Protein AF-A0AAW0P1U8-F1 (afdb_monomer_lite)

InterPro domains:
  IPR004328 BRO1 domain [PF03097] (506-783)
  IPR004328 BRO1 domain [PS51180] (509-829)
  IPR004328 BRO1 domain [SM01041] (423-810)
  IPR007754 N-acetylglucosaminyltransferase II [PF05060] (67-409)
  IPR007754 N-acetylglucosaminyltransferase II [PTHR12871] (1-410)
  IPR029044 Nucleotide-diphospho-sugar transferases [G3DSA:3.90.550.10] (90-359)
  IPR029044 Nucleotide-diphospho-sugar transferases [SSF53448] (91-359)
  IPR038499 BRO1 domain superfamily [G3DSA:1.25.40.280] (419-793)

Organism: NCBI:txid88201

Secondary structure (DSSP, 8-state):
-HHHHHHHHHHHHHHHHHHHHHHHHHHHHTTS--SSSHHHHHHHHHHHTS-----PPP-SSHHHHHHHHHHHHHH--EETTTTS-S--SEEEEEEE-S-HHHHHHHHHHHHTSTTGGGEEEEEEESS--HHHHHHHHT--SSEEEEEE-TT-TTTSTTSTTS--TTSPPTT--HHHHHHHT-TTTT---TTSPPP-HHHHHHHHHHHHHHHHHHHT-GGGTT--SPEEEEETTEEE-TTHHHHHHHHHHHHHHH-TT--EEE-B-S--GGGHHHHTTEEEEEE--HHHH-SSEEE-HHHHHHHHHTHHHHHHSSBS-HHHHHHHHHHHTSSSPPEEEEESS-SEEE--S--TT--SPP-HHHHHHHHHHHHHHHGGG-S-SS-EEEEE-----------B----HHHHHHHHHHT-----------PPPPPB-------TT-B-SHHHHHHHHHHHHHHHHHHHHTT-TT--HHHHHHHHHHHHHHHGGGTS-SSS-SSPPTTTTS--EEE--TTSTT--EEES-HHHHHHHHHHHHHHHHHHHHHHHHT-TT--HHHHHHHHHHHHHHHHHHHHIIIIIGGG-SSPPPTTSTTSHHHHHHHHHHHHHHHHHHHHHHHHHTT--HHHHHHHHHHHHHHHHHHHHHHTTS-HHHHHHHHHHHHHHHHHHHHHHHHHHHHHHHTTT-HHHHHHHHHHHHHHHHHHHHHHHHHHH---SS----GGGSHHHHHHHHHHHHHHHHHHHHIIIII-PPPPSSPPP-----SS---PPPP--PPPPPTT--HHHHHTB-GGGS-S----PPP----PPP-----------S----

Radius of gyration: 34.37 Å; chains: 1; bounding box: 80×90×104 Å

Foldseek 3Di:
DVVVVVVVVVVVVVVVVVVVVVVVVVVVVVVPPPPPPVVPVLVLVLVVLPDDDQQDADPPDLVSNLVSQVVQLQSFRKPCSVVQDDAAPAEEEAEDEPDLLLLLQALVQLLLAPPSQRYEYEYEYLDDDPSNVVSQNPRNRYIYTYHYQSQHCSSVVQDPVHPPPLADAFPDALVVNVVSVRDQSVFFWPVRTTAHNVLLVVQLSVLLVLQCQCPPNPSNVVPFFWYWYAYSQKHFHRQLVVVVVQLVVCCVPPNVVAQKEALAFPDDLPCLQVQVQEKEKEFQDLNTRVHGMTGGPVNSVLVLQCQLQLLQQFASDNRLSVLVCLAPPRPHGRMYIYRRNHRMDRLWPDDPPDPDDTDSVVSVVVVVVSCVSCVVRRPDPHHDYPYYYDHDRDHDDGPGNNRGVSSSVSSSVSNDPFQAQDADFAQAFKFKDQDQLDQQCLQQDPLSVVLSNQLNVLVVLLLVLLFDPPRDPVNNVVSQQSNLLSLQLQFDDQPPDPDTAPNQQVDKMWMDFRLRPQDIDIDSGSLVVNLSSLLSSLSSLQLQLNLLSLDRDRDPVSLVSSLQSLLQSLQSLVCSLPPRQVVDPDHDDAPGCSDPLNSLLSNLSSQLSSLVSLLSVCVVVVHQLLLSLLSLQVSLVSLVVSLVSCVPGDCLRCVLVSLSSLLSSLLSQLSNLLSVLVVCVVVVNLLLSLLSLVSSLVSLVVSQVSLVVSQVDDYGGDRDRVCPGPNSVVSNVSSVVSNVVSVSCCVPPRVDHRDPDHDDDPRHNPDRRRHRDNDDRHHRDPSSHPVSSVSRHPVSGDDDDPPDPPPPRRDGDPHDPPPSPPPPPVPPD

pLDDT: mean 84.69, std 16.3, range [21.5, 98.56]

Sequence (829 aa):
MRFRLLRRNLLVLLGVTFVIATLLLSTRVLMVSENDTTEANSVEQRQIFASGEVVKFNFDSLPELTKSVYNANYRQCVLNAERFPGEPQLVLVVQVHNRPEYLKLLIDSLQKAAEVHSFLLIFSHDYFSEEINSIVQGITFCKVLQIYFPFSTQLYPNEFPGQDPNDCPRDISKDKAVKTGCLNAEHPDSYGHYREAFITQTKHHWWWKLHFVWERVHLMQGYSGFVVFLEEDNYLLPDFYKFYKSMVEFRQRSCPDCDMLALGNHNGFNDFNHKSNKVMTTGWMSTKHNIGMGISREMYYKLMGCNDAYCTYDDYNWDWTLQHLSGTCVSKPIKVLVAQGSRVMHTGDCGLHQKDNCRPEWAMQRVEENLNMAKDELFPASLTLSAAEVAEHKAHMKNGGWGDVRDHSCDKRCVRSYRMAHWFHRNPLKATAPVSFNYYGVAGSPAANKICNDLRTTRARLLDMFTDITCTPEIMKNATDAYFSLLQGFIASLDGGTQDNKMRYIQNFKWTDTLQGNTPSAQQDMVFELVSMSFNVALWYTKFASRLAGKENITEPEAKDVHRSLKVAAGIFINLKEVHIPRLITPAEKGRDLEPRVMDAYIIQCQAEAQEVTIARAIELKHKATIIAALAYETANFYQKADHTLNTLEPECSSKWRKYLQLKQHFYMAYAYCYHGQTLLAGDKCGEAIRSLQEAEKCYARAEALCKEYRQTKGPGTTAKPSEQLFFIKLGGLIKNTLEKCQRENGFIYFHKVPAEAPTLELKASYGLAEPVPFELPPLSEQCTPEVYATFDLTRGAKNDKAKPKEEEVKPVKEPDLKPQKDTGCSIS

Structure (mmCIF, N/CA/C/O backbone):
data_AF-A0AAW0P1U8-F1
#
_entry.id   AF-A0AAW0P1U8-F1
#
loop_
_atom_site.group_PDB
_atom_site.id
_atom_site.type_symbol
_atom_site.label_atom_id
_atom_site.label_alt_id
_atom_site.label_comp_id
_atom_site.label_asym_id
_atom_site.label_entity_id
_atom_site.label_seq_id
_atom_site.pdbx_PDB_ins_code
_atom_site.Cartn_x
_atom_site.Cartn_y
_atom_site.Cartn_z
_atom_site.occupancy
_atom_site.B_iso_or_equiv
_atom_site.auth_seq_id
_atom_site.auth_comp_id
_atom_site.auth_asym_id
_atom_site.auth_atom_id
_atom_site.pdbx_PDB_model_num
ATOM 1 N N . MET A 1 1 ? 2.492 62.014 -20.014 1.00 51.59 1 MET A N 1
ATOM 2 C CA . MET A 1 1 ? 2.215 60.578 -20.282 1.00 51.59 1 MET A CA 1
ATOM 3 C C . MET A 1 1 ? 2.430 59.650 -19.077 1.00 51.59 1 MET A C 1
ATOM 5 O O . MET A 1 1 ? 1.580 58.795 -18.867 1.00 51.59 1 MET A O 1
ATOM 9 N N . ARG A 1 2 ? 3.463 59.825 -18.232 1.00 46.56 2 ARG A N 1
ATOM 10 C CA . ARG A 1 2 ? 3.720 58.944 -17.062 1.00 46.56 2 ARG A CA 1
ATOM 11 C C . ARG A 1 2 ? 2.626 58.933 -15.970 1.00 46.56 2 ARG A C 1
ATOM 13 O O . ARG A 1 2 ? 2.373 57.888 -15.386 1.00 46.56 2 ARG A O 1
ATOM 20 N N . PHE A 1 3 ? 1.895 60.033 -15.764 1.00 45.41 3 PHE A N 1
ATOM 21 C CA . PHE A 1 3 ? 0.810 60.101 -14.763 1.00 45.41 3 PHE A CA 1
ATOM 22 C C . PHE A 1 3 ? -0.470 59.325 -15.138 1.00 45.41 3 PHE A C 1
ATOM 24 O O . PHE A 1 3 ? -1.225 58.919 -14.257 1.00 45.41 3 PHE A O 1
ATOM 31 N N . ARG A 1 4 ? -0.725 59.076 -16.434 1.00 51.44 4 ARG A N 1
ATOM 32 C CA . ARG A 1 4 ? -1.906 58.308 -16.880 1.00 51.44 4 ARG A CA 1
ATOM 33 C C . ARG A 1 4 ? -1.715 56.794 -16.719 1.00 51.44 4 ARG A C 1
ATOM 35 O O . ARG A 1 4 ? -2.687 56.101 -16.439 1.00 51.44 4 ARG A O 1
ATOM 42 N N . LEU A 1 5 ? -0.479 56.296 -16.828 1.00 49.59 5 LEU A N 1
ATOM 43 C CA . LEU A 1 5 ? -0.159 54.879 -16.601 1.00 49.59 5 LEU A CA 1
ATOM 44 C C . LEU A 1 5 ? -0.248 54.489 -15.116 1.00 49.59 5 LEU A C 1
ATOM 46 O O . LEU A 1 5 ? -0.800 53.441 -14.797 1.00 49.59 5 LEU A O 1
ATOM 50 N N . LEU A 1 6 ? 0.204 55.361 -14.209 1.00 53.19 6 LEU A N 1
ATOM 51 C CA . LEU A 1 6 ? 0.103 55.139 -12.759 1.00 53.19 6 LEU A CA 1
ATOM 52 C C . LEU A 1 6 ? -1.353 55.065 -12.276 1.00 53.19 6 LEU A C 1
ATOM 54 O O . LEU A 1 6 ? -1.690 54.177 -11.499 1.00 53.19 6 LEU A O 1
ATOM 58 N N . ARG A 1 7 ? -2.247 55.919 -12.798 1.00 57.28 7 ARG A N 1
ATOM 59 C CA . ARG A 1 7 ? -3.689 55.837 -12.494 1.00 57.28 7 ARG A CA 1
ATOM 60 C C . ARG A 1 7 ? -4.330 54.545 -12.997 1.00 57.28 7 ARG A C 1
ATOM 62 O O . ARG A 1 7 ? -5.168 53.984 -12.300 1.00 57.28 7 ARG A O 1
ATOM 69 N N . ARG A 1 8 ? -3.938 54.060 -14.181 1.00 59.28 8 ARG A N 1
ATOM 70 C CA . ARG A 1 8 ? -4.502 52.827 -14.752 1.00 59.28 8 ARG A CA 1
ATOM 71 C C . ARG A 1 8 ? -4.067 51.590 -13.965 1.00 59.28 8 ARG A C 1
ATOM 73 O O . ARG A 1 8 ? -4.895 50.729 -13.702 1.00 59.28 8 ARG A O 1
ATOM 80 N N . ASN A 1 9 ? -2.815 51.548 -13.516 1.00 65.00 9 ASN A N 1
ATOM 81 C CA . ASN A 1 9 ? -2.308 50.442 -12.702 1.00 65.00 9 ASN A CA 1
ATOM 82 C C . ASN A 1 9 ? -2.858 50.474 -11.267 1.00 65.00 9 ASN A C 1
ATOM 84 O O . ASN A 1 9 ? -3.135 49.418 -10.708 1.00 65.00 9 ASN A O 1
ATOM 88 N N . LEU A 1 10 ? -3.096 51.663 -10.698 1.00 71.75 10 LEU A N 1
ATOM 89 C CA . LEU A 1 10 ? -3.737 51.803 -9.385 1.00 71.75 10 LEU A CA 1
ATOM 90 C C . LEU A 1 10 ? -5.205 51.346 -9.409 1.00 71.75 10 LEU A C 1
ATOM 92 O O . LEU A 1 10 ? -5.650 50.675 -8.485 1.00 71.75 10 LEU A O 1
ATOM 96 N N . LEU A 1 11 ? -5.940 51.654 -10.482 1.00 73.00 11 LEU A N 1
ATOM 97 C CA . LEU A 1 11 ? -7.323 51.198 -10.666 1.00 73.00 11 LEU A CA 1
ATOM 98 C C . LEU A 1 11 ? -7.416 49.676 -10.838 1.00 73.00 11 LEU A C 1
ATOM 100 O O . LEU A 1 11 ? -8.322 49.058 -10.288 1.00 73.00 11 LEU A O 1
ATOM 104 N N . VAL A 1 12 ? -6.462 49.064 -11.546 1.00 75.81 12 VAL A N 1
ATOM 105 C CA . VAL A 1 12 ? -6.383 47.599 -11.668 1.00 75.81 12 VAL A CA 1
ATOM 106 C C . VAL A 1 12 ? -6.049 46.960 -10.319 1.00 75.81 12 VAL A C 1
ATOM 108 O O . VAL A 1 12 ? -6.688 45.984 -9.939 1.00 75.81 12 VAL A O 1
ATOM 111 N N . LEU A 1 13 ? -5.113 47.533 -9.556 1.00 75.56 13 LEU A N 1
ATOM 112 C CA . LEU A 1 13 ? -4.753 47.021 -8.231 1.00 75.56 13 LEU A CA 1
ATOM 113 C C . LEU A 1 13 ? -5.926 47.115 -7.242 1.00 75.56 13 LEU A C 1
ATOM 115 O O . LEU A 1 13 ? -6.169 46.163 -6.502 1.00 75.56 13 LEU A O 1
ATOM 119 N N . LEU A 1 14 ? -6.678 48.222 -7.271 1.00 78.00 14 LEU A N 1
ATOM 120 C CA . LEU A 1 14 ? -7.899 48.416 -6.480 1.00 78.00 14 LEU A CA 1
ATOM 121 C C . LEU A 1 14 ? -9.014 47.447 -6.896 1.00 78.00 14 LEU A C 1
ATOM 123 O O . LEU A 1 14 ? -9.692 46.894 -6.036 1.00 78.00 14 LEU A O 1
ATOM 127 N N . GLY A 1 15 ? -9.167 47.180 -8.196 1.00 80.31 15 GLY A N 1
ATOM 128 C CA . GLY A 1 15 ? -10.105 46.171 -8.692 1.00 80.31 15 GLY A CA 1
ATOM 129 C C . GLY A 1 15 ? -9.756 44.760 -8.208 1.00 80.31 15 GLY A C 1
ATOM 130 O O . GLY A 1 15 ? -10.625 44.042 -7.724 1.00 80.31 15 GLY A O 1
ATOM 131 N N . VAL A 1 16 ? -8.476 44.381 -8.260 1.00 79.00 16 VAL A N 1
ATOM 132 C CA . VAL A 1 16 ? -8.007 43.065 -7.791 1.00 79.00 16 VAL A CA 1
ATOM 133 C C . VAL A 1 16 ? -8.158 42.925 -6.273 1.00 79.00 16 VAL A C 1
ATOM 135 O O . VAL A 1 16 ? -8.620 41.889 -5.800 1.00 79.00 16 VAL A O 1
ATOM 138 N N . THR A 1 17 ? -7.839 43.965 -5.498 1.00 75.25 17 THR A N 1
ATOM 139 C CA . THR A 1 17 ? -8.031 43.938 -4.035 1.00 75.25 17 THR A CA 1
ATOM 140 C C . THR A 1 17 ? -9.503 43.906 -3.642 1.00 75.25 17 THR A C 1
ATOM 142 O O . THR A 1 17 ? -9.848 43.191 -2.705 1.00 75.25 17 THR A O 1
ATOM 145 N N . PHE A 1 18 ? -10.380 44.591 -4.379 1.00 81.31 18 PHE A N 1
ATOM 146 C CA . PHE A 1 18 ? -11.822 44.516 -4.154 1.00 81.31 18 PHE A CA 1
ATOM 147 C C . PHE A 1 18 ? -12.362 43.105 -4.416 1.00 81.31 18 PHE A C 1
ATOM 149 O O . PHE A 1 18 ? -13.069 42.572 -3.568 1.00 81.31 18 PHE A O 1
ATOM 156 N N . VAL A 1 19 ? -11.947 42.460 -5.516 1.00 78.38 19 VAL A N 1
ATOM 157 C CA . VAL A 1 19 ? -12.334 41.074 -5.842 1.00 78.38 19 VAL A CA 1
ATOM 158 C C . VAL A 1 19 ? -11.869 40.094 -4.763 1.00 78.38 19 VAL A C 1
ATOM 160 O O . VAL A 1 19 ? -12.659 39.266 -4.308 1.00 78.38 19 VAL A O 1
ATOM 163 N N . ILE A 1 20 ? -10.622 40.219 -4.293 1.00 74.88 20 ILE A N 1
ATOM 164 C CA . ILE A 1 20 ? -10.077 39.377 -3.216 1.00 74.88 20 ILE A CA 1
ATOM 165 C C . ILE A 1 20 ? -10.829 39.615 -1.897 1.00 74.88 20 ILE A C 1
ATOM 167 O O . ILE A 1 20 ? -11.163 38.652 -1.209 1.00 74.88 20 ILE A O 1
ATOM 171 N N . ALA A 1 21 ? -11.155 40.865 -1.559 1.00 74.19 21 ALA A N 1
ATOM 172 C CA . ALA A 1 21 ? -11.917 41.191 -0.354 1.00 74.19 21 ALA A CA 1
ATOM 173 C C . ALA A 1 21 ? -13.353 40.643 -0.412 1.00 74.19 21 ALA A C 1
ATOM 175 O O . ALA A 1 21 ? -13.825 40.079 0.573 1.00 74.19 21 ALA A O 1
ATOM 176 N N . THR A 1 22 ? -14.027 40.723 -1.566 1.00 69.62 22 THR A N 1
ATOM 177 C CA . THR A 1 22 ? -15.347 40.100 -1.760 1.00 69.62 22 THR A CA 1
ATOM 178 C C . THR A 1 22 ? -15.287 38.576 -1.711 1.00 69.62 22 THR A C 1
ATOM 180 O O . THR A 1 22 ? -16.175 37.963 -1.125 1.00 69.62 22 THR A O 1
ATOM 183 N N . LEU A 1 23 ? -14.223 37.955 -2.234 1.00 61.88 23 LEU A N 1
ATOM 184 C CA . LEU A 1 23 ? -13.999 36.512 -2.108 1.00 61.88 23 LEU A CA 1
ATOM 185 C C . LEU A 1 23 ? -13.800 36.106 -0.641 1.00 61.88 23 LEU A C 1
ATOM 187 O O . LEU A 1 23 ? -14.445 35.164 -0.193 1.00 61.88 23 LEU A O 1
ATOM 191 N N . LEU A 1 24 ? -13.007 36.858 0.130 1.00 59.72 24 LEU A N 1
ATOM 192 C CA . LEU A 1 24 ? -12.769 36.607 1.560 1.00 59.72 24 LEU A CA 1
ATOM 193 C C . LEU A 1 24 ? -13.998 36.875 2.449 1.00 59.72 24 LEU A C 1
ATOM 195 O O . LEU A 1 24 ? -14.188 36.206 3.463 1.00 59.72 24 LEU A O 1
ATOM 199 N N . LEU A 1 25 ? -14.850 37.835 2.079 1.00 53.16 25 LEU A N 1
ATOM 200 C CA . LEU A 1 25 ? -16.126 38.082 2.758 1.00 53.16 25 LEU A CA 1
ATOM 201 C C . LEU A 1 25 ? -17.169 37.014 2.402 1.00 53.16 25 LEU A C 1
ATOM 203 O O . LEU A 1 25 ? -17.880 36.553 3.291 1.00 53.16 25 LEU A O 1
ATOM 207 N N . SER A 1 26 ? -17.212 36.548 1.149 1.00 47.56 26 SER A N 1
ATOM 208 C CA . SER A 1 26 ? -18.111 35.461 0.731 1.00 47.56 26 SER A CA 1
ATOM 209 C C . SER A 1 26 ? -17.758 34.118 1.379 1.00 47.56 26 SER A C 1
ATOM 211 O O . SER A 1 26 ? -18.656 33.377 1.774 1.00 47.56 26 SER A O 1
ATOM 213 N N . THR A 1 27 ? -16.468 33.831 1.592 1.00 45.75 27 THR A N 1
ATOM 214 C CA . THR A 1 27 ? -16.031 32.621 2.304 1.00 45.75 27 THR A CA 1
ATOM 215 C C . THR A 1 27 ? -16.270 32.704 3.811 1.00 45.75 27 THR A C 1
ATOM 217 O O . THR A 1 27 ? -16.524 31.673 4.425 1.00 45.75 27 THR A O 1
ATOM 220 N N . ARG A 1 28 ? -16.272 33.903 4.418 1.00 37.69 28 ARG A N 1
ATOM 221 C CA . ARG A 1 28 ? -16.662 34.076 5.831 1.00 37.69 28 ARG A CA 1
ATOM 222 C C . ARG A 1 28 ? -18.169 33.980 6.068 1.00 37.69 28 ARG A C 1
ATOM 224 O O . ARG A 1 28 ? -18.565 33.448 7.099 1.00 37.69 28 ARG A O 1
ATOM 231 N N . VAL A 1 29 ? -19.003 34.458 5.144 1.00 37.25 29 VAL A N 1
ATOM 232 C CA . VAL A 1 29 ? -20.472 34.378 5.282 1.00 37.25 29 VAL A CA 1
ATOM 233 C C . VAL A 1 29 ? -20.990 32.947 5.055 1.00 37.25 29 VAL A C 1
ATOM 235 O O . VAL A 1 29 ? -21.988 32.565 5.655 1.00 37.25 29 VAL A O 1
ATOM 238 N N . LEU A 1 30 ? -20.264 32.110 4.302 1.00 33.22 30 LEU A N 1
ATOM 239 C CA . LEU A 1 30 ? -20.559 30.675 4.153 1.00 33.22 30 LEU A CA 1
ATOM 240 C C . LEU A 1 30 ? -20.133 29.802 5.353 1.00 33.22 30 LEU A C 1
ATOM 242 O O . LEU A 1 30 ? -20.509 28.638 5.393 1.00 33.22 30 LEU A O 1
ATOM 246 N N . MET A 1 31 ? -19.401 30.338 6.340 1.00 33.19 31 MET A N 1
ATOM 247 C CA . MET A 1 31 ? -18.983 29.597 7.547 1.00 33.19 31 MET A CA 1
ATOM 248 C C . MET A 1 31 ? -19.849 29.860 8.793 1.00 33.19 31 MET A C 1
ATOM 250 O O . MET A 1 31 ? -19.472 29.459 9.890 1.00 33.19 31 MET A O 1
ATOM 254 N N . VAL A 1 32 ? -21.004 30.529 8.662 1.00 31.47 32 VAL A N 1
ATOM 255 C CA . VAL A 1 32 ? -21.872 30.884 9.812 1.00 31.47 32 VAL A CA 1
ATOM 256 C C . VAL A 1 32 ? -23.301 30.313 9.693 1.00 31.47 32 VAL A C 1
ATOM 258 O O . VAL A 1 32 ? -24.202 30.746 10.395 1.00 31.47 32 VAL A O 1
ATOM 261 N N . SER A 1 33 ? -23.538 29.287 8.868 1.00 31.98 33 SER A N 1
ATOM 262 C CA . SER A 1 33 ? -24.858 28.617 8.804 1.00 31.98 33 SER A CA 1
ATOM 263 C C . SER A 1 33 ? -24.792 27.083 8.861 1.00 31.98 33 SER A C 1
ATOM 265 O O . SER A 1 33 ? -25.661 26.403 8.322 1.00 31.98 33 SER A O 1
ATOM 267 N N . GLU A 1 34 ? -23.783 26.526 9.531 1.00 33.44 34 GLU A N 1
ATOM 268 C CA . GLU A 1 34 ? -23.595 25.076 9.722 1.00 33.44 34 GLU A CA 1
ATOM 269 C C . GLU A 1 34 ? -24.007 24.619 11.138 1.00 33.44 34 GLU A C 1
ATOM 271 O O . GLU A 1 34 ? -23.304 23.844 11.776 1.00 33.44 34 GLU A O 1
ATOM 276 N N . ASN A 1 35 ? -25.136 25.114 11.663 1.00 29.89 35 ASN A N 1
ATOM 277 C CA . ASN A 1 35 ? -25.642 24.668 12.972 1.00 29.89 35 ASN A CA 1
ATOM 278 C C . ASN A 1 35 ? -26.994 23.935 12.950 1.00 29.89 35 ASN A C 1
ATOM 280 O O . ASN A 1 35 ? -27.382 23.439 13.998 1.00 29.89 35 ASN A O 1
ATOM 284 N N . ASP A 1 36 ? -27.655 23.773 11.795 1.00 30.17 36 ASP A N 1
ATOM 285 C CA . ASP A 1 36 ? -28.991 23.137 11.731 1.00 30.17 36 ASP A CA 1
ATOM 286 C C . ASP A 1 36 ? -29.072 21.845 10.884 1.00 30.17 36 ASP A C 1
ATOM 288 O O . ASP A 1 36 ? -30.131 21.230 10.796 1.00 30.17 36 ASP A O 1
ATOM 292 N N . THR A 1 37 ? -27.978 21.369 10.273 1.00 32.03 37 THR A N 1
ATOM 293 C CA . THR A 1 37 ? -27.975 20.133 9.443 1.00 32.03 37 THR A CA 1
ATOM 294 C C . THR A 1 37 ? -27.245 18.943 10.072 1.00 32.03 37 THR A C 1
ATOM 296 O O . THR A 1 37 ? -27.320 17.822 9.563 1.00 32.03 37 THR A O 1
ATOM 299 N N . THR A 1 38 ? -26.589 19.142 11.215 1.00 31.33 38 THR A N 1
ATOM 300 C CA . THR A 1 38 ? -25.828 18.104 11.929 1.00 31.33 38 THR A CA 1
ATOM 301 C C . THR A 1 38 ? -26.718 17.166 12.748 1.00 31.33 38 THR A C 1
ATOM 303 O O . THR A 1 38 ? -26.324 16.033 13.017 1.00 31.33 38 THR A O 1
ATOM 306 N N . GLU A 1 39 ? -27.934 17.587 13.111 1.00 29.03 39 GLU A N 1
ATOM 307 C CA . GLU A 1 39 ? -28.848 16.745 13.889 1.00 29.03 39 GLU A CA 1
ATOM 308 C C . GLU A 1 39 ? -29.529 15.670 13.026 1.00 29.03 39 GLU A C 1
ATOM 310 O O . GLU A 1 39 ? -29.585 14.518 13.453 1.00 29.03 39 GLU A O 1
ATOM 315 N N . ALA A 1 40 ? -29.933 15.973 11.785 1.00 28.66 40 ALA A N 1
ATOM 316 C CA . ALA A 1 40 ? -30.684 15.036 10.936 1.00 28.66 40 ALA A CA 1
ATOM 317 C C . ALA A 1 40 ? -29.837 13.854 10.413 1.00 28.66 40 ALA A C 1
ATOM 319 O O . ALA A 1 40 ? -30.242 12.699 10.545 1.00 28.66 40 ALA A O 1
ATOM 320 N N . ASN A 1 41 ? -28.611 14.108 9.934 1.00 30.67 41 ASN A N 1
ATOM 321 C CA . ASN A 1 41 ? -27.702 13.050 9.456 1.00 30.67 41 ASN A CA 1
ATOM 322 C C . ASN A 1 41 ? -27.182 12.141 10.590 1.00 30.67 41 ASN A C 1
ATOM 324 O O . ASN A 1 41 ? -26.818 10.988 10.354 1.00 30.67 41 ASN A O 1
ATOM 328 N N . SER A 1 42 ? -27.170 12.632 11.836 1.00 32.97 42 SER A N 1
ATOM 329 C CA . SER A 1 42 ? -26.746 11.851 13.007 1.00 32.97 42 SER A CA 1
ATOM 330 C C . SER A 1 42 ? -27.787 10.819 13.464 1.00 32.97 42 SER A C 1
ATOM 332 O O . SER A 1 42 ? -27.440 9.853 14.148 1.00 32.97 42 SER A O 1
ATOM 334 N N . VAL A 1 43 ? -29.056 11.004 13.081 1.00 32.12 43 VAL A N 1
ATOM 335 C CA . VAL A 1 43 ? -30.172 10.124 13.456 1.00 32.12 43 VAL A CA 1
ATOM 336 C C . VAL A 1 43 ? -30.280 8.934 12.497 1.00 32.12 43 VAL A C 1
ATOM 338 O O . VAL A 1 43 ? -30.419 7.802 12.960 1.00 32.12 43 VAL A O 1
ATOM 341 N N . GLU A 1 44 ? -30.100 9.139 11.189 1.00 31.67 44 GLU A N 1
ATOM 342 C CA . GLU A 1 44 ? -30.174 8.057 10.188 1.00 31.67 44 GLU A CA 1
ATOM 343 C C . GLU A 1 44 ? -28.963 7.114 10.220 1.00 31.67 44 GLU A C 1
ATOM 345 O O . GLU A 1 44 ? -29.108 5.902 10.047 1.00 31.67 44 GLU A O 1
ATOM 350 N N . GLN A 1 45 ? -27.765 7.618 10.544 1.00 34.56 45 GLN A N 1
ATOM 351 C CA . GLN A 1 45 ? -26.583 6.764 10.698 1.00 34.56 45 GLN A CA 1
ATOM 352 C C . GLN A 1 45 ? -26.676 5.869 11.948 1.00 34.56 45 GLN A C 1
ATOM 354 O O . GLN A 1 45 ? -26.164 4.751 11.927 1.00 34.56 45 GLN A O 1
ATOM 359 N N . ARG A 1 46 ? -27.383 6.300 13.008 1.00 34.56 46 ARG A N 1
ATOM 360 C CA . ARG A 1 46 ? -27.598 5.510 14.241 1.00 34.56 46 ARG A CA 1
ATOM 361 C C . ARG A 1 46 ? -28.526 4.309 14.046 1.00 34.56 46 ARG A C 1
ATOM 363 O O . ARG A 1 46 ? -28.348 3.317 14.746 1.00 34.56 46 ARG A O 1
ATOM 370 N N . GLN A 1 47 ? -29.461 4.351 13.094 1.00 31.91 47 GLN A N 1
ATOM 371 C CA . GLN A 1 47 ? -30.415 3.256 12.861 1.00 31.91 47 GLN A CA 1
ATOM 372 C C . GLN A 1 47 ? -29.823 2.043 12.116 1.00 31.91 47 GLN A C 1
ATOM 374 O O . GLN A 1 47 ? -30.360 0.945 12.225 1.00 31.91 47 GLN A O 1
ATOM 379 N N . ILE A 1 48 ? -28.696 2.186 11.404 1.00 36.69 48 ILE A N 1
ATOM 380 C CA . ILE A 1 48 ? -28.078 1.070 10.654 1.00 36.69 48 ILE A CA 1
ATOM 381 C C . ILE A 1 48 ? -27.210 0.167 11.557 1.00 36.69 48 ILE A C 1
ATOM 383 O O . ILE A 1 48 ? -27.069 -1.023 11.282 1.00 36.69 48 ILE A O 1
ATOM 387 N N . PHE A 1 49 ? -26.665 0.682 12.664 1.00 41.78 49 PHE A N 1
ATOM 388 C CA . PHE A 1 49 ? -25.795 -0.079 13.586 1.00 41.78 49 PHE A CA 1
ATOM 389 C C . PHE A 1 49 ? -26.553 -0.922 14.624 1.00 41.78 49 PHE A C 1
ATOM 391 O O . PHE A 1 49 ? -25.945 -1.537 15.496 1.00 41.78 49 PHE A O 1
ATOM 398 N N . ALA A 1 50 ? -27.877 -0.925 14.533 1.00 36.34 50 ALA A N 1
ATOM 399 C CA . ALA A 1 50 ? -28.790 -1.310 15.595 1.00 36.34 50 ALA A CA 1
ATOM 400 C C . ALA A 1 50 ? -29.223 -2.795 15.557 1.00 36.34 50 ALA A C 1
ATOM 402 O O . ALA A 1 50 ? -29.600 -3.351 16.580 1.00 36.34 50 ALA A O 1
ATOM 403 N N . SER A 1 51 ? -29.119 -3.483 14.410 1.00 38.22 51 SER A N 1
ATOM 404 C CA . SER A 1 51 ? -29.733 -4.816 14.220 1.00 38.22 51 SER A CA 1
ATOM 405 C C . SER A 1 51 ? -28.809 -5.900 13.641 1.00 38.22 51 SER A C 1
ATOM 407 O O . SER A 1 51 ? -29.240 -6.774 12.890 1.00 38.22 51 SER A O 1
ATOM 409 N N . GLY A 1 52 ? -27.520 -5.880 13.989 1.00 45.97 52 GLY A N 1
ATOM 410 C CA . GLY A 1 52 ? -26.596 -6.965 13.644 1.00 45.97 52 GLY A CA 1
ATOM 411 C C . GLY A 1 52 ? -26.638 -8.098 14.671 1.00 45.97 52 GLY A C 1
ATOM 412 O O . GLY A 1 52 ? -26.235 -7.903 15.811 1.00 45.97 52 GLY A O 1
ATOM 413 N N . GLU A 1 53 ? -27.083 -9.291 14.274 1.00 56.28 53 GLU A N 1
ATOM 414 C CA . GLU A 1 53 ? -26.957 -10.502 15.097 1.00 56.28 53 GLU A CA 1
ATOM 415 C C . GLU A 1 53 ? -25.477 -10.745 15.463 1.00 56.28 53 GLU A C 1
ATOM 417 O O . GLU A 1 53 ? -24.594 -10.692 14.593 1.00 56.28 53 GLU A O 1
ATOM 422 N N . VAL A 1 54 ? -25.202 -11.004 16.748 1.00 64.94 54 VAL A N 1
ATOM 423 C CA . VAL A 1 54 ? -23.852 -11.296 17.254 1.00 64.94 54 VAL A CA 1
ATOM 424 C C . VAL A 1 54 ? -23.283 -12.496 16.497 1.00 64.94 54 VAL A C 1
ATOM 426 O O . VAL A 1 54 ? -23.937 -13.530 16.364 1.00 64.94 54 VAL A O 1
ATOM 429 N N . VAL A 1 55 ? -22.059 -12.368 15.975 1.00 68.94 55 VAL A N 1
ATOM 430 C CA . VAL A 1 55 ? -21.418 -13.448 15.214 1.00 68.94 55 VAL A CA 1
ATOM 431 C C . VAL A 1 55 ? -21.169 -14.630 16.146 1.00 68.94 55 VAL A C 1
ATOM 433 O O . VAL A 1 55 ? -20.321 -14.559 17.033 1.00 68.94 55 VAL A O 1
ATOM 436 N N . LYS A 1 56 ? -21.900 -15.727 15.931 1.00 79.12 56 LYS A N 1
ATOM 437 C CA . LYS A 1 56 ? -21.658 -16.988 16.630 1.00 79.12 56 LYS A CA 1
ATOM 438 C C . LYS A 1 56 ? -20.373 -17.621 16.095 1.00 79.12 56 LYS A C 1
ATOM 440 O O . LYS A 1 56 ? -20.223 -17.812 14.886 1.00 79.12 56 LYS A O 1
ATOM 445 N N . PHE A 1 57 ? -19.439 -17.912 16.993 1.00 84.38 57 PHE A N 1
ATOM 446 C CA . PHE A 1 57 ? -18.197 -18.591 16.639 1.00 84.38 57 PHE A CA 1
ATOM 447 C C . PHE A 1 57 ? -18.480 -20.074 16.419 1.00 84.38 57 PHE A C 1
ATOM 449 O O . PHE A 1 57 ? -19.170 -20.702 17.220 1.00 84.38 57 PHE A O 1
ATOM 456 N N . ASN A 1 58 ? -17.974 -20.612 15.313 1.00 84.25 58 ASN A N 1
ATOM 457 C CA . ASN A 1 58 ? -17.970 -22.044 15.071 1.00 84.25 58 ASN A CA 1
ATOM 458 C C . ASN A 1 58 ? -16.579 -22.583 15.439 1.00 84.25 58 ASN A C 1
ATOM 460 O O . ASN A 1 58 ? -15.582 -22.176 14.844 1.00 84.25 58 ASN A O 1
ATOM 464 N N . PHE A 1 59 ? -16.530 -23.475 16.429 1.00 88.38 59 PHE A N 1
ATOM 465 C CA . PHE A 1 59 ? -15.302 -24.113 16.911 1.00 88.38 59 PHE A CA 1
ATOM 466 C C . PHE A 1 59 ? -15.125 -25.547 16.380 1.00 88.38 59 PHE A C 1
ATOM 468 O O . PHE A 1 59 ? -14.181 -26.228 16.774 1.00 88.38 59 PHE A O 1
ATOM 475 N N . ASP A 1 60 ? -16.001 -26.011 15.481 1.00 81.75 60 ASP A N 1
ATOM 476 C CA . ASP A 1 60 ? -16.015 -27.388 14.970 1.00 81.75 60 ASP A CA 1
ATOM 477 C C . ASP A 1 60 ? -14.771 -27.694 14.122 1.00 81.75 60 ASP A C 1
ATOM 479 O O . ASP A 1 60 ? -14.311 -28.835 14.060 1.00 81.75 60 ASP A O 1
ATOM 483 N N . SER A 1 61 ? -14.222 -26.681 13.440 1.00 88.31 61 SER A N 1
ATOM 484 C CA . SER A 1 61 ? -13.014 -26.816 12.624 1.00 88.31 61 SER A CA 1
ATOM 485 C C . SER A 1 61 ? -12.234 -25.505 12.500 1.00 88.31 61 SER A C 1
ATOM 487 O O . SER A 1 61 ? -12.802 -24.414 12.572 1.00 88.31 61 SER A O 1
ATOM 489 N N . LEU A 1 62 ? -10.925 -25.614 12.245 1.00 85.12 62 LEU A N 1
ATOM 490 C CA . LEU A 1 62 ? -10.034 -24.465 12.062 1.00 85.12 62 LEU A CA 1
ATOM 491 C C . LEU A 1 62 ? -10.479 -23.517 10.923 1.00 85.12 62 LEU A C 1
ATOM 493 O O . LEU A 1 62 ? -10.497 -22.309 11.151 1.00 85.12 62 LEU A O 1
ATOM 497 N N . PRO A 1 63 ? -10.901 -23.994 9.730 1.00 83.25 63 PRO A N 1
ATOM 498 C CA . PRO A 1 63 ? -11.371 -23.102 8.666 1.00 83.25 63 PRO A CA 1
ATOM 499 C C . PRO A 1 63 ? -12.643 -22.328 9.031 1.00 83.25 63 PRO A C 1
ATOM 501 O O . PRO A 1 63 ? -12.758 -21.147 8.697 1.00 83.25 63 PRO A O 1
ATOM 504 N N . GLU A 1 64 ? -13.590 -22.964 9.727 1.00 85.88 64 GLU A N 1
ATOM 505 C CA . GLU A 1 64 ? -14.813 -22.289 10.176 1.00 85.88 64 GLU A CA 1
ATOM 506 C C . GLU A 1 64 ? -14.513 -21.268 11.281 1.00 85.88 64 GLU A C 1
ATOM 508 O O . GLU A 1 64 ? -15.030 -20.152 11.222 1.00 85.88 64 GLU A O 1
ATOM 513 N N . LEU A 1 65 ? -13.596 -21.577 12.205 1.00 86.12 65 LEU A N 1
ATOM 514 C CA . LEU A 1 65 ? -13.124 -20.623 13.212 1.00 86.12 65 LEU A CA 1
ATOM 515 C C . LEU A 1 65 ? -12.461 -19.399 12.562 1.00 86.12 65 LEU A C 1
ATOM 517 O O . LEU A 1 65 ? -12.813 -18.258 12.869 1.00 86.12 65 LEU A O 1
ATOM 521 N N . THR A 1 66 ? -11.557 -19.623 11.605 1.00 83.50 66 THR A N 1
ATOM 522 C CA . THR A 1 66 ? -10.909 -18.560 10.824 1.00 83.50 66 THR A CA 1
ATOM 523 C C . THR A 1 66 ? -11.946 -17.687 10.118 1.00 83.50 66 THR A C 1
ATOM 525 O O . THR A 1 66 ? -11.896 -16.456 10.182 1.00 83.50 66 THR A O 1
ATOM 528 N N . LYS A 1 67 ? -12.951 -18.301 9.490 1.00 80.31 67 LYS A N 1
ATOM 529 C CA . LYS A 1 67 ? -14.055 -17.591 8.838 1.00 80.31 67 LYS A CA 1
ATOM 530 C C . LYS A 1 67 ? -14.902 -16.789 9.832 1.00 80.31 67 LYS A C 1
ATOM 532 O O . LYS A 1 67 ? -15.277 -15.659 9.513 1.00 80.31 67 LYS A O 1
ATOM 537 N N . SER A 1 68 ? -15.182 -17.319 11.025 1.00 86.69 68 SER A N 1
ATOM 538 C CA . SER A 1 68 ? -15.862 -16.587 12.103 1.00 86.69 68 SER A CA 1
ATOM 539 C C . SER A 1 68 ? -15.075 -15.343 12.520 1.00 86.69 68 SER A C 1
ATOM 541 O O . SER A 1 68 ? -15.660 -14.261 12.582 1.00 86.69 68 SER A O 1
ATOM 543 N N . VAL A 1 69 ? -13.754 -15.460 12.703 1.00 86.12 69 VAL A N 1
ATOM 544 C CA . VAL A 1 69 ? -12.857 -14.337 13.036 1.00 86.12 69 VAL A CA 1
ATOM 545 C C . VAL A 1 69 ? -12.889 -13.250 11.958 1.00 86.12 69 VAL A C 1
ATOM 547 O O . VAL A 1 69 ? -13.113 -12.075 12.264 1.00 86.12 69 VAL A O 1
ATOM 550 N N . TYR A 1 70 ? -12.735 -13.622 10.683 1.00 80.75 70 TYR A N 1
ATOM 551 C CA . TYR A 1 70 ? -12.799 -12.661 9.578 1.00 80.75 70 TYR A CA 1
ATOM 552 C C . TYR A 1 70 ? -14.163 -11.971 9.486 1.00 80.75 70 TYR A C 1
ATOM 554 O O . TYR A 1 70 ? -14.226 -10.749 9.339 1.00 80.75 70 TYR A O 1
ATOM 562 N N . ASN A 1 71 ? -15.256 -12.727 9.613 1.00 78.94 71 ASN A N 1
ATOM 563 C CA . ASN A 1 71 ? -16.608 -12.175 9.576 1.00 78.94 71 ASN A CA 1
ATOM 564 C C . ASN A 1 71 ? -16.875 -11.219 10.742 1.00 78.94 71 ASN A C 1
ATOM 566 O O . ASN A 1 71 ? -17.492 -10.173 10.536 1.00 78.94 71 ASN A O 1
ATOM 570 N N . ALA A 1 72 ? -16.405 -11.545 11.948 1.00 85.69 72 ALA A N 1
ATOM 571 C CA . ALA A 1 72 ? -16.557 -10.688 13.117 1.00 85.69 72 ALA A CA 1
ATOM 572 C C . ALA A 1 72 ? -15.812 -9.354 12.941 1.00 85.69 72 ALA A C 1
ATOM 574 O O . ALA A 1 72 ? -16.413 -8.290 13.097 1.00 85.69 72 ALA A O 1
ATOM 575 N N . ASN A 1 73 ? -14.550 -9.401 12.502 1.00 85.69 73 ASN A N 1
ATOM 576 C CA . ASN A 1 73 ? -13.747 -8.206 12.216 1.00 85.69 73 ASN A CA 1
ATOM 577 C C . ASN A 1 73 ? -14.287 -7.353 11.065 1.00 85.69 73 ASN A C 1
ATOM 579 O O . ASN A 1 73 ? -14.067 -6.141 11.043 1.00 85.69 73 ASN A O 1
ATOM 583 N N . TYR A 1 74 ? -14.950 -7.979 10.091 1.00 79.62 74 TYR A N 1
ATOM 584 C CA . TYR A 1 74 ? -15.587 -7.281 8.980 1.00 79.62 74 TYR A CA 1
ATOM 585 C C . TYR A 1 74 ? -16.875 -6.579 9.421 1.00 79.62 74 TYR A C 1
ATOM 587 O O . TYR A 1 74 ? -17.067 -5.402 9.123 1.00 79.62 74 TYR A O 1
ATOM 595 N N . ARG A 1 75 ? -17.749 -7.290 10.149 1.00 83.06 75 ARG A N 1
ATOM 596 C CA . ARG A 1 75 ? -19.052 -6.766 10.589 1.00 83.06 75 ARG A CA 1
ATOM 597 C C . ARG A 1 75 ? -18.930 -5.700 11.674 1.00 83.06 75 ARG A C 1
ATOM 599 O O . ARG A 1 75 ? -19.734 -4.777 11.673 1.00 83.06 75 ARG A O 1
ATOM 606 N N . GLN A 1 76 ? -17.965 -5.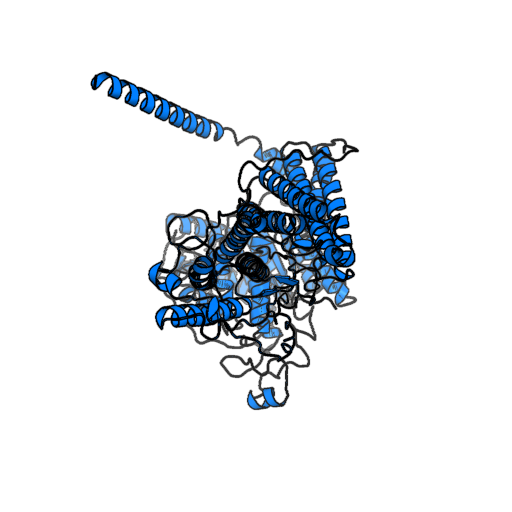841 12.587 1.00 88.44 76 GLN A N 1
ATOM 607 C CA . GLN A 1 76 ? -17.734 -4.921 13.711 1.00 88.44 76 GLN A CA 1
ATOM 608 C C . GLN A 1 76 ? -19.018 -4.581 14.476 1.00 88.44 76 GLN A C 1
ATOM 610 O O . GLN A 1 76 ? -19.368 -3.416 14.659 1.00 88.44 76 GLN A O 1
ATOM 615 N N . CYS A 1 77 ? -19.747 -5.617 14.889 1.00 89.56 77 CYS A N 1
ATOM 616 C CA . CYS A 1 77 ? -20.989 -5.450 15.631 1.00 89.56 77 CYS A CA 1
ATOM 617 C C . CYS A 1 77 ? -20.718 -4.743 16.967 1.00 89.56 77 CYS A C 1
ATOM 619 O O . CYS A 1 77 ? -19.956 -5.250 17.791 1.00 89.56 77 CYS A O 1
ATOM 621 N N . VAL A 1 78 ? -21.356 -3.589 17.180 1.00 93.00 78 VAL A N 1
ATOM 622 C CA . VAL A 1 78 ? -21.237 -2.820 18.423 1.00 93.00 78 VAL A CA 1
ATOM 623 C C . VAL A 1 78 ? -22.404 -3.159 19.336 1.00 93.00 78 VAL A C 1
ATOM 625 O O . VAL A 1 78 ? -23.547 -2.784 19.080 1.00 93.00 78 VAL A O 1
ATOM 628 N N . LEU A 1 79 ? -22.110 -3.856 20.426 1.00 93.00 79 LEU A N 1
ATOM 629 C CA . LEU A 1 79 ? -23.086 -4.187 21.453 1.00 93.00 79 LEU A CA 1
ATOM 630 C C . LEU A 1 79 ? -23.530 -2.920 22.189 1.00 93.00 79 LEU A C 1
ATOM 632 O O . LEU A 1 79 ? -22.745 -1.991 22.405 1.00 93.00 79 LEU A O 1
ATOM 636 N N . ASN A 1 80 ? -24.798 -2.911 22.599 1.00 93.94 80 ASN A N 1
ATOM 637 C CA . ASN A 1 80 ? -25.446 -1.824 23.336 1.00 93.94 80 ASN A CA 1
ATOM 638 C C . ASN A 1 80 ? -25.473 -0.464 22.608 1.00 93.94 80 ASN A C 1
ATOM 640 O O . ASN A 1 80 ? -25.720 0.560 23.248 1.00 93.94 80 ASN A O 1
ATOM 644 N N . ALA A 1 81 ? -25.244 -0.426 21.290 1.00 89.56 81 ALA A N 1
ATOM 645 C CA . ALA A 1 81 ? -25.224 0.818 20.518 1.00 89.56 81 ALA A CA 1
ATOM 646 C C . ALA A 1 81 ? -26.547 1.603 20.612 1.00 89.56 81 ALA A C 1
ATOM 648 O O . ALA A 1 81 ? -26.518 2.821 20.773 1.00 89.56 81 ALA A O 1
ATOM 649 N N . GLU A 1 82 ? -27.690 0.907 20.575 1.00 88.31 82 GLU A N 1
ATOM 650 C CA . GLU A 1 82 ? -29.023 1.511 20.733 1.00 88.31 82 GLU A CA 1
ATOM 651 C C . GLU A 1 82 ? -29.266 2.060 22.142 1.00 88.31 82 GLU A C 1
ATOM 653 O O . GLU A 1 82 ? -29.874 3.115 22.310 1.00 88.31 82 GLU A O 1
ATOM 658 N N . ARG A 1 83 ? -28.772 1.351 23.165 1.00 90.88 83 ARG A N 1
ATOM 659 C CA . ARG A 1 83 ? -28.965 1.718 24.575 1.00 90.88 83 ARG A CA 1
ATOM 660 C C . ARG A 1 83 ? -28.161 2.957 24.965 1.00 90.88 83 ARG A C 1
ATOM 662 O O . ARG A 1 83 ? -28.585 3.705 25.842 1.00 90.88 83 ARG A O 1
ATOM 669 N N . PHE A 1 84 ? -27.016 3.167 24.322 1.00 92.00 84 PHE A N 1
ATOM 670 C CA . PHE A 1 84 ? -26.115 4.286 24.588 1.00 92.00 84 PHE A CA 1
ATOM 671 C C . PHE A 1 84 ? -25.915 5.121 23.317 1.00 92.00 84 PHE A C 1
ATOM 673 O O . PHE A 1 84 ? -24.873 5.021 22.673 1.00 92.00 84 PHE A O 1
ATOM 680 N N . PRO A 1 85 ? -26.899 5.938 22.907 1.00 83.62 85 PRO A N 1
ATOM 681 C CA . PRO A 1 85 ? -26.777 6.759 21.707 1.00 83.62 85 PRO A CA 1
ATOM 682 C C . PRO A 1 85 ? -25.737 7.879 21.894 1.00 83.62 85 PRO A C 1
ATOM 684 O O . PRO A 1 85 ? -25.546 8.383 22.997 1.00 83.62 85 PRO A O 1
ATOM 687 N N . GLY A 1 86 ? -25.090 8.309 20.805 1.00 84.31 86 GLY A N 1
ATOM 688 C CA . GLY A 1 86 ? -24.080 9.384 20.825 1.00 84.31 86 GLY A CA 1
ATOM 689 C C . GLY A 1 86 ? -22.668 8.921 20.475 1.00 84.31 86 GLY A C 1
ATOM 690 O O . GLY A 1 86 ? -22.416 7.725 20.373 1.00 84.31 86 GLY A O 1
ATOM 691 N N . GLU A 1 87 ? -21.751 9.858 20.257 1.00 86.56 87 GLU A N 1
ATOM 692 C CA . GLU A 1 87 ? -20.336 9.545 20.012 1.00 86.56 87 GLU A CA 1
ATOM 693 C C . GLU A 1 87 ? -19.617 9.186 21.324 1.00 86.56 87 GLU A C 1
ATOM 695 O O . GLU A 1 87 ? -19.927 9.775 22.366 1.00 86.56 87 GLU A O 1
ATOM 700 N N . PRO A 1 88 ? -18.666 8.233 21.314 1.00 90.25 88 PRO A N 1
ATOM 701 C CA . PRO A 1 88 ? -17.918 7.885 22.515 1.00 90.25 88 PRO A CA 1
ATOM 702 C C . PRO A 1 88 ? -17.005 9.038 22.945 1.00 90.25 88 PRO A C 1
ATOM 704 O O . PRO A 1 88 ? -16.255 9.593 22.141 1.00 90.25 88 PRO A O 1
ATOM 707 N N . GLN A 1 89 ? -17.020 9.375 24.237 1.00 93.25 89 GLN A N 1
ATOM 708 C CA . GLN A 1 89 ? -16.151 10.421 24.791 1.00 93.25 89 GLN A CA 1
ATOM 709 C C . GLN A 1 89 ? -14.756 9.886 25.148 1.00 93.25 89 GLN A C 1
ATOM 711 O O . GLN A 1 89 ? -13.770 10.626 25.117 1.00 93.25 89 GLN A O 1
ATOM 716 N N . LEU A 1 90 ? -14.655 8.591 25.452 1.00 96.19 90 LEU A N 1
ATOM 717 C CA . LEU A 1 90 ? -13.401 7.881 25.681 1.00 96.19 90 LEU A CA 1
ATOM 718 C C . LEU A 1 90 ? -13.460 6.494 25.046 1.00 96.19 90 LEU A C 1
ATOM 720 O O . LEU A 1 90 ? -14.470 5.799 25.147 1.00 96.19 90 LEU A O 1
ATOM 724 N N . VAL A 1 91 ? -12.361 6.098 24.413 1.00 98.19 91 VAL A N 1
ATOM 725 C CA . VAL A 1 91 ? -12.193 4.765 23.838 1.00 98.19 91 VAL A CA 1
ATOM 726 C C . VAL A 1 91 ? -11.145 4.018 24.652 1.00 98.19 91 VAL A C 1
ATOM 728 O O . VAL A 1 91 ? -10.019 4.498 24.809 1.00 98.19 91 VAL A O 1
ATOM 731 N N . LEU A 1 92 ? -11.521 2.849 25.164 1.00 98.44 92 LEU A N 1
ATOM 732 C CA . LEU A 1 92 ? -10.630 1.940 25.880 1.00 98.44 92 LEU A CA 1
ATOM 733 C C . LEU A 1 92 ? -10.397 0.701 25.018 1.00 98.44 92 LEU A C 1
ATOM 735 O O . LEU A 1 92 ? -11.356 0.113 24.527 1.00 98.44 92 LEU A O 1
ATOM 739 N N . VAL A 1 93 ? -9.140 0.302 24.837 1.00 98.56 93 VAL A N 1
ATOM 740 C CA . VAL A 1 93 ? -8.767 -0.908 24.091 1.00 98.56 93 VAL A CA 1
ATOM 741 C C . VAL A 1 93 ? -8.105 -1.882 25.049 1.00 98.56 93 VAL A C 1
ATOM 743 O O . VAL A 1 93 ? -7.032 -1.587 25.571 1.00 98.56 93 VAL A O 1
ATOM 746 N N . VAL A 1 94 ? -8.725 -3.039 25.257 1.00 98.31 94 VAL A N 1
ATOM 747 C CA . VAL A 1 94 ? -8.236 -4.088 26.156 1.00 98.31 94 VAL A CA 1
ATOM 748 C C . VAL A 1 94 ? -7.623 -5.210 25.325 1.00 98.31 94 VAL A C 1
ATOM 750 O O . VAL A 1 94 ? -8.302 -5.782 24.473 1.00 98.31 94 VAL A O 1
ATOM 753 N N . GLN A 1 95 ? -6.350 -5.531 25.556 1.00 97.25 95 GLN A N 1
ATOM 754 C CA . GLN A 1 95 ? -5.736 -6.744 25.013 1.00 97.25 95 GLN A CA 1
ATOM 755 C C . GLN A 1 95 ? -6.137 -7.950 25.869 1.00 97.25 95 GLN A C 1
ATOM 757 O O . GLN A 1 95 ? -5.832 -7.989 27.060 1.00 97.25 95 GLN A O 1
ATOM 762 N N . VAL A 1 96 ? -6.821 -8.914 25.255 1.00 96.19 96 VAL A N 1
ATOM 763 C CA . VAL A 1 96 ? -7.347 -10.125 25.893 1.00 96.19 96 VAL A CA 1
ATOM 764 C C . VAL A 1 96 ? -6.653 -11.350 25.314 1.00 96.19 96 VAL A C 1
ATOM 766 O O . VAL A 1 96 ? -6.586 -11.504 24.090 1.00 96.19 96 VAL A O 1
ATOM 769 N N . HIS A 1 97 ? -6.166 -12.211 26.205 1.00 92.56 97 HIS A N 1
ATOM 770 C CA . HIS A 1 97 ? -5.590 -13.506 25.874 1.00 92.56 97 HIS A CA 1
ATOM 771 C C . HIS A 1 97 ? -6.505 -14.610 26.405 1.00 92.56 97 HIS A C 1
ATOM 773 O O . HIS A 1 97 ? -7.540 -14.879 25.801 1.00 92.56 97 HIS A O 1
ATOM 779 N N . ASN A 1 98 ? -6.168 -15.239 27.534 1.00 92.19 98 ASN A N 1
ATOM 780 C CA . ASN A 1 98 ? -6.924 -16.376 28.059 1.00 92.19 98 ASN A CA 1
ATOM 781 C C . ASN A 1 98 ? -6.976 -16.418 29.597 1.00 92.19 98 ASN A C 1
ATOM 783 O O . ASN A 1 98 ? -6.738 -17.463 30.203 1.00 92.19 98 ASN A O 1
ATOM 787 N N . ARG A 1 99 ? -7.257 -15.279 30.249 1.00 90.19 99 ARG A N 1
ATOM 788 C CA . ARG A 1 99 ? -7.402 -15.191 31.717 1.00 90.19 99 ARG A CA 1
ATOM 789 C C . ARG A 1 99 ? -8.789 -14.660 32.125 1.00 90.19 99 ARG A C 1
ATOM 791 O O . ARG A 1 99 ? -8.908 -13.503 32.534 1.00 90.19 99 ARG A O 1
ATOM 798 N N . PRO A 1 100 ? -9.853 -15.486 32.047 1.00 91.94 100 PRO A N 1
ATOM 799 C CA . PRO A 1 100 ? -11.234 -15.038 32.260 1.00 91.94 100 PRO A CA 1
ATOM 800 C C . PRO A 1 100 ? -11.496 -14.467 33.662 1.00 91.94 100 PRO A C 1
ATOM 802 O O . PRO A 1 100 ? -12.243 -13.502 33.786 1.00 91.94 100 PRO A O 1
ATOM 805 N N . GLU A 1 101 ? -10.863 -14.998 34.713 1.00 90.44 101 GLU A N 1
ATOM 806 C CA . GLU A 1 101 ? -11.033 -14.491 36.087 1.00 90.44 101 GLU A CA 1
ATOM 807 C C . GLU A 1 101 ? -10.511 -13.058 36.258 1.00 90.44 101 GLU A C 1
ATOM 809 O O . GLU A 1 101 ? -11.167 -12.216 36.868 1.00 90.44 101 GLU A O 1
ATOM 814 N N . TYR A 1 102 ? -9.367 -12.745 35.647 1.00 91.44 102 TYR A N 1
ATOM 815 C CA . TYR A 1 102 ? -8.817 -11.391 35.631 1.00 91.44 102 TYR A CA 1
ATOM 816 C C . TYR A 1 102 ? -9.674 -10.439 34.792 1.00 91.44 102 TYR A C 1
ATOM 818 O O . TYR A 1 102 ? -9.988 -9.333 35.232 1.00 91.44 102 TYR A O 1
ATOM 826 N N . LEU A 1 103 ? -10.150 -10.912 33.637 1.00 94.81 103 LEU A N 1
ATOM 827 C CA . LEU A 1 103 ? -11.055 -10.148 32.783 1.00 94.81 103 LEU A CA 1
ATOM 828 C C . LEU A 1 103 ? -12.361 -9.774 33.508 1.00 94.81 103 LEU A C 1
ATOM 830 O O . LEU A 1 103 ? -12.843 -8.652 33.348 1.00 94.81 103 LEU A O 1
ATOM 834 N N . LYS A 1 104 ? -1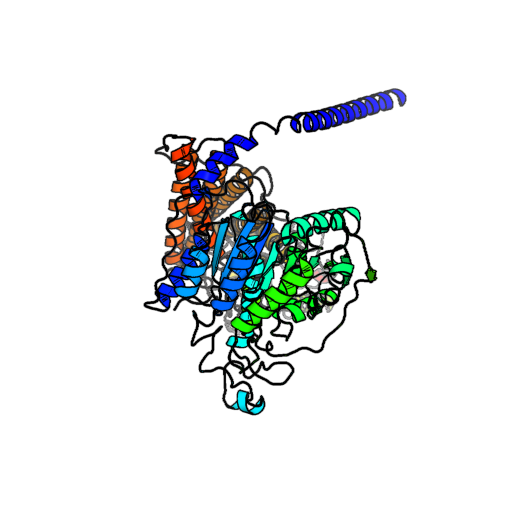2.919 -10.676 34.330 1.00 94.50 104 LYS A N 1
ATOM 835 C CA . LYS A 1 104 ? -14.090 -10.384 35.178 1.00 94.50 104 LYS A CA 1
ATOM 836 C C . LYS A 1 104 ? -13.791 -9.248 36.159 1.00 94.50 104 LYS A C 1
ATOM 838 O O . LYS A 1 104 ? -14.565 -8.297 36.222 1.00 94.50 104 LYS A O 1
ATOM 843 N N . LEU A 1 105 ? -12.645 -9.284 36.847 1.00 93.12 105 LEU A N 1
ATOM 8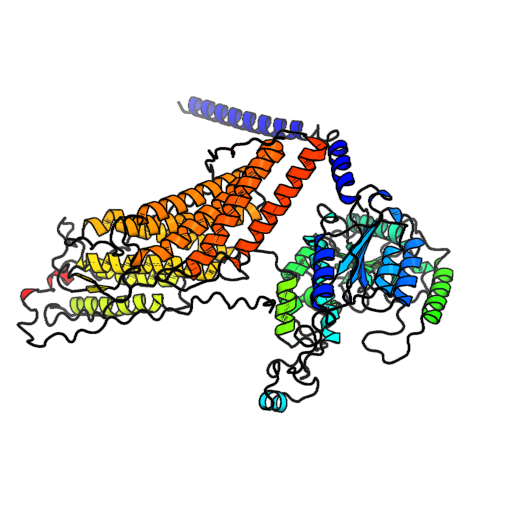44 C CA . LEU A 1 105 ? -12.230 -8.210 37.763 1.00 93.12 105 LEU A CA 1
ATOM 845 C C . LEU A 1 105 ? -12.092 -6.854 37.049 1.00 93.12 105 LEU A C 1
ATOM 847 O O . LEU A 1 105 ? -12.537 -5.829 37.575 1.00 93.12 105 LEU A O 1
ATOM 851 N N . LEU A 1 106 ? -11.523 -6.835 35.839 1.00 95.88 106 LEU A N 1
ATOM 852 C CA . LEU A 1 106 ? -11.445 -5.626 35.017 1.00 95.88 106 LEU A CA 1
ATOM 853 C C . LEU A 1 106 ? -12.845 -5.092 34.675 1.00 95.88 106 LEU A C 1
ATOM 855 O O . LEU A 1 106 ? -13.103 -3.897 34.846 1.00 95.88 106 LEU A O 1
ATOM 859 N N . ILE A 1 107 ? -13.752 -5.954 34.211 1.00 96.94 107 ILE A N 1
ATOM 860 C CA . ILE A 1 107 ? -15.127 -5.579 33.844 1.00 96.94 107 ILE A CA 1
ATOM 861 C C . ILE A 1 107 ? -15.902 -5.056 35.059 1.00 96.94 107 ILE A C 1
ATOM 863 O O . ILE A 1 107 ? -16.569 -4.024 34.950 1.00 96.94 107 ILE A O 1
ATOM 867 N N . ASP A 1 108 ? -15.748 -5.686 36.223 1.00 95.12 108 ASP A N 1
ATOM 868 C CA . ASP A 1 108 ? -16.335 -5.224 37.484 1.00 95.12 108 ASP A CA 1
ATOM 869 C C . ASP A 1 108 ? -15.833 -3.824 37.865 1.00 95.12 108 ASP A C 1
ATOM 871 O O . ASP A 1 108 ? -16.597 -2.989 38.360 1.00 95.12 108 ASP A O 1
ATOM 875 N N . SER A 1 109 ? -14.549 -3.538 37.624 1.00 95.69 109 SER A N 1
ATOM 876 C CA . SER A 1 109 ? -13.974 -2.206 37.845 1.00 95.69 109 SER A CA 1
ATOM 877 C C . SER A 1 109 ? -14.537 -1.167 36.869 1.00 95.69 109 SER A C 1
ATOM 879 O O . SER A 1 109 ? -14.898 -0.062 37.277 1.00 95.69 109 SER A O 1
ATOM 881 N N . LEU A 1 110 ? -14.697 -1.542 35.595 1.00 96.75 110 LEU A N 1
ATOM 882 C CA . LEU A 1 110 ? -15.265 -0.691 34.551 1.00 96.75 110 LEU A CA 1
ATOM 883 C C . LEU A 1 110 ? -16.720 -0.340 34.858 1.00 96.75 110 LEU A C 1
ATOM 885 O O . LEU A 1 110 ? -17.100 0.823 34.741 1.00 96.75 110 LEU A O 1
ATOM 889 N N . GLN A 1 111 ? -17.514 -1.304 35.328 1.00 96.25 111 GLN A N 1
ATOM 890 C CA . GLN A 1 111 ? -18.904 -1.074 35.722 1.00 96.25 111 GLN A CA 1
ATOM 891 C C . GLN A 1 111 ? -19.032 -0.027 36.841 1.00 96.25 111 GLN A C 1
ATOM 893 O O . GLN A 1 111 ? -20.015 0.714 36.887 1.00 96.25 111 GLN A O 1
ATOM 898 N N . LYS A 1 112 ? -18.040 0.045 37.739 1.00 94.81 112 LYS A N 1
ATOM 899 C CA . LYS A 1 112 ? -17.986 0.996 38.862 1.00 94.81 112 LYS A CA 1
ATOM 900 C C . LYS A 1 112 ? -17.412 2.366 38.470 1.00 94.81 112 LYS A C 1
ATOM 902 O O . LYS A 1 112 ? -17.460 3.290 39.284 1.00 94.81 112 LYS A O 1
ATOM 907 N N . ALA A 1 113 ? -16.864 2.521 37.263 1.00 94.88 113 ALA A N 1
ATOM 908 C CA . ALA A 1 113 ? -16.262 3.772 36.817 1.00 94.88 113 ALA A CA 1
ATOM 909 C C . ALA A 1 113 ? -17.318 4.861 36.563 1.00 94.88 113 ALA A C 1
ATOM 911 O O . ALA A 1 113 ? -18.374 4.629 35.965 1.00 94.88 113 ALA A O 1
ATOM 912 N N . ALA A 1 114 ? -17.025 6.089 36.994 1.00 92.00 114 ALA A N 1
ATOM 913 C CA . ALA A 1 114 ? -17.921 7.217 36.781 1.00 92.00 114 ALA A CA 1
ATOM 914 C C . ALA A 1 114 ? -18.118 7.510 35.282 1.00 92.00 114 ALA A C 1
ATOM 916 O O . ALA A 1 114 ? -17.157 7.564 34.518 1.00 92.00 114 ALA A O 1
ATOM 917 N N . GLU A 1 115 ? -19.371 7.761 34.887 1.00 93.06 115 GLU A N 1
ATOM 918 C CA . GLU A 1 115 ? -19.765 8.106 33.508 1.00 93.06 115 GLU A CA 1
ATOM 919 C C . GLU A 1 115 ? -19.428 7.022 32.456 1.00 93.06 115 GLU A C 1
ATOM 921 O O . GLU A 1 115 ? -19.339 7.324 31.266 1.00 93.06 115 GLU A O 1
ATOM 926 N N . VAL A 1 116 ? -19.304 5.750 32.867 1.00 93.25 116 VAL A N 1
ATOM 927 C CA . VAL A 1 116 ? -18.948 4.617 31.983 1.00 93.25 116 VAL A CA 1
ATOM 928 C C . VAL A 1 116 ? -19.842 4.472 30.744 1.00 93.25 116 VAL A C 1
ATOM 930 O O . VAL A 1 116 ? -19.380 4.046 29.689 1.00 93.25 116 VAL A O 1
ATOM 933 N N . HIS A 1 117 ? -21.102 4.905 30.821 1.00 93.81 117 HIS A N 1
ATOM 934 C CA . HIS A 1 117 ? -22.047 4.911 29.700 1.00 93.81 117 HIS A CA 1
ATOM 935 C C . HIS A 1 117 ? -21.557 5.710 28.475 1.00 93.81 117 HIS A C 1
ATOM 937 O O . HIS A 1 117 ? -22.055 5.498 27.372 1.00 93.81 117 HIS A O 1
ATOM 943 N N . SER A 1 118 ? -20.590 6.617 28.657 1.00 91.75 118 SER A N 1
ATOM 944 C CA . SER A 1 118 ? -19.985 7.429 27.593 1.00 91.75 118 SER A CA 1
ATOM 945 C C . SER A 1 118 ? -18.808 6.748 26.873 1.00 91.75 118 SER A C 1
ATOM 947 O O . SER A 1 118 ? -18.245 7.329 25.938 1.00 91.75 118 SER A O 1
ATOM 949 N N . PHE A 1 119 ? -18.407 5.543 27.296 1.00 96.31 119 PHE A N 1
ATOM 950 C CA . PHE A 1 119 ? -17.231 4.858 26.758 1.00 96.31 119 PHE A CA 1
ATOM 951 C C . PHE A 1 119 ? -17.577 3.962 25.567 1.00 96.31 119 PHE A C 1
ATOM 953 O O . PHE A 1 119 ? -18.665 3.385 25.480 1.00 96.31 119 PHE A O 1
ATOM 960 N N . LEU A 1 120 ? -16.591 3.787 24.688 1.00 97.56 120 LEU A N 1
ATOM 961 C CA . LEU A 1 120 ? -16.500 2.639 23.791 1.00 97.56 120 LEU A CA 1
ATOM 962 C C . LEU A 1 120 ? -15.409 1.704 24.315 1.00 97.56 120 LEU A C 1
ATOM 964 O O . LEU A 1 120 ? -14.235 2.076 24.342 1.00 97.56 120 LEU A O 1
ATOM 968 N N . LEU A 1 121 ? -15.798 0.493 24.709 1.00 98.31 121 LEU A N 1
ATOM 969 C CA . LEU A 1 121 ? -14.859 -0.566 25.066 1.00 98.31 121 LEU A CA 1
ATOM 970 C C . LEU A 1 121 ? -14.585 -1.433 23.842 1.00 98.31 121 LEU A C 1
ATOM 972 O O . LEU A 1 121 ? -15.511 -1.989 23.257 1.00 98.31 121 LEU A O 1
ATOM 976 N N . ILE A 1 122 ? -13.320 -1.558 23.461 1.00 98.50 122 ILE A N 1
ATOM 977 C CA . ILE A 1 122 ? -12.868 -2.447 22.396 1.00 98.50 122 ILE A CA 1
ATOM 978 C C . ILE A 1 122 ? -12.058 -3.572 23.037 1.00 98.50 122 ILE A C 1
ATOM 980 O O . ILE A 1 122 ? -10.959 -3.335 23.532 1.00 98.50 122 ILE A O 1
ATOM 984 N N . PHE A 1 123 ? -12.578 -4.794 23.013 1.00 98.38 123 PHE A N 1
ATOM 985 C CA . PHE A 1 123 ? -11.839 -5.980 23.442 1.00 98.38 123 PHE A CA 1
ATOM 986 C C . PHE A 1 123 ? -11.154 -6.603 22.227 1.00 98.38 123 PHE A C 1
ATOM 988 O O . PHE A 1 123 ? -11.798 -6.919 21.228 1.00 98.38 123 PHE A O 1
ATOM 995 N N . SER A 1 124 ? -9.831 -6.711 22.292 1.00 98.31 124 SER A N 1
ATOM 996 C CA . SER A 1 124 ? -8.974 -7.235 21.234 1.00 98.31 124 SER A CA 1
ATOM 997 C C . SER A 1 124 ? -8.458 -8.604 21.646 1.00 98.31 124 SER A C 1
ATOM 999 O O . SER A 1 124 ? -7.683 -8.692 22.594 1.00 98.31 124 SER A O 1
ATOM 1001 N N . HIS A 1 125 ? -8.892 -9.656 20.957 1.00 97.38 125 HIS A N 1
ATOM 1002 C CA . HIS A 1 125 ? -8.667 -11.047 21.354 1.00 97.38 125 HIS A CA 1
ATOM 1003 C C . HIS A 1 125 ? -7.636 -11.730 20.458 1.00 97.38 125 HIS A C 1
ATOM 1005 O O . HIS A 1 125 ? -7.789 -11.700 19.240 1.00 97.38 125 HIS A O 1
ATOM 1011 N N . ASP A 1 126 ? -6.648 -12.420 21.026 1.00 94.62 126 ASP A N 1
ATOM 1012 C CA . ASP A 1 126 ? -5.780 -13.354 20.281 1.00 94.62 126 ASP A CA 1
ATOM 1013 C C . ASP A 1 126 ? -6.014 -14.831 20.635 1.00 94.62 126 ASP A C 1
ATOM 1015 O O . ASP A 1 126 ? -5.408 -15.715 20.029 1.00 94.62 126 ASP A O 1
ATOM 1019 N N . TYR A 1 127 ? -6.932 -15.102 21.558 1.00 94.19 127 TYR A N 1
ATOM 1020 C CA . TYR A 1 127 ? -7.427 -16.433 21.867 1.00 94.19 127 TYR A CA 1
ATOM 1021 C C . TYR A 1 127 ? -8.958 -16.408 21.903 1.00 94.19 127 TYR A C 1
ATOM 1023 O O . TYR A 1 127 ? -9.579 -15.511 22.478 1.00 94.19 127 TYR A O 1
ATOM 1031 N N . PHE A 1 128 ? -9.577 -17.379 21.241 1.00 93.69 128 PHE A N 1
ATOM 1032 C CA . PHE A 1 128 ? -11.016 -17.451 21.028 1.00 93.69 128 PHE A CA 1
ATOM 1033 C C . PHE A 1 128 ? -11.597 -18.573 21.883 1.00 93.69 128 PHE A C 1
ATOM 1035 O O . PHE A 1 128 ? -11.292 -19.750 21.675 1.00 93.69 128 PHE A O 1
ATOM 1042 N N . SER A 1 129 ? -12.453 -18.206 22.836 1.00 92.31 129 SER A N 1
ATOM 1043 C CA . SER A 1 129 ? -13.188 -19.140 23.688 1.00 92.31 129 SER A CA 1
ATOM 1044 C C . SER A 1 129 ? -14.633 -18.682 23.885 1.00 92.31 129 SER A C 1
ATOM 1046 O O . SER A 1 129 ? -14.941 -17.488 23.837 1.00 92.31 129 SER A O 1
ATOM 1048 N N . GLU A 1 130 ? -15.540 -19.636 24.095 1.00 91.38 130 GLU A N 1
ATOM 1049 C CA . GLU A 1 130 ? -16.945 -19.333 24.399 1.00 91.38 130 GLU A CA 1
ATOM 1050 C C . GLU A 1 130 ? -17.095 -18.603 25.737 1.00 91.38 130 GLU A C 1
ATOM 1052 O O . GLU A 1 130 ? -17.911 -17.690 25.843 1.00 91.38 130 GLU A O 1
ATOM 1057 N N . GLU A 1 131 ? -16.276 -18.953 26.732 1.00 94.00 131 GLU A N 1
ATOM 1058 C CA . GLU A 1 131 ? -16.295 -18.330 28.056 1.00 94.00 131 GLU A CA 1
ATOM 1059 C C . GLU A 1 131 ? -15.970 -16.831 27.984 1.00 94.00 131 GLU A C 1
ATOM 1061 O O . GLU A 1 131 ? -16.763 -16.010 28.446 1.00 94.00 131 GLU A O 1
ATOM 1066 N N . ILE A 1 132 ? -14.854 -16.453 27.348 1.00 94.12 132 ILE A N 1
ATOM 1067 C CA . ILE A 1 132 ? -14.434 -15.046 27.231 1.00 94.12 132 ILE A CA 1
ATOM 1068 C C . ILE A 1 132 ? -15.443 -14.245 26.410 1.00 94.12 132 ILE A C 1
ATOM 1070 O O . ILE A 1 132 ? -15.831 -13.148 26.813 1.00 94.12 132 ILE A O 1
ATOM 1074 N N . ASN A 1 133 ? -15.911 -14.807 25.291 1.00 92.69 133 ASN A N 1
ATOM 1075 C CA . ASN A 1 133 ? -16.945 -14.171 24.479 1.00 92.69 133 ASN A CA 1
ATOM 1076 C C . ASN A 1 133 ? -18.224 -13.935 25.297 1.00 92.69 133 ASN A C 1
ATOM 1078 O O . ASN A 1 133 ? -18.806 -12.858 25.210 1.00 92.69 133 ASN A O 1
ATOM 1082 N N . SER A 1 134 ? -18.645 -14.902 26.117 1.00 93.69 134 SER A N 1
ATOM 1083 C CA . SER A 1 134 ? -19.843 -14.775 26.957 1.00 93.69 134 SER A CA 1
ATOM 1084 C C . SER A 1 134 ? -19.678 -13.704 28.036 1.00 93.69 134 SER A C 1
ATOM 1086 O O . SER A 1 134 ? -20.598 -12.920 28.264 1.00 93.69 134 SER A O 1
ATOM 1088 N N . ILE A 1 135 ? -18.499 -13.625 28.662 1.00 95.62 135 ILE A N 1
ATOM 1089 C CA . ILE A 1 135 ? -18.169 -12.596 29.659 1.00 95.62 135 ILE A CA 1
ATOM 1090 C C . ILE A 1 135 ? -18.296 -11.193 29.045 1.00 95.62 135 ILE A C 1
ATOM 1092 O O . ILE A 1 135 ? -18.982 -10.334 29.599 1.00 95.62 135 ILE A O 1
ATOM 1096 N N . VAL A 1 136 ? -17.683 -10.962 27.881 1.00 95.56 136 VAL A N 1
ATOM 1097 C CA . VAL A 1 136 ? -17.692 -9.647 27.220 1.00 95.56 136 VAL A CA 1
ATOM 1098 C C . VAL A 1 136 ? -19.070 -9.308 26.642 1.00 95.56 136 VAL A C 1
ATOM 1100 O O . VAL A 1 136 ? -19.518 -8.165 26.742 1.00 95.56 136 VAL A O 1
ATOM 1103 N N . GLN A 1 137 ? -19.786 -10.288 26.084 1.00 92.81 137 GLN A N 1
ATOM 1104 C CA . GLN A 1 137 ? -21.156 -10.098 25.590 1.00 92.81 137 GLN A CA 1
ATOM 1105 C C . GLN A 1 137 ? -22.162 -9.818 26.717 1.00 92.81 137 GLN A C 1
ATOM 1107 O O . GLN A 1 137 ? -23.189 -9.189 26.468 1.00 92.81 137 GLN A O 1
ATOM 1112 N N . GLY A 1 138 ? -21.861 -10.230 27.953 1.00 94.75 138 GLY A N 1
ATOM 1113 C CA . GLY A 1 138 ? -22.656 -9.929 29.145 1.00 94.75 138 GLY A CA 1
ATOM 1114 C C . GLY A 1 138 ? -22.563 -8.477 29.631 1.00 94.75 138 GLY A C 1
ATOM 1115 O O . GLY A 1 138 ? -23.297 -8.091 30.540 1.00 94.75 138 GLY A O 1
ATOM 1116 N N . ILE A 1 139 ? -21.693 -7.648 29.048 1.00 96.50 139 ILE A N 1
ATOM 1117 C CA . ILE A 1 139 ? -21.552 -6.238 29.426 1.00 96.50 139 ILE A CA 1
ATOM 1118 C C . ILE A 1 139 ? -22.765 -5.445 28.932 1.00 96.50 139 ILE A C 1
ATOM 1120 O O . ILE A 1 139 ? -23.022 -5.373 27.734 1.00 96.50 139 ILE A O 1
ATOM 1124 N N . THR A 1 140 ? -23.472 -4.766 29.843 1.00 95.75 140 THR A N 1
ATOM 1125 C CA . THR A 1 140 ? -24.697 -4.009 29.507 1.00 95.75 140 THR A CA 1
ATOM 1126 C C . THR A 1 140 ? -24.641 -2.509 29.814 1.00 95.75 140 THR A C 1
ATOM 1128 O O . THR A 1 140 ? -25.654 -1.822 29.680 1.00 95.75 140 THR A O 1
ATOM 1131 N N . PHE A 1 141 ? -23.510 -1.994 30.303 1.00 95.69 141 PHE A N 1
ATOM 1132 C CA . PHE A 1 141 ? -23.411 -0.643 30.881 1.00 95.69 141 PHE A CA 1
ATOM 1133 C C . PHE A 1 141 ? -22.754 0.412 29.970 1.00 95.69 141 PHE A C 1
ATOM 1135 O O . PHE A 1 141 ? -22.756 1.589 30.326 1.00 95.69 141 PHE A O 1
ATOM 1142 N N . CYS A 1 142 ? -22.222 0.026 28.806 1.00 96.25 142 CYS A N 1
ATOM 1143 C CA . CYS A 1 142 ? -21.655 0.929 27.795 1.00 96.25 142 CYS A CA 1
ATOM 1144 C C . CYS A 1 142 ? -21.599 0.251 26.414 1.00 96.25 142 CYS A C 1
ATOM 1146 O O . CYS A 1 142 ? -21.979 -0.916 26.278 1.00 96.25 142 CYS A O 1
ATOM 1148 N N . LYS A 1 143 ? -21.103 0.956 25.387 1.00 96.50 143 LYS A N 1
ATOM 1149 C CA . LYS A 1 143 ? -20.857 0.350 24.071 1.00 96.50 143 LYS A CA 1
ATOM 1150 C C . LYS A 1 143 ? -19.671 -0.598 24.120 1.00 96.50 143 LYS A C 1
ATOM 1152 O O . LYS A 1 143 ? -18.638 -0.261 24.704 1.00 96.50 143 LYS A O 1
ATOM 1157 N N . VAL A 1 144 ? -19.803 -1.740 23.454 1.00 97.44 144 VAL A N 1
ATOM 1158 C CA . VAL A 1 144 ? -18.748 -2.757 23.396 1.00 97.44 144 VAL A CA 1
ATOM 1159 C C . VAL A 1 144 ? -18.540 -3.233 21.965 1.00 97.44 144 VAL A C 1
ATOM 1161 O O . VAL A 1 144 ? -19.497 -3.522 21.256 1.00 97.44 144 VAL A O 1
ATOM 1164 N N . LEU A 1 145 ? -17.285 -3.334 21.546 1.00 96.94 145 LEU A N 1
ATOM 1165 C CA . LEU A 1 145 ? -16.867 -3.918 20.280 1.00 96.94 145 LEU A CA 1
ATOM 1166 C C . LEU A 1 145 ? -15.829 -5.007 20.561 1.00 96.94 145 LEU A C 1
ATOM 1168 O O . LEU A 1 145 ? -14.886 -4.782 21.313 1.00 96.94 145 LEU A O 1
ATOM 1172 N N . GLN A 1 146 ? -15.977 -6.167 19.929 1.00 96.56 146 GLN A N 1
ATOM 1173 C CA . GLN A 1 146 ? -14.950 -7.209 19.938 1.00 96.56 146 GLN A CA 1
ATOM 1174 C C . GLN A 1 146 ? -14.231 -7.226 18.589 1.00 96.56 146 GLN A C 1
ATOM 1176 O O . GLN A 1 146 ? -14.876 -7.222 17.537 1.00 96.56 146 GLN A O 1
ATOM 1181 N N . ILE A 1 147 ? -12.902 -7.246 18.626 1.00 96.56 147 ILE A N 1
ATOM 1182 C CA . ILE A 1 147 ? -12.026 -7.431 17.467 1.00 96.56 147 ILE A CA 1
ATOM 1183 C C . ILE A 1 147 ? -11.086 -8.605 17.744 1.00 96.56 147 ILE A C 1
ATOM 1185 O O . ILE A 1 147 ? -10.729 -8.878 18.886 1.00 96.56 147 ILE A O 1
ATOM 1189 N N . TYR A 1 148 ? -10.679 -9.310 16.699 1.00 95.69 148 TYR A N 1
ATOM 1190 C CA . TYR A 1 148 ? -10.019 -10.606 16.817 1.00 95.69 148 TYR A CA 1
ATOM 1191 C C . TYR A 1 148 ? -8.725 -10.611 16.007 1.00 95.69 148 TYR A C 1
ATOM 1193 O O . TYR A 1 148 ? -8.748 -10.388 14.800 1.00 95.69 148 TYR A O 1
ATOM 1201 N N . PHE A 1 149 ? -7.585 -10.853 16.642 1.00 95.12 149 PHE A N 1
ATOM 1202 C CA . PHE A 1 149 ? -6.288 -10.898 15.984 1.00 95.12 149 PHE A CA 1
ATOM 1203 C C . PHE A 1 149 ? -6.241 -12.069 14.982 1.00 95.12 149 PHE A C 1
ATOM 1205 O O . PHE A 1 149 ? -6.274 -13.229 15.390 1.00 95.12 149 PHE A O 1
ATOM 1212 N N . PRO A 1 150 ? -6.165 -11.805 13.663 1.00 91.38 150 PRO A N 1
ATOM 1213 C CA . PRO A 1 150 ? -6.393 -12.827 12.641 1.00 91.38 150 PRO A CA 1
ATOM 1214 C C . PRO A 1 150 ? -5.162 -13.694 12.361 1.00 91.38 150 PRO A C 1
ATOM 1216 O O . PRO A 1 150 ? -5.196 -14.489 11.429 1.00 91.38 150 PRO A O 1
ATOM 1219 N N . PHE A 1 151 ? -4.080 -13.526 13.123 1.00 90.81 151 PHE A N 1
ATOM 1220 C CA . PHE A 1 151 ? -2.812 -14.238 12.956 1.00 90.81 151 PHE A CA 1
ATOM 1221 C C . PHE A 1 151 ? -2.356 -14.886 14.271 1.00 90.81 151 PHE A C 1
ATOM 1223 O O . PHE A 1 151 ? -1.162 -14.964 14.552 1.00 90.81 151 PHE A O 1
ATOM 1230 N N . SER A 1 152 ? -3.305 -15.297 15.116 1.00 92.06 152 SER A N 1
ATOM 1231 C CA . SER A 1 152 ? -2.985 -15.958 16.377 1.00 92.06 152 SER A CA 1
ATOM 1232 C C . SER A 1 152 ? -2.482 -17.385 16.171 1.00 92.06 152 SER A C 1
ATOM 1234 O O . SER A 1 152 ? -2.816 -18.063 15.197 1.00 92.06 152 SER A O 1
ATOM 1236 N N . THR A 1 153 ? -1.728 -17.872 17.150 1.00 93.12 153 THR A N 1
ATOM 1237 C CA . THR A 1 153 ? -1.274 -19.264 17.247 1.00 93.12 153 THR A CA 1
ATOM 1238 C C . THR A 1 153 ? -2.437 -20.264 17.248 1.00 93.12 153 THR A C 1
ATOM 1240 O O . THR A 1 153 ? -2.266 -21.387 16.789 1.00 93.12 153 THR A O 1
ATOM 1243 N N . GLN A 1 154 ? -3.640 -19.862 17.684 1.00 92.94 154 GLN A N 1
ATOM 1244 C CA . GLN A 1 154 ? -4.839 -20.704 17.622 1.00 92.94 154 GLN A CA 1
ATOM 1245 C C . GLN A 1 154 ? -5.350 -20.904 16.184 1.00 92.94 154 GLN A C 1
ATOM 1247 O O . GLN A 1 154 ? -5.878 -21.971 15.881 1.00 92.94 154 GLN A O 1
ATOM 1252 N N . LEU A 1 155 ? -5.196 -19.907 15.300 1.00 90.00 155 LEU A N 1
ATOM 1253 C CA . LEU A 1 155 ? -5.587 -20.016 13.883 1.00 90.00 155 LEU A CA 1
ATOM 1254 C C . LEU A 1 155 ? -4.526 -20.698 13.022 1.00 90.00 155 LEU A C 1
ATOM 1256 O O . LEU A 1 155 ? -4.864 -21.264 11.989 1.00 90.00 155 LEU A O 1
ATOM 1260 N N . TYR A 1 156 ? -3.266 -20.653 13.451 1.00 91.19 156 TYR A N 1
ATOM 1261 C CA . TYR A 1 156 ? -2.128 -21.212 12.721 1.00 91.19 156 TYR A CA 1
ATOM 1262 C C . TYR A 1 156 ? -1.319 -22.151 13.622 1.00 91.19 156 TYR A C 1
ATOM 1264 O O . TYR A 1 156 ? -0.158 -21.879 13.885 1.00 91.19 156 TYR A O 1
ATOM 1272 N N . PRO A 1 157 ? -1.885 -23.249 14.149 1.00 92.81 157 PRO A N 1
ATOM 1273 C CA . PRO A 1 157 ? -1.222 -24.037 15.191 1.00 92.81 157 PRO A CA 1
ATOM 1274 C C . PRO A 1 157 ? 0.071 -24.725 14.732 1.00 92.81 157 PRO A C 1
ATOM 1276 O O . PRO A 1 157 ? 0.979 -24.894 15.540 1.00 92.81 157 PRO A O 1
ATOM 1279 N N . ASN A 1 158 ? 0.154 -25.107 13.452 1.00 91.19 158 ASN A N 1
ATOM 1280 C CA . ASN A 1 158 ? 1.229 -25.943 12.898 1.00 91.19 158 ASN A CA 1
ATOM 1281 C C . ASN A 1 158 ? 1.987 -25.272 11.742 1.00 91.19 158 ASN A C 1
ATOM 1283 O O . ASN A 1 158 ? 2.647 -25.948 10.956 1.00 91.19 158 ASN A O 1
ATOM 1287 N N . GLU A 1 159 ? 1.846 -23.962 11.586 1.00 90.19 159 GLU A N 1
ATOM 1288 C CA . GLU A 1 159 ? 2.518 -23.183 10.549 1.00 90.19 159 GLU A CA 1
ATOM 1289 C C . GLU A 1 159 ? 2.748 -21.763 11.060 1.00 90.19 159 GLU A C 1
ATOM 1291 O O . GLU A 1 159 ? 2.095 -21.320 12.002 1.00 90.19 159 GLU A O 1
ATOM 1296 N N . PHE A 1 160 ? 3.666 -21.024 10.445 1.00 89.56 160 PHE A N 1
ATOM 1297 C CA . PHE A 1 160 ? 3.897 -19.628 10.809 1.00 89.56 160 PHE A CA 1
ATOM 1298 C C . PHE A 1 160 ? 2.608 -18.783 10.646 1.00 89.56 160 PHE A C 1
ATOM 1300 O O . PHE A 1 160 ? 1.987 -18.850 9.584 1.00 89.56 160 PHE A O 1
ATOM 1307 N N . PRO A 1 161 ? 2.224 -17.922 11.614 1.00 91.00 161 PRO A N 1
ATOM 1308 C CA . PRO A 1 161 ? 2.984 -17.477 12.790 1.00 91.00 161 PRO A CA 1
ATOM 1309 C C . PRO A 1 161 ? 2.816 -18.327 14.059 1.00 91.00 161 PRO A C 1
ATOM 1311 O O . PRO A 1 161 ? 3.347 -17.950 15.102 1.00 91.00 161 PRO A O 1
ATOM 1314 N N . GLY A 1 162 ? 2.129 -19.465 14.036 1.00 90.56 162 GLY A N 1
ATOM 1315 C CA . GLY A 1 162 ? 2.286 -20.443 15.112 1.00 90.56 162 GLY A CA 1
ATOM 1316 C C . GLY A 1 162 ? 3.587 -21.226 15.009 1.00 90.56 162 GLY A C 1
ATOM 1317 O O . GLY A 1 162 ? 4.579 -20.742 14.456 1.00 90.56 162 GLY A O 1
ATOM 1318 N N . GLN A 1 163 ? 3.613 -22.402 15.633 1.00 92.31 163 GLN A N 1
ATOM 1319 C CA . GLN A 1 163 ? 4.813 -23.224 15.719 1.00 92.31 163 GLN A CA 1
ATOM 1320 C C . GLN A 1 163 ? 4.861 -24.182 14.524 1.00 92.31 163 GLN A C 1
ATOM 1322 O O . GLN A 1 163 ? 4.143 -25.179 14.498 1.00 92.31 163 GLN A O 1
ATOM 1327 N N . ASP A 1 164 ? 5.718 -23.900 13.540 1.00 93.06 164 ASP A N 1
ATOM 1328 C CA . ASP A 1 164 ? 5.935 -24.831 12.428 1.00 93.06 164 ASP A CA 1
ATOM 1329 C C . ASP A 1 164 ? 6.750 -26.044 12.925 1.00 93.06 164 ASP A C 1
ATOM 1331 O O . ASP A 1 164 ? 7.758 -25.855 13.617 1.00 93.06 164 ASP A O 1
ATOM 1335 N N . PRO A 1 165 ? 6.376 -27.289 12.578 1.00 93.75 165 PRO A N 1
ATOM 1336 C CA . PRO A 1 165 ? 7.153 -28.481 12.919 1.00 93.75 165 PRO A CA 1
ATOM 1337 C C . PRO A 1 165 ? 8.610 -28.459 12.431 1.00 93.75 165 PRO A C 1
ATOM 1339 O O . PRO A 1 165 ? 9.442 -29.184 12.973 1.00 93.75 165 PRO A O 1
ATOM 1342 N N . ASN A 1 166 ? 8.921 -27.655 11.410 1.00 94.44 166 ASN A N 1
ATOM 1343 C CA . ASN A 1 166 ? 10.260 -27.520 10.835 1.00 94.44 166 ASN A CA 1
ATOM 1344 C C . ASN A 1 166 ? 11.041 -26.310 11.380 1.00 94.44 166 ASN A C 1
ATOM 1346 O O . ASN A 1 166 ? 12.148 -26.032 10.902 1.00 94.44 166 ASN A O 1
ATOM 1350 N N . ASP A 1 167 ? 10.492 -25.575 12.350 1.00 94.62 167 ASP A N 1
ATOM 1351 C CA . ASP A 1 167 ? 11.220 -24.514 13.045 1.00 94.62 167 ASP A CA 1
ATOM 1352 C C . ASP A 1 167 ? 12.382 -25.087 13.866 1.00 94.62 167 ASP A C 1
ATOM 1354 O O . ASP A 1 167 ? 12.334 -26.198 14.398 1.00 94.62 167 ASP A O 1
ATOM 1358 N N . CYS A 1 168 ? 13.460 -24.314 13.972 1.00 95.88 168 CYS A N 1
ATOM 1359 C CA . CYS A 1 168 ? 14.602 -24.697 14.783 1.00 95.88 168 CYS A CA 1
ATOM 1360 C C . CYS A 1 168 ? 14.221 -24.707 16.273 1.00 95.88 168 CYS A C 1
ATOM 1362 O O . CYS A 1 168 ? 13.626 -23.736 16.749 1.00 95.88 168 CYS A O 1
ATOM 1364 N N . PRO A 1 169 ? 14.601 -25.749 17.042 1.00 95.69 169 PRO A N 1
ATOM 1365 C CA . PRO A 1 169 ? 14.434 -25.739 18.491 1.00 95.69 169 PRO A CA 1
ATOM 1366 C C . PRO A 1 169 ? 15.127 -24.524 19.106 1.00 95.69 169 PRO A C 1
ATOM 1368 O O . PRO A 1 169 ? 16.269 -24.241 18.756 1.00 95.69 169 PRO A O 1
ATOM 1371 N N . ARG A 1 170 ? 14.473 -23.850 20.055 1.00 94.25 170 ARG A N 1
ATOM 1372 C CA . ARG A 1 170 ? 14.949 -22.608 20.688 1.00 94.25 170 ARG A CA 1
ATOM 1373 C C . ARG A 1 170 ? 16.451 -22.595 21.005 1.00 94.25 170 ARG A C 1
ATOM 1375 O O . ARG A 1 170 ? 17.140 -21.654 20.630 1.00 94.25 170 ARG A O 1
ATOM 1382 N N . ASP A 1 171 ? 16.947 -23.650 21.653 1.00 95.25 171 ASP A N 1
ATOM 1383 C CA . ASP A 1 171 ? 18.306 -23.709 22.214 1.00 95.25 171 ASP A CA 1
ATOM 1384 C C . ASP A 1 171 ? 19.312 -24.486 21.348 1.00 95.25 171 ASP A C 1
ATOM 1386 O O . ASP A 1 171 ? 20.423 -24.799 21.791 1.00 95.25 171 ASP A O 1
ATOM 1390 N N . ILE A 1 172 ? 18.948 -24.858 20.115 1.00 94.06 172 ILE A N 1
ATOM 1391 C CA . ILE A 1 172 ? 19.903 -25.508 19.214 1.00 94.06 172 ILE A CA 1
ATOM 1392 C C . ILE A 1 172 ? 20.999 -24.505 18.818 1.00 94.06 172 ILE A C 1
ATOM 1394 O O . ILE A 1 172 ? 20.726 -23.342 18.550 1.00 94.06 172 ILE A O 1
ATOM 1398 N N . SER A 1 173 ? 22.263 -24.933 18.749 1.00 94.94 173 SER A N 1
ATOM 1399 C CA . SER A 1 173 ? 23.328 -24.037 18.281 1.00 94.94 173 SER A CA 1
ATOM 1400 C C . SER A 1 173 ? 23.196 -23.757 16.782 1.00 94.94 173 SER A C 1
ATOM 1402 O O . SER A 1 173 ? 22.820 -24.653 16.021 1.00 94.94 173 SER A O 1
ATOM 1404 N N . LYS A 1 174 ? 23.595 -22.558 16.332 1.00 93.00 174 LYS A N 1
ATOM 1405 C CA . LYS A 1 174 ? 23.506 -22.164 14.914 1.00 93.00 174 LYS A CA 1
ATOM 1406 C C . LYS A 1 174 ? 24.147 -23.182 13.965 1.00 93.00 174 LYS A C 1
ATOM 1408 O O . LYS A 1 174 ? 23.523 -23.605 12.996 1.00 93.00 174 LYS A O 1
ATOM 1413 N N . ASP A 1 175 ? 25.344 -23.668 14.289 1.00 93.94 175 ASP A N 1
ATOM 1414 C CA . ASP A 1 175 ? 26.032 -24.673 13.468 1.00 93.94 175 ASP A CA 1
ATOM 1415 C C . ASP A 1 175 ? 25.239 -25.980 13.328 1.00 93.94 175 ASP A C 1
ATOM 1417 O O . ASP A 1 175 ? 25.297 -26.641 12.290 1.00 93.94 175 ASP A O 1
ATOM 1421 N N . LYS A 1 176 ? 24.509 -26.385 14.375 1.00 93.81 176 LYS A N 1
ATOM 1422 C CA . LYS A 1 176 ? 23.646 -27.572 14.340 1.00 93.81 176 LYS A CA 1
ATOM 1423 C C . LYS A 1 176 ? 22.339 -27.283 13.606 1.00 93.81 176 LYS A C 1
ATOM 1425 O O . LYS A 1 176 ? 21.894 -28.147 12.856 1.00 93.81 176 LYS A O 1
ATOM 1430 N N . ALA A 1 177 ? 21.760 -26.095 13.770 1.00 94.44 177 ALA A N 1
ATOM 1431 C CA . ALA A 1 177 ? 20.558 -25.664 13.059 1.00 94.44 177 ALA A CA 1
ATOM 1432 C C . ALA A 1 177 ? 20.762 -25.703 11.539 1.00 94.44 177 ALA A C 1
ATOM 1434 O O . ALA A 1 177 ? 20.003 -26.357 10.826 1.00 94.44 177 ALA A O 1
ATOM 1435 N N . VAL A 1 178 ? 21.853 -25.094 11.059 1.00 93.56 178 VAL A N 1
ATOM 1436 C CA . VAL A 1 178 ? 22.208 -25.043 9.631 1.00 93.56 178 VAL A CA 1
ATOM 1437 C C . VAL A 1 178 ? 22.469 -26.445 9.076 1.00 93.56 178 VAL A C 1
ATOM 1439 O O . VAL A 1 178 ? 22.034 -26.761 7.972 1.00 93.56 178 VAL A O 1
ATOM 1442 N N . LYS A 1 179 ? 23.111 -27.328 9.856 1.00 94.50 179 LYS A N 1
ATOM 1443 C CA . LYS A 1 179 ? 23.306 -28.740 9.475 1.00 94.50 179 LYS A CA 1
ATOM 1444 C C . LYS A 1 179 ? 22.005 -29.540 9.425 1.00 94.50 179 LYS A C 1
ATOM 1446 O O . LYS A 1 179 ? 21.890 -30.441 8.603 1.00 94.50 179 LYS A O 1
ATOM 1451 N N . THR A 1 180 ? 21.063 -29.242 10.316 1.00 91.56 180 THR A N 1
ATOM 1452 C CA . THR A 1 180 ? 19.756 -29.917 10.383 1.00 91.56 180 THR A CA 1
ATOM 1453 C C . THR A 1 180 ? 18.812 -29.406 9.291 1.00 91.56 180 THR A C 1
ATOM 1455 O O . THR A 1 180 ? 17.926 -30.136 8.864 1.00 91.56 180 THR A O 1
ATOM 1458 N N . GLY A 1 181 ? 19.026 -28.179 8.802 1.00 92.56 181 GLY A N 1
ATOM 1459 C CA . GLY A 1 181 ? 18.233 -27.579 7.730 1.00 92.56 181 GLY A CA 1
ATOM 1460 C C . GLY A 1 181 ? 16.848 -27.098 8.173 1.00 92.56 181 GLY A C 1
ATOM 1461 O O . GLY A 1 181 ? 15.935 -27.070 7.354 1.00 92.56 181 GLY A O 1
ATOM 1462 N N . CYS A 1 182 ? 16.676 -26.744 9.452 1.00 93.75 182 CYS A N 1
ATOM 1463 C CA . CYS A 1 182 ? 15.426 -26.169 9.963 1.00 93.75 182 CYS A CA 1
ATOM 1464 C C . CYS A 1 182 ? 15.178 -24.749 9.409 1.00 93.75 182 CYS A C 1
ATOM 1466 O O . CYS A 1 182 ? 16.118 -24.045 9.028 1.00 93.75 182 CYS A O 1
ATOM 1468 N N . LEU A 1 183 ? 13.909 -24.329 9.335 1.00 91.75 183 LEU A N 1
ATOM 1469 C CA . LEU A 1 183 ? 13.454 -23.201 8.501 1.00 91.75 183 LEU A CA 1
ATOM 1470 C C . LEU A 1 183 ? 14.148 -21.868 8.797 1.00 91.75 183 LEU A C 1
ATOM 1472 O O . LEU A 1 183 ? 14.507 -21.131 7.879 1.00 91.75 183 LEU A O 1
ATOM 1476 N N . ASN A 1 184 ? 14.323 -21.548 10.075 1.00 93.31 184 ASN A N 1
ATOM 1477 C CA . ASN A 1 184 ? 14.859 -20.276 10.546 1.00 93.31 184 ASN A CA 1
ATOM 1478 C C . ASN A 1 184 ? 16.322 -20.369 11.003 1.00 93.31 184 ASN A C 1
ATOM 1480 O O . ASN A 1 184 ? 16.791 -19.472 11.694 1.00 93.31 184 ASN A O 1
ATOM 1484 N N . ALA A 1 185 ? 17.065 -21.400 10.575 1.00 94.31 185 ALA A N 1
ATOM 1485 C CA . ALA A 1 185 ? 18.433 -21.686 11.027 1.00 94.31 185 ALA A CA 1
ATOM 1486 C C . ALA A 1 185 ? 19.409 -20.504 10.900 1.00 94.31 185 ALA A C 1
ATOM 1488 O O . ALA A 1 185 ? 20.283 -20.326 11.752 1.00 94.31 185 ALA A O 1
ATOM 1489 N N . GLU A 1 186 ? 19.257 -19.674 9.867 1.00 94.62 186 GLU A N 1
ATOM 1490 C CA . GLU A 1 186 ? 20.121 -18.510 9.637 1.00 94.62 186 GLU A CA 1
ATOM 1491 C C . GLU A 1 186 ? 19.783 -17.286 10.498 1.00 94.62 186 GLU A C 1
ATOM 1493 O O . GLU A 1 186 ? 20.585 -16.349 10.557 1.00 94.62 186 GLU A O 1
ATOM 1498 N N . HIS A 1 187 ? 18.642 -17.304 11.193 1.00 94.69 187 HIS A N 1
ATOM 1499 C CA . HIS A 1 187 ? 18.037 -16.139 11.841 1.00 94.69 187 HIS A CA 1
ATOM 1500 C C . HIS A 1 187 ? 17.746 -16.348 13.343 1.00 94.69 187 HIS A C 1
ATOM 1502 O O . HIS A 1 187 ? 16.595 -16.197 13.759 1.00 94.69 187 HIS A O 1
ATOM 1508 N N . PRO A 1 188 ? 18.749 -16.697 14.175 1.00 95.38 188 PRO A N 1
ATOM 1509 C CA . PRO A 1 188 ? 18.586 -16.630 15.624 1.00 95.38 188 PRO A CA 1
ATOM 1510 C C . PRO A 1 188 ? 18.509 -15.169 16.103 1.00 95.38 188 PRO A C 1
ATOM 1512 O O . PRO A 1 188 ? 18.896 -14.240 15.388 1.00 95.38 188 PRO A O 1
ATOM 1515 N N . ASP A 1 189 ? 18.042 -14.972 17.331 1.00 94.75 189 ASP A N 1
ATOM 1516 C CA . ASP A 1 189 ? 18.094 -13.683 18.020 1.00 94.75 189 ASP A CA 1
ATOM 1517 C C . ASP A 1 189 ? 19.532 -13.273 18.404 1.00 94.75 189 ASP A C 1
ATOM 1519 O O . ASP A 1 189 ? 20.508 -14.002 18.196 1.00 94.75 189 ASP A O 1
ATOM 1523 N N . SER A 1 190 ? 19.673 -12.083 18.993 1.00 93.94 190 SER A N 1
ATOM 1524 C CA . SER A 1 190 ? 20.958 -11.521 19.437 1.00 93.94 190 SER A CA 1
ATOM 1525 C C . SER A 1 190 ? 21.674 -12.379 20.491 1.00 93.94 190 SER A C 1
ATOM 1527 O O . SER A 1 190 ? 22.862 -12.163 20.732 1.00 93.94 190 SER A O 1
ATOM 1529 N N . TYR A 1 191 ? 20.982 -13.336 21.113 1.00 94.19 191 TYR A N 1
ATOM 1530 C CA . TYR A 1 191 ? 21.507 -14.261 22.118 1.00 94.19 191 TYR A CA 1
ATOM 1531 C C . TYR A 1 191 ? 21.731 -15.677 21.574 1.00 94.19 191 TYR A C 1
ATOM 1533 O O . TYR A 1 191 ? 22.199 -16.544 22.311 1.00 94.19 191 TYR A O 1
ATOM 1541 N N . GLY A 1 192 ? 21.462 -15.912 20.287 1.00 93.69 192 GLY A N 1
ATOM 1542 C CA . GLY A 1 192 ? 21.639 -17.209 19.644 1.00 93.69 192 GLY A CA 1
ATOM 1543 C C . GLY A 1 192 ? 20.465 -18.173 19.827 1.00 93.69 192 GLY A C 1
ATOM 1544 O O . GLY A 1 192 ? 20.634 -19.350 19.516 1.00 93.69 192 GLY A O 1
ATOM 1545 N N . HIS A 1 193 ? 19.310 -17.705 20.308 1.00 96.06 193 HIS A N 1
ATOM 1546 C CA . HIS A 1 193 ? 18.103 -18.520 20.450 1.00 96.06 193 HIS A CA 1
ATOM 1547 C C . HIS A 1 193 ? 17.171 -18.374 19.243 1.00 96.06 193 HIS A C 1
ATOM 1549 O O . HIS A 1 193 ? 17.120 -17.331 18.590 1.00 96.06 193 HIS A O 1
ATOM 1555 N N . TYR A 1 194 ? 16.397 -19.420 18.962 1.00 95.75 194 TYR A N 1
ATOM 1556 C CA . TYR A 1 194 ? 15.373 -19.419 17.918 1.00 95.75 194 TYR A CA 1
ATOM 1557 C C . TYR A 1 194 ? 13.986 -19.075 18.462 1.00 95.75 194 TYR A C 1
ATOM 1559 O O . TYR A 1 194 ? 13.710 -19.174 19.656 1.00 95.75 194 TYR A O 1
ATOM 1567 N N . ARG A 1 195 ? 13.120 -18.652 17.540 1.00 94.75 195 ARG A N 1
ATOM 1568 C CA . ARG A 1 195 ? 11.750 -18.196 17.777 1.00 94.75 195 ARG A CA 1
ATOM 1569 C C . ARG A 1 195 ? 10.896 -19.201 18.557 1.00 94.75 195 ARG A C 1
ATOM 1571 O O . ARG A 1 195 ? 10.845 -20.376 18.205 1.00 94.75 195 ARG A O 1
ATOM 1578 N N . GLU A 1 196 ? 10.108 -18.683 19.497 1.00 94.12 196 GLU A N 1
ATOM 1579 C CA . GLU A 1 196 ? 8.990 -19.390 20.131 1.00 94.12 196 GLU A CA 1
ATOM 1580 C C . GLU A 1 196 ? 7.672 -18.659 19.827 1.00 94.12 196 GLU A C 1
ATOM 1582 O O . GLU A 1 196 ? 7.513 -17.469 20.122 1.00 94.12 196 GLU A O 1
ATOM 1587 N N . ALA A 1 197 ? 6.710 -19.359 19.221 1.00 91.81 197 ALA A N 1
ATOM 1588 C CA . ALA A 1 197 ? 5.488 -18.739 18.699 1.00 91.81 197 ALA A CA 1
ATOM 1589 C C . ALA A 1 197 ? 4.623 -18.054 19.778 1.00 91.81 197 ALA A C 1
ATOM 1591 O O . ALA A 1 197 ? 4.077 -16.974 19.557 1.00 91.81 197 ALA A O 1
ATOM 1592 N N . PHE A 1 198 ? 4.524 -18.648 20.971 1.00 88.88 198 PHE A N 1
ATOM 1593 C CA . PHE A 1 198 ? 3.712 -18.097 22.063 1.00 88.88 198 PHE A CA 1
ATOM 1594 C C . PHE A 1 198 ? 4.304 -16.809 22.665 1.00 88.88 198 PHE A C 1
ATOM 1596 O O . PHE A 1 198 ? 3.560 -15.987 23.190 1.00 88.88 198 PHE A O 1
ATOM 1603 N N . ILE A 1 199 ? 5.624 -16.607 22.561 1.00 89.31 199 ILE A N 1
ATOM 1604 C CA . ILE A 1 199 ? 6.308 -15.396 23.044 1.00 89.31 199 ILE A CA 1
ATOM 1605 C C . ILE A 1 199 ? 6.105 -14.240 22.058 1.00 89.31 199 ILE A C 1
ATOM 1607 O O . ILE A 1 199 ? 5.874 -13.098 22.454 1.00 89.31 199 ILE A O 1
ATOM 1611 N N . THR A 1 200 ? 6.162 -14.536 20.758 1.00 93.00 200 THR A N 1
ATOM 1612 C CA . THR A 1 200 ? 6.081 -13.522 19.695 1.00 93.00 200 THR A CA 1
ATOM 1613 C C . THR A 1 200 ? 4.657 -13.007 19.451 1.00 93.00 200 THR A C 1
ATOM 1615 O O . THR A 1 200 ? 4.471 -11.860 19.033 1.00 93.00 200 THR A O 1
ATOM 1618 N N . GLN A 1 201 ? 3.627 -13.797 19.778 1.00 93.88 201 GLN A N 1
ATOM 1619 C CA . GLN A 1 201 ? 2.225 -13.413 19.573 1.00 93.88 201 GLN A CA 1
ATOM 1620 C C . GLN A 1 201 ? 1.857 -12.075 20.233 1.00 93.88 201 GLN A C 1
ATOM 1622 O O . GLN A 1 201 ? 1.156 -11.270 19.621 1.00 93.88 201 GLN A O 1
ATOM 1627 N N . THR A 1 202 ? 2.337 -11.803 21.450 1.00 93.62 202 THR A N 1
ATOM 1628 C CA . THR A 1 202 ? 1.946 -10.603 22.207 1.00 93.62 202 THR A CA 1
ATOM 1629 C C . THR A 1 202 ? 2.331 -9.314 21.485 1.00 93.62 202 THR A C 1
ATOM 1631 O O . THR A 1 202 ? 1.517 -8.392 21.404 1.00 93.62 202 THR A O 1
ATOM 1634 N N . LYS A 1 203 ? 3.542 -9.244 20.918 1.00 94.94 203 LYS A N 1
ATOM 1635 C CA . LYS A 1 203 ? 4.003 -8.075 20.153 1.00 94.94 203 LYS A CA 1
ATOM 1636 C C . LYS A 1 203 ? 3.279 -7.946 18.818 1.00 94.94 203 LYS A C 1
ATOM 1638 O O . LYS A 1 203 ? 2.835 -6.842 18.496 1.00 94.94 203 LYS A O 1
ATOM 1643 N N . HIS A 1 204 ? 3.043 -9.063 18.126 1.00 93.75 204 HIS A N 1
ATOM 1644 C CA . HIS A 1 204 ? 2.222 -9.078 16.915 1.00 93.75 204 HIS A CA 1
ATOM 1645 C C . HIS A 1 204 ? 0.817 -8.519 17.153 1.00 93.75 204 HIS A C 1
ATOM 1647 O O . HIS A 1 204 ? 0.363 -7.597 16.469 1.00 93.75 204 HIS A O 1
ATOM 1653 N N . HIS A 1 205 ? 0.132 -9.055 18.162 1.00 95.56 205 HIS A N 1
ATOM 1654 C CA . HIS A 1 205 ? -1.203 -8.623 18.545 1.00 95.56 205 HIS A CA 1
ATOM 1655 C C . HIS A 1 205 ? -1.199 -7.143 18.935 1.00 95.56 205 HIS A C 1
ATOM 1657 O O . HIS A 1 205 ? -2.077 -6.386 18.509 1.00 95.56 205 HIS A O 1
ATOM 1663 N N . TRP A 1 206 ? -0.188 -6.699 19.689 1.00 96.12 206 TRP A N 1
ATOM 1664 C CA . TRP A 1 206 ? -0.132 -5.327 20.166 1.00 96.12 206 TRP A CA 1
ATOM 1665 C C . TRP A 1 206 ? -0.029 -4.306 19.032 1.00 96.12 206 TRP A C 1
ATOM 1667 O O . TRP A 1 206 ? -0.762 -3.312 19.028 1.00 96.12 206 TRP A O 1
ATOM 1677 N N . TRP A 1 207 ? 0.837 -4.573 18.058 1.00 95.19 207 TRP A N 1
ATOM 1678 C CA . TRP A 1 207 ? 1.039 -3.699 16.908 1.00 95.19 207 TRP A CA 1
ATOM 1679 C C . TRP A 1 207 ? -0.136 -3.747 15.926 1.00 95.19 207 TRP A C 1
ATOM 1681 O O . TRP A 1 207 ? -0.612 -2.704 15.467 1.00 95.19 207 TRP A O 1
ATOM 1691 N N . TRP A 1 208 ? -0.680 -4.944 15.674 1.00 95.19 208 TRP A N 1
ATOM 1692 C CA . TRP A 1 208 ? -1.878 -5.118 14.854 1.00 95.19 208 TRP A CA 1
ATOM 1693 C C . TRP A 1 208 ? -3.074 -4.353 15.423 1.00 95.19 208 TRP A C 1
ATOM 1695 O O . TRP A 1 208 ? -3.710 -3.596 14.686 1.00 95.19 208 TRP A O 1
ATOM 1705 N N . LYS A 1 209 ? -3.373 -4.498 16.723 1.00 96.00 209 LYS A N 1
ATOM 1706 C CA . LYS A 1 209 ? -4.565 -3.869 17.314 1.00 96.00 209 LYS A CA 1
ATOM 1707 C C . LYS A 1 209 ? -4.446 -2.349 17.333 1.00 96.00 209 LYS A C 1
ATOM 1709 O O . LYS A 1 209 ? -5.442 -1.663 17.116 1.00 96.00 209 LYS A O 1
ATOM 1714 N N . LEU A 1 210 ? -3.231 -1.818 17.525 1.00 95.69 210 LEU A N 1
ATOM 1715 C CA . LEU A 1 210 ? -2.966 -0.383 17.438 1.00 95.69 210 LEU A CA 1
ATOM 1716 C C . LEU A 1 210 ? -3.380 0.158 16.060 1.00 95.69 210 LEU A C 1
ATOM 1718 O O . LEU A 1 210 ? -4.130 1.128 15.985 1.00 95.69 210 LEU A O 1
ATOM 1722 N N . HIS A 1 211 ? -2.954 -0.494 14.975 1.00 93.31 211 HIS A N 1
ATOM 1723 C CA . HIS A 1 211 ? -3.356 -0.112 13.618 1.00 93.31 211 HIS A CA 1
ATOM 1724 C C . HIS A 1 211 ? -4.845 -0.357 13.346 1.00 93.31 211 HIS A C 1
ATOM 1726 O O . HIS A 1 211 ? -5.526 0.503 12.784 1.00 93.31 211 HIS A O 1
ATOM 1732 N N . PHE A 1 212 ? -5.370 -1.516 13.751 1.00 92.38 212 PHE A N 1
ATOM 1733 C CA . PHE A 1 212 ? -6.752 -1.900 13.483 1.00 92.38 212 PHE A CA 1
ATOM 1734 C C . PHE A 1 212 ? -7.743 -0.922 14.120 1.00 92.38 212 PHE A C 1
ATOM 1736 O O . PHE A 1 212 ? -8.674 -0.469 13.457 1.00 92.38 212 PHE A O 1
ATOM 1743 N N . VAL A 1 213 ? -7.516 -0.523 15.372 1.00 95.62 213 VAL A N 1
ATOM 1744 C CA . VAL A 1 213 ? -8.380 0.444 16.058 1.00 95.62 213 VAL A CA 1
ATOM 1745 C C . VAL A 1 213 ? -8.373 1.799 15.351 1.00 95.62 213 VAL A C 1
ATOM 1747 O O . VAL A 1 213 ? -9.438 2.345 15.085 1.00 95.62 213 VAL A O 1
ATOM 1750 N N . TRP A 1 214 ? -7.204 2.334 14.992 1.00 91.44 214 TRP A N 1
ATOM 1751 C CA . TRP A 1 214 ? -7.126 3.674 14.401 1.00 91.44 214 TRP A CA 1
ATOM 1752 C C . TRP A 1 214 ? -7.594 3.757 12.943 1.00 91.44 214 TRP A C 1
ATOM 1754 O O . TRP A 1 214 ? -8.131 4.792 12.546 1.00 91.44 214 TRP A O 1
ATOM 1764 N N . GLU A 1 215 ? -7.400 2.702 12.148 1.00 84.88 215 GLU A N 1
ATOM 1765 C CA . GLU A 1 215 ? -7.628 2.746 10.692 1.00 84.88 215 GLU A CA 1
ATOM 1766 C C . GLU A 1 215 ? -8.756 1.834 10.199 1.00 84.88 215 GLU A C 1
ATOM 1768 O O . GLU A 1 215 ? -9.245 2.021 9.083 1.00 84.88 215 GLU A O 1
ATOM 1773 N N . ARG A 1 216 ? -9.165 0.824 10.977 1.00 83.56 216 ARG A N 1
ATOM 1774 C CA . ARG A 1 216 ? -10.132 -0.199 10.531 1.00 83.56 216 ARG A CA 1
ATOM 1775 C C . ARG A 1 216 ? -11.442 -0.187 11.288 1.00 83.56 216 ARG A C 1
ATOM 1777 O O . ARG A 1 216 ? -12.441 -0.609 10.711 1.00 83.56 216 ARG A O 1
ATOM 1784 N N . VAL A 1 217 ? -11.470 0.282 12.532 1.00 88.31 217 VAL A N 1
ATOM 1785 C CA . VAL A 1 217 ? -12.720 0.374 13.291 1.00 88.31 217 VAL A CA 1
ATOM 1786 C C . VAL A 1 217 ? -13.568 1.527 12.756 1.00 88.31 217 VAL A C 1
ATOM 1788 O O . VAL A 1 217 ? -13.162 2.687 12.804 1.00 88.31 217 VAL A O 1
ATOM 1791 N N . HIS A 1 218 ? -14.769 1.226 12.260 1.00 85.25 218 HIS A N 1
ATOM 1792 C CA . HIS A 1 218 ? -15.633 2.220 11.613 1.00 85.25 218 HIS A CA 1
ATOM 1793 C C . HIS A 1 218 ? -16.043 3.353 12.565 1.00 85.25 218 HIS A C 1
ATOM 1795 O O . HIS A 1 218 ? -16.020 4.514 12.166 1.00 85.25 218 HIS A O 1
ATOM 1801 N N . LEU A 1 219 ? -16.331 3.042 13.835 1.00 87.50 219 LEU A N 1
ATOM 1802 C CA . LEU A 1 219 ? -16.693 4.041 14.853 1.00 87.50 219 LEU A CA 1
ATOM 1803 C C . LEU A 1 219 ? -15.540 4.989 15.221 1.00 87.50 219 LEU A C 1
ATOM 1805 O O . LEU A 1 219 ? -15.767 6.009 15.858 1.00 87.50 219 LEU A O 1
ATOM 1809 N N . MET A 1 220 ? -14.305 4.677 14.825 1.00 88.00 220 MET A N 1
ATOM 1810 C CA . MET A 1 220 ? -13.144 5.536 15.074 1.00 88.00 220 MET A CA 1
ATOM 1811 C C . MET A 1 220 ? -12.957 6.604 13.984 1.00 88.00 220 MET A C 1
ATOM 1813 O O . MET A 1 220 ? -12.050 7.444 14.072 1.00 88.00 220 MET A O 1
ATOM 1817 N N . GLN A 1 221 ? -13.801 6.610 12.946 1.00 80.12 221 GLN A N 1
ATOM 1818 C CA . GLN A 1 221 ? -13.796 7.649 11.918 1.00 80.12 221 GLN A CA 1
ATOM 1819 C C . GLN A 1 221 ? -14.225 8.990 12.525 1.00 80.12 221 GLN A C 1
ATOM 1821 O O . GLN A 1 221 ? -15.328 9.134 13.028 1.00 80.12 221 GLN A O 1
ATOM 1826 N N . GLY A 1 222 ? -13.331 9.982 12.493 1.00 78.38 222 GLY A N 1
ATOM 1827 C CA . GLY A 1 222 ? -13.570 11.299 13.095 1.00 78.38 222 GLY A CA 1
ATOM 1828 C C . GLY A 1 222 ? -13.204 11.411 14.581 1.00 78.38 222 GLY A C 1
ATOM 1829 O O . GLY A 1 222 ? -13.106 12.528 15.081 1.00 78.38 222 GLY A O 1
ATOM 1830 N N . TYR A 1 223 ? -12.900 10.304 15.272 1.00 89.19 223 TYR A N 1
ATOM 1831 C CA . TYR A 1 223 ? -12.486 10.348 16.678 1.00 89.19 223 TYR A CA 1
ATOM 1832 C C . TYR A 1 223 ? -11.145 11.081 16.859 1.00 89.19 223 TYR A C 1
ATOM 1834 O O . TYR A 1 223 ? -10.136 10.723 16.235 1.00 89.19 223 TYR A O 1
ATOM 1842 N N . SER A 1 224 ? -11.129 12.099 17.721 1.00 87.69 224 SER A N 1
ATOM 1843 C CA . SER A 1 224 ? -9.975 12.979 17.967 1.00 87.69 224 SER A CA 1
ATOM 1844 C C . SER A 1 224 ? -9.405 12.888 19.388 1.00 87.69 224 SER A C 1
ATOM 1846 O O . SER A 1 224 ? -8.366 13.489 19.663 1.00 87.69 224 SER A O 1
ATOM 1848 N N . GLY A 1 225 ? -10.055 12.136 20.283 1.00 92.94 225 GLY A N 1
ATOM 1849 C CA . GLY A 1 225 ? -9.591 11.923 21.654 1.00 92.94 225 GLY A CA 1
ATOM 1850 C C . GLY A 1 225 ? -8.396 10.969 21.756 1.00 92.94 225 GLY A C 1
ATOM 1851 O O . GLY A 1 225 ? -7.884 10.458 20.756 1.00 92.94 225 GLY A O 1
ATOM 1852 N N . PHE A 1 226 ? -7.947 10.715 22.986 1.00 96.88 226 PHE A N 1
ATOM 1853 C CA . PHE A 1 226 ? -6.967 9.665 23.254 1.00 96.88 226 PHE A CA 1
ATOM 1854 C C . PHE A 1 226 ? -7.657 8.304 23.327 1.00 96.88 226 PHE A C 1
ATOM 1856 O O . PHE A 1 226 ? -8.717 8.165 23.931 1.00 96.88 226 PHE A O 1
ATOM 1863 N N . VAL A 1 227 ? -7.006 7.290 22.767 1.00 98.31 227 VAL A N 1
ATOM 1864 C CA . VAL A 1 227 ? -7.357 5.888 22.995 1.00 98.31 227 VAL A CA 1
ATOM 1865 C C . VAL A 1 227 ? -6.483 5.374 24.129 1.00 98.31 227 VAL A C 1
ATOM 1867 O O . VAL A 1 227 ? -5.257 5.481 24.045 1.00 98.31 227 VAL A O 1
ATOM 1870 N N . VAL A 1 228 ? -7.093 4.841 25.189 1.00 98.25 228 VAL A N 1
ATOM 1871 C CA . VAL A 1 228 ? -6.351 4.281 26.326 1.00 98.25 228 VAL A CA 1
ATOM 1872 C C . VAL A 1 228 ? -6.223 2.773 26.159 1.00 98.25 228 VAL A C 1
ATOM 1874 O O . VAL A 1 228 ? -7.222 2.066 26.049 1.00 98.25 228 VAL A O 1
ATOM 1877 N N . PHE A 1 229 ? -4.984 2.294 26.145 1.00 97.88 229 PHE A N 1
ATOM 1878 C CA . PHE A 1 229 ? -4.648 0.882 26.020 1.00 97.88 229 PHE A CA 1
ATOM 1879 C C . PHE A 1 229 ? -4.485 0.246 27.402 1.00 97.88 229 PHE A C 1
ATOM 1881 O O . PHE A 1 229 ? -3.801 0.794 28.273 1.00 97.88 229 PHE A O 1
ATOM 1888 N N . LEU A 1 230 ? -5.139 -0.899 27.575 1.00 97.06 230 LEU A N 1
ATOM 1889 C CA . LEU A 1 230 ? -5.234 -1.687 28.798 1.00 97.06 230 LEU A CA 1
ATOM 1890 C C . LEU A 1 230 ? -4.997 -3.169 28.483 1.00 97.06 230 LEU A C 1
ATOM 1892 O O . LEU A 1 230 ? -5.092 -3.600 27.330 1.00 97.06 230 LEU A O 1
ATOM 1896 N N . GLU A 1 231 ? -4.750 -3.950 29.526 1.00 95.06 231 GLU A N 1
ATOM 1897 C CA . GLU A 1 231 ? -4.650 -5.412 29.472 1.00 95.06 231 GLU A CA 1
ATOM 1898 C C . GLU A 1 231 ? -5.737 -6.060 30.344 1.00 95.06 231 GLU A C 1
ATOM 1900 O O . GLU A 1 231 ? -6.318 -5.406 31.212 1.00 95.06 231 GLU A O 1
ATOM 1905 N N . GLU A 1 232 ? -6.048 -7.334 30.093 1.00 93.81 232 GLU A N 1
ATOM 1906 C CA . GLU A 1 232 ? -7.126 -8.078 30.774 1.00 93.81 232 GLU A CA 1
ATOM 1907 C C . GLU A 1 232 ? -6.965 -8.199 32.301 1.00 93.81 232 GLU A C 1
ATOM 1909 O O . GLU A 1 232 ? -7.945 -8.441 32.994 1.00 93.81 232 GLU A O 1
ATOM 1914 N N . ASP A 1 233 ? -5.756 -8.012 32.831 1.00 92.19 233 ASP A N 1
ATOM 1915 C CA . ASP A 1 233 ? -5.420 -8.060 34.260 1.00 92.19 233 ASP A CA 1
ATOM 1916 C C . ASP A 1 233 ? -5.241 -6.670 34.886 1.00 92.19 233 ASP A C 1
ATOM 1918 O O . ASP A 1 233 ? -4.637 -6.512 35.953 1.00 92.19 233 ASP A O 1
ATOM 1922 N N . ASN A 1 234 ? -5.753 -5.632 34.232 1.00 94.25 234 ASN A N 1
ATOM 1923 C CA . ASN A 1 234 ? -5.795 -4.291 34.793 1.00 94.25 234 ASN A CA 1
ATOM 1924 C C . ASN A 1 234 ? -7.062 -4.088 35.645 1.00 94.25 234 ASN A C 1
ATOM 1926 O O . ASN A 1 234 ? -8.073 -4.756 35.463 1.00 94.25 234 ASN A O 1
ATOM 1930 N N . TYR A 1 235 ? -7.035 -3.119 36.560 1.00 94.06 235 TYR A N 1
ATOM 1931 C CA . TYR A 1 235 ? -8.203 -2.705 37.344 1.00 94.06 235 TYR A CA 1
ATOM 1932 C C . TYR A 1 235 ? -8.276 -1.180 37.423 1.00 94.06 235 TYR A C 1
ATOM 1934 O O . TYR A 1 235 ? -7.286 -0.528 37.762 1.00 94.06 235 TYR A O 1
ATOM 1942 N N . LEU A 1 236 ? -9.437 -0.594 37.123 1.00 95.38 236 LEU A N 1
ATOM 1943 C CA . LEU A 1 236 ? -9.622 0.859 37.077 1.00 95.38 236 LEU A CA 1
ATOM 1944 C C . LEU A 1 236 ? -10.197 1.404 38.389 1.00 95.38 236 LEU A C 1
ATOM 1946 O O . LEU A 1 236 ? -11.115 0.832 38.976 1.00 95.38 236 LEU A O 1
ATOM 1950 N N . LEU A 1 237 ? -9.691 2.559 38.829 1.00 94.75 237 LEU A N 1
ATOM 1951 C CA . LEU A 1 237 ? -10.292 3.292 39.944 1.00 94.75 237 LEU A CA 1
ATOM 1952 C C . LEU A 1 237 ? -11.592 4.006 39.519 1.00 94.75 237 LEU A C 1
ATOM 1954 O O . LEU A 1 237 ? -11.705 4.445 38.371 1.00 94.75 237 LEU A O 1
ATOM 1958 N N . PRO A 1 238 ? -12.558 4.208 40.439 1.00 94.69 238 PRO A N 1
ATOM 1959 C CA . PRO A 1 238 ? -13.852 4.818 40.113 1.00 94.69 238 PRO A CA 1
ATOM 1960 C C . PRO A 1 238 ? -13.779 6.231 39.509 1.00 94.69 238 PRO A C 1
ATOM 1962 O O . PRO A 1 238 ? -14.668 6.623 38.749 1.00 94.69 238 PRO A O 1
ATOM 1965 N N . ASP A 1 239 ? -12.731 7.005 39.825 1.00 95.50 239 ASP A N 1
ATOM 1966 C CA . ASP A 1 239 ? -12.520 8.372 39.328 1.00 95.50 239 ASP A CA 1
ATOM 1967 C C . ASP A 1 239 ? -11.746 8.455 38.005 1.00 95.50 239 ASP A C 1
ATOM 1969 O O . ASP A 1 239 ? -11.541 9.562 37.499 1.00 95.50 239 ASP A O 1
ATOM 1973 N N . PHE A 1 240 ? -11.362 7.312 37.424 1.00 96.44 240 PHE A N 1
ATOM 1974 C CA . PHE A 1 240 ? -10.486 7.210 36.255 1.00 96.44 240 PHE A CA 1
ATOM 1975 C C . PHE A 1 240 ? -10.847 8.195 35.137 1.00 96.44 240 PHE A C 1
ATOM 1977 O O . PHE A 1 240 ? -9.991 8.939 34.661 1.00 96.44 240 PHE A O 1
ATOM 1984 N N . TYR A 1 241 ? -12.120 8.254 34.740 1.00 95.94 241 TYR A N 1
ATOM 1985 C CA . TYR A 1 241 ? -12.534 9.093 33.617 1.00 95.94 241 TYR A CA 1
ATOM 1986 C C . TYR A 1 241 ? -12.506 10.588 33.925 1.00 95.94 241 TYR A C 1
ATOM 1988 O O . TYR A 1 241 ? -12.074 11.391 33.095 1.00 95.94 241 TYR A O 1
ATOM 1996 N N . LYS A 1 242 ? -12.920 10.978 35.134 1.00 95.12 242 LYS A N 1
ATOM 1997 C CA . LYS A 1 242 ? -12.823 12.377 35.562 1.00 95.12 242 LYS A CA 1
ATOM 1998 C C . LYS A 1 242 ? -11.362 12.807 35.652 1.00 95.12 242 LYS A C 1
ATOM 2000 O O . LYS A 1 242 ? -11.023 13.876 35.152 1.00 95.12 242 LYS A O 1
ATOM 2005 N N . PHE A 1 243 ? -10.494 11.944 36.178 1.00 96.31 243 PHE A N 1
ATOM 2006 C CA . PHE A 1 243 ? -9.057 12.192 36.220 1.00 96.31 243 PHE A CA 1
ATOM 2007 C C . PHE A 1 243 ? -8.448 12.306 34.813 1.00 96.31 243 PHE A C 1
ATOM 2009 O O . PHE A 1 243 ? -7.693 13.240 34.544 1.00 96.31 243 PHE A O 1
ATOM 2016 N N . TYR A 1 244 ? -8.830 11.419 33.886 1.00 96.88 244 TYR A N 1
ATOM 2017 C CA . TYR A 1 244 ? -8.441 11.489 32.474 1.00 96.88 244 TYR A CA 1
ATOM 2018 C C . TYR A 1 244 ? -8.829 12.829 31.834 1.00 96.88 244 TYR A C 1
ATOM 2020 O O . TYR A 1 244 ? -7.974 13.475 31.224 1.00 96.88 244 TYR A O 1
ATOM 2028 N N . LYS A 1 245 ? -10.075 13.291 32.017 1.00 96.06 245 LYS A N 1
ATOM 2029 C CA . LYS A 1 245 ? -10.525 14.604 31.517 1.00 96.06 245 LYS A CA 1
ATOM 2030 C C . LYS A 1 245 ? -9.632 15.727 32.048 1.00 96.06 245 LYS A C 1
ATOM 2032 O O . LYS A 1 245 ? -9.110 16.520 31.264 1.00 96.06 245 LYS A O 1
ATOM 2037 N N . SER A 1 246 ? -9.367 15.738 33.355 1.00 96.62 246 SER A N 1
ATOM 2038 C CA . SER A 1 246 ? -8.474 16.725 33.967 1.00 96.62 246 SER A CA 1
ATOM 2039 C C . SER A 1 246 ? -7.040 16.644 33.432 1.00 96.62 246 SER A C 1
ATOM 2041 O O . SER A 1 246 ? -6.414 17.684 33.241 1.00 96.62 246 SER A O 1
ATOM 2043 N N . MET A 1 247 ? -6.511 15.449 33.139 1.00 97.06 247 MET A N 1
ATOM 2044 C CA . MET A 1 247 ? -5.186 15.295 32.520 1.00 97.06 247 MET A CA 1
ATOM 2045 C C . MET A 1 247 ? -5.146 15.840 31.092 1.00 97.06 247 MET A C 1
ATOM 2047 O O . MET A 1 247 ? -4.167 16.486 30.721 1.00 97.06 247 MET A O 1
ATOM 2051 N N . VAL A 1 248 ? -6.190 15.612 30.291 1.00 96.31 248 VAL A N 1
ATOM 2052 C CA . VAL A 1 248 ? -6.285 16.148 28.924 1.00 96.31 248 VAL A CA 1
ATOM 2053 C C . VAL A 1 248 ? -6.334 17.677 28.947 1.00 96.31 248 VAL A C 1
ATOM 2055 O O . VAL A 1 248 ? -5.586 18.321 28.210 1.00 96.31 248 VAL A O 1
ATOM 2058 N N . GLU A 1 249 ? -7.142 18.269 29.829 1.00 95.81 249 GLU A N 1
ATOM 2059 C CA . GLU A 1 249 ? -7.192 19.725 30.015 1.00 95.81 249 GLU A CA 1
ATOM 2060 C C . GLU A 1 249 ? -5.853 20.288 30.510 1.00 95.81 249 GLU A C 1
ATOM 2062 O O . GLU A 1 249 ? -5.368 21.303 30.003 1.00 95.81 249 GLU A O 1
ATOM 2067 N N . PHE A 1 250 ? -5.219 19.613 31.474 1.00 95.94 250 PHE A N 1
ATOM 2068 C CA . PHE A 1 250 ? -3.907 19.997 31.989 1.00 95.94 250 PHE A CA 1
ATOM 2069 C C . PHE A 1 250 ? -2.840 19.943 30.891 1.00 95.94 250 PHE A C 1
ATOM 2071 O O . PHE A 1 250 ? -2.053 20.877 30.747 1.00 95.94 250 PHE A O 1
ATOM 2078 N N . ARG A 1 251 ? -2.837 18.889 30.065 1.00 95.94 251 ARG A N 1
ATOM 2079 C CA . ARG A 1 251 ? -1.947 18.758 28.905 1.00 95.94 251 ARG A CA 1
ATOM 2080 C C . ARG A 1 251 ? -2.114 19.945 27.959 1.00 95.94 251 ARG A C 1
ATOM 2082 O O . ARG A 1 251 ? -1.122 20.568 27.602 1.00 95.94 251 ARG A O 1
ATOM 2089 N N . GLN A 1 252 ? -3.348 20.288 27.591 1.00 93.75 252 GLN A N 1
ATOM 2090 C CA . GLN A 1 252 ? -3.618 21.402 26.674 1.00 93.75 252 GLN A CA 1
ATOM 2091 C C . GLN A 1 252 ? -3.097 22.746 27.203 1.00 93.75 252 GLN A C 1
ATOM 2093 O O . GLN A 1 252 ? -2.585 23.547 26.425 1.00 93.75 252 GLN A O 1
ATOM 2098 N N . ARG A 1 253 ? -3.204 22.993 28.516 1.00 93.81 253 ARG A N 1
ATOM 2099 C CA . ARG A 1 253 ? -2.790 24.264 29.135 1.00 93.81 253 ARG A CA 1
ATOM 2100 C C . ARG A 1 253 ? -1.303 24.325 29.487 1.00 93.81 253 ARG A C 1
ATOM 2102 O O . ARG A 1 253 ? -0.707 25.393 29.393 1.00 93.81 253 ARG A O 1
ATOM 2109 N N . SER A 1 254 ? -0.717 23.215 29.931 1.00 92.88 254 SER A N 1
ATOM 2110 C CA . SER A 1 254 ? 0.578 23.209 30.630 1.00 92.88 254 SER A CA 1
ATOM 2111 C C . SER A 1 254 ? 1.611 22.232 30.064 1.00 92.88 254 SER A C 1
ATOM 2113 O O . SER A 1 254 ? 2.783 22.353 30.406 1.00 92.88 254 SER A O 1
ATOM 2115 N N . CYS A 1 255 ? 1.226 21.290 29.197 1.00 92.62 255 CYS A N 1
ATOM 2116 C CA . CYS A 1 255 ? 2.167 20.413 28.491 1.00 92.62 255 CYS A CA 1
ATOM 2117 C C . CYS A 1 255 ? 1.710 20.124 27.048 1.00 92.62 255 CYS A C 1
ATOM 2119 O O . CYS A 1 255 ? 1.404 18.974 26.715 1.00 92.62 255 CYS A O 1
ATOM 2121 N N . PRO A 1 256 ? 1.636 21.144 26.169 1.00 91.69 256 PRO A N 1
ATOM 2122 C CA . PRO A 1 256 ? 1.217 20.941 24.781 1.00 91.69 256 PRO A CA 1
ATOM 2123 C C . PRO A 1 256 ? 2.196 20.050 23.999 1.00 91.69 256 PRO A C 1
ATOM 2125 O O . PRO A 1 256 ? 1.815 19.451 22.998 1.00 91.69 256 PRO A O 1
ATOM 2128 N N . ASP A 1 257 ? 3.441 19.940 24.470 1.00 91.44 257 ASP A N 1
ATOM 2129 C CA . ASP A 1 257 ? 4.495 19.089 23.921 1.00 91.44 257 ASP A CA 1
ATOM 2130 C C . ASP A 1 257 ? 4.505 17.658 24.491 1.00 91.44 257 ASP A C 1
ATOM 2132 O O . ASP A 1 257 ? 5.318 16.849 24.056 1.00 91.44 257 ASP A O 1
ATOM 2136 N N . CYS A 1 258 ? 3.628 17.316 25.445 1.00 94.88 258 CYS A N 1
ATOM 2137 C CA . CYS A 1 258 ? 3.456 15.930 25.885 1.00 94.88 258 CYS A CA 1
ATOM 2138 C C . CYS A 1 258 ? 2.773 15.117 24.774 1.00 94.88 258 CYS A C 1
ATOM 214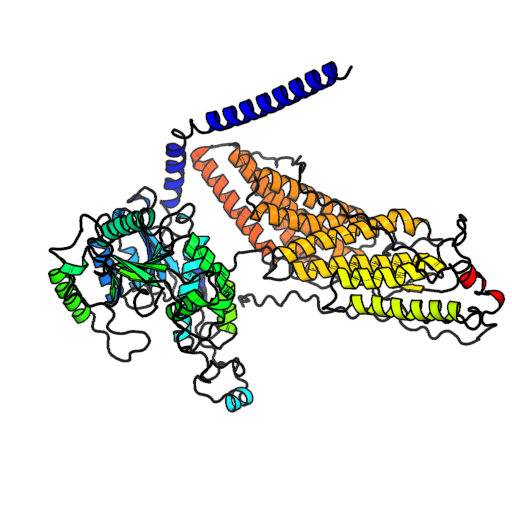0 O O . CYS A 1 258 ? 1.677 15.462 24.326 1.00 94.88 258 CYS A O 1
ATOM 2142 N N . ASP A 1 259 ? 3.375 14.011 24.356 1.00 94.56 259 ASP A N 1
ATOM 2143 C CA . ASP A 1 259 ? 2.856 13.150 23.292 1.00 94.56 259 ASP A CA 1
ATOM 2144 C C . ASP A 1 259 ? 1.797 12.158 23.799 1.00 94.56 259 ASP A C 1
ATOM 2146 O O . ASP A 1 259 ? 0.829 11.861 23.094 1.00 94.56 259 ASP A O 1
ATOM 2150 N N . MET A 1 260 ? 1.981 11.644 25.021 1.00 96.38 260 MET A N 1
ATOM 2151 C CA . MET A 1 260 ? 1.221 10.515 25.574 1.00 96.38 260 MET A CA 1
ATOM 2152 C C . MET A 1 260 ? 0.769 10.765 27.016 1.00 96.38 260 MET A C 1
ATOM 2154 O O . MET A 1 260 ? 1.319 11.616 27.720 1.00 96.38 260 MET A O 1
ATOM 2158 N N . LEU A 1 261 ? -0.230 9.999 27.459 1.00 97.56 261 LEU A N 1
ATOM 2159 C CA . LEU A 1 261 ? -0.712 9.985 28.843 1.00 97.56 261 LEU A CA 1
ATOM 2160 C C . LEU A 1 261 ? -0.403 8.629 29.487 1.00 97.56 261 LEU A C 1
ATOM 2162 O O . LEU A 1 261 ? -0.576 7.601 28.840 1.00 97.56 261 LEU A O 1
ATOM 2166 N N . ALA A 1 262 ? -0.012 8.620 30.758 1.00 96.62 262 ALA A N 1
ATOM 2167 C CA . ALA A 1 262 ? 0.064 7.409 31.574 1.00 96.62 262 ALA A CA 1
ATOM 2168 C C . ALA A 1 262 ? -0.845 7.571 32.796 1.00 96.62 262 ALA A C 1
ATOM 2170 O O . ALA A 1 262 ? -0.539 8.331 33.719 1.00 96.62 262 ALA A O 1
ATOM 2171 N N . LEU A 1 263 ? -1.995 6.894 32.763 1.00 96.12 263 LEU A N 1
ATOM 2172 C CA . LEU A 1 263 ? -2.995 6.907 33.837 1.00 96.12 263 LEU A CA 1
ATOM 2173 C C . LEU A 1 263 ? -2.672 5.875 34.924 1.00 96.12 263 LEU A C 1
ATOM 2175 O O . LEU A 1 263 ? -3.166 5.998 36.045 1.00 96.12 263 LEU A O 1
ATOM 2179 N N . GLY A 1 264 ? -1.850 4.877 34.595 1.00 91.88 264 GLY A N 1
ATOM 2180 C CA . GLY A 1 264 ? -1.345 3.864 35.509 1.00 91.88 264 GLY A CA 1
ATOM 2181 C C . GLY A 1 264 ? 0.162 3.966 35.728 1.00 91.88 264 GLY A C 1
ATOM 2182 O O . GLY A 1 264 ? 0.896 4.528 34.913 1.00 91.88 264 GLY A O 1
ATOM 2183 N N . ASN A 1 265 ? 0.620 3.415 36.847 1.00 90.00 265 ASN A N 1
ATOM 2184 C CA . ASN A 1 265 ? 2.026 3.154 37.128 1.00 90.00 265 ASN A CA 1
ATOM 2185 C C . ASN A 1 265 ? 2.171 1.975 38.110 1.00 90.00 265 ASN A C 1
ATOM 2187 O O . ASN A 1 265 ? 1.194 1.540 38.719 1.00 90.00 265 ASN A O 1
ATOM 2191 N N . HIS A 1 266 ? 3.402 1.486 38.276 1.00 85.81 266 HIS A N 1
ATOM 2192 C CA . HIS A 1 266 ? 3.747 0.375 39.180 1.00 85.81 266 HIS A CA 1
ATOM 2193 C C . HIS A 1 266 ? 4.066 0.814 40.622 1.00 85.81 266 HIS A C 1
ATOM 2195 O O . HIS A 1 266 ? 4.600 0.032 41.407 1.00 85.81 266 HIS A O 1
ATOM 2201 N N . ASN A 1 267 ? 3.797 2.070 40.995 1.00 82.31 267 ASN A N 1
ATOM 2202 C CA . ASN A 1 267 ? 4.069 2.544 42.352 1.00 82.31 267 ASN A CA 1
ATOM 2203 C C . ASN A 1 267 ? 3.010 2.007 43.329 1.00 82.31 267 ASN A C 1
ATOM 2205 O O . ASN A 1 267 ? 1.830 1.909 42.998 1.00 82.31 267 ASN A O 1
ATOM 2209 N N . GLY A 1 268 ? 3.422 1.713 44.564 1.00 74.31 268 GLY A N 1
ATOM 2210 C CA . GLY A 1 268 ? 2.501 1.285 45.621 1.00 74.31 268 GLY A CA 1
ATOM 2211 C C . GLY A 1 268 ? 1.531 2.386 46.081 1.00 74.31 268 GLY A C 1
ATOM 2212 O O . GLY A 1 268 ? 1.806 3.580 45.940 1.00 74.31 268 GLY A O 1
ATOM 2213 N N . PHE A 1 269 ? 0.420 1.970 46.697 1.00 79.50 269 PHE A N 1
ATOM 2214 C CA . PHE A 1 269 ? -0.660 2.847 47.178 1.00 79.50 269 PHE A CA 1
ATOM 2215 C C . PHE A 1 269 ? -0.392 3.516 48.537 1.00 79.50 269 PHE A C 1
ATOM 2217 O O . PHE A 1 269 ? -1.177 4.362 48.957 1.00 79.50 269 PHE A O 1
ATOM 2224 N N . ASN A 1 270 ? 0.730 3.209 49.198 1.00 75.25 270 ASN A N 1
ATOM 2225 C CA . ASN A 1 270 ? 1.056 3.696 50.549 1.00 75.25 270 ASN A CA 1
ATOM 2226 C C . ASN A 1 270 ? 0.987 5.229 50.709 1.00 75.25 270 ASN A C 1
ATOM 2228 O O . ASN A 1 270 ? 0.589 5.699 51.767 1.00 75.25 270 ASN A O 1
ATOM 2232 N N . ASP A 1 271 ? 1.299 5.996 49.655 1.00 80.31 271 ASP A N 1
ATOM 2233 C CA . ASP A 1 271 ? 1.251 7.470 49.654 1.00 80.31 271 ASP A CA 1
ATOM 2234 C C . ASP A 1 271 ? 0.175 8.036 48.708 1.00 80.31 271 ASP A C 1
ATOM 2236 O O . ASP A 1 271 ? 0.324 9.152 48.194 1.00 80.31 271 ASP A O 1
ATOM 2240 N N . PHE A 1 272 ? -0.882 7.273 48.399 1.00 86.12 272 PHE A N 1
ATOM 2241 C CA . PHE A 1 272 ? -1.887 7.696 47.416 1.00 86.12 272 PHE A CA 1
ATOM 2242 C C . PHE A 1 272 ? -2.487 9.063 47.769 1.00 86.12 272 PHE A C 1
ATOM 2244 O O . PHE A 1 272 ? -2.584 9.922 46.896 1.00 86.12 272 PHE A O 1
ATOM 2251 N N . ASN A 1 273 ? -2.759 9.316 49.050 1.00 83.94 273 ASN A N 1
ATOM 2252 C CA . ASN A 1 273 ? -3.375 10.559 49.524 1.00 83.94 273 ASN A CA 1
ATOM 2253 C C . ASN A 1 273 ? -2.555 11.810 49.175 1.00 83.94 273 ASN A C 1
ATOM 2255 O O . ASN A 1 273 ? -3.102 12.832 48.778 1.00 83.94 273 ASN A O 1
ATOM 2259 N N . HIS A 1 274 ? -1.224 11.730 49.234 1.00 86.69 274 HIS A N 1
ATOM 2260 C CA . HIS A 1 274 ? -0.354 12.858 48.879 1.00 86.69 274 HIS A CA 1
ATOM 2261 C C . HIS A 1 274 ? -0.116 12.994 47.367 1.00 86.69 274 HIS A C 1
ATOM 2263 O O . HIS A 1 274 ? 0.339 14.041 46.897 1.00 86.69 274 HIS A O 1
ATOM 2269 N N . LYS A 1 275 ? -0.396 11.936 46.599 1.00 90.94 275 LYS A N 1
ATOM 2270 C CA . LYS A 1 275 ? -0.135 11.839 45.155 1.00 90.94 275 LYS A CA 1
ATOM 2271 C C . LYS A 1 275 ? -1.409 11.903 44.306 1.00 90.94 275 LYS A C 1
ATOM 2273 O O . LYS A 1 275 ? -1.309 12.006 43.082 1.00 90.94 275 LYS A O 1
ATOM 2278 N N . SER A 1 276 ? -2.587 11.875 44.929 1.00 91.56 276 SER A N 1
ATOM 2279 C CA . SER A 1 276 ? -3.899 11.747 44.285 1.00 91.56 276 SER A CA 1
ATOM 2280 C C . SER A 1 276 ? -4.156 12.843 43.249 1.00 91.56 276 SER A C 1
ATOM 2282 O O . SER A 1 276 ? -4.673 12.548 42.175 1.00 91.56 276 SER A O 1
ATOM 2284 N N . ASN A 1 277 ? -3.730 14.082 43.506 1.00 94.44 277 ASN A N 1
ATOM 2285 C CA . ASN A 1 277 ? -3.899 15.234 42.613 1.00 94.44 277 ASN A CA 1
ATOM 2286 C C . ASN A 1 277 ? -2.610 15.661 41.882 1.00 94.44 277 ASN A C 1
ATOM 2288 O O . ASN A 1 277 ? -2.541 16.760 41.318 1.00 94.44 277 ASN A O 1
ATOM 2292 N N . LYS A 1 278 ? -1.565 14.826 41.921 1.00 95.00 278 LYS A N 1
ATOM 2293 C CA . LYS A 1 278 ? -0.240 15.142 41.380 1.00 95.00 278 LYS A CA 1
ATOM 2294 C C . LYS A 1 278 ? -0.028 14.494 40.015 1.00 95.00 278 LYS A C 1
ATOM 2296 O O . LYS A 1 278 ? -0.264 13.300 39.829 1.00 95.00 278 LYS A O 1
ATOM 2301 N N . VAL A 1 279 ? 0.483 15.284 39.076 1.00 95.94 279 VAL A N 1
ATOM 2302 C CA . VAL A 1 279 ? 0.963 14.818 37.769 1.00 95.94 279 VAL A CA 1
ATOM 2303 C C . VAL A 1 279 ? 2.433 15.172 37.593 1.00 95.94 279 VAL A C 1
ATOM 2305 O O . VAL A 1 279 ? 2.895 16.179 38.125 1.00 95.94 279 VAL A O 1
ATOM 2308 N N . MET A 1 280 ? 3.169 14.367 36.834 1.00 95.19 280 MET A N 1
ATOM 2309 C CA . MET A 1 280 ? 4.544 14.678 36.439 1.00 95.19 280 MET A CA 1
ATOM 2310 C C . MET A 1 280 ? 4.707 14.597 34.925 1.00 95.19 280 MET A C 1
ATOM 2312 O O . MET A 1 280 ? 3.953 13.894 34.254 1.00 95.19 280 MET A O 1
ATOM 2316 N N . THR A 1 281 ? 5.713 15.285 34.393 1.00 95.69 281 THR A N 1
ATOM 2317 C CA . THR A 1 281 ? 6.144 15.099 33.000 1.00 95.69 281 THR A CA 1
ATOM 2318 C C . THR A 1 281 ? 7.523 14.456 32.973 1.00 95.69 281 THR A C 1
ATOM 2320 O O . THR A 1 281 ? 8.384 14.836 33.763 1.00 95.69 281 THR A O 1
ATOM 2323 N N . THR A 1 282 ? 7.710 13.449 32.122 1.00 94.88 282 THR A N 1
ATOM 2324 C CA . THR A 1 282 ? 8.977 12.710 31.975 1.00 94.88 282 THR A CA 1
ATOM 2325 C C . THR A 1 282 ? 9.040 12.019 30.606 1.00 94.88 282 THR A C 1
ATOM 2327 O O . THR A 1 282 ? 8.088 12.087 29.824 1.00 94.88 282 THR A O 1
ATOM 2330 N N . GLY A 1 283 ? 10.162 11.373 30.289 1.00 93.62 283 GLY A N 1
ATOM 2331 C CA . GLY A 1 283 ? 10.300 10.527 29.102 1.00 93.62 283 GLY A CA 1
ATOM 2332 C C . GLY A 1 283 ? 9.588 9.177 29.253 1.00 93.62 283 GLY A C 1
ATOM 2333 O O . GLY A 1 283 ? 9.431 8.654 30.360 1.00 93.62 283 GLY A O 1
ATOM 2334 N N . TRP A 1 284 ? 9.167 8.582 28.134 1.00 93.50 284 TRP A N 1
ATOM 2335 C CA . TRP A 1 284 ? 8.603 7.229 28.129 1.00 93.50 284 TRP A CA 1
ATOM 2336 C C . TRP A 1 284 ? 9.574 6.195 28.722 1.00 93.50 284 TRP A C 1
ATOM 2338 O O . TRP A 1 284 ? 10.765 6.187 28.409 1.00 93.50 284 TRP A O 1
ATOM 2348 N N . MET A 1 285 ? 9.042 5.300 29.559 1.00 92.25 285 MET A N 1
ATOM 2349 C CA . MET A 1 285 ? 9.786 4.239 30.235 1.00 92.25 285 MET A CA 1
ATOM 2350 C C . MET A 1 285 ? 8.875 3.019 30.347 1.00 92.25 285 MET A C 1
ATOM 2352 O O . MET A 1 285 ? 7.828 3.105 30.994 1.00 92.25 285 MET A O 1
ATOM 2356 N N . SER A 1 286 ? 9.270 1.908 29.722 1.00 90.31 286 SER A N 1
ATOM 2357 C CA . SER A 1 286 ? 8.475 0.673 29.652 1.00 90.31 286 SER A CA 1
ATOM 2358 C C . SER A 1 286 ? 8.065 0.204 31.047 1.00 90.31 286 SER A C 1
ATOM 2360 O O . SER A 1 286 ? 6.883 0.082 31.337 1.00 90.31 286 SER A O 1
ATOM 2362 N N . THR A 1 287 ? 9.028 0.112 31.965 1.00 87.44 287 THR A N 1
ATOM 2363 C CA . THR A 1 287 ? 8.853 -0.395 33.337 1.00 87.44 287 THR A CA 1
ATOM 2364 C C . THR A 1 287 ? 7.958 0.449 34.243 1.00 87.44 287 THR A C 1
ATOM 2366 O O . THR A 1 287 ? 7.696 0.049 35.375 1.00 87.44 287 THR A O 1
ATOM 2369 N N . LYS A 1 288 ? 7.514 1.632 33.802 1.00 88.50 288 LYS A N 1
ATOM 2370 C CA . LYS A 1 288 ? 6.699 2.543 34.620 1.00 88.50 288 LYS A CA 1
ATOM 2371 C C . LYS A 1 288 ? 5.386 2.935 33.972 1.00 88.50 288 LYS A C 1
ATOM 2373 O O . LYS A 1 288 ? 4.408 3.114 34.689 1.00 88.50 288 LYS A O 1
ATOM 2378 N N . HIS A 1 289 ? 5.383 3.134 32.658 1.00 91.88 289 HIS A N 1
ATOM 2379 C CA . HIS A 1 289 ? 4.304 3.831 31.961 1.00 91.88 289 HIS A CA 1
ATOM 2380 C C . HIS A 1 289 ? 3.485 2.909 31.044 1.00 91.88 289 HIS A C 1
ATOM 2382 O O . HIS A 1 289 ? 2.556 3.383 30.397 1.00 91.88 289 HIS A O 1
ATOM 2388 N N . ASN A 1 290 ? 3.796 1.607 30.995 1.00 89.19 290 ASN A N 1
ATOM 2389 C CA . ASN A 1 290 ? 3.127 0.614 30.144 1.00 89.19 290 ASN A CA 1
ATOM 2390 C C . ASN A 1 290 ? 1.678 0.267 30.547 1.00 89.19 290 ASN A C 1
ATOM 2392 O O . ASN A 1 290 ? 1.010 -0.439 29.799 1.00 89.19 290 ASN A O 1
ATOM 2396 N N . ILE A 1 291 ? 1.160 0.806 31.657 1.00 89.88 291 ILE A N 1
ATOM 2397 C CA . ILE A 1 291 ? -0.208 0.562 32.139 1.00 89.88 291 ILE A CA 1
ATOM 2398 C C . ILE A 1 291 ? -1.086 1.801 31.921 1.00 89.88 291 ILE A C 1
ATOM 2400 O O . ILE A 1 291 ? -0.738 2.907 32.341 1.00 89.88 291 ILE A O 1
ATOM 2404 N N . GLY A 1 292 ? -2.272 1.622 31.329 1.00 93.06 292 GLY A N 1
ATOM 2405 C CA . GLY A 1 292 ? -3.249 2.708 31.180 1.00 93.06 292 GLY A CA 1
ATOM 2406 C C . GLY A 1 292 ? -2.743 3.832 30.278 1.00 93.06 292 GLY A C 1
ATOM 2407 O O . GLY A 1 292 ? -2.823 5.013 30.628 1.00 93.06 292 GLY A O 1
ATOM 2408 N N . MET A 1 293 ? -2.179 3.459 29.132 1.00 95.75 293 MET A N 1
ATOM 2409 C CA . MET A 1 293 ? -1.474 4.374 28.245 1.00 95.75 293 MET A CA 1
ATOM 2410 C C . MET A 1 293 ? -2.426 5.028 27.241 1.00 95.75 293 MET A C 1
ATOM 2412 O O . MET A 1 293 ? -3.001 4.355 26.388 1.00 95.75 293 MET A O 1
ATOM 2416 N N . GLY A 1 294 ? -2.555 6.351 27.307 1.00 97.50 294 GLY A N 1
ATOM 2417 C CA . GLY A 1 294 ? -3.306 7.150 26.345 1.00 97.50 294 GLY A CA 1
ATOM 2418 C C . GLY A 1 294 ? -2.455 7.526 25.134 1.00 97.50 294 GLY A C 1
ATOM 2419 O O . GLY A 1 294 ? -1.491 8.285 25.264 1.00 97.50 294 GLY A O 1
ATOM 2420 N N . ILE A 1 295 ? -2.856 7.064 23.949 1.00 97.50 295 ILE A N 1
ATOM 2421 C CA . ILE A 1 295 ? -2.248 7.413 22.658 1.00 97.50 295 ILE A CA 1
ATOM 2422 C C . ILE A 1 295 ? -3.212 8.304 21.870 1.00 97.50 295 ILE A C 1
ATOM 2424 O O . ILE A 1 295 ? -4.388 7.979 21.721 1.00 97.50 295 ILE A O 1
ATOM 2428 N N . SER A 1 296 ? -2.718 9.428 21.351 1.00 95.56 296 SER A N 1
ATOM 2429 C CA . SER A 1 296 ? -3.463 10.293 20.429 1.00 95.56 296 SER A CA 1
ATOM 2430 C C . SER A 1 296 ? -3.301 9.835 18.976 1.00 95.56 296 SER A C 1
ATOM 2432 O O . SER A 1 296 ? -2.333 9.155 18.632 1.00 95.56 296 SER A O 1
ATOM 2434 N N . ARG A 1 297 ? -4.195 10.281 18.085 1.00 91.75 297 ARG A N 1
ATOM 2435 C CA . ARG A 1 297 ? -4.077 10.024 16.637 1.00 91.75 297 ARG A CA 1
ATOM 2436 C C . ARG A 1 297 ? -2.739 10.518 16.066 1.00 91.75 297 ARG A C 1
ATOM 2438 O O . ARG A 1 297 ? -2.138 9.860 15.222 1.00 91.75 297 ARG A O 1
ATOM 2445 N N . GLU A 1 298 ? -2.259 11.666 16.541 1.00 90.12 298 GLU A N 1
ATOM 2446 C CA . GLU A 1 298 ? -0.967 12.230 16.137 1.00 90.12 298 GLU A CA 1
ATOM 2447 C C . GLU A 1 298 ? 0.194 11.318 16.532 1.00 90.12 298 GLU A C 1
ATOM 2449 O O . GLU A 1 298 ? 1.065 11.025 15.711 1.00 90.12 298 GLU A O 1
ATOM 2454 N N . MET A 1 299 ? 0.192 10.839 17.779 1.00 93.50 299 MET A N 1
ATOM 2455 C CA . MET A 1 299 ? 1.230 9.936 18.256 1.00 93.50 299 MET A CA 1
ATOM 2456 C C . MET A 1 299 ? 1.174 8.589 17.534 1.00 93.50 299 MET A C 1
ATOM 2458 O O . MET A 1 299 ? 2.214 8.062 17.150 1.00 93.50 299 MET A O 1
ATOM 2462 N N . TYR A 1 300 ? -0.026 8.071 17.266 1.00 93.31 300 TYR A N 1
ATOM 2463 C CA . TYR A 1 300 ? -0.214 6.888 16.432 1.00 93.31 300 TYR A CA 1
ATOM 2464 C C . TYR A 1 300 ? 0.496 7.030 15.076 1.00 93.31 300 TYR A C 1
ATOM 2466 O O . TYR A 1 300 ? 1.316 6.180 14.740 1.00 93.31 300 TYR A O 1
ATOM 2474 N N . TYR A 1 301 ? 0.286 8.121 14.331 1.00 85.69 301 TYR A N 1
ATOM 2475 C CA . TYR A 1 301 ? 0.959 8.307 13.039 1.00 85.69 301 TYR A CA 1
ATOM 2476 C C . TYR A 1 301 ? 2.484 8.423 13.158 1.00 85.69 301 TYR A C 1
ATOM 2478 O O . TYR A 1 301 ? 3.195 7.914 12.290 1.00 85.69 301 TYR A O 1
ATOM 2486 N N . LYS A 1 302 ? 3.003 9.024 14.240 1.00 87.81 302 LYS A N 1
ATOM 2487 C CA . LYS A 1 302 ? 4.449 9.017 14.527 1.00 87.81 302 LYS A CA 1
ATOM 2488 C C . LYS A 1 302 ? 4.970 7.588 14.717 1.00 87.81 302 LYS A C 1
ATOM 2490 O O . LYS A 1 302 ? 5.990 7.238 14.131 1.00 87.81 302 LYS A O 1
ATOM 2495 N N . LEU A 1 303 ? 4.256 6.754 15.479 1.00 88.38 303 LEU A N 1
ATOM 2496 C CA . LEU A 1 303 ? 4.612 5.346 15.689 1.00 88.38 303 LEU A CA 1
ATOM 2497 C C . LEU A 1 303 ? 4.535 4.536 14.394 1.00 88.38 303 LEU A C 1
ATOM 2499 O O . LEU A 1 303 ? 5.451 3.773 14.101 1.00 88.38 303 LEU A O 1
ATOM 2503 N N . MET A 1 304 ? 3.496 4.734 13.580 1.00 86.75 304 MET A N 1
ATOM 2504 C CA . MET A 1 304 ? 3.368 4.043 12.293 1.00 86.75 304 MET A CA 1
ATOM 2505 C C . MET A 1 304 ? 4.464 4.454 11.302 1.00 86.75 304 MET A C 1
ATOM 2507 O O . MET A 1 304 ? 4.902 3.633 10.500 1.00 86.75 304 MET A O 1
ATOM 2511 N N . GLY A 1 305 ? 4.970 5.691 11.382 1.00 79.12 305 GLY A N 1
ATOM 2512 C CA . GLY A 1 305 ? 6.168 6.116 10.646 1.00 79.12 305 GLY A CA 1
ATOM 2513 C C . GLY A 1 305 ? 7.426 5.314 11.009 1.00 79.12 305 GLY A C 1
ATOM 2514 O O . GLY A 1 305 ? 8.348 5.220 10.205 1.00 79.12 305 GLY A O 1
ATOM 2515 N N . CYS A 1 306 ? 7.429 4.679 12.182 1.00 87.06 306 CYS A N 1
ATOM 2516 C CA . CYS A 1 306 ? 8.494 3.830 12.708 1.00 87.06 306 CYS A CA 1
ATOM 2517 C C . CYS A 1 306 ? 8.215 2.329 12.570 1.00 87.06 306 CYS A C 1
ATOM 2519 O O . CYS A 1 306 ? 8.861 1.523 13.239 1.00 87.06 306 CYS A O 1
ATOM 2521 N N . ASN A 1 307 ? 7.282 1.942 11.694 1.00 85.62 307 ASN A N 1
ATOM 2522 C CA . ASN A 1 307 ? 6.877 0.552 11.499 1.00 85.62 307 ASN A CA 1
ATOM 2523 C C . ASN A 1 307 ? 8.067 -0.381 11.241 1.00 85.62 307 ASN A C 1
ATOM 2525 O O . ASN A 1 307 ? 8.218 -1.383 11.931 1.00 85.62 307 ASN A O 1
ATOM 2529 N N . ASP A 1 308 ? 8.957 -0.030 10.309 1.00 83.56 308 ASP A N 1
ATOM 2530 C CA . ASP A 1 308 ? 10.117 -0.871 10.007 1.00 83.56 308 ASP A CA 1
ATOM 2531 C C . ASP A 1 308 ? 11.014 -1.081 11.231 1.00 83.56 308 ASP A C 1
ATOM 2533 O O . ASP A 1 308 ? 11.390 -2.217 11.506 1.00 83.56 308 ASP A O 1
ATOM 2537 N N . ALA A 1 309 ? 11.286 -0.016 11.991 1.00 89.75 309 ALA A N 1
ATOM 2538 C CA . ALA A 1 309 ? 12.106 -0.077 13.196 1.00 89.75 309 ALA A CA 1
ATOM 2539 C C . ALA A 1 309 ? 11.444 -0.910 14.306 1.00 89.75 309 ALA A C 1
ATOM 2541 O O . ALA A 1 309 ? 12.127 -1.696 14.956 1.00 89.75 309 ALA A O 1
ATOM 2542 N N . TYR A 1 310 ? 10.124 -0.793 14.492 1.00 93.31 310 TYR A N 1
ATOM 2543 C CA . TYR A 1 310 ? 9.376 -1.601 15.462 1.00 93.31 310 TYR A CA 1
ATOM 2544 C C . TYR A 1 310 ? 9.489 -3.098 15.142 1.00 93.31 310 TYR A C 1
ATOM 2546 O O . TYR A 1 310 ? 9.812 -3.920 16.003 1.00 93.31 310 TYR A O 1
ATOM 2554 N N . CYS A 1 311 ? 9.248 -3.433 13.873 1.00 89.38 311 CYS A N 1
ATOM 2555 C CA . CYS A 1 311 ? 9.131 -4.808 13.404 1.00 89.38 311 CYS A CA 1
ATOM 2556 C C . CYS A 1 311 ? 10.473 -5.543 13.364 1.00 89.38 311 CYS A C 1
ATOM 2558 O O . CYS A 1 311 ? 10.478 -6.765 13.431 1.00 89.38 311 CYS A O 1
ATOM 2560 N N . THR A 1 312 ? 11.600 -4.838 13.212 1.00 92.12 312 THR A N 1
ATOM 2561 C CA . THR A 1 312 ? 12.934 -5.463 13.119 1.00 92.12 312 THR A CA 1
ATOM 2562 C C . THR A 1 312 ? 13.756 -5.350 14.396 1.00 92.12 312 THR A C 1
ATOM 2564 O O . THR A 1 312 ? 14.839 -5.927 14.473 1.00 92.12 312 THR A O 1
ATOM 2567 N N . TYR A 1 313 ? 13.310 -4.564 15.379 1.00 94.88 313 TYR A N 1
ATOM 2568 C CA . TYR A 1 313 ? 14.021 -4.469 16.646 1.00 94.88 313 TYR A CA 1
ATOM 2569 C C . TYR A 1 313 ? 13.882 -5.786 17.408 1.00 94.88 313 TYR A C 1
ATOM 2571 O O . TYR A 1 313 ? 12.767 -6.232 17.688 1.00 94.88 313 TYR A O 1
ATOM 2579 N N . ASP A 1 314 ? 15.030 -6.395 17.704 1.00 95.50 314 ASP A N 1
ATOM 2580 C CA . ASP A 1 314 ? 15.139 -7.716 18.320 1.00 95.50 314 ASP A CA 1
ATOM 2581 C C . ASP A 1 314 ? 14.811 -7.680 19.823 1.00 95.50 314 ASP A C 1
ATOM 2583 O O . ASP A 1 314 ? 15.680 -7.768 20.692 1.00 95.50 314 ASP A O 1
ATOM 2587 N N . ASP A 1 315 ? 13.536 -7.449 20.106 1.00 95.25 315 ASP A N 1
ATOM 2588 C CA . ASP A 1 315 ? 12.920 -7.508 21.420 1.00 95.25 315 ASP A CA 1
ATOM 2589 C C . ASP A 1 315 ? 11.461 -7.929 21.241 1.00 95.25 315 ASP A C 1
ATOM 2591 O O . ASP A 1 315 ? 10.682 -7.223 20.592 1.00 95.25 315 ASP A O 1
ATOM 2595 N N . TYR A 1 316 ? 11.086 -9.089 21.775 1.00 93.25 316 TYR A N 1
ATOM 2596 C CA . TYR A 1 316 ? 9.710 -9.580 21.679 1.00 93.25 316 TYR A CA 1
ATOM 2597 C C . TYR A 1 316 ? 8.721 -8.769 22.526 1.00 93.25 316 TYR A C 1
ATOM 2599 O O . TYR A 1 316 ? 7.517 -8.954 22.386 1.00 93.25 316 TYR A O 1
ATOM 2607 N N . ASN A 1 317 ? 9.186 -7.865 23.394 1.00 94.75 317 ASN A N 1
ATOM 2608 C CA . ASN A 1 317 ? 8.308 -7.036 24.207 1.00 94.75 317 ASN A CA 1
ATOM 2609 C C . ASN A 1 317 ? 7.946 -5.743 23.464 1.00 94.75 317 ASN A C 1
ATOM 2611 O O . ASN A 1 317 ? 8.808 -4.972 23.018 1.00 94.75 317 ASN A O 1
ATOM 2615 N N . TRP A 1 318 ? 6.646 -5.480 23.337 1.00 94.50 318 TRP A N 1
ATOM 2616 C CA . TRP A 1 318 ? 6.129 -4.316 22.617 1.00 94.50 318 TRP A CA 1
ATOM 2617 C C . TRP A 1 318 ? 6.509 -2.983 23.284 1.00 94.50 318 TRP A C 1
ATOM 2619 O O . TRP A 1 318 ? 6.754 -1.993 22.593 1.00 94.50 318 TRP A O 1
ATOM 2629 N N . ASP A 1 319 ? 6.582 -2.951 24.613 1.00 94.31 319 ASP A N 1
ATOM 2630 C CA . ASP A 1 319 ? 6.822 -1.766 25.440 1.00 94.31 319 ASP A CA 1
ATOM 2631 C C . ASP A 1 319 ? 8.305 -1.371 25.485 1.00 94.31 319 ASP A C 1
ATOM 2633 O O . ASP A 1 319 ? 8.645 -0.190 25.361 1.00 94.31 319 ASP A O 1
ATOM 2637 N N . TRP A 1 320 ? 9.200 -2.354 25.580 1.00 95.62 320 TRP A N 1
ATOM 2638 C CA . TRP A 1 320 ? 10.640 -2.173 25.407 1.00 95.62 320 TRP A CA 1
ATOM 2639 C C . TRP A 1 320 ? 10.987 -1.754 23.978 1.00 95.62 320 TRP A C 1
ATOM 2641 O O . TRP A 1 320 ? 11.793 -0.842 23.775 1.00 95.62 320 TRP A O 1
ATOM 2651 N N . THR A 1 321 ? 10.311 -2.329 22.978 1.00 95.56 321 THR A N 1
ATOM 2652 C CA . THR A 1 321 ? 10.420 -1.860 21.589 1.00 95.56 321 THR A CA 1
ATOM 2653 C C . THR A 1 321 ? 9.977 -0.395 21.472 1.00 95.56 321 THR A C 1
ATOM 2655 O O . THR A 1 321 ? 10.672 0.412 20.857 1.00 95.56 321 THR A O 1
ATOM 2658 N N . LEU A 1 322 ? 8.877 0.005 22.120 1.00 94.94 322 LEU A N 1
ATOM 2659 C CA . LEU A 1 322 ? 8.422 1.401 22.145 1.00 94.94 322 LEU A CA 1
ATOM 2660 C C . LEU A 1 322 ? 9.440 2.344 22.817 1.00 94.94 322 LEU A C 1
ATOM 2662 O O . LEU A 1 322 ? 9.674 3.453 22.329 1.00 94.94 322 LEU A O 1
ATOM 2666 N N . GLN A 1 323 ? 10.101 1.903 23.893 1.00 95.06 323 GLN A N 1
ATOM 2667 C CA . GLN A 1 323 ? 11.189 2.655 24.527 1.00 95.06 323 GLN A CA 1
ATOM 2668 C C . GLN A 1 323 ? 12.396 2.836 23.603 1.00 95.06 323 GLN A C 1
ATOM 2670 O O . GLN A 1 323 ? 12.976 3.926 23.568 1.00 95.06 323 GLN A O 1
ATOM 2675 N N . HIS A 1 324 ? 12.734 1.819 22.807 1.00 94.62 324 HIS A N 1
ATOM 2676 C CA . HIS A 1 324 ? 13.743 1.948 21.762 1.00 94.62 324 HIS A CA 1
ATOM 2677 C C . HIS A 1 324 ? 13.335 2.994 20.717 1.00 94.62 324 HIS A C 1
ATOM 2679 O O . HIS A 1 324 ? 14.103 3.921 20.444 1.00 94.62 324 HIS A O 1
ATOM 2685 N N . LEU A 1 325 ? 12.112 2.905 20.183 1.00 93.94 325 LEU A N 1
ATOM 2686 C CA . LEU A 1 325 ? 11.619 3.830 19.157 1.00 93.94 325 LEU A CA 1
ATOM 2687 C C . LEU A 1 325 ? 11.612 5.287 19.609 1.00 93.94 325 LEU A C 1
ATOM 2689 O O . LEU A 1 325 ? 11.925 6.165 18.802 1.00 93.94 325 LEU A O 1
ATOM 2693 N N . SER A 1 326 ? 11.288 5.525 20.884 1.00 93.19 326 SER A N 1
ATOM 2694 C CA . SER A 1 326 ? 11.252 6.854 21.496 1.00 93.19 326 SER A CA 1
ATOM 2695 C C . SER A 1 326 ? 12.527 7.655 21.223 1.00 93.19 326 SER A C 1
ATOM 2697 O O . SER A 1 326 ? 12.449 8.832 20.896 1.00 93.19 326 SER A O 1
ATOM 2699 N N . GLY A 1 327 ? 13.703 7.024 21.300 1.00 85.31 327 GLY A N 1
ATOM 2700 C CA . GLY A 1 327 ? 14.980 7.716 21.107 1.00 85.31 327 GLY A CA 1
ATOM 2701 C C . GLY A 1 327 ? 15.679 7.502 19.776 1.00 85.31 327 GLY A C 1
ATOM 2702 O O . GLY A 1 327 ? 16.688 8.156 19.529 1.00 85.31 327 GLY A O 1
ATOM 2703 N N . THR A 1 328 ? 15.208 6.569 18.948 1.00 88.94 328 THR A N 1
ATOM 2704 C CA . THR A 1 328 ? 15.957 6.126 17.758 1.00 88.94 328 THR A CA 1
ATOM 2705 C C . THR A 1 328 ? 15.231 6.357 16.444 1.00 88.94 328 THR A C 1
ATOM 2707 O O . THR A 1 328 ? 15.888 6.511 15.418 1.00 88.94 328 THR A O 1
ATOM 2710 N N . CYS A 1 329 ? 13.898 6.404 16.459 1.00 90.88 329 CYS A N 1
ATOM 2711 C CA . CYS A 1 329 ? 13.105 6.572 15.246 1.00 90.88 329 CYS A CA 1
ATOM 2712 C C . CYS A 1 329 ? 12.170 7.782 15.315 1.00 90.88 329 CYS A C 1
ATOM 2714 O O . CYS A 1 329 ? 12.072 8.545 14.352 1.00 90.88 329 CYS A O 1
ATOM 2716 N N . VAL A 1 330 ? 11.503 7.998 16.452 1.00 88.38 330 VAL A N 1
ATOM 2717 C CA . VAL A 1 330 ? 10.674 9.193 16.637 1.00 88.38 330 VAL A CA 1
ATOM 2718 C C . VAL A 1 330 ? 11.593 10.416 16.719 1.00 88.38 330 VAL A C 1
ATOM 2720 O O . VAL A 1 330 ? 12.636 10.385 17.363 1.00 88.38 330 VAL A O 1
ATOM 2723 N N . SER A 1 331 ? 11.216 11.511 16.052 1.00 84.12 331 SER A N 1
ATOM 2724 C CA . SER A 1 331 ? 12.077 12.696 15.896 1.00 84.12 331 SER A CA 1
ATOM 2725 C C . SER A 1 331 ? 12.471 13.381 17.209 1.00 84.12 331 SER A C 1
ATOM 2727 O O . SER A 1 331 ? 13.462 14.110 17.246 1.00 84.12 331 SER A O 1
ATOM 2729 N N . LYS A 1 332 ? 11.696 13.171 18.277 1.00 89.81 332 LYS A N 1
ATOM 2730 C CA . LYS A 1 332 ? 11.991 13.602 19.645 1.00 89.81 332 LYS A CA 1
ATOM 2731 C C . LYS A 1 332 ? 11.621 12.476 20.617 1.00 89.81 332 LYS A C 1
ATOM 2733 O O . LYS A 1 332 ? 10.618 11.806 20.357 1.00 89.81 332 LYS A O 1
ATOM 2738 N N . PRO A 1 333 ? 12.359 12.315 21.736 1.00 93.00 333 PRO A N 1
ATOM 2739 C CA . PRO A 1 333 ? 11.965 11.424 22.820 1.00 93.00 333 PRO A CA 1
ATOM 2740 C C . PRO A 1 333 ? 10.520 11.657 23.241 1.00 93.00 333 PRO A C 1
ATOM 2742 O O . PRO A 1 333 ? 10.120 12.793 23.497 1.00 93.00 333 PRO A O 1
ATOM 2745 N N . ILE A 1 334 ? 9.753 10.571 23.313 1.00 95.19 334 ILE A N 1
ATOM 2746 C CA . ILE A 1 334 ? 8.338 10.589 23.677 1.00 95.19 334 ILE A CA 1
ATOM 2747 C C . ILE A 1 334 ? 8.204 11.169 25.080 1.00 95.19 334 ILE A C 1
ATOM 2749 O O . ILE A 1 334 ? 8.699 10.583 26.051 1.00 95.19 334 ILE A O 1
ATOM 2753 N N . LYS A 1 335 ? 7.500 12.296 25.185 1.00 95.50 335 LYS A N 1
ATOM 2754 C CA . LYS A 1 335 ? 7.199 12.944 26.462 1.00 95.50 335 LYS A CA 1
ATOM 2755 C C . LYS A 1 335 ? 5.827 12.507 26.966 1.00 95.50 335 LYS A C 1
ATOM 2757 O O . LYS A 1 335 ? 4.845 12.523 26.224 1.00 95.50 335 LYS A O 1
ATOM 2762 N N . VAL A 1 336 ? 5.747 12.137 28.238 1.00 95.88 336 VAL A N 1
ATOM 2763 C CA . VAL A 1 336 ? 4.553 11.545 28.852 1.00 95.88 336 VAL A CA 1
ATOM 2764 C C . VAL A 1 336 ? 4.079 12.410 30.013 1.00 95.88 336 VAL A C 1
ATOM 2766 O O . VAL A 1 336 ? 4.885 12.822 30.848 1.00 95.88 336 VAL A O 1
ATOM 2769 N N . LEU A 1 337 ? 2.769 12.659 30.082 1.00 97.12 337 LEU A N 1
ATOM 2770 C CA . LEU A 1 337 ? 2.112 13.193 31.275 1.00 97.12 337 LEU A CA 1
ATOM 2771 C C . LEU A 1 337 ? 1.627 12.020 32.135 1.00 97.12 337 LEU A C 1
ATOM 2773 O O . LEU A 1 337 ? 0.777 11.243 31.703 1.00 97.12 337 LEU A O 1
ATOM 2777 N N . VAL A 1 338 ? 2.175 11.891 33.339 1.00 95.81 338 VAL A N 1
ATOM 2778 C CA . VAL A 1 338 ? 2.027 10.706 34.193 1.00 95.81 338 VAL A CA 1
ATOM 2779 C C . VAL A 1 338 ? 1.234 11.049 35.449 1.00 95.81 338 VAL A C 1
ATOM 2781 O O . VAL A 1 338 ? 1.551 12.017 36.147 1.00 95.81 338 VAL A O 1
ATOM 2784 N N . ALA A 1 339 ? 0.232 10.232 35.768 1.00 95.31 339 ALA A N 1
ATOM 2785 C CA . ALA A 1 339 ? -0.465 10.263 37.049 1.00 95.31 339 ALA A CA 1
ATOM 2786 C C . ALA A 1 339 ? 0.464 9.753 38.164 1.00 95.31 339 ALA A C 1
ATOM 2788 O O . ALA A 1 339 ? 0.998 8.652 38.053 1.00 95.31 339 ALA A O 1
ATOM 2789 N N . GLN A 1 340 ? 0.674 10.519 39.241 1.00 93.19 340 GLN A N 1
ATOM 2790 C CA . GLN A 1 340 ? 1.469 10.038 40.382 1.00 93.19 340 GLN A CA 1
ATOM 2791 C C . GLN A 1 340 ? 0.684 9.027 41.224 1.00 93.19 340 GLN A C 1
ATOM 2793 O O . GLN A 1 340 ? 1.198 7.951 41.526 1.00 93.19 340 GLN A O 1
ATOM 2798 N N . GLY A 1 341 ? -0.564 9.356 41.570 1.00 92.50 341 GLY A N 1
ATOM 2799 C CA . GLY A 1 341 ? -1.530 8.394 42.097 1.00 92.50 341 GLY A CA 1
ATOM 2800 C C . GLY A 1 341 ? -2.120 7.580 40.948 1.00 92.50 341 GLY A C 1
ATOM 2801 O O . GLY A 1 341 ? -2.874 8.128 40.141 1.00 92.50 341 GLY A O 1
ATOM 2802 N N . SER A 1 342 ? -1.751 6.303 40.859 1.00 92.81 342 SER A N 1
ATOM 2803 C CA . SER A 1 342 ? -2.168 5.414 39.771 1.00 92.81 342 SER A CA 1
ATOM 2804 C C . SER A 1 342 ? -3.690 5.240 39.739 1.00 92.81 342 SER A C 1
ATOM 2806 O O . SER A 1 342 ? -4.290 4.923 40.762 1.00 92.81 342 SER A O 1
ATOM 2808 N N . ARG A 1 343 ? -4.324 5.442 38.576 1.00 94.75 343 ARG A N 1
ATOM 2809 C CA . ARG A 1 343 ? -5.763 5.182 38.344 1.00 94.75 343 ARG A CA 1
ATOM 2810 C C . ARG A 1 343 ? -6.030 3.832 37.688 1.00 94.75 343 ARG A C 1
ATOM 2812 O O . ARG A 1 343 ? -7.189 3.444 37.554 1.00 94.75 343 ARG A O 1
ATOM 2819 N N . VAL A 1 344 ? -4.968 3.135 37.291 1.00 94.50 344 VAL A N 1
ATOM 2820 C CA . VAL A 1 344 ? -5.022 1.800 36.699 1.00 94.50 344 VAL A CA 1
ATOM 2821 C C . VAL A 1 344 ? -4.020 0.911 37.428 1.00 94.50 344 VAL A C 1
ATOM 2823 O O . VAL A 1 344 ? -2.821 1.180 37.426 1.00 94.50 344 VAL A O 1
ATOM 2826 N N . MET A 1 345 ? -4.516 -0.133 38.080 1.00 90.62 345 MET A N 1
ATOM 2827 C CA . MET A 1 345 ? -3.716 -1.096 38.833 1.00 90.62 345 MET A CA 1
ATOM 2828 C C . MET A 1 345 ? -3.425 -2.325 37.980 1.00 90.62 345 MET A C 1
ATOM 2830 O O . MET A 1 345 ? -4.278 -2.743 37.203 1.00 90.62 345 MET A O 1
ATOM 2834 N N . HIS A 1 346 ? -2.257 -2.932 38.174 1.00 89.56 346 HIS A N 1
ATOM 2835 C CA . HIS A 1 346 ? -1.961 -4.266 37.662 1.00 89.56 346 HIS A CA 1
ATOM 2836 C C . HIS A 1 346 ? -2.332 -5.303 38.723 1.00 89.56 346 HIS A C 1
ATOM 2838 O O . HIS A 1 346 ? -1.794 -5.283 39.832 1.00 89.56 346 HIS A O 1
ATOM 2844 N N . THR A 1 347 ? -3.270 -6.185 38.393 1.00 84.25 347 THR A N 1
ATOM 2845 C CA . THR A 1 347 ? -3.772 -7.224 39.304 1.00 84.25 347 THR A CA 1
ATOM 2846 C C . THR A 1 347 ? -3.153 -8.590 39.047 1.00 84.25 347 THR A C 1
ATOM 2848 O O . THR A 1 347 ? -3.201 -9.436 39.935 1.00 84.25 347 THR A O 1
ATOM 2851 N N . GLY A 1 348 ? -2.523 -8.786 37.883 1.00 69.44 348 GLY A N 1
ATOM 2852 C CA . GLY A 1 348 ? -1.880 -10.041 37.516 1.00 69.44 348 GLY A CA 1
ATOM 2853 C C . GLY A 1 348 ? -0.789 -10.437 38.511 1.00 69.44 348 GLY A C 1
ATOM 2854 O O . GLY A 1 348 ? 0.172 -9.698 38.731 1.00 69.44 348 GLY A O 1
ATOM 2855 N N . ASP A 1 349 ? -0.946 -11.615 39.108 1.00 64.12 349 ASP A N 1
ATOM 2856 C CA . ASP A 1 349 ? 0.050 -12.282 39.954 1.00 64.12 349 ASP A CA 1
ATOM 2857 C C . ASP A 1 349 ? 0.849 -13.363 39.205 1.00 64.12 349 ASP A C 1
ATOM 2859 O O . ASP A 1 349 ? 1.810 -13.901 39.748 1.00 64.12 349 ASP A O 1
ATOM 2863 N N . CYS A 1 350 ? 0.447 -13.648 37.964 1.00 55.34 350 CYS A N 1
ATOM 2864 C CA . CYS A 1 350 ? 1.008 -14.629 37.051 1.00 55.34 350 CYS A CA 1
ATOM 2865 C C . CYS A 1 350 ? 0.996 -14.047 35.623 1.00 55.34 350 CYS A C 1
ATOM 2867 O O . CYS A 1 350 ? 0.033 -13.398 35.197 1.00 55.34 350 CYS A O 1
ATOM 2869 N N . GLY A 1 351 ? 2.069 -14.270 34.868 1.00 53.06 351 GLY A N 1
ATOM 2870 C CA . GLY A 1 351 ? 2.204 -13.820 33.478 1.00 53.06 351 GLY A CA 1
ATOM 2871 C C . GLY A 1 351 ? 2.803 -14.904 32.586 1.00 53.06 351 GLY A C 1
ATOM 2872 O O . GLY A 1 351 ? 3.143 -15.983 33.067 1.00 53.06 351 GLY A O 1
ATOM 2873 N N . LEU A 1 352 ? 3.010 -14.594 31.301 1.00 47.06 352 LEU A N 1
ATOM 2874 C CA . LEU A 1 352 ? 3.607 -15.494 30.291 1.00 47.06 352 LEU A CA 1
ATOM 2875 C C . LEU A 1 352 ? 4.957 -16.120 30.712 1.00 47.06 352 LEU A C 1
ATOM 2877 O O . LEU A 1 352 ? 5.376 -17.125 30.143 1.00 47.06 352 LEU A O 1
ATOM 2881 N N . HIS A 1 353 ? 5.633 -15.544 31.713 1.00 46.56 353 HIS A N 1
ATOM 2882 C CA . HIS A 1 353 ? 6.956 -15.953 32.192 1.00 46.56 353 HIS A CA 1
ATOM 2883 C C . HIS A 1 353 ? 6.968 -16.642 33.570 1.00 46.56 353 HIS A C 1
ATOM 2885 O O . HIS A 1 353 ? 8.044 -17.010 34.041 1.00 46.56 353 HIS A O 1
ATOM 2891 N N . GLN A 1 354 ? 5.822 -16.826 34.238 1.00 46.50 354 GLN A N 1
ATOM 2892 C CA . GLN A 1 354 ? 5.761 -17.453 35.568 1.00 46.50 354 GLN A CA 1
ATOM 2893 C C . GLN A 1 354 ? 5.035 -18.803 35.525 1.00 46.50 354 GLN A C 1
ATOM 2895 O O . GLN A 1 354 ? 3.968 -18.931 34.938 1.00 46.50 354 GLN A O 1
ATOM 2900 N N . LYS A 1 355 ? 5.644 -19.821 36.151 1.00 41.59 355 LYS A N 1
ATOM 2901 C CA . LYS A 1 355 ? 5.163 -21.216 36.200 1.00 41.59 355 LYS A CA 1
ATOM 2902 C C . LYS A 1 355 ? 4.194 -21.507 37.359 1.00 41.59 355 LYS A C 1
ATOM 2904 O O . LYS A 1 355 ? 3.790 -22.656 37.518 1.00 41.59 355 LYS A O 1
ATOM 2909 N N . ASP A 1 356 ? 3.860 -20.511 38.175 1.00 48.44 356 ASP A N 1
ATOM 2910 C CA . ASP A 1 356 ? 3.050 -20.698 39.381 1.00 48.44 356 ASP A CA 1
ATOM 2911 C C . ASP A 1 356 ? 1.543 -20.574 39.099 1.00 48.44 356 ASP A C 1
ATOM 2913 O O . ASP A 1 356 ? 1.112 -19.837 38.212 1.00 48.44 356 ASP A O 1
ATOM 2917 N N . ASN A 1 357 ? 0.731 -21.300 39.875 1.00 56.31 357 ASN A N 1
ATOM 2918 C CA . ASN A 1 357 ? -0.730 -21.248 39.789 1.00 56.31 357 ASN A CA 1
ATOM 2919 C C . ASN A 1 357 ? -1.242 -19.847 40.167 1.00 56.31 357 ASN A C 1
ATOM 2921 O O . ASN A 1 357 ? -1.103 -19.441 41.323 1.00 56.31 357 ASN A O 1
ATOM 2925 N N . CYS A 1 358 ? -1.878 -19.161 39.216 1.00 61.72 358 CYS A N 1
ATOM 2926 C CA . CYS A 1 358 ? -2.565 -17.883 39.417 1.00 61.72 358 CYS A CA 1
ATOM 2927 C C . CYS A 1 358 ? -3.580 -17.964 40.571 1.00 61.72 358 CYS A C 1
ATOM 2929 O O . CYS A 1 358 ? -4.357 -18.924 40.633 1.00 61.72 358 CYS A O 1
ATOM 2931 N N . ARG A 1 359 ? -3.626 -16.958 41.458 1.00 73.94 359 ARG A N 1
ATOM 2932 C CA . ARG A 1 359 ? -4.585 -16.877 42.578 1.00 73.94 359 ARG A CA 1
ATOM 2933 C C . ARG A 1 359 ? -5.421 -15.589 42.500 1.00 73.94 359 ARG A C 1
ATOM 2935 O O . ARG A 1 359 ? -5.156 -14.635 43.235 1.00 73.94 359 ARG A O 1
ATOM 2942 N N . PRO A 1 360 ? -6.495 -15.573 41.686 1.00 73.25 360 PRO A N 1
ATOM 2943 C CA . PRO A 1 360 ? -7.355 -14.396 41.513 1.00 73.25 360 PRO A CA 1
ATOM 2944 C C . PRO A 1 360 ? -7.944 -13.847 42.824 1.00 73.25 360 PRO A C 1
ATOM 2946 O O . PRO A 1 360 ? -8.151 -12.643 42.958 1.00 73.25 360 PRO A O 1
ATOM 2949 N N . GLU A 1 361 ? -8.159 -14.706 43.825 1.00 80.31 361 GLU A N 1
ATOM 2950 C CA . GLU A 1 361 ? -8.652 -14.314 45.154 1.00 80.31 361 GLU A CA 1
ATOM 2951 C C . GLU A 1 361 ? -7.722 -13.310 45.858 1.00 80.31 361 GLU A C 1
ATOM 2953 O O . GLU A 1 361 ? -8.180 -12.340 46.461 1.00 80.31 361 GLU A O 1
ATOM 2958 N N . TRP A 1 362 ? -6.403 -13.497 45.752 1.00 79.88 362 TRP A N 1
ATOM 2959 C CA . TRP A 1 362 ? -5.422 -12.588 46.357 1.00 79.88 362 TRP A CA 1
ATOM 2960 C C . TRP A 1 362 ? -5.333 -11.266 45.604 1.00 79.88 362 TRP A C 1
ATOM 2962 O O . TRP A 1 362 ? -5.138 -10.213 46.216 1.00 79.88 362 TRP A O 1
ATOM 2972 N N . ALA A 1 363 ? -5.503 -11.313 44.282 1.00 80.12 363 ALA A N 1
ATOM 2973 C CA . ALA A 1 363 ? -5.600 -10.117 43.461 1.00 80.12 363 ALA A CA 1
ATOM 2974 C C . ALA A 1 363 ? -6.811 -9.267 43.880 1.00 80.12 363 ALA A C 1
ATOM 2976 O O . ALA A 1 363 ? -6.671 -8.060 44.081 1.00 80.12 363 ALA A O 1
ATOM 2977 N N . MET A 1 364 ? -7.966 -9.900 44.107 1.00 81.88 364 MET A N 1
ATOM 2978 C CA . MET A 1 364 ? -9.173 -9.228 44.594 1.00 81.88 364 MET A CA 1
ATOM 2979 C C . MET A 1 364 ? -8.976 -8.622 45.990 1.00 81.88 364 MET A C 1
ATOM 2981 O O . MET A 1 364 ? -9.286 -7.448 46.187 1.00 81.88 364 MET A O 1
ATOM 2985 N N . GLN A 1 365 ? -8.382 -9.363 46.932 1.00 85.25 365 GLN A N 1
ATOM 2986 C CA . GLN A 1 365 ? -8.097 -8.843 48.274 1.00 85.25 365 GLN A CA 1
ATOM 2987 C C . GLN A 1 365 ? -7.184 -7.605 48.227 1.00 85.25 365 GLN A C 1
ATOM 2989 O O . GLN A 1 365 ? -7.471 -6.587 48.857 1.00 85.25 365 GLN A O 1
ATOM 2994 N N . ARG A 1 366 ? -6.111 -7.648 47.426 1.00 83.06 366 ARG A N 1
ATOM 2995 C CA . ARG A 1 366 ? -5.195 -6.510 47.254 1.00 83.06 366 ARG A CA 1
ATOM 2996 C C . ARG A 1 366 ? -5.894 -5.296 46.637 1.00 83.06 366 ARG A C 1
ATOM 2998 O O . ARG A 1 366 ? -5.600 -4.159 47.004 1.00 83.06 366 ARG A O 1
ATOM 3005 N N . VAL A 1 367 ? -6.809 -5.523 45.696 1.00 86.06 367 VAL A N 1
ATOM 3006 C CA . VAL A 1 367 ? -7.631 -4.460 45.108 1.00 86.06 367 VAL A CA 1
ATOM 3007 C C . VAL A 1 367 ? -8.523 -3.815 46.167 1.00 86.06 367 VAL A C 1
ATOM 3009 O O . VAL A 1 367 ? -8.576 -2.589 46.230 1.00 86.06 367 VAL A O 1
ATOM 3012 N N . GLU A 1 368 ? -9.187 -4.597 47.018 1.00 87.62 368 GLU A N 1
ATOM 3013 C CA . GLU A 1 368 ? -10.031 -4.065 48.097 1.00 87.62 368 GLU A CA 1
ATOM 3014 C C . GLU A 1 368 ? -9.228 -3.249 49.118 1.00 87.62 368 GLU A C 1
ATOM 3016 O O . GLU A 1 368 ? -9.647 -2.153 49.497 1.00 87.62 368 GLU A O 1
ATOM 3021 N N . GLU A 1 369 ? -8.049 -3.732 49.514 1.00 87.50 369 GLU A N 1
ATOM 3022 C CA . GLU A 1 369 ? -7.125 -3.008 50.395 1.00 87.50 369 GLU A CA 1
ATOM 3023 C C . GLU A 1 369 ? -6.712 -1.658 49.783 1.00 87.50 369 GLU A C 1
ATOM 3025 O O . GLU A 1 369 ? -6.872 -0.611 50.417 1.00 87.50 369 GLU A O 1
ATOM 3030 N N . ASN A 1 370 ? -6.279 -1.652 48.518 1.00 86.62 370 ASN A N 1
ATOM 3031 C CA . ASN A 1 370 ? -5.884 -0.428 47.813 1.00 86.62 370 ASN A CA 1
ATOM 3032 C C . ASN A 1 370 ? -7.058 0.545 47.613 1.00 86.62 370 ASN A C 1
ATOM 3034 O O . ASN A 1 370 ? -6.887 1.759 47.738 1.00 86.62 370 ASN A O 1
ATOM 3038 N N . LEU A 1 371 ? -8.260 0.036 47.321 1.00 87.06 371 LEU A N 1
ATOM 3039 C CA . LEU A 1 371 ? -9.462 0.859 47.175 1.00 87.06 371 LEU A CA 1
ATOM 3040 C C . LEU A 1 371 ? -9.857 1.520 48.494 1.00 87.06 371 LEU A C 1
ATOM 3042 O O . LEU A 1 371 ? -10.218 2.696 48.491 1.00 87.06 371 LEU A O 1
ATOM 3046 N N . ASN A 1 372 ? -9.754 0.797 49.611 1.00 87.19 372 ASN A N 1
ATOM 3047 C CA . ASN A 1 372 ? -9.998 1.359 50.936 1.00 87.19 372 ASN A CA 1
ATOM 3048 C C . ASN A 1 372 ? -9.003 2.480 51.262 1.00 87.19 372 ASN A C 1
ATOM 3050 O O . ASN A 1 372 ? -9.412 3.502 51.805 1.00 87.19 372 ASN A O 1
ATOM 3054 N N . MET A 1 373 ? -7.732 2.332 50.876 1.00 85.44 373 MET A N 1
ATOM 3055 C CA . MET A 1 373 ? -6.720 3.382 51.049 1.00 85.44 373 MET A CA 1
ATOM 3056 C C . MET A 1 373 ? -6.977 4.612 50.168 1.00 85.44 373 MET A C 1
ATOM 3058 O O . MET A 1 373 ? -6.693 5.728 50.590 1.00 85.44 373 MET A O 1
ATOM 3062 N N . ALA A 1 374 ? -7.502 4.428 48.953 1.00 86.75 374 ALA A N 1
ATOM 3063 C CA . ALA A 1 374 ? -7.711 5.516 47.996 1.00 86.75 374 ALA A CA 1
ATOM 3064 C C . ALA A 1 374 ? -9.035 6.279 48.186 1.00 86.75 374 ALA A C 1
ATOM 3066 O O . ALA A 1 374 ? -9.164 7.397 47.688 1.00 86.75 374 ALA A O 1
ATOM 3067 N N . LYS A 1 375 ? -10.019 5.679 48.869 1.00 84.94 375 LYS A N 1
ATOM 3068 C CA . LYS A 1 375 ? -11.433 6.095 48.884 1.00 84.94 375 LYS A CA 1
ATOM 3069 C C . LYS A 1 375 ? -11.666 7.577 49.196 1.00 84.94 375 LYS A C 1
ATOM 3071 O O . LYS A 1 375 ? -12.516 8.187 48.548 1.00 84.94 375 LYS A O 1
ATOM 3076 N N . ASP A 1 376 ? -10.927 8.136 50.150 1.00 86.88 376 ASP A N 1
ATOM 3077 C CA . ASP A 1 376 ? -11.144 9.502 50.648 1.00 86.88 376 ASP A CA 1
ATOM 3078 C C . ASP A 1 376 ? -10.549 10.590 49.732 1.00 86.88 376 ASP A C 1
ATOM 3080 O O . ASP A 1 376 ? -10.911 11.757 49.846 1.00 86.88 376 ASP A O 1
ATOM 3084 N N . GLU A 1 377 ? -9.675 10.214 48.792 1.00 89.44 377 GLU A N 1
ATOM 3085 C CA . GLU A 1 377 ? -8.881 11.136 47.958 1.00 89.44 377 GLU A CA 1
ATOM 3086 C C . GLU A 1 377 ? -9.115 10.938 46.445 1.00 89.44 377 GLU A C 1
ATOM 3088 O O . GLU A 1 377 ? -8.387 11.469 45.598 1.00 89.44 377 GLU A O 1
ATOM 3093 N N . LEU A 1 378 ? -10.140 10.161 46.077 1.00 91.19 378 LEU A N 1
ATOM 3094 C CA . LEU A 1 378 ? -10.627 10.070 44.699 1.00 91.19 378 LEU A CA 1
ATOM 3095 C C . LEU A 1 378 ? -11.306 11.381 44.275 1.00 91.19 378 LEU A C 1
ATOM 3097 O O . LEU A 1 378 ? -11.837 12.120 45.098 1.00 91.19 378 LEU A O 1
ATOM 3101 N N . PHE A 1 379 ? -11.365 11.633 42.965 1.00 92.81 379 PHE A N 1
ATOM 3102 C CA . PHE A 1 379 ? -12.013 12.818 42.382 1.00 92.81 379 PHE A CA 1
ATOM 3103 C C . PHE A 1 379 ? -11.372 14.163 42.785 1.00 92.81 379 PHE A C 1
ATOM 3105 O O . PHE A 1 379 ? -12.072 15.069 43.248 1.00 92.81 379 PHE A O 1
ATOM 3112 N N . PRO A 1 380 ? -10.056 14.350 42.569 1.00 93.12 380 PRO A N 1
ATOM 3113 C CA . PRO A 1 380 ? -9.396 15.610 42.889 1.00 93.12 380 PRO A CA 1
ATOM 3114 C C . PRO A 1 380 ? -9.997 16.777 42.091 1.00 93.12 380 PRO A C 1
ATOM 3116 O O . PRO A 1 380 ? -10.230 16.668 40.887 1.00 93.12 380 PRO A O 1
ATOM 3119 N N . ALA A 1 381 ? -10.203 17.922 42.749 1.00 90.38 381 ALA A N 1
ATOM 3120 C CA . ALA A 1 381 ? -10.805 19.104 42.122 1.00 90.38 381 ALA A CA 1
ATOM 3121 C C . ALA A 1 381 ? -9.913 19.748 41.041 1.00 90.38 381 ALA A C 1
ATOM 3123 O O . ALA A 1 381 ? -10.414 20.363 40.100 1.00 90.38 381 ALA A O 1
ATOM 3124 N N . SER A 1 382 ? -8.589 19.635 41.173 1.00 92.06 382 SER A N 1
ATOM 3125 C CA . SER A 1 382 ? -7.616 20.153 40.209 1.00 92.06 382 SER A CA 1
ATOM 3126 C C . SER A 1 382 ? -6.318 19.349 40.249 1.00 92.06 382 SER A C 1
ATOM 3128 O O . SER A 1 382 ? -6.001 18.713 41.254 1.00 92.06 382 SER A O 1
ATOM 3130 N N . LEU A 1 383 ? -5.564 19.373 39.147 1.00 95.69 383 LEU A N 1
ATOM 3131 C CA . LEU A 1 383 ? -4.263 18.711 39.044 1.00 95.69 383 LEU A CA 1
ATOM 3132 C C . LEU A 1 383 ? -3.127 19.708 39.247 1.00 95.69 383 LEU A C 1
ATOM 3134 O O . LEU A 1 383 ? -3.187 20.844 38.775 1.00 95.69 383 LEU A O 1
ATOM 3138 N N . THR A 1 384 ? -2.065 19.262 39.915 1.00 94.12 384 THR A N 1
ATOM 3139 C CA . THR A 1 384 ? -0.857 20.063 40.145 1.00 94.12 384 THR A CA 1
ATOM 3140 C C . THR A 1 384 ? 0.391 19.320 39.684 1.00 94.12 384 THR A C 1
ATOM 3142 O O . THR A 1 384 ? 0.516 18.110 39.874 1.00 94.12 384 THR A O 1
ATOM 3145 N N . LEU A 1 385 ? 1.324 20.051 39.072 1.00 93.69 385 LEU A N 1
ATOM 3146 C CA . LEU A 1 385 ? 2.595 19.499 38.610 1.00 93.69 385 LEU A CA 1
ATOM 3147 C C . LEU A 1 385 ? 3.519 19.253 39.807 1.00 93.69 385 LEU A C 1
ATOM 3149 O O . LEU A 1 385 ? 3.861 20.198 40.515 1.00 93.69 385 LEU A O 1
ATOM 3153 N N . SER A 1 386 ? 3.917 18.004 40.044 1.00 91.19 386 SER A N 1
ATOM 3154 C CA . SER A 1 386 ? 4.902 17.663 41.078 1.00 91.19 386 SER A CA 1
ATOM 3155 C C . SER A 1 386 ? 6.338 17.783 40.575 1.00 91.19 386 SER A C 1
ATOM 3157 O O . SER A 1 386 ? 7.210 18.216 41.322 1.00 91.19 386 SER A O 1
ATOM 3159 N N . ALA A 1 387 ? 6.584 17.404 39.319 1.00 89.06 387 ALA A N 1
ATOM 3160 C CA . ALA A 1 387 ? 7.903 17.427 38.699 1.00 89.06 387 ALA A CA 1
ATOM 3161 C C . ALA A 1 387 ? 7.807 17.563 37.172 1.00 89.06 387 ALA A C 1
ATOM 3163 O O . ALA A 1 387 ? 6.890 17.029 36.537 1.00 89.06 387 ALA A O 1
ATOM 3164 N N . ALA A 1 388 ? 8.784 18.254 36.585 1.00 90.81 388 ALA A N 1
ATOM 3165 C CA . ALA A 1 388 ? 8.997 18.318 35.144 1.00 90.81 388 ALA A CA 1
ATOM 3166 C C . ALA A 1 388 ? 10.412 17.853 34.811 1.00 90.81 388 ALA A C 1
ATOM 3168 O O . ALA A 1 388 ? 11.374 18.606 34.944 1.00 90.81 388 ALA A O 1
ATOM 3169 N N . GLU A 1 389 ? 10.527 16.595 34.406 1.00 91.50 389 GLU A N 1
ATOM 3170 C CA . GLU A 1 389 ? 11.774 16.004 33.941 1.00 91.50 389 GLU A CA 1
ATOM 3171 C C . GLU A 1 389 ? 11.915 16.203 32.430 1.00 91.50 389 GLU A C 1
ATOM 3173 O O . GLU A 1 389 ? 10.932 16.215 31.679 1.00 91.50 389 GLU A O 1
ATOM 3178 N N . VAL A 1 390 ? 13.156 16.348 31.970 1.00 87.25 390 VAL A N 1
ATOM 3179 C CA . VAL A 1 390 ? 13.454 16.390 30.537 1.00 87.25 390 VAL A CA 1
ATOM 3180 C C . VAL A 1 390 ? 13.188 15.006 29.944 1.00 87.25 390 VAL A C 1
ATOM 3182 O O . VAL A 1 390 ? 13.588 13.986 30.506 1.00 87.25 390 VAL A O 1
ATOM 3185 N N . ALA A 1 391 ? 12.493 14.963 28.807 1.00 89.56 391 ALA A N 1
ATOM 3186 C CA . ALA A 1 391 ? 12.279 13.721 28.079 1.00 89.56 391 ALA A CA 1
ATOM 3187 C C . ALA A 1 391 ? 13.594 13.291 27.415 1.00 89.56 391 ALA A C 1
ATOM 3189 O O . ALA A 1 391 ? 14.003 13.849 26.398 1.00 89.56 391 ALA A O 1
ATOM 3190 N N . GLU A 1 392 ? 14.252 12.297 28.004 1.00 89.00 392 GLU A N 1
ATOM 3191 C CA . GLU A 1 392 ? 15.506 11.735 27.509 1.00 89.00 392 GLU A CA 1
ATOM 3192 C C . GLU A 1 392 ? 15.341 10.256 27.170 1.00 89.00 392 GLU A C 1
ATOM 3194 O O . GLU A 1 392 ? 14.625 9.511 27.846 1.00 89.00 392 GLU A O 1
ATOM 3199 N N . HIS A 1 393 ? 16.029 9.818 26.118 1.00 87.50 393 HIS A N 1
ATOM 3200 C CA . HIS A 1 393 ? 16.066 8.409 25.766 1.00 87.50 393 HIS A CA 1
ATOM 3201 C C . HIS A 1 393 ? 16.969 7.635 26.726 1.00 87.50 393 HIS A C 1
ATOM 3203 O O . HIS A 1 393 ? 18.157 7.926 26.853 1.00 87.50 393 HIS A O 1
ATOM 3209 N N . LYS A 1 394 ? 16.412 6.594 27.346 1.00 86.50 394 LYS A N 1
ATOM 3210 C CA . LYS A 1 394 ? 17.168 5.615 28.127 1.00 86.50 394 LYS A CA 1
ATOM 3211 C C . LYS A 1 394 ? 17.260 4.321 27.335 1.00 86.50 394 LYS A C 1
ATOM 3213 O O . LYS A 1 394 ? 16.282 3.578 27.255 1.00 86.50 394 LYS A O 1
ATOM 3218 N N . ALA A 1 395 ? 18.424 4.077 26.740 1.00 84.75 395 ALA A N 1
ATOM 3219 C CA . ALA A 1 395 ? 18.693 2.830 26.038 1.00 84.75 395 ALA A CA 1
ATOM 3220 C C . ALA A 1 395 ? 18.606 1.642 27.007 1.00 84.75 395 ALA A C 1
ATOM 3222 O O . ALA A 1 395 ? 19.018 1.742 28.165 1.00 84.75 395 ALA A O 1
ATOM 3223 N N . HIS A 1 396 ? 18.090 0.517 26.524 1.00 89.62 396 HIS A N 1
ATOM 3224 C CA . HIS A 1 396 ? 18.056 -0.744 27.256 1.00 89.62 396 HIS A CA 1
ATOM 3225 C C . HIS A 1 396 ? 18.790 -1.833 26.474 1.00 89.62 396 HIS A C 1
ATOM 3227 O O . HIS A 1 396 ? 19.019 -1.717 25.266 1.00 89.62 396 HIS A O 1
ATOM 3233 N N . MET A 1 397 ? 19.190 -2.889 27.181 1.00 89.19 397 MET A N 1
ATOM 3234 C CA . MET A 1 397 ? 19.694 -4.094 26.529 1.00 89.19 397 MET A CA 1
ATOM 3235 C C . MET A 1 397 ? 18.515 -4.843 25.921 1.00 89.19 397 MET A C 1
ATOM 3237 O O . MET A 1 397 ? 17.519 -5.058 26.604 1.00 89.19 397 MET A O 1
ATOM 3241 N N . LYS A 1 398 ? 18.64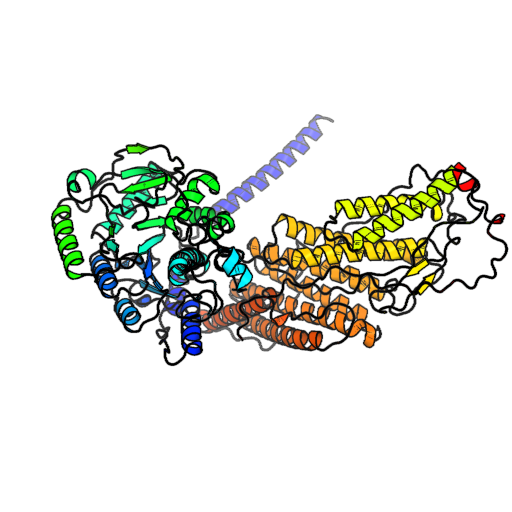3 -5.235 24.654 1.00 91.75 398 LYS A N 1
ATOM 3242 C CA . LYS A 1 398 ? 17.648 -6.046 23.946 1.00 91.75 398 LYS A CA 1
ATOM 3243 C C . LYS A 1 398 ? 17.286 -7.283 24.765 1.00 91.75 398 LYS A C 1
ATOM 3245 O O . LYS A 1 398 ? 18.183 -7.915 25.302 1.00 91.75 398 LYS A O 1
ATOM 3250 N N . ASN A 1 399 ? 16.016 -7.669 24.803 1.00 93.00 399 ASN A N 1
ATOM 3251 C CA . ASN A 1 399 ? 15.626 -8.936 25.435 1.00 93.00 399 ASN A CA 1
ATOM 3252 C C . ASN A 1 399 ? 15.755 -10.154 24.496 1.00 93.00 399 ASN A C 1
ATOM 3254 O O . ASN A 1 399 ? 15.697 -11.287 24.969 1.00 93.00 399 ASN A O 1
ATOM 3258 N N . GLY A 1 400 ? 15.948 -9.943 23.186 1.00 93.50 400 GLY A N 1
ATOM 3259 C CA . GLY A 1 400 ? 15.986 -11.017 22.190 1.00 93.50 400 GLY A CA 1
ATOM 3260 C C . GLY A 1 400 ? 14.593 -11.530 21.822 1.00 93.50 400 GLY A C 1
ATOM 3261 O O . GLY A 1 400 ? 13.603 -10.805 21.938 1.00 93.50 400 GLY A O 1
ATOM 3262 N N . GLY A 1 401 ? 14.517 -12.786 21.376 1.00 92.94 401 GLY A N 1
ATOM 3263 C CA . GLY A 1 401 ? 13.281 -13.482 21.006 1.00 92.94 401 GLY A CA 1
ATOM 3264 C C . GLY A 1 401 ? 12.568 -12.948 19.760 1.00 92.94 401 GLY A C 1
ATOM 3265 O O . GLY A 1 401 ? 11.449 -13.372 19.484 1.00 92.94 401 GLY A O 1
ATOM 3266 N N . TRP A 1 402 ? 13.187 -12.034 19.004 1.00 95.44 402 TRP A N 1
ATOM 3267 C CA . TRP A 1 402 ? 12.601 -11.402 17.820 1.00 95.44 402 TRP A CA 1
ATOM 3268 C C . TRP A 1 402 ? 13.621 -11.312 16.669 1.00 95.44 402 TRP A C 1
ATOM 3270 O O . TRP A 1 402 ? 13.695 -10.324 15.938 1.00 95.44 402 TRP A O 1
ATOM 3280 N N . GLY A 1 403 ? 14.444 -12.353 16.510 1.00 92.69 403 GLY A N 1
ATOM 3281 C CA . GLY A 1 403 ? 15.451 -12.465 15.444 1.00 92.69 403 GLY A CA 1
ATOM 3282 C C . GLY A 1 403 ? 14.924 -13.019 14.116 1.00 92.69 403 GLY A C 1
ATOM 3283 O O . GLY A 1 403 ? 15.554 -12.828 13.075 1.00 92.69 403 GLY A O 1
ATOM 3284 N N . ASP A 1 404 ? 13.762 -13.676 14.129 1.00 93.00 404 ASP A N 1
ATOM 3285 C CA . ASP A 1 404 ? 13.212 -14.367 12.965 1.00 93.00 404 ASP A CA 1
ATOM 3286 C C . ASP A 1 404 ? 12.617 -13.384 11.943 1.00 93.00 404 ASP A C 1
ATOM 3288 O O . ASP A 1 404 ? 11.693 -12.615 12.217 1.00 93.00 404 ASP A O 1
ATOM 3292 N N . VAL A 1 405 ? 13.125 -13.438 10.713 1.00 92.00 405 VAL A N 1
ATOM 3293 C CA . VAL A 1 405 ? 12.718 -12.542 9.619 1.00 92.00 405 VAL A CA 1
ATOM 3294 C C . VAL A 1 405 ? 11.248 -12.694 9.215 1.00 92.00 405 VAL A C 1
ATOM 3296 O O . VAL A 1 405 ? 10.671 -11.785 8.600 1.00 92.00 405 VAL A O 1
ATOM 3299 N N . ARG A 1 406 ? 10.621 -13.832 9.541 1.00 89.12 406 ARG A N 1
ATOM 3300 C CA . ARG A 1 406 ? 9.197 -14.066 9.281 1.00 89.12 406 ARG A CA 1
ATOM 3301 C C . ARG A 1 406 ? 8.333 -13.200 10.197 1.00 89.12 406 ARG A C 1
ATOM 3303 O O . ARG A 1 406 ? 7.396 -12.579 9.690 1.00 89.12 406 ARG A O 1
ATOM 3310 N N . ASP A 1 407 ? 8.700 -13.057 11.475 1.00 88.00 407 ASP A N 1
ATOM 3311 C CA . ASP A 1 407 ? 8.028 -12.152 12.423 1.00 88.00 407 ASP A CA 1
ATOM 3312 C C . ASP A 1 407 ? 8.179 -10.694 11.967 1.00 88.00 407 ASP A C 1
ATOM 3314 O O . ASP A 1 407 ? 7.196 -9.952 11.879 1.00 88.00 407 ASP A O 1
ATOM 3318 N N . HIS A 1 408 ? 9.381 -10.303 11.520 1.00 87.00 408 HIS A N 1
ATOM 3319 C CA . HIS A 1 408 ? 9.622 -8.949 10.995 1.00 87.00 408 HIS A CA 1
ATOM 3320 C C . HIS A 1 408 ? 8.716 -8.627 9.807 1.00 87.00 408 HIS A C 1
ATOM 3322 O O . HIS A 1 408 ? 8.218 -7.511 9.665 1.00 87.00 408 HIS A O 1
ATOM 3328 N N . SER A 1 409 ? 8.515 -9.606 8.926 1.00 71.75 409 SER A N 1
ATOM 3329 C CA . SER A 1 409 ? 7.697 -9.457 7.722 1.00 71.75 409 SER A CA 1
ATOM 3330 C C . SER A 1 409 ? 6.198 -9.495 8.031 1.00 71.75 409 SER A C 1
ATOM 3332 O O . SER A 1 409 ? 5.410 -8.861 7.328 1.00 71.75 409 SER A O 1
ATOM 3334 N N . CYS A 1 410 ? 5.781 -10.250 9.048 1.00 54.00 410 CYS A N 1
ATOM 3335 C CA . CYS A 1 410 ? 4.392 -10.340 9.498 1.00 54.00 410 CYS A CA 1
ATOM 3336 C C . CYS A 1 410 ? 3.896 -8.992 10.042 1.00 54.00 410 CYS A C 1
ATOM 3338 O O . CYS A 1 410 ? 2.923 -8.444 9.519 1.00 54.00 410 CYS A O 1
ATOM 3340 N N . ASP A 1 411 ? 4.632 -8.376 10.972 1.00 53.66 411 ASP A N 1
ATOM 3341 C CA . ASP A 1 411 ? 4.218 -7.094 11.560 1.00 53.66 411 ASP A CA 1
ATOM 3342 C C . ASP A 1 411 ? 4.223 -5.944 10.560 1.00 53.66 411 ASP A C 1
ATOM 3344 O O . ASP A 1 411 ? 3.295 -5.127 10.534 1.00 53.66 411 ASP A O 1
ATOM 3348 N N . LYS A 1 412 ? 5.204 -5.928 9.649 1.00 52.41 412 LYS A N 1
ATOM 3349 C CA . LYS A 1 412 ? 5.239 -4.931 8.575 1.00 52.41 412 LYS A CA 1
ATOM 3350 C C . LYS A 1 412 ? 3.978 -4.973 7.725 1.00 52.41 412 LYS A C 1
ATOM 3352 O O . LYS A 1 412 ? 3.563 -3.923 7.240 1.00 52.41 412 LYS A O 1
ATOM 3357 N N . ARG A 1 413 ? 3.381 -6.157 7.542 1.00 51.91 413 ARG A N 1
ATOM 3358 C CA . ARG A 1 413 ? 2.171 -6.382 6.737 1.00 51.91 413 ARG A CA 1
ATOM 3359 C C . ARG A 1 413 ? 0.886 -6.006 7.479 1.00 51.91 413 ARG A C 1
ATOM 3361 O O . ARG A 1 413 ? -0.017 -5.478 6.830 1.00 51.91 413 ARG A O 1
ATOM 3368 N N . CYS A 1 414 ? 0.829 -6.176 8.803 1.00 44.00 414 CYS A N 1
ATOM 3369 C CA . CYS A 1 414 ? -0.315 -5.796 9.648 1.00 44.00 414 CYS A CA 1
ATOM 3370 C C . CYS A 1 414 ? -0.645 -4.293 9.614 1.00 44.00 414 CYS A C 1
ATOM 3372 O O . CYS A 1 414 ? -1.806 -3.923 9.773 1.00 44.00 414 CYS A O 1
ATOM 3374 N N . VAL A 1 415 ? 0.357 -3.439 9.379 1.00 42.09 415 VAL A N 1
ATOM 3375 C CA . VAL A 1 415 ? 0.271 -1.971 9.520 1.00 42.09 415 VAL A CA 1
ATOM 3376 C C . VAL A 1 415 ? 0.304 -1.210 8.187 1.00 42.09 415 VAL A C 1
ATOM 3378 O O . VAL A 1 415 ? 0.250 0.020 8.151 1.00 42.09 415 VAL A O 1
ATOM 3381 N N . ARG A 1 416 ? 0.365 -1.912 7.048 1.00 47.53 416 ARG A N 1
ATOM 3382 C CA . ARG A 1 416 ? 0.528 -1.264 5.735 1.00 47.53 416 ARG A CA 1
ATOM 3383 C C . ARG A 1 416 ? -0.563 -0.218 5.483 1.00 47.53 416 ARG A C 1
ATOM 3385 O O . ARG A 1 416 ? -1.717 -0.558 5.240 1.00 47.53 416 ARG A O 1
ATOM 3392 N N . SER A 1 417 ? -0.170 1.059 5.453 1.00 36.34 417 SER A N 1
ATOM 3393 C CA . SER A 1 417 ? -0.924 2.102 4.760 1.00 36.34 417 SER A CA 1
ATOM 3394 C C . SER A 1 417 ? -0.857 1.792 3.265 1.00 36.34 417 SER A C 1
ATOM 3396 O O . SER A 1 417 ? 0.207 1.717 2.650 1.00 36.34 417 SER A O 1
ATOM 3398 N N . TYR A 1 418 ? -2.019 1.474 2.716 1.00 41.03 418 TYR A N 1
ATOM 3399 C CA . TYR A 1 418 ? -2.220 0.739 1.475 1.00 41.03 418 TYR A CA 1
ATOM 3400 C C . TYR A 1 418 ? -1.941 1.587 0.221 1.00 41.03 418 TYR A C 1
ATOM 3402 O O . TYR A 1 418 ? -2.877 1.934 -0.505 1.00 41.03 418 TYR A O 1
ATOM 3410 N N . ARG A 1 419 ? -0.676 1.862 -0.116 1.00 43.88 419 ARG A N 1
ATOM 3411 C CA . ARG A 1 419 ? -0.350 2.371 -1.461 1.00 43.88 419 ARG A CA 1
ATOM 3412 C C . ARG A 1 419 ? -0.696 1.320 -2.513 1.00 43.88 419 ARG A C 1
ATOM 3414 O O . ARG A 1 419 ? -0.490 0.124 -2.318 1.00 43.88 419 ARG A O 1
ATOM 3421 N N . MET A 1 420 ? -1.371 1.746 -3.578 1.00 50.72 420 MET A N 1
ATOM 3422 C CA . MET A 1 420 ? -1.852 0.836 -4.617 1.00 50.72 420 MET A CA 1
ATOM 3423 C C . MET A 1 420 ? -0.663 0.400 -5.475 1.00 50.72 420 MET A C 1
ATOM 3425 O O . MET A 1 420 ? -0.152 1.192 -6.256 1.00 50.72 420 MET A O 1
ATOM 3429 N N . ALA A 1 421 ? -0.209 -0.844 -5.312 1.00 60.41 421 ALA A N 1
ATOM 3430 C CA . ALA A 1 421 ? 0.677 -1.466 -6.288 1.00 60.41 421 ALA A CA 1
ATOM 3431 C C . ALA A 1 421 ? -0.076 -1.570 -7.623 1.00 60.41 421 ALA A C 1
ATOM 3433 O O . ALA A 1 421 ? -1.226 -2.016 -7.643 1.00 60.41 421 ALA A O 1
ATOM 3434 N N . HIS A 1 422 ? 0.543 -1.143 -8.721 1.00 78.31 422 HIS A N 1
ATOM 3435 C CA . HIS A 1 422 ? -0.046 -1.236 -10.055 1.00 78.31 422 HIS A CA 1
ATOM 3436 C C . HIS A 1 422 ? 0.569 -2.403 -10.818 1.00 78.31 422 HIS A C 1
ATOM 3438 O O . HIS A 1 422 ? 1.750 -2.720 -10.672 1.00 78.31 422 HIS A O 1
ATOM 3444 N N . TRP A 1 423 ? -0.229 -3.008 -11.692 1.00 87.44 423 TRP A N 1
ATOM 3445 C CA . TRP A 1 423 ? 0.251 -4.012 -12.629 1.00 87.44 423 TRP A CA 1
ATOM 3446 C C . TRP A 1 423 ? 0.107 -3.535 -14.065 1.00 87.44 423 TRP A C 1
ATOM 3448 O O . TRP A 1 423 ? -0.979 -3.132 -14.501 1.00 87.44 423 TRP A O 1
ATOM 3458 N N . PHE A 1 424 ? 1.214 -3.633 -14.797 1.00 90.38 424 PHE A N 1
ATOM 3459 C CA . PHE A 1 424 ? 1.302 -3.275 -16.201 1.00 90.38 424 PHE A CA 1
ATOM 3460 C C . PHE A 1 424 ? 1.866 -4.439 -17.013 1.00 90.38 424 PHE A C 1
ATOM 3462 O O . PHE A 1 424 ? 2.909 -5.006 -16.679 1.00 90.38 424 PHE A O 1
ATOM 3469 N N . HIS A 1 425 ? 1.178 -4.795 -18.094 1.00 91.19 425 HIS A N 1
ATOM 3470 C CA . HIS A 1 425 ? 1.667 -5.782 -19.046 1.00 91.19 425 HIS A CA 1
ATOM 3471 C C . HIS A 1 425 ? 2.856 -5.215 -19.830 1.00 91.19 425 HIS A C 1
ATOM 3473 O O . HIS A 1 425 ? 2.856 -4.052 -20.240 1.00 91.19 425 HIS A O 1
ATOM 3479 N N . ARG A 1 426 ? 3.873 -6.046 -20.069 1.00 92.00 426 ARG A N 1
ATOM 3480 C CA . ARG A 1 426 ? 5.049 -5.674 -20.858 1.00 92.00 426 ARG A CA 1
ATOM 3481 C C . ARG A 1 426 ? 5.330 -6.731 -21.914 1.00 92.00 426 ARG A C 1
ATOM 3483 O O . ARG A 1 426 ? 5.604 -7.882 -21.577 1.00 92.00 426 ARG A O 1
ATOM 3490 N N . ASN A 1 427 ? 5.338 -6.300 -23.171 1.00 92.00 427 ASN A N 1
ATOM 3491 C CA . ASN A 1 427 ? 5.949 -7.051 -24.262 1.00 92.00 427 ASN A CA 1
ATOM 3492 C C . ASN A 1 427 ? 7.483 -7.109 -24.070 1.00 92.00 427 ASN A C 1
ATOM 3494 O O . ASN A 1 427 ? 8.033 -6.300 -23.309 1.00 92.00 427 ASN A O 1
ATOM 3498 N N . PRO A 1 428 ? 8.186 -8.070 -24.692 1.00 90.88 428 PRO A N 1
ATOM 3499 C CA . PRO A 1 428 ? 9.634 -8.207 -24.551 1.00 90.88 428 PRO A CA 1
ATOM 3500 C C . PRO A 1 428 ? 10.407 -7.001 -25.108 1.00 90.88 428 PRO A C 1
ATOM 3502 O O . PRO A 1 428 ? 9.910 -6.274 -25.964 1.00 90.88 428 PRO A O 1
ATOM 3505 N N . LEU A 1 429 ? 11.628 -6.795 -24.613 1.00 92.69 429 LEU A N 1
ATOM 3506 C CA . LEU A 1 429 ? 12.611 -5.893 -25.213 1.00 92.69 429 LEU A CA 1
ATOM 3507 C C . LEU A 1 429 ? 13.023 -6.392 -26.601 1.00 92.69 429 LEU A C 1
ATOM 3509 O O . LEU A 1 429 ? 13.076 -7.597 -26.863 1.00 92.69 429 LEU A O 1
ATOM 3513 N N . LYS A 1 430 ? 13.387 -5.452 -27.474 1.00 93.88 430 LYS A N 1
ATOM 3514 C CA . LYS A 1 430 ? 13.961 -5.761 -28.783 1.00 93.88 430 LYS A CA 1
ATOM 3515 C C . LYS A 1 430 ? 15.403 -6.237 -28.601 1.00 93.88 430 LYS A C 1
ATOM 3517 O O . LYS A 1 430 ? 16.166 -5.664 -27.820 1.00 93.88 430 LYS A O 1
ATOM 3522 N N . ALA A 1 431 ? 15.782 -7.266 -29.347 1.00 93.25 431 ALA A N 1
ATOM 3523 C CA . ALA A 1 431 ? 17.143 -7.771 -29.449 1.00 93.25 431 ALA A CA 1
ATOM 3524 C C . ALA A 1 431 ? 17.763 -7.327 -30.775 1.00 93.25 431 ALA A C 1
ATOM 3526 O O . ALA A 1 431 ? 17.061 -7.198 -31.776 1.00 93.25 431 ALA A O 1
ATOM 3527 N N . THR A 1 432 ? 19.079 -7.135 -30.801 1.00 94.06 432 THR A N 1
ATOM 3528 C CA . THR A 1 432 ? 19.817 -6.750 -32.010 1.00 94.06 432 THR A CA 1
ATOM 3529 C C . THR A 1 432 ? 21.038 -7.626 -32.216 1.00 94.06 432 THR A C 1
ATOM 3531 O O . THR A 1 432 ? 21.653 -8.084 -31.254 1.00 94.06 432 THR A O 1
ATOM 3534 N N . ALA A 1 433 ? 21.447 -7.789 -33.475 1.00 91.00 433 ALA A N 1
ATOM 3535 C CA . ALA A 1 433 ? 22.775 -8.309 -33.782 1.00 91.00 433 ALA A CA 1
ATOM 3536 C C . ALA A 1 433 ? 23.878 -7.363 -33.242 1.00 91.00 433 ALA A C 1
ATOM 3538 O O . ALA A 1 433 ? 23.679 -6.134 -33.227 1.00 91.00 433 ALA A O 1
ATOM 3539 N N . PRO A 1 434 ? 25.035 -7.896 -32.801 1.00 88.50 434 PRO A N 1
ATOM 3540 C CA . PRO A 1 434 ? 26.221 -7.093 -32.520 1.00 88.50 434 PRO A CA 1
ATOM 3541 C C . PRO A 1 434 ? 26.688 -6.342 -33.772 1.00 88.50 434 PRO A C 1
ATOM 3543 O O . PRO A 1 434 ? 26.597 -6.849 -34.888 1.00 88.50 434 PRO A O 1
ATOM 3546 N N . VAL A 1 435 ? 27.213 -5.129 -33.590 1.00 91.06 435 VAL A N 1
ATOM 3547 C CA . VAL A 1 435 ? 27.735 -4.302 -34.688 1.00 91.06 435 VAL A CA 1
ATOM 3548 C C . VAL A 1 435 ? 29.138 -3.841 -34.321 1.00 91.06 435 VAL A C 1
ATOM 3550 O O . VAL A 1 435 ? 29.340 -3.207 -33.287 1.00 91.06 435 VAL A O 1
ATOM 3553 N N . SER A 1 436 ? 30.121 -4.182 -35.156 1.00 87.81 436 SER A N 1
ATOM 3554 C CA . SER A 1 436 ? 31.532 -3.871 -34.903 1.00 87.81 436 SER A CA 1
ATOM 3555 C C . SER A 1 436 ? 31.927 -2.452 -35.313 1.00 87.81 436 SER A C 1
ATOM 3557 O O . SER A 1 436 ? 32.959 -1.974 -34.847 1.00 87.81 436 SER A O 1
ATOM 3559 N N . PHE A 1 437 ? 31.142 -1.802 -36.184 1.00 89.44 437 PHE A N 1
ATOM 3560 C CA . PHE A 1 437 ? 31.470 -0.523 -36.830 1.00 89.44 437 PHE A CA 1
ATOM 3561 C C . PHE A 1 437 ? 32.858 -0.520 -37.501 1.00 89.44 437 PHE A C 1
ATOM 3563 O O . PHE A 1 437 ? 33.489 0.523 -37.644 1.00 89.44 437 PHE A O 1
ATOM 3570 N N . ASN A 1 438 ? 33.361 -1.690 -37.914 1.00 85.25 438 ASN A N 1
ATOM 3571 C CA . ASN A 1 438 ? 34.627 -1.799 -38.629 1.00 85.25 438 ASN A CA 1
ATOM 3572 C C . ASN A 1 438 ? 34.386 -1.747 -40.141 1.00 85.25 438 ASN A C 1
ATOM 3574 O O . ASN A 1 438 ? 33.849 -2.689 -40.720 1.00 85.25 438 ASN A O 1
ATOM 3578 N N . TYR A 1 439 ? 34.819 -0.657 -40.773 1.00 84.69 439 TYR A N 1
ATOM 3579 C CA . TYR A 1 439 ? 34.596 -0.399 -42.197 1.00 84.69 439 TYR A CA 1
ATOM 3580 C C . TYR A 1 439 ? 35.836 -0.636 -43.080 1.00 84.69 439 TYR A C 1
ATOM 3582 O O . TYR A 1 439 ? 35.911 -0.078 -44.169 1.00 84.69 439 TYR A O 1
ATOM 3590 N N . TYR A 1 440 ? 36.823 -1.421 -42.627 1.00 74.00 440 TYR A N 1
ATOM 3591 C CA . TYR A 1 440 ? 37.932 -1.960 -43.443 1.00 74.00 440 TYR A CA 1
ATOM 3592 C C . TYR A 1 440 ? 38.538 -0.975 -44.468 1.00 74.00 440 TYR A C 1
ATOM 3594 O O . TYR A 1 440 ? 38.416 -1.166 -45.674 1.00 74.00 440 TYR A O 1
ATOM 3602 N N . GLY A 1 441 ? 39.192 0.089 -43.990 1.00 76.00 441 GLY A N 1
ATOM 3603 C CA . GLY A 1 441 ? 39.887 1.067 -44.844 1.00 76.00 441 GLY A CA 1
ATOM 3604 C C . GLY A 1 441 ? 39.050 2.272 -45.292 1.00 76.00 441 GLY A C 1
ATOM 3605 O O . GLY A 1 441 ? 39.627 3.246 -45.772 1.00 76.00 441 GLY A O 1
ATOM 3606 N N . VAL A 1 442 ? 37.728 2.263 -45.068 1.00 84.56 442 VAL A N 1
ATOM 3607 C CA . VAL A 1 442 ? 36.855 3.433 -45.303 1.00 84.56 442 VAL A CA 1
ATOM 3608 C C . VAL A 1 442 ? 37.175 4.578 -44.339 1.00 84.56 442 VAL A C 1
ATOM 3610 O O . VAL A 1 442 ? 37.153 5.737 -44.738 1.00 84.56 442 VAL A O 1
ATOM 3613 N N . ALA A 1 443 ? 37.501 4.284 -43.076 1.00 85.56 443 ALA A N 1
ATOM 3614 C CA . ALA A 1 443 ? 37.920 5.292 -42.103 1.00 85.56 443 ALA A CA 1
ATOM 3615 C C . ALA A 1 443 ? 39.390 5.691 -42.342 1.00 85.56 443 ALA A C 1
ATOM 3617 O O . ALA A 1 443 ? 40.313 5.048 -41.839 1.00 85.56 443 ALA A O 1
ATOM 3618 N N . GLY A 1 444 ? 39.607 6.754 -43.123 1.00 80.44 444 GLY A N 1
ATOM 3619 C CA . GLY A 1 444 ? 40.929 7.161 -43.610 1.00 80.44 444 GLY A CA 1
ATOM 3620 C C . GLY A 1 444 ? 41.812 7.922 -42.615 1.00 80.44 444 GLY A C 1
ATOM 3621 O O . GLY A 1 444 ? 42.967 8.199 -42.931 1.00 80.44 444 GLY A O 1
ATOM 3622 N N . SER A 1 445 ? 41.307 8.267 -41.426 1.00 89.12 445 SER A N 1
ATOM 3623 C CA . SER A 1 445 ? 42.047 9.024 -40.404 1.00 89.12 445 SER A CA 1
ATOM 3624 C C . SER A 1 445 ? 41.958 8.386 -39.008 1.00 89.12 445 SER A C 1
ATOM 3626 O O . SER A 1 445 ? 41.000 7.659 -38.719 1.00 89.12 445 SER A O 1
ATOM 3628 N N . PRO A 1 446 ? 42.913 8.662 -38.093 1.00 90.19 446 PRO A N 1
ATOM 3629 C CA . PRO A 1 446 ? 42.814 8.226 -36.698 1.00 90.19 446 PRO A CA 1
ATOM 3630 C C . PRO A 1 446 ? 41.542 8.731 -35.999 1.00 90.19 446 PRO A C 1
ATOM 3632 O O . PRO A 1 446 ? 40.933 7.990 -35.230 1.00 90.19 446 PRO A O 1
ATOM 3635 N N . ALA A 1 447 ? 41.097 9.953 -36.313 1.00 91.00 447 ALA A N 1
ATOM 3636 C CA . ALA A 1 447 ? 39.865 10.534 -35.777 1.00 91.00 447 ALA A CA 1
ATOM 3637 C C . ALA A 1 447 ? 38.608 9.783 -36.259 1.00 91.00 447 ALA A C 1
ATOM 3639 O O . ALA A 1 447 ? 37.752 9.439 -35.448 1.00 91.00 447 ALA A O 1
ATOM 3640 N N . ALA A 1 448 ? 38.528 9.432 -37.549 1.00 89.50 448 ALA A N 1
ATOM 3641 C CA . ALA A 1 448 ? 37.431 8.622 -38.087 1.00 89.50 448 ALA A CA 1
ATOM 3642 C C . ALA A 1 448 ? 37.382 7.216 -37.461 1.00 89.50 448 ALA A C 1
ATOM 3644 O O . ALA A 1 448 ? 36.309 6.719 -37.110 1.00 89.50 448 ALA A O 1
ATOM 3645 N N . ASN A 1 449 ? 38.547 6.590 -37.253 1.00 89.81 449 ASN A N 1
ATOM 3646 C CA . ASN A 1 449 ? 38.643 5.302 -36.559 1.00 89.81 449 ASN A CA 1
ATOM 3647 C C . ASN A 1 449 ? 38.222 5.408 -35.085 1.00 89.81 449 ASN A C 1
ATOM 3649 O O . ASN A 1 449 ? 37.574 4.500 -34.564 1.00 89.81 449 ASN A O 1
ATOM 3653 N N . LYS A 1 450 ? 38.539 6.524 -34.416 1.00 93.06 450 LYS A N 1
ATOM 3654 C CA . LYS A 1 450 ? 38.074 6.795 -33.052 1.00 93.06 450 LYS A CA 1
ATOM 3655 C C . LYS A 1 450 ? 36.548 6.882 -32.984 1.00 93.06 450 LYS A C 1
ATOM 3657 O O . LYS A 1 450 ? 35.971 6.212 -32.138 1.00 93.06 450 LYS A O 1
ATOM 3662 N N . ILE A 1 451 ? 35.894 7.597 -33.905 1.00 94.06 451 ILE A N 1
ATOM 3663 C CA . ILE A 1 451 ? 34.420 7.671 -33.966 1.00 94.06 451 ILE A CA 1
ATOM 3664 C C . ILE A 1 451 ? 33.799 6.279 -34.132 1.00 94.06 451 ILE A C 1
ATOM 3666 O O . ILE A 1 451 ? 32.841 5.950 -33.442 1.00 94.06 451 ILE A O 1
ATOM 3670 N N . CYS A 1 452 ? 34.359 5.434 -35.002 1.00 93.12 452 CYS A N 1
ATOM 3671 C CA . CYS A 1 452 ? 33.871 4.064 -35.195 1.00 93.12 452 CYS A CA 1
ATOM 3672 C C . CYS A 1 452 ? 34.012 3.213 -33.921 1.00 93.12 452 CYS A C 1
ATOM 3674 O O . CYS A 1 452 ? 33.092 2.486 -33.542 1.00 93.12 452 CYS A O 1
ATOM 3676 N N . ASN A 1 453 ? 35.149 3.332 -33.230 1.00 93.50 453 ASN A N 1
ATOM 3677 C CA . ASN A 1 453 ? 35.374 2.654 -31.955 1.00 93.50 453 ASN A CA 1
ATOM 3678 C C . ASN A 1 453 ? 34.420 3.155 -30.862 1.00 93.50 453 ASN A C 1
ATOM 3680 O O . ASN A 1 453 ? 33.862 2.331 -30.139 1.00 93.50 453 ASN A O 1
ATOM 3684 N N . ASP A 1 454 ? 34.209 4.469 -30.771 1.00 95.25 454 ASP A N 1
ATOM 3685 C CA . ASP A 1 454 ? 33.303 5.091 -29.805 1.00 95.25 454 ASP A CA 1
ATOM 3686 C C . ASP A 1 454 ? 31.840 4.716 -30.091 1.00 95.25 454 ASP A C 1
ATOM 3688 O O . ASP A 1 454 ? 31.098 4.411 -29.162 1.00 95.25 454 ASP A O 1
ATOM 3692 N N . LEU A 1 455 ? 31.420 4.638 -31.361 1.00 95.31 455 LEU A N 1
ATOM 3693 C CA . LEU A 1 455 ? 30.100 4.124 -31.753 1.00 95.31 455 LEU A CA 1
ATOM 3694 C C . LEU A 1 455 ? 29.894 2.687 -31.272 1.00 95.31 455 LEU A C 1
ATOM 3696 O O . LEU A 1 455 ? 28.856 2.370 -30.694 1.00 95.31 455 LEU A O 1
ATOM 3700 N N . ARG A 1 456 ? 30.895 1.818 -31.456 1.00 95.00 456 ARG A N 1
ATOM 3701 C CA . ARG A 1 456 ? 30.835 0.433 -30.977 1.00 95.00 456 ARG A CA 1
ATOM 3702 C C . ARG A 1 456 ? 30.713 0.366 -29.453 1.00 95.00 456 ARG A C 1
ATOM 3704 O O . ARG A 1 456 ? 29.872 -0.377 -28.949 1.00 95.00 456 ARG A O 1
ATOM 3711 N N . THR A 1 457 ? 31.546 1.102 -28.718 1.00 96.25 457 THR A N 1
ATOM 3712 C CA . THR A 1 457 ? 31.582 1.036 -27.246 1.00 96.25 457 THR A CA 1
ATOM 3713 C C . THR A 1 457 ? 30.351 1.676 -26.609 1.00 96.25 457 THR A C 1
ATOM 3715 O O . THR A 1 457 ? 29.775 1.092 -25.693 1.00 96.25 457 THR A O 1
ATOM 3718 N N . THR A 1 458 ? 29.901 2.829 -27.108 1.00 96.88 458 THR A N 1
ATOM 3719 C CA . THR A 1 458 ? 28.690 3.503 -26.612 1.00 96.88 458 THR A CA 1
ATOM 3720 C C . THR A 1 458 ? 27.425 2.709 -26.931 1.00 96.88 458 THR A C 1
ATOM 3722 O O . THR A 1 458 ? 26.573 2.578 -26.053 1.00 96.88 458 THR A O 1
ATOM 3725 N N . ARG A 1 459 ? 27.331 2.085 -28.117 1.00 97.06 459 ARG A N 1
ATOM 3726 C CA . ARG A 1 459 ? 26.227 1.169 -28.452 1.00 97.06 459 ARG A CA 1
ATOM 3727 C C . ARG A 1 459 ? 26.180 -0.036 -27.520 1.00 97.06 459 ARG A C 1
ATOM 3729 O O . ARG A 1 459 ? 25.113 -0.368 -27.014 1.00 97.06 459 ARG A O 1
ATOM 3736 N N . ALA A 1 460 ? 27.323 -0.691 -27.300 1.00 94.31 460 ALA A N 1
ATOM 3737 C CA . ALA A 1 460 ? 27.410 -1.839 -26.398 1.00 94.31 460 ALA A CA 1
ATOM 3738 C C . ALA A 1 460 ? 26.996 -1.451 -24.972 1.00 94.31 460 ALA A C 1
ATOM 3740 O O . ALA A 1 460 ? 26.133 -2.097 -24.388 1.00 94.31 460 ALA A O 1
ATOM 3741 N N . ARG A 1 461 ? 27.511 -0.320 -24.470 1.00 94.75 461 ARG A N 1
ATOM 3742 C CA . ARG A 1 461 ? 27.142 0.213 -23.156 1.00 94.75 461 ARG A CA 1
ATOM 3743 C C . ARG A 1 461 ? 25.640 0.471 -23.038 1.00 94.75 461 ARG A C 1
ATOM 3745 O O . ARG A 1 461 ? 25.059 0.114 -22.022 1.00 94.75 461 ARG A O 1
ATOM 3752 N N . LEU A 1 462 ? 25.011 1.086 -24.043 1.00 96.50 462 LEU A N 1
ATOM 3753 C CA . LEU A 1 462 ? 23.566 1.337 -24.032 1.00 96.50 462 LEU A CA 1
ATOM 3754 C C . LEU A 1 462 ? 22.762 0.028 -24.003 1.00 96.50 462 LEU A C 1
ATOM 3756 O O . LEU A 1 462 ? 21.810 -0.085 -23.235 1.00 96.50 462 LEU A O 1
ATOM 3760 N N . LEU A 1 463 ? 23.174 -0.972 -24.788 1.00 94.81 463 LEU A N 1
ATOM 3761 C CA . LEU A 1 463 ? 22.539 -2.291 -24.792 1.00 94.81 463 LEU A CA 1
ATOM 3762 C C . LEU A 1 463 ? 22.636 -2.987 -23.426 1.00 94.81 463 LEU A C 1
ATOM 3764 O O . LEU A 1 463 ? 21.643 -3.557 -22.975 1.00 94.81 463 LEU A O 1
ATOM 3768 N N . ASP A 1 464 ? 23.779 -2.883 -22.742 1.00 92.62 464 ASP A N 1
ATOM 3769 C CA . ASP A 1 464 ? 23.968 -3.453 -21.401 1.00 92.62 464 ASP A CA 1
ATOM 3770 C C . ASP A 1 464 ? 23.018 -2.819 -20.366 1.00 92.62 464 ASP A C 1
ATOM 3772 O O . ASP A 1 464 ? 22.463 -3.518 -19.509 1.00 92.62 464 ASP A O 1
ATOM 3776 N N . MET A 1 465 ? 22.752 -1.508 -20.481 1.00 93.69 465 MET A N 1
ATOM 3777 C CA . MET A 1 465 ? 21.844 -0.785 -19.578 1.00 93.69 465 MET A CA 1
ATOM 3778 C C . MET A 1 465 ? 20.395 -1.278 -19.648 1.00 93.69 465 MET A C 1
ATOM 3780 O O . MET A 1 465 ? 19.655 -1.122 -18.675 1.00 93.69 465 MET A O 1
ATOM 3784 N N . PHE A 1 466 ? 19.968 -1.898 -20.754 1.00 91.69 466 PHE A N 1
ATOM 3785 C CA . PHE A 1 466 ? 18.597 -2.398 -20.865 1.00 91.69 466 PHE A CA 1
ATOM 3786 C C . PHE A 1 466 ? 18.289 -3.548 -19.903 1.00 91.69 466 PHE A C 1
ATOM 3788 O O . PHE A 1 466 ? 17.143 -3.696 -19.474 1.00 91.69 466 PHE A O 1
ATOM 3795 N N . THR A 1 467 ? 19.298 -4.345 -19.553 1.00 86.19 467 THR A N 1
ATOM 3796 C CA . THR A 1 467 ? 19.160 -5.485 -18.633 1.00 86.19 467 THR A CA 1
ATOM 3797 C C . THR A 1 467 ? 19.712 -5.217 -17.236 1.00 86.19 467 THR A C 1
ATOM 3799 O O . THR A 1 467 ? 19.499 -6.027 -16.332 1.00 86.19 467 THR A O 1
ATOM 3802 N N . ASP A 1 468 ? 20.391 -4.088 -17.035 1.00 87.56 468 ASP A N 1
ATOM 3803 C CA . ASP A 1 468 ? 20.948 -3.705 -15.742 1.00 87.56 468 ASP A CA 1
ATOM 3804 C C . ASP A 1 468 ? 19.848 -3.229 -14.774 1.00 87.56 468 ASP A C 1
ATOM 3806 O O . ASP A 1 468 ? 19.181 -2.211 -14.966 1.00 87.56 468 ASP A O 1
ATOM 3810 N N . ILE A 1 469 ? 19.678 -3.976 -13.683 1.00 83.50 469 ILE A N 1
ATOM 3811 C CA . ILE A 1 469 ? 18.678 -3.735 -12.632 1.00 83.50 469 ILE A CA 1
ATOM 3812 C C . ILE A 1 469 ? 18.982 -2.443 -11.848 1.00 83.50 469 ILE A C 1
ATOM 3814 O O . ILE A 1 469 ? 18.062 -1.837 -11.279 1.00 83.50 469 ILE A O 1
ATOM 3818 N N . THR A 1 470 ? 20.248 -2.021 -11.818 1.00 86.19 470 THR A N 1
ATOM 3819 C CA . THR A 1 470 ? 20.724 -0.814 -11.128 1.00 86.19 470 THR A CA 1
ATOM 3820 C C . THR A 1 470 ? 20.606 0.446 -11.985 1.00 86.19 470 THR A C 1
ATOM 3822 O O . THR A 1 470 ? 20.748 1.553 -11.466 1.00 86.19 470 THR A O 1
ATOM 3825 N N . CYS A 1 471 ? 20.280 0.302 -13.275 1.00 90.44 471 CYS A N 1
ATOM 3826 C CA . CYS A 1 471 ? 20.135 1.427 -14.186 1.00 90.44 471 CYS A CA 1
ATOM 3827 C C . CYS A 1 471 ? 18.992 2.359 -13.742 1.00 90.44 471 CYS A C 1
ATOM 3829 O O . CYS A 1 471 ? 17.846 1.936 -13.544 1.00 90.44 471 CYS A O 1
ATOM 3831 N N . THR A 1 472 ? 19.315 3.644 -13.590 1.00 92.50 472 THR A N 1
ATOM 3832 C CA . THR A 1 472 ? 18.373 4.722 -13.269 1.00 92.50 472 THR A CA 1
ATOM 3833 C C . THR A 1 472 ? 18.042 5.539 -14.524 1.00 92.50 472 THR A C 1
ATOM 3835 O O . THR A 1 472 ? 18.791 5.489 -15.503 1.00 92.50 472 THR A O 1
ATOM 3838 N N . PRO A 1 473 ? 16.951 6.333 -14.524 1.00 93.25 473 PRO A N 1
ATOM 3839 C CA . PRO A 1 473 ? 16.600 7.209 -15.646 1.00 93.25 473 PRO A CA 1
ATOM 3840 C C . PRO A 1 473 ? 17.734 8.131 -16.104 1.00 93.25 473 PRO A C 1
ATOM 3842 O O . PRO A 1 473 ? 17.836 8.436 -17.290 1.00 93.25 473 PRO A O 1
ATOM 3845 N N . GLU A 1 474 ? 18.585 8.557 -15.171 1.00 93.88 474 GLU A N 1
ATOM 3846 C CA . GLU A 1 474 ? 19.755 9.390 -15.440 1.00 93.88 474 GLU A CA 1
ATOM 3847 C C . GLU A 1 474 ? 20.869 8.604 -16.143 1.00 93.88 474 GLU A C 1
ATOM 3849 O O . GLU A 1 474 ? 21.396 9.054 -17.159 1.00 93.88 474 GLU A O 1
ATOM 3854 N N . ILE A 1 475 ? 21.184 7.396 -15.660 1.00 95.69 475 ILE A N 1
ATOM 3855 C CA . ILE A 1 475 ? 22.180 6.517 -16.291 1.00 95.69 475 ILE A CA 1
ATOM 3856 C C . ILE A 1 475 ? 21.740 6.155 -17.715 1.00 95.69 475 ILE A C 1
ATOM 3858 O O . ILE A 1 475 ? 22.545 6.248 -18.645 1.00 95.69 475 ILE A O 1
ATOM 3862 N N . MET A 1 476 ? 20.462 5.801 -17.894 1.00 96.19 476 MET A N 1
ATOM 3863 C CA . MET A 1 476 ? 19.897 5.494 -19.207 1.00 96.19 476 MET A CA 1
ATOM 3864 C C . MET A 1 476 ? 19.988 6.696 -20.149 1.00 96.19 476 MET A C 1
ATOM 3866 O O . MET A 1 476 ? 20.442 6.552 -21.285 1.00 96.19 476 MET A O 1
ATOM 3870 N N . LYS A 1 477 ? 19.619 7.895 -19.676 1.00 95.19 477 LYS A N 1
ATOM 3871 C CA . LYS A 1 477 ? 19.727 9.121 -20.472 1.00 95.19 477 LYS A CA 1
ATOM 3872 C C . LYS A 1 477 ? 21.169 9.391 -20.901 1.00 95.19 477 LYS A C 1
ATOM 3874 O O . LYS A 1 477 ? 21.407 9.612 -22.081 1.00 95.19 477 LYS A O 1
ATOM 3879 N N . ASN A 1 478 ? 22.132 9.299 -19.987 1.00 96.00 478 ASN A N 1
ATOM 3880 C CA . ASN A 1 478 ? 23.541 9.547 -20.300 1.00 96.00 478 ASN A CA 1
ATOM 3881 C C . ASN A 1 478 ? 24.098 8.547 -21.329 1.00 96.00 478 ASN A C 1
ATOM 3883 O O . ASN A 1 478 ? 24.838 8.934 -22.232 1.00 96.00 478 ASN A O 1
ATOM 3887 N N . ALA A 1 479 ? 23.736 7.263 -21.222 1.00 96.75 479 ALA A N 1
ATOM 3888 C CA . ALA A 1 479 ? 24.132 6.248 -22.200 1.00 96.75 479 ALA A CA 1
ATOM 3889 C C . ALA A 1 479 ? 23.472 6.476 -23.573 1.00 96.75 479 ALA A C 1
ATOM 3891 O O . ALA A 1 479 ? 24.128 6.337 -24.606 1.00 96.75 479 ALA A O 1
ATOM 3892 N N . THR A 1 480 ? 22.196 6.869 -23.571 1.00 96.75 480 THR A N 1
ATOM 3893 C CA . THR A 1 480 ? 21.427 7.209 -24.776 1.00 96.75 480 THR A CA 1
ATOM 3894 C C . THR A 1 480 ? 22.043 8.411 -25.489 1.00 96.75 480 THR A C 1
ATOM 3896 O O . THR A 1 480 ? 22.337 8.335 -26.682 1.00 96.75 480 THR A O 1
ATOM 3899 N N . ASP A 1 481 ? 22.321 9.488 -24.751 1.00 96.62 481 ASP A N 1
ATOM 3900 C CA . ASP A 1 481 ? 22.881 10.724 -25.295 1.00 96.62 481 ASP A CA 1
ATOM 3901 C C . ASP A 1 481 ? 24.283 10.491 -25.890 1.00 96.62 481 ASP A C 1
ATOM 3903 O O . ASP A 1 481 ? 24.599 10.975 -26.982 1.00 96.62 481 ASP A O 1
ATOM 3907 N N . ALA A 1 482 ? 25.114 9.684 -25.219 1.00 96.56 482 ALA A N 1
ATOM 3908 C CA . ALA A 1 482 ? 26.451 9.333 -25.695 1.00 96.56 482 ALA A CA 1
ATOM 3909 C C . ALA A 1 482 ? 26.429 8.570 -27.030 1.00 96.56 482 ALA A C 1
ATOM 3911 O O . ALA A 1 482 ? 27.256 8.836 -27.899 1.00 96.56 482 ALA A O 1
ATOM 3912 N N . TYR A 1 483 ? 25.485 7.643 -27.214 1.00 97.69 483 TYR A N 1
ATOM 3913 C CA . TYR A 1 483 ? 25.373 6.892 -28.464 1.00 97.69 483 TYR A CA 1
ATOM 3914 C C . TYR A 1 483 ? 24.714 7.718 -29.578 1.00 97.69 483 TYR A C 1
ATOM 3916 O O . TYR A 1 483 ? 25.237 7.796 -30.692 1.00 97.69 483 TYR A O 1
ATOM 3924 N N . PHE A 1 484 ? 23.589 8.378 -29.291 1.00 96.88 484 PHE A N 1
ATOM 3925 C CA . PHE A 1 484 ? 22.833 9.122 -30.302 1.00 96.88 484 PHE A CA 1
ATOM 3926 C C . PHE A 1 484 ? 23.544 10.384 -30.787 1.00 96.88 484 PHE A C 1
ATOM 3928 O O . PHE A 1 484 ? 23.400 10.734 -31.957 1.00 96.88 484 PHE A O 1
ATOM 3935 N N . SER A 1 485 ? 24.352 11.046 -29.955 1.00 96.06 485 SER A N 1
ATOM 3936 C CA . SER A 1 485 ? 25.176 12.184 -30.400 1.00 96.06 485 SER A CA 1
ATOM 3937 C C . SER A 1 485 ? 26.214 11.789 -31.463 1.00 96.06 485 SER A C 1
ATOM 3939 O O . SER A 1 485 ? 26.532 12.598 -32.335 1.00 96.06 485 SER A O 1
ATOM 3941 N N . LEU A 1 486 ? 26.711 10.545 -31.432 1.00 95.12 486 LEU A N 1
ATOM 3942 C CA . LEU A 1 486 ? 27.621 9.991 -32.441 1.00 95.12 486 LEU A CA 1
ATOM 3943 C C . LEU A 1 486 ? 26.865 9.437 -33.656 1.00 95.12 486 LEU A C 1
ATOM 3945 O O . LEU A 1 486 ? 27.245 9.714 -34.792 1.00 95.12 486 LEU A O 1
ATOM 3949 N N . LEU A 1 487 ? 25.781 8.682 -33.432 1.00 95.31 487 LEU A N 1
ATOM 3950 C CA . LEU A 1 487 ? 24.983 8.072 -34.505 1.00 95.31 487 LEU A CA 1
ATOM 3951 C C . LEU A 1 487 ? 24.387 9.131 -35.440 1.00 95.31 487 LEU A C 1
ATOM 3953 O O . LEU A 1 487 ? 24.358 8.944 -36.655 1.00 95.31 487 LEU A O 1
ATOM 3957 N N . GLN A 1 488 ? 23.968 10.273 -34.889 1.00 93.06 488 GLN A N 1
ATOM 3958 C CA . GLN A 1 488 ? 23.460 11.391 -35.680 1.00 93.06 488 GLN A CA 1
ATOM 3959 C C . GLN A 1 488 ? 24.483 11.939 -36.674 1.00 93.06 488 GLN A C 1
ATOM 3961 O O . GLN A 1 488 ? 24.075 12.389 -37.739 1.00 93.06 488 GLN A O 1
ATOM 3966 N N . GLY A 1 489 ? 25.788 11.844 -36.403 1.00 91.81 489 GLY A N 1
ATOM 3967 C CA . GLY A 1 489 ? 26.810 12.257 -37.367 1.00 91.81 489 GLY A CA 1
ATOM 3968 C C . GLY A 1 489 ? 26.798 11.427 -38.656 1.00 91.81 489 GLY A C 1
ATOM 3969 O O . GLY A 1 489 ? 27.179 11.924 -39.709 1.00 91.81 489 GLY A O 1
ATOM 3970 N N . PHE A 1 490 ? 26.280 10.195 -38.608 1.00 91.75 490 PHE A N 1
ATOM 3971 C CA . PHE A 1 490 ? 26.104 9.322 -39.774 1.00 91.75 490 PHE A CA 1
ATOM 3972 C C . PHE A 1 490 ? 24.759 9.541 -40.485 1.00 91.75 490 PHE A C 1
ATOM 3974 O O . PHE A 1 490 ? 24.515 8.924 -41.519 1.00 91.75 490 PHE A O 1
ATOM 3981 N N . ILE A 1 491 ? 23.891 10.406 -39.949 1.00 90.81 491 ILE A N 1
ATOM 3982 C CA . ILE A 1 491 ? 22.547 10.681 -40.470 1.00 90.81 491 ILE A CA 1
ATOM 3983 C C . ILE A 1 491 ? 22.452 12.130 -40.961 1.00 90.81 491 ILE A C 1
ATOM 3985 O O . ILE A 1 491 ? 22.107 12.362 -42.114 1.00 90.81 491 ILE A O 1
ATOM 3989 N N . ALA A 1 492 ? 22.740 13.100 -40.095 1.00 87.12 492 ALA A N 1
ATOM 3990 C CA . ALA A 1 492 ? 22.541 14.522 -40.347 1.00 87.12 492 ALA A CA 1
ATOM 3991 C C . ALA A 1 492 ? 23.633 15.133 -41.244 1.00 87.12 492 ALA A C 1
ATOM 3993 O O . ALA A 1 492 ? 24.790 14.703 -41.225 1.00 87.12 492 ALA A O 1
ATOM 3994 N N . SER A 1 493 ? 23.262 16.178 -41.991 1.00 83.38 493 SER A N 1
ATOM 3995 C CA . SER A 1 493 ? 24.211 17.022 -42.727 1.00 83.38 493 SER A CA 1
ATOM 3996 C C . SER A 1 493 ? 25.087 17.795 -41.742 1.00 83.38 493 SER A C 1
ATOM 3998 O O . SER A 1 493 ? 24.573 18.448 -40.835 1.00 83.38 493 SER A O 1
ATOM 4000 N N . LEU A 1 494 ? 26.407 17.740 -41.921 1.00 81.06 494 LEU A N 1
ATOM 4001 C CA . LEU A 1 494 ? 27.371 18.430 -41.048 1.00 81.06 494 LEU A CA 1
ATOM 4002 C C . LEU A 1 494 ? 27.763 19.822 -41.574 1.00 81.06 494 LEU A C 1
ATOM 4004 O O . LEU A 1 494 ? 28.370 20.610 -40.860 1.00 81.06 494 LEU A O 1
ATOM 4008 N N . ASP A 1 495 ? 27.402 20.127 -42.817 1.00 70.62 495 ASP A N 1
ATOM 4009 C CA . ASP A 1 495 ? 27.700 21.355 -43.565 1.00 70.62 495 ASP A CA 1
ATOM 4010 C C . ASP A 1 495 ? 26.501 22.321 -43.660 1.00 70.62 495 ASP A C 1
ATOM 4012 O O . ASP A 1 495 ? 26.556 23.317 -44.378 1.00 70.62 495 ASP A O 1
ATOM 4016 N N . GLY A 1 496 ? 25.403 22.034 -42.950 1.00 65.44 496 GLY A N 1
ATOM 4017 C CA . GLY A 1 496 ? 24.173 22.835 -42.991 1.00 65.44 496 GLY A CA 1
ATOM 4018 C C . GLY A 1 496 ? 23.308 22.618 -44.240 1.00 65.44 496 GLY A C 1
ATOM 4019 O O . GLY A 1 496 ? 22.338 23.351 -44.438 1.00 65.44 496 GLY A O 1
ATOM 4020 N N . GLY A 1 497 ? 23.637 21.627 -45.076 1.00 68.56 497 GLY A N 1
ATOM 4021 C CA . GLY A 1 497 ? 22.806 21.191 -46.196 1.00 68.56 497 GLY A CA 1
ATOM 4022 C C . GLY A 1 497 ? 21.534 20.443 -45.770 1.00 68.56 497 GLY A C 1
ATOM 4023 O O . GLY A 1 497 ? 21.329 20.105 -44.605 1.00 68.56 497 GLY A O 1
ATOM 4024 N N . THR A 1 498 ? 20.657 20.167 -46.741 1.00 69.25 498 THR A N 1
ATOM 4025 C CA . THR A 1 498 ? 19.423 19.378 -46.544 1.00 69.25 498 THR A CA 1
ATOM 4026 C C . THR A 1 498 ? 19.588 17.893 -46.878 1.00 69.25 498 THR A C 1
ATOM 4028 O O . THR A 1 498 ? 18.636 17.128 -46.730 1.00 69.25 498 THR A O 1
ATOM 4031 N N . GLN A 1 499 ? 20.765 17.479 -47.357 1.00 75.88 499 GLN A N 1
ATOM 4032 C CA . GLN A 1 499 ? 21.037 16.093 -47.730 1.00 75.88 499 GLN A CA 1
ATOM 4033 C C . GLN A 1 499 ? 21.573 15.307 -46.532 1.00 75.88 499 GLN A C 1
ATOM 4035 O O . GLN A 1 499 ? 22.422 15.787 -45.788 1.00 75.88 499 GLN A O 1
ATOM 4040 N N . ASP A 1 500 ? 21.076 14.084 -46.351 1.00 83.81 500 ASP A N 1
ATOM 4041 C CA . ASP A 1 500 ? 21.595 13.189 -45.319 1.00 83.81 500 ASP A CA 1
ATOM 4042 C C . ASP A 1 500 ? 23.063 12.826 -45.591 1.00 83.81 500 ASP A C 1
ATOM 4044 O O . ASP A 1 500 ? 23.539 12.814 -46.730 1.00 83.81 500 ASP A O 1
ATOM 4048 N N . ASN A 1 501 ? 23.783 12.477 -44.529 1.00 86.75 501 ASN A N 1
ATOM 4049 C CA . ASN A 1 501 ? 25.188 12.111 -44.619 1.00 86.75 501 ASN A CA 1
ATOM 4050 C C . ASN A 1 501 ? 25.398 10.888 -45.536 1.00 86.75 501 ASN A C 1
ATOM 4052 O O . ASN A 1 501 ? 24.680 9.889 -45.439 1.00 86.75 501 ASN A O 1
ATOM 4056 N N . LYS A 1 502 ? 26.459 10.913 -46.358 1.00 86.94 502 LYS A N 1
ATOM 4057 C CA . LYS A 1 502 ? 26.868 9.790 -47.231 1.00 86.94 502 LYS A CA 1
ATOM 4058 C C . LYS A 1 502 ? 27.029 8.453 -46.490 1.00 86.94 502 LYS A C 1
ATOM 4060 O O . LYS A 1 502 ? 26.960 7.394 -47.106 1.00 86.94 502 LYS A O 1
ATOM 4065 N N . MET A 1 503 ? 27.242 8.496 -45.175 1.00 89.25 503 MET A N 1
ATOM 4066 C CA . MET A 1 503 ? 27.426 7.327 -44.318 1.00 89.25 503 MET A CA 1
ATOM 4067 C C . MET A 1 503 ? 26.115 6.648 -43.886 1.00 89.25 503 MET A C 1
ATOM 4069 O O . MET A 1 503 ? 26.175 5.563 -43.308 1.00 89.25 503 MET A O 1
ATOM 4073 N N . ARG A 1 504 ? 24.937 7.222 -44.180 1.00 91.81 504 ARG A N 1
ATOM 4074 C CA . ARG A 1 504 ? 23.632 6.716 -43.713 1.00 91.81 504 ARG A CA 1
ATOM 4075 C C . ARG A 1 504 ? 23.375 5.246 -44.062 1.00 91.81 504 ARG A C 1
ATOM 4077 O O . ARG A 1 504 ? 22.779 4.528 -43.266 1.00 91.81 504 ARG A O 1
ATOM 4084 N N . TYR A 1 505 ? 23.848 4.785 -45.218 1.00 91.31 505 TYR A N 1
ATOM 4085 C CA . TYR A 1 505 ? 23.576 3.436 -45.734 1.00 91.31 505 TYR A CA 1
ATOM 4086 C C . TYR A 1 505 ? 24.787 2.498 -45.659 1.00 91.31 505 TYR A C 1
ATOM 4088 O O . TYR A 1 505 ? 24.838 1.497 -46.366 1.00 91.31 505 TYR A O 1
ATOM 4096 N N . ILE A 1 506 ? 25.807 2.799 -44.847 1.00 89.38 506 ILE A N 1
ATOM 4097 C CA . ILE A 1 506 ? 27.026 1.970 -44.811 1.00 89.38 506 ILE A CA 1
ATOM 4098 C C . ILE A 1 506 ? 26.854 0.655 -44.031 1.00 89.38 506 ILE A C 1
ATOM 4100 O O . ILE A 1 506 ? 27.530 -0.327 -44.325 1.00 89.38 506 ILE A O 1
ATOM 4104 N N . GLN A 1 507 ? 25.965 0.622 -43.035 1.00 90.00 507 GLN A N 1
ATOM 4105 C CA . GLN A 1 507 ? 25.856 -0.476 -42.072 1.00 90.00 507 GLN A CA 1
ATOM 4106 C C . GLN A 1 507 ? 24.469 -1.110 -42.120 1.00 90.00 507 GLN A C 1
ATOM 4108 O O . GLN A 1 507 ? 23.458 -0.413 -42.102 1.00 90.00 507 GLN A O 1
ATOM 4113 N N . ASN A 1 508 ? 24.434 -2.443 -42.133 1.00 91.38 508 ASN A N 1
ATOM 4114 C CA . ASN A 1 508 ? 23.206 -3.211 -41.965 1.00 91.38 508 ASN A CA 1
ATOM 4115 C C . ASN A 1 508 ? 22.925 -3.461 -40.481 1.00 91.38 508 ASN A C 1
ATOM 4117 O O . ASN A 1 508 ? 23.814 -3.924 -39.760 1.00 91.38 508 ASN A O 1
ATOM 4121 N N . PHE A 1 509 ? 21.699 -3.188 -40.043 1.00 93.50 509 PHE A N 1
ATOM 4122 C CA . PHE A 1 509 ? 21.244 -3.407 -38.672 1.00 93.50 509 PHE A CA 1
ATOM 4123 C C . PHE A 1 509 ? 20.111 -4.417 -38.658 1.00 93.50 509 PHE A C 1
ATOM 4125 O O . PHE A 1 509 ? 19.270 -4.418 -39.551 1.00 93.50 509 PHE A O 1
ATOM 4132 N N . LYS A 1 510 ? 20.087 -5.277 -37.639 1.00 93.94 510 LYS A N 1
ATOM 4133 C CA . LYS A 1 510 ? 19.124 -6.372 -37.513 1.00 93.94 510 LYS A CA 1
ATOM 4134 C C . LYS A 1 510 ? 18.509 -6.351 -36.117 1.00 93.94 510 LYS A C 1
ATOM 4136 O O . LYS A 1 510 ? 19.252 -6.505 -35.151 1.00 93.94 510 LYS A O 1
ATOM 4141 N N . TRP A 1 511 ? 17.186 -6.218 -36.035 1.00 94.50 511 TRP A N 1
ATOM 4142 C CA . TRP A 1 511 ? 16.416 -6.086 -34.794 1.00 94.50 511 TRP A CA 1
ATOM 4143 C C . TRP A 1 511 ? 15.229 -7.050 -34.750 1.00 94.50 511 TRP A C 1
ATOM 4145 O O . TRP A 1 511 ? 14.577 -7.265 -35.766 1.00 94.50 511 TRP A O 1
ATOM 4155 N N . THR A 1 512 ? 14.917 -7.609 -33.580 1.00 94.19 512 THR A N 1
ATOM 4156 C CA . THR A 1 512 ? 13.624 -8.269 -33.324 1.00 94.19 512 THR A CA 1
ATOM 4157 C C . THR A 1 512 ? 12.549 -7.245 -32.975 1.00 94.19 512 THR A C 1
ATOM 4159 O O . THR A 1 512 ? 12.864 -6.093 -32.670 1.00 94.19 512 THR A O 1
ATOM 4162 N N . ASP A 1 513 ? 11.282 -7.659 -32.993 1.00 92.56 513 ASP A N 1
ATOM 4163 C CA . ASP A 1 513 ? 10.134 -6.812 -32.661 1.00 92.56 513 ASP A CA 1
ATOM 4164 C C . ASP A 1 513 ? 9.316 -7.393 -31.513 1.00 92.56 513 ASP A C 1
ATOM 4166 O O . ASP A 1 513 ? 9.243 -8.612 -31.339 1.00 92.56 513 ASP A O 1
ATOM 4170 N N . THR A 1 514 ? 8.658 -6.522 -30.751 1.00 92.31 514 THR A N 1
ATOM 4171 C CA . THR A 1 514 ? 7.971 -6.888 -29.505 1.00 92.31 514 THR A CA 1
ATOM 4172 C C . THR A 1 514 ? 6.854 -7.922 -29.690 1.00 92.31 514 THR A C 1
ATOM 4174 O O . THR A 1 514 ? 6.600 -8.720 -28.786 1.00 92.31 514 THR A O 1
ATOM 4177 N N . LEU A 1 515 ? 6.215 -7.946 -30.866 1.00 88.94 515 LEU A N 1
ATOM 4178 C CA . LEU A 1 515 ? 5.112 -8.857 -31.199 1.00 88.94 515 LEU A CA 1
ATOM 4179 C C . LEU A 1 515 ? 5.519 -10.052 -32.077 1.00 88.94 515 LEU A C 1
ATOM 4181 O O . LEU A 1 515 ? 4.737 -10.988 -32.215 1.00 88.94 515 LEU A O 1
ATOM 4185 N N . GLN A 1 516 ? 6.728 -10.049 -32.649 1.00 86.50 516 GLN A N 1
ATOM 4186 C CA . GLN A 1 516 ? 7.180 -11.041 -33.644 1.00 86.50 516 GLN A CA 1
ATOM 4187 C C . GLN A 1 516 ? 8.131 -12.102 -33.062 1.00 86.50 516 GLN A C 1
ATOM 4189 O O . GLN A 1 516 ? 8.776 -12.857 -33.794 1.00 86.50 516 GLN A O 1
ATOM 4194 N N . GLY A 1 517 ? 8.245 -12.165 -31.733 1.00 82.81 517 GLY A N 1
ATOM 4195 C CA . GLY A 1 517 ? 9.110 -13.119 -31.044 1.00 82.81 517 GLY A CA 1
ATOM 4196 C C . GLY A 1 517 ? 10.579 -12.962 -31.446 1.00 82.81 517 GLY A C 1
ATOM 4197 O O . GLY A 1 517 ? 11.145 -11.874 -31.363 1.00 82.81 517 GLY A O 1
ATOM 4198 N N . ASN A 1 518 ? 11.199 -14.060 -31.879 1.00 82.81 518 ASN A N 1
ATOM 4199 C CA . ASN A 1 518 ? 12.628 -14.104 -32.199 1.00 82.81 518 ASN A CA 1
ATOM 4200 C C . ASN A 1 518 ? 12.926 -13.886 -33.688 1.00 82.81 518 ASN A C 1
ATOM 4202 O O . ASN A 1 518 ? 14.065 -14.087 -34.092 1.00 82.81 518 ASN A O 1
ATOM 4206 N N . THR A 1 519 ? 11.940 -13.505 -34.507 1.00 86.19 519 THR A N 1
ATOM 4207 C CA . THR A 1 519 ? 12.133 -13.304 -35.950 1.00 86.19 519 THR A CA 1
ATOM 4208 C C . THR A 1 519 ? 12.609 -11.873 -36.217 1.00 86.19 519 THR A C 1
ATOM 4210 O O . THR A 1 519 ? 11.799 -10.942 -36.137 1.00 86.19 519 THR A O 1
ATOM 4213 N N . PRO A 1 520 ? 13.895 -11.647 -36.544 1.00 89.88 520 PRO A N 1
ATOM 4214 C CA . PRO A 1 520 ? 14.398 -10.302 -36.757 1.00 89.88 520 PRO A CA 1
ATOM 4215 C C . PRO A 1 520 ? 14.023 -9.748 -38.137 1.00 89.88 520 PRO A C 1
ATOM 4217 O O . PRO A 1 520 ? 13.814 -10.498 -39.088 1.00 89.88 520 PRO A O 1
ATOM 4220 N N . SER A 1 521 ? 14.014 -8.424 -38.250 1.00 90.56 521 SER A N 1
ATOM 4221 C CA . SER A 1 521 ? 14.038 -7.674 -39.507 1.00 90.56 521 SER A CA 1
ATOM 4222 C C . SER A 1 521 ? 15.367 -6.927 -39.628 1.00 90.56 521 SER A C 1
ATOM 4224 O O . SER A 1 521 ? 15.997 -6.605 -38.616 1.00 90.56 521 SER A O 1
ATOM 4226 N N . ALA A 1 522 ? 15.828 -6.684 -40.855 1.00 91.31 522 ALA A N 1
ATOM 4227 C CA . ALA A 1 522 ? 17.078 -5.979 -41.104 1.00 91.31 522 ALA A CA 1
ATOM 4228 C C . ALA A 1 522 ? 16.917 -4.887 -42.160 1.00 91.31 522 ALA A C 1
ATOM 4230 O O . ALA A 1 522 ? 16.283 -5.107 -43.190 1.00 91.31 522 ALA A O 1
ATOM 4231 N N . GLN A 1 523 ? 17.534 -3.733 -41.913 1.00 91.81 523 GLN A N 1
ATOM 4232 C CA . GLN A 1 523 ? 17.660 -2.661 -42.895 1.00 91.81 523 GLN A CA 1
ATOM 4233 C C . GLN A 1 523 ? 19.062 -2.056 -42.843 1.00 91.81 523 GLN A C 1
ATOM 4235 O O . GLN A 1 523 ? 19.641 -1.841 -41.773 1.00 91.81 523 GLN A O 1
ATOM 4240 N N . GLN A 1 524 ? 19.588 -1.744 -44.024 1.00 92.75 524 GLN A N 1
ATOM 4241 C CA . GLN A 1 524 ? 20.856 -1.047 -44.196 1.00 92.75 524 GLN A CA 1
ATOM 4242 C C . GLN A 1 524 ? 20.644 0.468 -44.157 1.00 92.75 524 GLN A C 1
ATOM 4244 O O . GLN A 1 524 ? 20.799 1.156 -45.159 1.00 92.75 524 GLN A O 1
ATOM 4249 N N . ASP A 1 525 ? 20.230 0.969 -42.993 1.00 93.31 525 ASP A N 1
ATOM 4250 C CA . ASP A 1 525 ? 19.907 2.379 -42.765 1.00 93.31 525 ASP A CA 1
ATOM 4251 C C . ASP A 1 525 ? 20.191 2.777 -41.305 1.00 93.31 525 ASP A C 1
ATOM 4253 O O . ASP A 1 525 ? 19.674 2.174 -40.363 1.00 93.31 525 ASP A O 1
ATOM 4257 N N . MET A 1 526 ? 20.989 3.825 -41.099 1.00 94.12 526 MET A N 1
ATOM 4258 C CA . MET A 1 526 ? 21.270 4.388 -39.771 1.00 94.12 526 MET A CA 1
ATOM 4259 C C . MET A 1 526 ? 20.021 4.980 -39.100 1.00 94.12 526 MET A C 1
ATOM 4261 O O . MET A 1 526 ? 19.926 4.974 -37.873 1.00 94.12 526 MET A O 1
ATOM 4265 N N . VAL A 1 527 ? 19.032 5.451 -39.870 1.00 94.62 527 VAL A N 1
ATOM 4266 C CA . VAL A 1 527 ? 17.743 5.900 -39.314 1.00 94.62 527 VAL A CA 1
ATOM 4267 C C . VAL A 1 527 ? 16.959 4.712 -38.752 1.00 94.62 527 VAL A C 1
ATOM 4269 O O . VAL A 1 527 ? 16.335 4.844 -37.702 1.00 94.62 527 VAL A O 1
ATOM 4272 N N . PHE A 1 528 ? 17.042 3.534 -39.379 1.00 95.12 528 PHE A N 1
ATOM 4273 C CA . PHE A 1 528 ? 16.426 2.316 -38.848 1.00 95.12 528 PHE A CA 1
ATOM 4274 C C . PHE A 1 528 ? 17.046 1.894 -37.508 1.00 95.12 528 PHE A C 1
ATOM 4276 O O . PHE A 1 528 ? 16.310 1.525 -36.591 1.00 95.12 528 PHE A O 1
ATOM 4283 N N . GLU A 1 529 ? 18.369 2.017 -37.348 1.00 95.62 529 GLU A N 1
ATOM 4284 C CA . GLU A 1 529 ? 19.038 1.823 -36.051 1.00 95.62 529 GLU A CA 1
ATOM 4285 C C . GLU A 1 529 ? 18.580 2.851 -35.016 1.00 95.62 529 GLU A C 1
ATOM 4287 O O . GLU A 1 529 ? 18.219 2.474 -33.902 1.00 95.62 529 GLU A O 1
ATOM 4292 N N . LEU A 1 530 ? 18.558 4.138 -35.382 1.00 95.88 530 LEU A N 1
ATOM 4293 C CA . LEU A 1 530 ? 18.143 5.218 -34.486 1.00 95.88 530 LEU A CA 1
ATOM 4294 C C . LEU A 1 530 ? 16.731 4.974 -33.946 1.00 95.88 530 LEU A C 1
ATOM 4296 O O . LEU A 1 530 ? 16.514 5.046 -32.736 1.00 95.88 530 LEU A O 1
ATOM 4300 N N . VAL A 1 531 ? 15.782 4.654 -34.829 1.00 95.56 531 VAL A N 1
ATOM 4301 C CA . VAL A 1 531 ? 14.390 4.409 -34.441 1.00 95.56 531 VAL A CA 1
ATOM 4302 C C . VAL A 1 531 ? 14.272 3.124 -33.621 1.00 95.56 531 VAL A C 1
ATOM 4304 O O . VAL A 1 531 ? 13.620 3.135 -32.579 1.00 95.56 531 VAL A O 1
ATOM 4307 N N . SER A 1 532 ? 14.927 2.033 -34.030 1.00 96.25 532 SER A N 1
ATOM 4308 C CA . SER A 1 532 ? 14.846 0.744 -33.325 1.00 96.25 532 SER A CA 1
ATOM 4309 C C . SER A 1 532 ? 15.460 0.801 -31.925 1.00 96.25 532 SER A C 1
ATOM 4311 O O . SER A 1 532 ? 14.866 0.296 -30.970 1.00 96.25 532 SER A O 1
ATOM 4313 N N . MET A 1 533 ? 16.612 1.463 -31.780 1.00 97.25 533 MET A N 1
ATOM 4314 C CA . MET A 1 533 ? 17.261 1.672 -30.487 1.00 97.25 533 MET A CA 1
ATOM 4315 C C . MET A 1 533 ? 16.434 2.603 -29.595 1.00 97.25 533 MET A C 1
ATOM 4317 O O . MET A 1 533 ? 16.201 2.286 -28.431 1.00 97.25 533 MET A O 1
ATOM 4321 N N . SER A 1 534 ? 15.932 3.719 -30.135 1.00 96.88 534 SER A N 1
ATOM 4322 C CA . SER A 1 534 ? 15.083 4.659 -29.387 1.00 96.88 534 SER A CA 1
ATOM 4323 C C . SER A 1 534 ? 13.778 4.015 -28.922 1.00 96.88 534 SER A C 1
ATOM 4325 O O . SER A 1 534 ? 13.336 4.252 -27.799 1.00 96.88 534 SER A O 1
ATOM 4327 N N . PHE A 1 535 ? 13.183 3.149 -29.747 1.00 97.25 535 PHE A N 1
ATOM 4328 C CA . PHE A 1 535 ? 12.022 2.355 -29.357 1.00 97.25 535 PHE A CA 1
ATOM 4329 C C . PHE A 1 535 ? 12.358 1.483 -28.141 1.00 97.25 535 PHE A C 1
ATOM 4331 O O . PHE A 1 535 ? 11.590 1.422 -27.183 1.00 97.25 535 PHE A O 1
ATOM 4338 N N . ASN A 1 536 ? 13.536 0.853 -28.130 1.00 96.50 536 ASN A N 1
ATOM 4339 C CA . ASN A 1 536 ? 13.979 0.036 -27.002 1.00 96.50 536 ASN A CA 1
ATOM 4340 C C . ASN A 1 536 ? 14.260 0.871 -25.737 1.00 96.50 536 ASN A C 1
ATOM 4342 O O . ASN A 1 536 ? 13.948 0.426 -24.633 1.00 96.50 536 ASN A O 1
ATOM 4346 N N . VAL A 1 537 ? 14.761 2.106 -25.881 1.00 97.62 537 VAL A N 1
ATOM 4347 C CA . VAL A 1 537 ? 14.874 3.077 -24.774 1.00 97.62 537 VAL A CA 1
ATOM 4348 C C . VAL A 1 537 ? 13.496 3.411 -24.199 1.00 97.62 537 VAL A C 1
ATOM 4350 O O . VAL A 1 537 ? 13.313 3.378 -22.980 1.00 97.62 537 VAL A O 1
ATOM 4353 N N . ALA A 1 538 ? 12.494 3.657 -25.046 1.00 97.56 538 ALA A N 1
ATOM 4354 C CA . ALA A 1 538 ? 11.123 3.873 -24.592 1.00 97.56 538 ALA A CA 1
ATOM 4355 C C . ALA A 1 538 ? 10.565 2.637 -23.862 1.00 97.56 538 ALA A C 1
ATOM 4357 O O . ALA A 1 538 ? 10.023 2.767 -22.761 1.00 97.56 538 ALA A O 1
ATOM 4358 N N . LEU A 1 539 ? 10.772 1.426 -24.400 1.00 96.38 539 LEU A N 1
ATOM 4359 C CA . LEU A 1 539 ? 10.396 0.179 -23.721 1.00 96.38 539 LEU A CA 1
ATOM 4360 C C . LEU A 1 539 ? 11.076 0.041 -22.357 1.00 96.38 539 LEU A C 1
ATOM 4362 O O . LEU A 1 539 ? 10.416 -0.358 -21.395 1.00 96.38 539 LEU A O 1
ATOM 4366 N N . TRP A 1 540 ? 12.355 0.399 -22.240 1.00 96.31 540 TRP A N 1
ATOM 4367 C CA . TRP A 1 540 ? 13.055 0.385 -20.960 1.00 96.31 540 TRP A CA 1
ATOM 4368 C C . TRP A 1 540 ? 12.392 1.309 -19.938 1.00 96.31 540 TRP A C 1
ATOM 4370 O O . TRP A 1 540 ? 12.133 0.865 -18.822 1.00 96.31 540 TRP A O 1
ATOM 4380 N N . TYR A 1 541 ? 12.013 2.536 -20.314 1.00 97.06 541 TYR A N 1
ATOM 4381 C CA . TYR A 1 541 ? 11.286 3.439 -19.412 1.00 97.06 541 TYR A CA 1
ATOM 4382 C C . TYR A 1 541 ? 9.951 2.834 -18.952 1.00 97.06 541 TYR A C 1
ATOM 4384 O O . TYR A 1 541 ? 9.621 2.906 -17.765 1.00 97.06 541 TYR A O 1
ATOM 4392 N N . THR A 1 542 ? 9.206 2.170 -19.847 1.00 95.69 542 THR A N 1
ATOM 4393 C CA . THR A 1 542 ? 7.966 1.476 -19.453 1.00 95.69 542 THR A CA 1
ATOM 4394 C C . THR A 1 542 ? 8.236 0.309 -18.498 1.00 95.69 542 THR A C 1
ATOM 4396 O O . THR A 1 542 ? 7.482 0.116 -17.539 1.00 95.69 542 THR A O 1
ATOM 4399 N N . LYS A 1 543 ? 9.310 -0.465 -18.709 1.00 93.25 543 LYS A N 1
ATOM 4400 C CA . LYS A 1 543 ? 9.693 -1.609 -17.864 1.00 93.25 543 LYS A CA 1
ATOM 4401 C C . LYS A 1 543 ? 10.227 -1.166 -16.503 1.00 93.25 543 LYS A C 1
ATOM 4403 O O . LYS A 1 543 ? 9.860 -1.752 -15.482 1.00 93.25 543 LYS A O 1
ATOM 4408 N N . PHE A 1 544 ? 11.021 -0.098 -16.471 1.00 93.25 544 PHE A N 1
ATOM 4409 C CA . PHE A 1 544 ? 11.463 0.572 -15.252 1.00 93.25 544 PHE A CA 1
ATOM 4410 C C . PHE A 1 544 ? 10.256 1.020 -14.421 1.00 93.25 544 PHE A C 1
ATOM 4412 O O . PHE A 1 544 ? 10.152 0.660 -13.246 1.00 93.25 544 PHE A O 1
ATOM 4419 N N . ALA A 1 545 ? 9.294 1.695 -15.060 1.00 92.75 545 ALA A N 1
ATOM 4420 C CA . ALA A 1 545 ? 8.051 2.109 -14.425 1.00 92.75 545 ALA A CA 1
ATOM 4421 C C . ALA A 1 545 ? 7.243 0.914 -13.895 1.00 92.75 545 ALA A C 1
ATOM 4423 O O . ALA A 1 545 ? 6.831 0.934 -12.742 1.00 92.75 545 ALA A O 1
ATOM 4424 N N . SER A 1 546 ? 7.067 -0.165 -14.669 1.00 90.12 546 SER A N 1
ATOM 4425 C CA . SER A 1 546 ? 6.333 -1.349 -14.189 1.00 90.12 546 SER A CA 1
ATOM 4426 C C . SER A 1 546 ? 7.019 -2.062 -13.030 1.00 90.12 546 SER A C 1
ATOM 4428 O O . SER A 1 546 ? 6.342 -2.538 -12.125 1.00 90.12 546 SER A O 1
ATOM 4430 N N . ARG A 1 547 ? 8.356 -2.118 -13.027 1.00 87.12 547 ARG A N 1
ATOM 4431 C CA . ARG A 1 547 ? 9.122 -2.735 -11.939 1.00 87.12 547 ARG A CA 1
ATOM 4432 C C . ARG A 1 547 ? 8.960 -1.956 -10.637 1.00 87.12 547 ARG A C 1
ATOM 4434 O O . ARG A 1 547 ? 8.778 -2.566 -9.591 1.00 87.12 547 ARG A O 1
ATOM 4441 N N . LEU A 1 548 ? 9.021 -0.625 -10.698 1.00 86.81 548 LEU A N 1
ATOM 4442 C CA . LEU A 1 548 ? 8.772 0.229 -9.536 1.00 86.81 548 LEU A CA 1
ATOM 4443 C C . LEU A 1 548 ? 7.309 0.157 -9.083 1.00 86.81 548 LEU A C 1
ATOM 4445 O O . LEU A 1 548 ? 7.050 0.021 -7.893 1.00 86.81 548 LEU A O 1
ATOM 4449 N N . ALA A 1 549 ? 6.365 0.198 -10.025 1.00 84.00 549 ALA A N 1
ATOM 4450 C CA . ALA A 1 549 ? 4.932 0.183 -9.741 1.00 84.00 549 ALA A CA 1
ATOM 4451 C C . ALA A 1 549 ? 4.439 -1.142 -9.135 1.00 84.00 549 ALA A C 1
ATOM 4453 O O . ALA A 1 549 ? 3.474 -1.144 -8.373 1.00 84.00 549 ALA A O 1
ATOM 4454 N N . GLY A 1 550 ? 5.125 -2.246 -9.445 1.00 74.12 550 GLY A N 1
ATOM 4455 C CA . GLY A 1 550 ? 4.879 -3.565 -8.867 1.00 74.12 550 GLY A CA 1
ATOM 4456 C C . GLY A 1 550 ? 5.502 -3.788 -7.484 1.00 74.12 550 GLY A C 1
ATOM 4457 O O . GLY A 1 550 ? 5.308 -4.862 -6.921 1.00 74.12 550 GLY A O 1
ATOM 4458 N N . LYS A 1 551 ? 6.249 -2.822 -6.922 1.00 72.06 551 LYS A N 1
ATOM 4459 C CA . LYS A 1 551 ? 6.749 -2.918 -5.541 1.00 72.06 551 LYS A CA 1
ATOM 4460 C C . LYS A 1 551 ? 5.588 -2.796 -4.558 1.00 72.06 551 LYS A C 1
ATOM 4462 O O . LYS A 1 551 ? 4.824 -1.835 -4.610 1.00 72.06 551 LYS A O 1
ATOM 4467 N N . GLU A 1 552 ? 5.521 -3.707 -3.592 1.00 55.97 552 GLU A N 1
ATOM 4468 C CA . GLU A 1 552 ? 4.501 -3.667 -2.535 1.00 55.97 552 GLU A CA 1
ATOM 4469 C C . GLU A 1 552 ? 4.585 -2.397 -1.665 1.00 55.97 552 GLU A C 1
ATOM 4471 O O . GLU A 1 552 ? 3.567 -1.915 -1.173 1.00 55.97 552 GLU A O 1
ATOM 4476 N N . ASN A 1 553 ? 5.791 -1.836 -1.504 1.00 57.41 553 ASN A N 1
ATOM 4477 C CA . ASN A 1 553 ? 6.083 -0.677 -0.654 1.00 57.41 553 ASN A CA 1
ATOM 4478 C C . ASN A 1 553 ? 6.546 0.542 -1.479 1.00 57.41 553 ASN A C 1
ATOM 4480 O O . ASN A 1 553 ? 7.603 1.109 -1.207 1.00 57.41 553 ASN A O 1
ATOM 4484 N N . ILE A 1 554 ? 5.802 0.934 -2.517 1.00 68.69 554 ILE A N 1
ATOM 4485 C CA . ILE A 1 554 ? 6.190 2.083 -3.350 1.00 68.69 554 ILE A CA 1
ATOM 4486 C C . ILE A 1 554 ? 6.187 3.409 -2.557 1.00 68.69 554 ILE A C 1
ATOM 4488 O O . ILE A 1 554 ? 5.190 3.819 -1.951 1.00 68.69 554 ILE A O 1
ATOM 4492 N N . THR A 1 555 ? 7.317 4.114 -2.559 1.00 73.69 555 THR A N 1
ATOM 4493 C CA . THR A 1 555 ? 7.455 5.441 -1.939 1.00 73.69 555 THR A CA 1
ATOM 4494 C C . THR A 1 555 ? 6.866 6.549 -2.833 1.00 73.69 555 THR A C 1
ATOM 4496 O O . THR A 1 555 ? 6.556 6.334 -4.001 1.00 73.69 555 THR A O 1
ATOM 4499 N N . GLU A 1 556 ? 6.663 7.762 -2.296 1.00 76.62 556 GLU A N 1
ATOM 4500 C CA . GLU A 1 556 ? 6.077 8.860 -3.092 1.00 76.62 556 GLU A CA 1
ATOM 4501 C C . GLU A 1 556 ? 7.037 9.315 -4.206 1.00 76.62 556 GLU A C 1
ATOM 4503 O O . GLU A 1 556 ? 6.572 9.524 -5.329 1.00 76.62 556 GLU A O 1
ATOM 4508 N N . PRO A 1 557 ? 8.358 9.436 -3.951 1.00 82.31 557 PRO A N 1
ATOM 4509 C CA . PRO A 1 557 ? 9.329 9.688 -5.011 1.00 82.31 557 PRO A CA 1
ATOM 4510 C C . PRO A 1 557 ? 9.286 8.617 -6.104 1.00 82.31 557 PRO A C 1
ATOM 4512 O O . PRO A 1 557 ? 9.210 8.957 -7.279 1.00 82.31 557 PRO A O 1
ATOM 4515 N N . GLU A 1 558 ? 9.215 7.336 -5.734 1.00 84.94 558 GLU A N 1
ATOM 4516 C CA . GLU A 1 558 ? 9.140 6.249 -6.716 1.00 84.94 558 GLU A CA 1
ATOM 4517 C C . GLU A 1 558 ? 7.849 6.297 -7.542 1.00 84.94 558 GLU A C 1
ATOM 4519 O O . GLU A 1 558 ? 7.892 6.079 -8.749 1.00 84.94 558 GLU A O 1
ATOM 4524 N N . ALA A 1 559 ? 6.702 6.637 -6.947 1.00 83.75 559 ALA A N 1
ATOM 4525 C CA . ALA A 1 559 ? 5.458 6.828 -7.697 1.00 83.75 559 ALA A CA 1
ATOM 4526 C C . ALA A 1 559 ? 5.560 7.999 -8.697 1.00 83.75 559 ALA A C 1
ATOM 4528 O O . ALA A 1 559 ? 5.059 7.906 -9.822 1.00 83.75 559 ALA A O 1
ATOM 4529 N N . LYS A 1 560 ? 6.258 9.085 -8.330 1.00 88.50 560 LYS A N 1
ATOM 4530 C CA . LYS A 1 560 ? 6.574 10.186 -9.258 1.00 88.50 560 LYS A CA 1
ATOM 4531 C C . LYS A 1 560 ? 7.497 9.723 -10.381 1.00 88.50 560 LYS A C 1
ATOM 4533 O O . LYS A 1 560 ? 7.280 10.124 -11.524 1.00 88.50 560 LYS A O 1
ATOM 4538 N N . ASP A 1 561 ? 8.465 8.861 -10.085 1.00 91.12 561 ASP A N 1
ATOM 4539 C CA . ASP A 1 561 ? 9.361 8.286 -11.088 1.00 91.12 561 ASP A CA 1
ATOM 4540 C C . ASP A 1 561 ? 8.623 7.351 -12.047 1.00 91.12 561 ASP A C 1
ATOM 4542 O O . ASP A 1 561 ? 8.864 7.424 -13.252 1.00 91.12 561 ASP A O 1
ATOM 4546 N N . VAL A 1 562 ? 7.668 6.542 -11.569 1.00 92.62 562 VAL A N 1
ATOM 4547 C CA . VAL A 1 562 ? 6.779 5.739 -12.430 1.00 92.62 562 VAL A CA 1
ATOM 4548 C C . VAL A 1 562 ? 6.027 6.653 -13.394 1.00 92.62 562 VAL A C 1
ATOM 4550 O O . VAL A 1 562 ? 6.120 6.489 -14.612 1.00 92.62 562 VAL A O 1
ATOM 4553 N N . HIS A 1 563 ? 5.334 7.657 -12.851 1.00 93.12 563 HIS A N 1
ATOM 4554 C CA . HIS A 1 563 ? 4.540 8.603 -13.629 1.00 93.12 563 HIS A CA 1
ATOM 4555 C C . HIS A 1 563 ? 5.393 9.364 -14.658 1.00 93.12 563 HIS A C 1
ATOM 4557 O O . HIS A 1 563 ? 5.033 9.448 -15.831 1.00 93.12 563 HIS A O 1
ATOM 4563 N N . ARG A 1 564 ? 6.560 9.882 -14.254 1.00 94.88 564 ARG A N 1
ATOM 4564 C CA . ARG A 1 564 ? 7.489 10.584 -15.151 1.00 94.88 564 ARG A CA 1
ATOM 4565 C C . ARG A 1 564 ? 8.024 9.665 -16.246 1.00 94.88 564 ARG A C 1
ATOM 4567 O O . ARG A 1 564 ? 8.045 10.075 -17.403 1.00 94.88 564 ARG A O 1
ATOM 4574 N N . SER A 1 565 ? 8.438 8.448 -15.901 1.00 96.19 565 SER A N 1
ATOM 4575 C CA . SER A 1 565 ? 9.040 7.504 -16.853 1.00 96.19 565 SER A CA 1
ATOM 4576 C C . SER A 1 565 ? 8.067 7.118 -17.966 1.00 96.19 565 SER A C 1
ATOM 4578 O O . SER A 1 565 ? 8.448 7.106 -19.133 1.00 96.19 565 SER A O 1
ATOM 4580 N N . LEU A 1 566 ? 6.794 6.883 -17.632 1.00 97.12 566 LEU A N 1
ATOM 4581 C CA . LEU A 1 566 ? 5.754 6.573 -18.619 1.00 97.12 566 LEU A CA 1
ATOM 4582 C C . LEU A 1 566 ? 5.496 7.750 -19.572 1.00 97.12 566 LEU A C 1
ATOM 4584 O O . LEU A 1 566 ? 5.396 7.557 -20.782 1.00 97.12 566 LEU A O 1
ATOM 4588 N N . LYS A 1 567 ? 5.471 8.984 -19.055 1.00 96.56 567 LYS A N 1
ATOM 4589 C CA . LYS A 1 567 ? 5.310 10.189 -19.887 1.00 96.56 567 LYS A CA 1
ATOM 4590 C C . LYS A 1 567 ? 6.506 10.439 -20.809 1.00 96.56 567 LYS A C 1
ATOM 4592 O O . LYS A 1 567 ? 6.316 10.918 -21.925 1.00 96.56 567 LYS A O 1
ATOM 4597 N N . VAL A 1 568 ? 7.721 10.126 -20.353 1.00 96.62 568 VAL A N 1
ATOM 4598 C CA . VAL A 1 568 ? 8.939 10.184 -21.181 1.00 96.62 568 VAL A CA 1
ATOM 4599 C C . VAL A 1 568 ? 8.884 9.128 -22.286 1.00 96.62 568 VAL A C 1
ATOM 4601 O O . VAL A 1 568 ? 9.134 9.459 -23.440 1.00 96.62 568 VAL A O 1
ATOM 4604 N N . ALA A 1 569 ? 8.481 7.892 -21.972 1.00 97.50 569 ALA A N 1
ATOM 4605 C CA . ALA A 1 569 ? 8.306 6.842 -22.976 1.00 97.50 569 ALA A CA 1
ATOM 4606 C C . ALA A 1 569 ? 7.294 7.245 -24.064 1.00 97.50 569 ALA A C 1
ATOM 4608 O O . ALA A 1 569 ? 7.599 7.132 -25.250 1.00 97.50 569 ALA A O 1
ATOM 4609 N N . ALA A 1 570 ? 6.133 7.786 -23.670 1.00 97.12 570 ALA A N 1
ATOM 4610 C CA . ALA A 1 570 ? 5.130 8.301 -24.607 1.00 97.12 570 ALA A CA 1
ATOM 4611 C C . ALA A 1 570 ? 5.711 9.375 -25.542 1.00 97.12 570 ALA A C 1
ATOM 4613 O O . ALA A 1 570 ? 5.485 9.338 -26.749 1.00 97.12 570 ALA A O 1
ATOM 4614 N N . GLY A 1 571 ? 6.499 10.300 -24.989 1.00 96.94 571 GLY A N 1
ATOM 4615 C CA . GLY A 1 571 ? 7.169 11.353 -25.747 1.00 96.94 571 GLY A CA 1
ATOM 4616 C C . GLY A 1 571 ? 8.167 10.837 -26.777 1.00 96.94 571 GLY A C 1
ATOM 4617 O O . GLY A 1 571 ? 8.177 11.312 -27.912 1.00 96.94 571 GLY A O 1
ATOM 4618 N N . ILE A 1 572 ? 8.962 9.827 -26.407 1.00 97.12 572 ILE A N 1
ATOM 4619 C CA . ILE A 1 572 ? 9.882 9.161 -27.335 1.00 97.12 572 ILE A CA 1
ATOM 4620 C C . ILE A 1 572 ? 9.088 8.520 -28.478 1.00 97.12 572 ILE A C 1
ATOM 4622 O O . ILE A 1 572 ? 9.396 8.767 -29.639 1.00 97.12 572 ILE A O 1
ATOM 4626 N N . PHE A 1 573 ? 8.032 7.752 -28.185 1.00 97.38 573 PHE A N 1
ATOM 4627 C CA . PHE A 1 573 ? 7.225 7.119 -29.235 1.00 97.38 573 PHE A CA 1
ATOM 4628 C C . PHE A 1 573 ? 6.577 8.138 -30.188 1.00 97.38 573 PHE A C 1
ATOM 4630 O O . PHE A 1 573 ? 6.570 7.909 -31.398 1.00 97.38 573 PHE A O 1
ATOM 4637 N N . ILE A 1 574 ? 6.083 9.272 -29.677 1.00 96.25 574 ILE A N 1
ATOM 4638 C CA . ILE A 1 574 ? 5.535 10.357 -30.510 1.00 96.25 574 ILE A CA 1
ATOM 4639 C C . ILE A 1 574 ? 6.612 10.922 -31.436 1.00 96.25 574 ILE A C 1
ATOM 4641 O O . ILE A 1 574 ? 6.409 10.973 -32.648 1.00 96.25 574 ILE A O 1
ATOM 4645 N N . ASN A 1 575 ? 7.779 11.275 -30.891 1.00 95.25 575 ASN A N 1
ATOM 4646 C CA . ASN A 1 575 ? 8.888 11.803 -31.681 1.00 95.25 575 ASN A CA 1
ATOM 4647 C C . ASN A 1 575 ? 9.325 10.816 -32.781 1.00 95.25 575 ASN A C 1
ATOM 4649 O O . ASN A 1 575 ? 9.506 11.205 -33.936 1.00 95.25 575 ASN A O 1
ATOM 4653 N N . LEU A 1 576 ? 9.413 9.522 -32.460 1.00 94.44 576 LEU A N 1
ATOM 4654 C CA . LEU A 1 576 ? 9.726 8.487 -33.443 1.00 94.44 576 LEU A CA 1
ATOM 4655 C C . LEU A 1 576 ? 8.679 8.407 -34.555 1.00 94.44 576 LEU A C 1
ATOM 4657 O O . LEU A 1 576 ? 9.053 8.371 -35.728 1.00 94.44 576 LEU A O 1
ATOM 4661 N N . LYS A 1 577 ? 7.390 8.409 -34.200 1.00 94.44 577 LYS A N 1
ATOM 4662 C CA . LYS A 1 577 ? 6.276 8.337 -35.152 1.00 94.44 577 LYS A CA 1
ATOM 4663 C C . LYS A 1 577 ? 6.235 9.539 -36.093 1.00 94.44 577 LYS A C 1
ATOM 4665 O O . LYS A 1 577 ? 6.033 9.357 -37.290 1.00 94.44 577 LYS A O 1
ATOM 4670 N N . GLU A 1 578 ? 6.388 10.746 -35.560 1.00 94.19 578 GLU A N 1
ATOM 4671 C CA . GLU A 1 578 ? 6.162 11.982 -36.315 1.00 94.19 578 GLU A CA 1
ATOM 4672 C C . GLU A 1 578 ? 7.397 12.439 -37.095 1.00 94.19 578 GLU A C 1
ATOM 4674 O O . GLU A 1 578 ? 7.260 12.961 -38.199 1.00 94.19 578 GLU A O 1
ATOM 4679 N N . VAL A 1 579 ? 8.601 12.227 -36.554 1.00 92.06 579 VAL A N 1
ATOM 4680 C CA . VAL A 1 579 ? 9.836 12.812 -37.102 1.00 92.06 579 VAL A CA 1
ATOM 4681 C C . VAL A 1 579 ? 10.702 11.783 -37.827 1.00 92.06 579 VAL A C 1
ATOM 4683 O O . VAL A 1 579 ? 11.228 12.065 -38.905 1.00 92.06 579 VAL A O 1
ATOM 4686 N N . HIS A 1 580 ? 10.888 10.590 -37.254 1.00 91.44 580 HIS A N 1
ATOM 4687 C CA . HIS A 1 580 ? 11.936 9.669 -37.713 1.00 91.44 580 HIS A CA 1
ATOM 4688 C C . HIS A 1 580 ? 11.429 8.521 -38.589 1.00 91.44 580 HIS A C 1
ATOM 4690 O O . HIS A 1 580 ? 12.050 8.228 -39.609 1.00 91.44 580 HIS A O 1
ATOM 4696 N N . ILE A 1 581 ? 10.297 7.898 -38.251 1.00 92.19 581 ILE A N 1
ATOM 4697 C CA . ILE A 1 581 ? 9.699 6.815 -39.050 1.00 92.19 581 ILE A CA 1
ATOM 4698 C C . ILE A 1 581 ? 9.379 7.261 -40.491 1.00 92.19 581 ILE A C 1
ATOM 4700 O O . ILE A 1 581 ? 9.713 6.510 -41.408 1.00 92.19 581 ILE A O 1
ATOM 4704 N N . PRO A 1 582 ? 8.846 8.475 -40.752 1.00 93.25 582 PRO A N 1
ATOM 4705 C CA . PRO A 1 582 ? 8.606 8.945 -42.120 1.00 93.25 582 PRO A CA 1
ATOM 4706 C C . PRO A 1 582 ? 9.873 9.087 -42.977 1.00 93.25 582 PRO A C 1
ATOM 4708 O O . PRO A 1 582 ? 9.771 9.196 -44.196 1.00 93.25 582 PRO A O 1
ATOM 4711 N N . ARG A 1 583 ? 11.067 9.097 -42.364 1.00 91.38 583 ARG A N 1
ATOM 4712 C CA . ARG A 1 583 ? 12.355 9.183 -43.071 1.00 91.38 583 ARG A CA 1
ATOM 4713 C C . ARG A 1 583 ? 12.883 7.821 -43.524 1.00 91.38 583 ARG A C 1
ATOM 4715 O O . ARG A 1 583 ? 13.881 7.798 -44.246 1.00 91.38 583 ARG A O 1
ATOM 4722 N N . LEU A 1 584 ? 12.284 6.707 -43.096 1.00 89.50 584 LEU A N 1
ATOM 4723 C CA . LEU A 1 584 ? 12.698 5.361 -43.507 1.00 89.50 584 LEU A CA 1
ATOM 4724 C C . LEU A 1 584 ? 12.418 5.151 -45.000 1.00 89.50 584 LEU A C 1
ATOM 4726 O O . LEU A 1 584 ? 11.318 5.427 -45.471 1.00 89.50 584 LEU A O 1
ATOM 4730 N N . ILE A 1 585 ? 13.400 4.625 -45.738 1.00 84.44 585 ILE A N 1
ATOM 4731 C CA . ILE A 1 585 ? 13.207 4.278 -47.158 1.00 84.44 585 ILE A CA 1
ATOM 4732 C C . ILE A 1 585 ? 12.263 3.084 -47.285 1.00 84.44 585 ILE A C 1
ATOM 4734 O O . ILE A 1 585 ? 11.347 3.086 -48.106 1.00 84.44 585 ILE A O 1
ATOM 4738 N N . THR A 1 586 ? 12.507 2.056 -46.473 1.00 85.38 586 THR A N 1
ATOM 4739 C CA . THR A 1 586 ? 11.725 0.825 -46.485 1.00 85.38 586 THR A CA 1
ATOM 4740 C C . THR A 1 586 ? 10.740 0.869 -45.322 1.00 85.38 586 THR A C 1
ATOM 4742 O O . THR A 1 586 ? 11.171 0.820 -44.164 1.00 85.38 586 THR A O 1
ATOM 4745 N N . PRO A 1 587 ? 9.425 0.961 -45.588 1.00 85.81 587 PRO A N 1
ATOM 4746 C CA . PRO A 1 587 ? 8.432 0.970 -44.527 1.00 85.81 587 PRO A CA 1
ATOM 4747 C C . PRO A 1 587 ? 8.459 -0.352 -43.756 1.00 85.81 587 PRO A C 1
ATOM 4749 O O . PRO A 1 587 ? 8.815 -1.405 -44.290 1.00 85.81 587 PRO A O 1
ATOM 4752 N N . ALA A 1 588 ? 8.075 -0.292 -42.485 1.00 83.62 588 ALA A N 1
ATOM 4753 C CA . ALA A 1 588 ? 7.980 -1.477 -41.649 1.00 83.62 588 ALA A CA 1
ATOM 4754 C C . ALA A 1 588 ? 6.859 -2.410 -42.130 1.00 83.62 588 ALA A C 1
ATOM 4756 O O . ALA A 1 588 ? 5.789 -1.957 -42.542 1.00 83.62 588 ALA A O 1
ATOM 4757 N N . GLU A 1 589 ? 7.104 -3.718 -42.061 1.00 86.06 589 GLU A N 1
ATOM 4758 C CA . GLU A 1 589 ? 6.096 -4.734 -42.372 1.00 86.06 589 GLU A CA 1
ATOM 4759 C C . GLU A 1 589 ? 4.944 -4.700 -41.362 1.00 86.06 589 GLU A C 1
ATOM 4761 O O . GLU A 1 589 ? 5.086 -4.228 -40.228 1.00 86.06 589 GLU A O 1
ATOM 4766 N N . LYS A 1 590 ? 3.803 -5.267 -41.762 1.00 84.31 590 LYS A N 1
ATOM 4767 C CA . LYS A 1 590 ? 2.637 -5.359 -40.888 1.00 84.31 590 LYS A CA 1
ATOM 4768 C C . LYS A 1 590 ? 2.962 -6.162 -39.617 1.00 84.31 590 LYS A C 1
ATOM 4770 O O . LYS A 1 590 ? 3.525 -7.247 -39.693 1.00 84.31 590 LYS A O 1
ATOM 4775 N N . GLY A 1 591 ? 2.566 -5.652 -38.454 1.00 81.50 591 GLY A N 1
ATOM 4776 C CA . GLY A 1 591 ? 2.760 -6.283 -37.147 1.00 81.50 591 GLY A CA 1
ATOM 4777 C C . GLY A 1 591 ? 4.145 -6.072 -36.526 1.00 81.50 591 GLY A C 1
ATOM 4778 O O . GLY A 1 591 ? 4.424 -6.675 -35.488 1.00 81.50 591 GLY A O 1
ATOM 4779 N N . ARG A 1 592 ? 5.007 -5.249 -37.137 1.00 89.81 592 ARG A N 1
ATOM 4780 C CA . ARG A 1 592 ? 6.312 -4.833 -36.594 1.00 89.81 592 ARG A CA 1
ATOM 4781 C C . ARG A 1 592 ? 6.165 -3.591 -35.713 1.00 89.81 592 ARG A C 1
ATOM 4783 O O . ARG A 1 592 ? 5.188 -2.853 -35.823 1.00 89.81 592 ARG A O 1
ATOM 4790 N N . ASP A 1 593 ? 7.164 -3.321 -34.876 1.00 92.19 593 ASP A N 1
ATOM 4791 C CA . ASP A 1 593 ? 7.097 -2.236 -33.886 1.00 92.19 593 ASP A CA 1
ATOM 4792 C C . ASP A 1 593 ? 6.981 -0.845 -34.514 1.00 92.19 593 ASP A C 1
ATOM 4794 O O . ASP A 1 593 ? 6.295 0.027 -33.988 1.00 92.19 593 ASP A O 1
ATOM 4798 N N . LEU A 1 594 ? 7.646 -0.648 -35.654 1.00 91.44 594 LEU A N 1
ATOM 4799 C CA . LEU A 1 594 ? 7.745 0.646 -36.335 1.00 91.44 594 LEU A CA 1
ATOM 4800 C C . LEU A 1 594 ? 6.525 0.956 -37.219 1.00 91.44 594 LEU A C 1
ATOM 4802 O O . LEU A 1 594 ? 6.516 1.936 -37.961 1.00 91.44 594 LEU A O 1
ATOM 4806 N N . GLU A 1 595 ? 5.495 0.115 -37.167 1.00 89.00 595 GLU A N 1
ATOM 4807 C CA . GLU A 1 595 ? 4.240 0.339 -37.868 1.00 89.00 595 GLU A CA 1
ATOM 4808 C C . GLU A 1 595 ? 3.326 1.307 -37.075 1.00 89.00 595 GLU A C 1
ATOM 4810 O O . GLU A 1 595 ? 3.207 1.164 -35.853 1.00 89.00 595 GLU A O 1
ATOM 4815 N N . PRO A 1 596 ? 2.597 2.242 -37.730 1.00 90.44 596 PRO A N 1
ATOM 4816 C CA . PRO A 1 596 ? 1.748 3.225 -37.049 1.00 90.44 596 PRO A CA 1
ATOM 4817 C C . PRO A 1 596 ? 0.797 2.681 -35.972 1.00 90.44 596 PRO A C 1
ATOM 4819 O O . PRO A 1 596 ? 0.663 3.303 -34.923 1.00 90.44 596 PRO A O 1
ATOM 4822 N N . ARG A 1 597 ? 0.165 1.517 -36.186 1.00 91.69 597 ARG A N 1
ATOM 4823 C CA . ARG A 1 597 ? -0.780 0.930 -35.214 1.00 91.69 597 ARG A CA 1
ATOM 4824 C C . ARG A 1 597 ? -0.105 0.522 -33.905 1.00 91.69 597 ARG A C 1
ATOM 4826 O O . ARG A 1 597 ? -0.653 0.764 -32.833 1.00 91.69 597 ARG A O 1
ATOM 4833 N N . VAL A 1 598 ? 1.077 -0.088 -33.986 1.00 92.81 598 VAL A N 1
ATOM 4834 C CA . VAL A 1 598 ? 1.828 -0.513 -32.797 1.00 92.81 598 VAL A CA 1
ATOM 4835 C C . VAL A 1 598 ? 2.347 0.715 -32.049 1.00 92.81 598 VAL A C 1
ATOM 4837 O O . VAL A 1 598 ? 2.169 0.803 -30.835 1.00 92.81 598 VAL A O 1
ATOM 4840 N N . MET A 1 599 ? 2.874 1.707 -32.776 1.00 93.31 599 MET A N 1
ATOM 4841 C CA . MET A 1 599 ? 3.300 2.993 -32.211 1.00 93.31 599 MET A CA 1
ATOM 4842 C C . MET A 1 599 ? 2.165 3.694 -31.457 1.00 93.31 599 MET A C 1
ATOM 4844 O O . MET A 1 599 ? 2.331 4.071 -30.298 1.00 93.31 599 MET A O 1
ATOM 4848 N N . ASP A 1 600 ? 0.993 3.824 -32.084 1.00 94.94 600 ASP A N 1
ATOM 4849 C CA . ASP A 1 600 ? -0.165 4.477 -31.472 1.00 94.94 600 ASP A CA 1
ATOM 4850 C C . ASP A 1 600 ? -0.657 3.743 -30.226 1.00 94.94 600 ASP A C 1
ATOM 4852 O O . ASP A 1 600 ? -0.965 4.378 -29.216 1.00 94.94 600 ASP A O 1
ATOM 4856 N N . ALA A 1 601 ? -0.676 2.410 -30.250 1.00 95.50 601 ALA A N 1
ATOM 4857 C CA . ALA A 1 601 ? -1.040 1.625 -29.080 1.00 95.50 601 ALA A CA 1
ATOM 4858 C C . ALA A 1 601 ? -0.064 1.835 -27.908 1.00 95.50 601 ALA A C 1
ATOM 4860 O O . ALA A 1 601 ? -0.514 2.001 -26.775 1.00 95.50 601 ALA A O 1
ATOM 4861 N N . TYR A 1 602 ? 1.249 1.902 -28.163 1.00 96.88 602 TYR A N 1
ATOM 4862 C CA . TYR A 1 602 ? 2.246 2.189 -27.125 1.00 96.88 602 TYR A CA 1
ATOM 4863 C C . TYR A 1 602 ? 2.124 3.601 -26.548 1.00 96.88 602 TYR A C 1
ATOM 4865 O O . TYR A 1 602 ? 2.186 3.757 -25.326 1.00 96.88 602 TYR A O 1
ATOM 4873 N N . ILE A 1 603 ? 1.919 4.618 -27.394 1.00 96.88 603 ILE A N 1
ATOM 4874 C CA . ILE A 1 603 ? 1.720 6.010 -26.958 1.00 96.88 603 ILE A CA 1
ATOM 4875 C C . ILE A 1 603 ? 0.520 6.083 -26.012 1.00 96.88 603 ILE A C 1
ATOM 4877 O O . ILE A 1 603 ? 0.642 6.552 -24.878 1.00 96.88 603 ILE A O 1
ATOM 4881 N N . ILE A 1 604 ? -0.619 5.549 -26.457 1.00 96.62 604 ILE A N 1
ATOM 4882 C CA . ILE A 1 604 ? -1.874 5.600 -25.708 1.00 96.62 604 ILE A CA 1
ATOM 4883 C C . ILE A 1 604 ? -1.774 4.782 -24.413 1.00 96.62 604 ILE A C 1
ATOM 4885 O O . ILE A 1 604 ? -2.229 5.239 -23.365 1.00 96.62 604 ILE A O 1
ATOM 4889 N N . GLN A 1 605 ? -1.144 3.602 -24.445 1.00 96.94 605 GLN A N 1
ATOM 4890 C CA . GLN A 1 605 ? -0.929 2.797 -23.242 1.00 96.94 605 GLN A CA 1
ATOM 4891 C C . GLN A 1 605 ? -0.071 3.535 -22.209 1.00 96.94 605 GLN A C 1
ATOM 4893 O O . GLN A 1 605 ? -0.415 3.526 -21.030 1.00 96.94 605 GLN A O 1
ATOM 4898 N N . CYS A 1 606 ? 1.014 4.197 -22.622 1.00 97.19 606 CYS A N 1
ATOM 4899 C CA . CYS A 1 606 ? 1.863 4.946 -21.694 1.00 97.19 606 CYS A CA 1
ATOM 4900 C C . CYS A 1 606 ? 1.087 6.073 -20.993 1.00 97.19 606 CYS A C 1
ATOM 4902 O O . CYS A 1 606 ? 1.257 6.282 -19.792 1.00 97.19 606 CYS A O 1
ATOM 4904 N N . GLN A 1 607 ? 0.209 6.771 -21.721 1.00 95.75 607 GLN A N 1
ATOM 4905 C CA . GLN A 1 607 ? -0.668 7.794 -21.144 1.00 95.75 607 GLN A CA 1
ATOM 4906 C C . GLN A 1 607 ? -1.679 7.184 -20.164 1.00 95.75 607 GLN A C 1
ATOM 4908 O O . GLN A 1 607 ? -1.828 7.686 -19.049 1.00 95.75 607 GLN A O 1
ATOM 4913 N N . ALA A 1 608 ? -2.320 6.073 -20.540 1.00 95.88 608 ALA A N 1
ATOM 4914 C CA . ALA A 1 608 ? -3.287 5.377 -19.694 1.00 95.88 608 ALA A CA 1
ATOM 4915 C C . ALA A 1 608 ? -2.657 4.900 -18.374 1.00 95.88 608 ALA A C 1
ATOM 4917 O O . ALA A 1 608 ? -3.187 5.181 -17.299 1.00 95.88 608 ALA A O 1
ATOM 4918 N N . GLU A 1 609 ? -1.496 4.244 -18.450 1.00 95.56 609 GLU A N 1
ATOM 4919 C CA . GLU A 1 609 ? -0.750 3.738 -17.293 1.00 95.56 609 GLU A CA 1
ATOM 4920 C C . GLU A 1 609 ? -0.260 4.870 -16.381 1.00 95.56 609 GLU A C 1
ATOM 4922 O O . GLU A 1 609 ? -0.323 4.751 -15.157 1.00 95.56 609 GLU A O 1
ATOM 4927 N N . ALA A 1 610 ? 0.191 5.995 -16.949 1.00 94.19 610 ALA A N 1
ATOM 4928 C CA . ALA A 1 610 ? 0.563 7.170 -16.163 1.00 94.19 610 ALA A CA 1
ATOM 4929 C C . ALA A 1 610 ? -0.657 7.742 -15.425 1.00 94.19 610 ALA A C 1
ATOM 4931 O O . ALA A 1 610 ? -0.570 8.098 -14.249 1.00 94.19 610 ALA A O 1
ATOM 4932 N N . GLN A 1 611 ? -1.814 7.773 -16.085 1.00 93.00 611 GLN A N 1
ATOM 4933 C CA . GLN A 1 611 ? -3.046 8.274 -15.491 1.00 93.00 611 GLN A CA 1
ATOM 4934 C C . GLN A 1 611 ? -3.568 7.380 -14.357 1.00 93.00 611 GLN A C 1
ATOM 4936 O O . GLN A 1 611 ? -4.177 7.900 -13.422 1.00 93.00 611 GLN A O 1
ATOM 4941 N N . GLU A 1 612 ? -3.260 6.076 -14.353 1.00 93.00 612 GLU A N 1
ATOM 4942 C CA . GLU A 1 612 ? -3.533 5.207 -13.197 1.00 93.00 612 GLU A CA 1
ATOM 4943 C C . GLU A 1 612 ? -2.868 5.729 -11.917 1.00 93.00 612 GLU A C 1
ATOM 4945 O O . GLU A 1 612 ? -3.493 5.744 -10.853 1.00 93.00 612 GLU A O 1
ATOM 4950 N N . VAL A 1 613 ? -1.617 6.190 -12.025 1.00 90.69 613 VAL A N 1
ATOM 4951 C CA . VAL A 1 613 ? -0.860 6.758 -10.899 1.00 90.69 613 VAL A CA 1
ATOM 4952 C C . VAL A 1 613 ? -1.495 8.071 -10.441 1.00 90.69 613 VAL A C 1
ATOM 4954 O O . VAL A 1 613 ? -1.610 8.322 -9.239 1.00 90.69 613 VAL A O 1
ATOM 4957 N N . THR A 1 614 ? -1.976 8.892 -11.379 1.00 90.19 614 THR A N 1
ATOM 4958 C CA . THR A 1 614 ? -2.699 10.127 -11.049 1.00 90.19 614 THR A CA 1
ATOM 4959 C C . THR A 1 614 ? -4.006 9.845 -10.311 1.00 90.19 614 THR A C 1
ATOM 4961 O O . THR A 1 614 ? -4.292 10.511 -9.317 1.00 90.19 614 THR A O 1
ATOM 4964 N N . ILE A 1 615 ? -4.777 8.839 -10.737 1.00 90.06 615 ILE A N 1
ATOM 4965 C CA . ILE A 1 615 ? -6.003 8.410 -10.045 1.00 90.06 615 ILE A CA 1
ATOM 4966 C C . ILE A 1 615 ? -5.676 7.951 -8.623 1.00 90.06 615 ILE A C 1
ATOM 4968 O O . ILE A 1 615 ? -6.328 8.384 -7.673 1.00 90.06 615 ILE A O 1
ATOM 4972 N N . ALA A 1 616 ? -4.640 7.123 -8.459 1.00 85.94 616 ALA A N 1
ATOM 4973 C CA . ALA A 1 616 ? -4.218 6.648 -7.146 1.00 85.94 616 ALA A CA 1
ATOM 4974 C C . ALA A 1 616 ? -3.860 7.806 -6.207 1.00 85.94 616 ALA A C 1
ATOM 4976 O O . ALA A 1 616 ? -4.306 7.839 -5.058 1.00 85.94 616 ALA A O 1
ATOM 4977 N N . ARG A 1 617 ? -3.126 8.801 -6.719 1.00 81.75 617 ARG A N 1
ATOM 4978 C CA . ARG A 1 617 ? -2.779 10.006 -5.965 1.00 81.75 617 ARG A CA 1
ATOM 4979 C C . ARG A 1 617 ? -3.996 10.879 -5.660 1.00 81.75 617 ARG A C 1
ATOM 4981 O O . ARG A 1 617 ? -4.084 11.419 -4.562 1.00 81.75 617 ARG A O 1
ATOM 4988 N N . ALA A 1 618 ? -4.940 11.007 -6.591 1.00 83.38 618 ALA A N 1
ATOM 4989 C CA . ALA A 1 618 ? -6.170 11.766 -6.375 1.00 83.38 618 ALA A CA 1
ATOM 4990 C C . ALA A 1 618 ? -7.025 11.157 -5.249 1.00 83.38 618 ALA A C 1
ATOM 4992 O O . ALA A 1 618 ? -7.588 11.893 -4.437 1.00 83.38 618 ALA A O 1
ATOM 4993 N N . ILE A 1 619 ? -7.070 9.823 -5.163 1.00 82.25 619 ILE A N 1
ATOM 4994 C CA . ILE A 1 619 ? -7.726 9.091 -4.072 1.00 82.25 619 ILE A CA 1
ATOM 4995 C C . ILE A 1 619 ? -6.976 9.302 -2.747 1.00 82.25 619 ILE A C 1
ATOM 4997 O O . ILE A 1 619 ? -7.606 9.620 -1.741 1.00 82.25 619 ILE A O 1
ATOM 5001 N N . GLU A 1 620 ? -5.643 9.178 -2.740 1.00 75.19 620 GLU A N 1
ATOM 5002 C CA . GLU A 1 620 ? -4.807 9.386 -1.542 1.00 75.19 620 GLU A CA 1
ATOM 5003 C C . GLU A 1 620 ? -4.967 10.804 -0.968 1.00 75.19 620 GLU A C 1
ATOM 5005 O O . GLU A 1 620 ? -5.105 10.983 0.240 1.00 75.19 620 GLU A O 1
ATOM 5010 N N . LEU A 1 621 ? -5.022 11.810 -1.843 1.00 74.81 621 LEU A N 1
ATOM 5011 C CA . LEU A 1 621 ? -5.237 13.214 -1.486 1.00 74.81 621 LEU A CA 1
ATOM 5012 C C . LEU A 1 621 ? -6.712 13.565 -1.217 1.00 74.81 621 LEU A C 1
ATOM 5014 O O . LEU A 1 621 ? -7.025 14.734 -0.999 1.00 74.81 621 LEU A O 1
ATOM 5018 N N . LYS A 1 622 ? -7.618 12.576 -1.218 1.00 80.56 622 LYS A N 1
ATOM 5019 C CA . LYS A 1 622 ? -9.056 12.740 -0.941 1.00 80.56 622 LYS A CA 1
ATOM 5020 C C . LYS A 1 622 ? -9.731 13.800 -1.824 1.00 80.56 622 LYS A C 1
ATOM 5022 O O . LYS A 1 622 ? -10.567 14.573 -1.356 1.00 80.56 622 LYS A O 1
ATOM 5027 N N . HIS A 1 623 ? -9.382 13.849 -3.111 1.00 84.12 623 HIS A N 1
ATOM 5028 C CA . HIS A 1 623 ? -10.086 14.711 -4.062 1.00 84.12 623 HIS A CA 1
ATOM 5029 C C . HIS A 1 623 ? -11.564 14.312 -4.195 1.00 84.12 623 HIS A C 1
ATOM 5031 O O . HIS A 1 623 ? -11.960 13.181 -3.913 1.00 84.12 623 HIS A O 1
ATOM 5037 N N . LYS A 1 624 ? -12.391 15.255 -4.670 1.00 87.44 624 LYS A N 1
ATOM 5038 C CA . LYS A 1 624 ? -13.822 15.026 -4.916 1.00 87.44 624 LYS A CA 1
ATOM 5039 C C . LYS A 1 624 ? -14.036 13.830 -5.852 1.00 87.44 624 LYS A C 1
ATOM 5041 O O . LYS A 1 624 ? -13.360 13.721 -6.878 1.00 87.44 624 LYS A O 1
ATOM 5046 N N . ALA A 1 625 ? -15.040 13.006 -5.544 1.00 88.69 625 ALA A N 1
ATOM 5047 C CA . ALA A 1 625 ? -15.393 11.814 -6.320 1.00 88.69 625 ALA A CA 1
ATOM 5048 C C . ALA A 1 625 ? -15.610 12.112 -7.813 1.00 88.69 625 ALA A C 1
ATOM 5050 O O . ALA A 1 625 ? -15.224 11.319 -8.664 1.00 88.69 625 ALA A O 1
ATOM 5051 N N . THR A 1 626 ? -16.120 13.299 -8.143 1.00 90.38 626 THR A N 1
ATOM 5052 C CA . THR A 1 626 ? -16.348 13.754 -9.521 1.00 90.38 626 THR A CA 1
ATOM 5053 C C . THR A 1 626 ? -15.061 13.816 -10.348 1.00 90.38 626 THR A C 1
ATOM 5055 O O . THR A 1 626 ? -15.058 13.434 -11.515 1.00 90.38 626 THR A O 1
ATOM 5058 N N . ILE A 1 627 ? -13.950 14.256 -9.742 1.00 89.44 627 ILE A N 1
ATOM 5059 C CA . ILE A 1 627 ? -12.639 14.336 -10.408 1.00 89.44 627 ILE A CA 1
ATOM 5060 C C . ILE A 1 627 ? -12.093 12.926 -10.637 1.00 89.44 627 ILE A C 1
ATOM 5062 O O . ILE A 1 627 ? -11.606 12.617 -11.721 1.00 89.44 627 ILE A O 1
ATOM 5066 N N . ILE A 1 628 ? -12.208 12.061 -9.627 1.00 91.06 628 ILE A N 1
ATOM 5067 C CA . ILE A 1 628 ? -11.735 10.673 -9.694 1.00 91.06 628 ILE A CA 1
ATOM 5068 C C . ILE A 1 628 ? -12.520 9.897 -10.759 1.00 91.06 628 ILE A C 1
ATOM 5070 O O . ILE A 1 628 ? -11.917 9.192 -11.565 1.00 91.06 628 ILE A O 1
ATOM 5074 N N . ALA A 1 629 ? -13.843 10.080 -10.817 1.00 92.81 629 ALA A N 1
ATOM 5075 C CA . ALA A 1 629 ? -14.701 9.478 -11.831 1.00 92.81 629 ALA A CA 1
ATOM 5076 C C . ALA A 1 629 ? -14.313 9.924 -13.249 1.00 92.81 629 ALA A C 1
ATOM 5078 O O . ALA A 1 629 ? -14.207 9.088 -14.142 1.00 92.81 629 ALA A O 1
ATOM 5079 N N . ALA A 1 630 ? -14.051 11.221 -13.447 1.00 93.06 630 ALA A N 1
ATOM 5080 C CA . ALA A 1 630 ? -13.642 11.756 -14.742 1.00 93.06 630 ALA A CA 1
ATOM 5081 C C . ALA A 1 630 ? -12.269 11.232 -15.185 1.00 93.06 630 ALA A C 1
ATOM 5083 O O . ALA A 1 630 ? -12.117 10.799 -16.324 1.00 93.06 630 ALA A O 1
ATOM 5084 N N . LEU A 1 631 ? -11.285 11.204 -14.280 1.00 93.25 631 LEU A N 1
ATOM 5085 C CA . LEU A 1 631 ? -9.968 10.636 -14.573 1.00 93.25 631 LEU A CA 1
ATOM 5086 C C . LEU A 1 631 ? -10.059 9.145 -14.915 1.00 93.25 631 LEU A C 1
ATOM 5088 O O . LEU A 1 631 ? -9.441 8.712 -15.883 1.00 93.25 631 LEU A O 1
ATOM 5092 N N . ALA A 1 632 ? -10.844 8.369 -14.162 1.00 94.50 632 ALA A N 1
ATOM 5093 C CA . ALA A 1 632 ? -11.046 6.947 -14.427 1.00 94.50 632 ALA A CA 1
ATOM 5094 C C . ALA A 1 632 ? -11.747 6.692 -15.769 1.00 94.50 632 ALA A C 1
ATOM 5096 O O . ALA A 1 632 ? -11.361 5.774 -16.492 1.00 94.50 632 ALA A O 1
ATOM 5097 N N . TYR A 1 633 ? -12.730 7.521 -16.127 1.00 95.44 633 TYR A N 1
ATOM 5098 C CA . TYR A 1 633 ? -13.428 7.426 -17.406 1.00 95.44 633 TYR A CA 1
ATOM 5099 C C . TYR A 1 633 ? -12.485 7.681 -18.588 1.00 95.44 633 TYR A C 1
ATOM 5101 O O . TYR A 1 633 ? -12.401 6.863 -19.503 1.00 95.44 633 TYR A O 1
ATOM 5109 N N . GLU A 1 634 ? -11.693 8.754 -18.528 1.00 94.19 634 GLU A N 1
ATOM 5110 C CA . GLU A 1 634 ? -10.692 9.061 -19.557 1.00 94.19 634 GLU A CA 1
ATOM 5111 C C . GLU A 1 634 ? -9.617 7.962 -19.652 1.00 94.19 634 GLU A C 1
ATOM 5113 O O . GLU A 1 634 ? -9.230 7.556 -20.747 1.00 94.19 634 GLU A O 1
ATOM 5118 N N . THR A 1 635 ? -9.183 7.394 -18.519 1.00 95.50 635 THR A N 1
ATOM 5119 C CA . THR A 1 635 ? -8.260 6.246 -18.510 1.00 95.50 635 THR A CA 1
ATOM 5120 C C . THR A 1 635 ? -8.865 5.025 -19.203 1.00 95.50 635 THR A C 1
ATOM 5122 O O . THR A 1 635 ? -8.184 4.370 -19.995 1.00 95.50 635 THR A O 1
ATOM 5125 N N . ALA A 1 636 ? -10.142 4.722 -18.957 1.00 96.12 636 ALA A N 1
ATOM 5126 C CA . ALA A 1 636 ? -10.836 3.634 -19.640 1.00 96.12 636 ALA A CA 1
ATOM 5127 C C . ALA A 1 636 ? -10.924 3.877 -21.158 1.00 96.12 636 ALA A C 1
ATOM 5129 O O . ALA A 1 636 ? -10.706 2.944 -21.935 1.00 96.12 636 ALA A O 1
ATOM 5130 N N . ASN A 1 637 ? -11.164 5.123 -21.579 1.00 95.31 637 ASN A N 1
ATOM 5131 C CA . ASN A 1 637 ? -11.207 5.518 -22.989 1.00 95.31 637 ASN A CA 1
ATOM 5132 C C . ASN A 1 637 ? -9.840 5.389 -23.670 1.00 95.31 637 ASN A C 1
ATOM 5134 O O . ASN A 1 637 ? -9.770 4.914 -24.805 1.00 95.31 637 ASN A O 1
ATOM 5138 N N . PHE A 1 638 ? -8.742 5.739 -22.989 1.00 95.88 638 PHE A N 1
ATOM 5139 C CA . PHE A 1 638 ? -7.400 5.484 -23.517 1.00 95.88 638 PHE A CA 1
ATOM 5140 C C . PHE A 1 638 ? -7.171 3.988 -23.750 1.00 95.88 638 PHE A C 1
ATOM 5142 O O . PHE A 1 638 ? -6.782 3.592 -24.849 1.00 95.88 638 PHE A O 1
ATOM 5149 N N . TYR A 1 639 ? -7.489 3.133 -22.774 1.00 97.25 639 TYR A N 1
ATOM 5150 C CA . TYR A 1 639 ? -7.356 1.685 -22.949 1.00 97.25 639 TYR A CA 1
ATOM 5151 C C . TYR A 1 639 ? -8.252 1.129 -24.066 1.00 97.25 639 TYR A C 1
ATOM 5153 O O . TYR A 1 639 ? -7.805 0.285 -24.845 1.00 97.25 639 TYR A O 1
ATOM 5161 N N . GLN A 1 640 ? -9.479 1.640 -24.204 1.00 96.50 640 GLN A N 1
ATOM 5162 C CA . GLN A 1 640 ? -10.375 1.282 -25.306 1.00 96.50 640 GLN A CA 1
ATOM 5163 C C . GLN A 1 640 ? -9.780 1.659 -26.666 1.00 96.50 640 GLN A C 1
ATOM 5165 O O . GLN A 1 640 ? -9.782 0.855 -27.599 1.00 96.50 640 GLN A O 1
ATOM 5170 N N . LYS A 1 641 ? -9.257 2.884 -26.778 1.00 95.88 641 LYS A N 1
ATOM 5171 C CA . LYS A 1 641 ? -8.645 3.397 -28.003 1.00 95.88 641 LYS A CA 1
ATOM 5172 C C . LYS A 1 641 ? -7.419 2.570 -28.384 1.00 95.88 641 LYS A C 1
ATOM 5174 O O . LYS A 1 641 ? -7.284 2.211 -29.548 1.00 95.88 641 LYS A O 1
ATOM 5179 N N . ALA A 1 642 ? -6.577 2.209 -27.414 1.00 95.12 642 ALA A N 1
ATOM 5180 C CA . ALA A 1 642 ? -5.427 1.336 -27.642 1.00 95.12 642 ALA A CA 1
ATOM 5181 C C . ALA A 1 642 ? -5.842 -0.061 -28.148 1.00 95.12 642 ALA A C 1
ATOM 5183 O O . ALA A 1 642 ? -5.253 -0.547 -29.113 1.00 95.12 642 ALA A O 1
ATOM 5184 N N . ASP A 1 643 ? -6.874 -0.692 -27.566 1.00 95.75 643 ASP A N 1
ATOM 5185 C CA . ASP A 1 643 ? -7.385 -1.985 -28.062 1.00 95.75 643 ASP A CA 1
ATOM 5186 C C . ASP A 1 643 ? -7.933 -1.870 -29.491 1.00 95.75 643 ASP A C 1
ATOM 5188 O O . ASP A 1 643 ? -7.649 -2.716 -30.343 1.00 95.75 643 ASP A O 1
ATOM 5192 N N . HIS A 1 644 ? -8.686 -0.802 -29.776 1.00 94.06 644 HIS A N 1
ATOM 5193 C CA . HIS A 1 644 ? -9.243 -0.570 -31.105 1.00 94.06 644 HIS A CA 1
ATOM 5194 C C . HIS A 1 644 ? -8.145 -0.393 -32.158 1.00 94.06 644 HIS A C 1
ATOM 5196 O O . HIS A 1 644 ? -8.240 -0.977 -33.232 1.00 94.06 644 HIS A O 1
ATOM 5202 N N . THR A 1 645 ? -7.068 0.330 -31.845 1.00 92.56 645 THR A N 1
ATOM 5203 C CA . THR A 1 645 ? -5.919 0.490 -32.750 1.00 92.56 645 THR A CA 1
ATOM 5204 C C . THR A 1 645 ? -5.298 -0.856 -33.150 1.00 92.56 645 THR A C 1
ATOM 5206 O O . THR A 1 645 ? -4.859 -1.028 -34.290 1.00 92.56 645 THR A O 1
ATOM 5209 N N . LEU A 1 646 ? -5.297 -1.839 -32.244 1.00 91.06 646 LEU A N 1
ATOM 5210 C CA . LEU A 1 646 ? -4.710 -3.162 -32.474 1.00 91.06 646 LEU A CA 1
ATOM 5211 C C . LEU A 1 646 ? -5.680 -4.176 -33.104 1.00 91.06 646 LEU A C 1
ATOM 5213 O O . LEU A 1 646 ? -5.254 -5.271 -33.467 1.00 91.06 646 LEU A O 1
ATOM 5217 N N . ASN A 1 647 ? -6.969 -3.854 -33.262 1.00 86.75 647 ASN A N 1
ATOM 5218 C CA . ASN A 1 647 ? -7.989 -4.824 -33.687 1.00 86.75 647 ASN A CA 1
ATOM 5219 C C . ASN A 1 647 ? -7.787 -5.394 -35.106 1.00 86.75 647 ASN A C 1
ATOM 5221 O O . ASN A 1 647 ? -8.306 -6.466 -35.408 1.00 86.75 647 ASN A O 1
ATOM 5225 N N . THR A 1 648 ? -7.038 -4.685 -35.954 1.00 83.38 648 THR A N 1
ATOM 5226 C CA . THR A 1 648 ? -6.776 -5.020 -37.363 1.00 83.38 648 THR A CA 1
ATOM 5227 C C . THR A 1 648 ? -5.441 -5.747 -37.571 1.00 83.38 648 THR A C 1
ATOM 5229 O O . THR A 1 648 ? -5.090 -6.102 -38.708 1.00 83.38 648 THR A O 1
ATOM 5232 N N . LEU A 1 649 ? -4.678 -5.949 -36.492 1.00 84.88 649 LEU A N 1
ATOM 5233 C CA . LEU A 1 649 ? -3.491 -6.798 -36.483 1.00 84.88 649 LEU A CA 1
ATOM 5234 C C . LEU A 1 649 ? -3.885 -8.271 -36.366 1.00 84.88 649 LEU A C 1
ATOM 5236 O O . LEU A 1 649 ? -4.999 -8.611 -35.968 1.00 84.88 649 LEU A O 1
ATOM 5240 N N . GLU A 1 650 ? -2.963 -9.152 -36.738 1.00 80.62 650 GLU A N 1
ATOM 5241 C CA . GLU A 1 650 ? -3.212 -10.588 -36.678 1.00 80.62 650 GLU A CA 1
ATOM 5242 C C . GLU A 1 650 ? -3.433 -11.038 -35.223 1.00 80.62 650 GLU A C 1
ATOM 5244 O O . GLU A 1 650 ? -2.698 -10.613 -34.318 1.00 80.62 650 GLU A O 1
ATOM 5249 N N . PRO A 1 651 ? -4.452 -11.877 -34.953 1.00 75.31 651 PRO A N 1
ATOM 5250 C CA . PRO A 1 651 ? -4.767 -12.302 -33.592 1.00 75.31 651 PRO A CA 1
ATOM 5251 C C . PRO A 1 651 ? -3.608 -13.027 -32.902 1.00 75.31 651 PRO A C 1
ATOM 5253 O O . PRO A 1 651 ? -3.441 -12.897 -31.692 1.00 75.31 651 PRO A O 1
ATOM 5256 N N . GLU A 1 652 ? -2.787 -13.759 -33.649 1.00 73.31 652 GLU A N 1
ATOM 5257 C CA . GLU A 1 652 ? -1.708 -14.599 -33.117 1.00 73.31 652 GLU A CA 1
ATOM 5258 C C . GLU A 1 652 ? -0.624 -13.797 -32.382 1.00 73.31 652 GLU A C 1
ATOM 5260 O O . GLU A 1 652 ? -0.107 -14.259 -31.363 1.00 73.31 652 GLU A O 1
ATOM 5265 N N . CYS A 1 653 ? -0.330 -12.573 -32.832 1.00 76.25 653 CYS A N 1
ATOM 5266 C CA . CYS A 1 653 ? 0.695 -11.718 -32.231 1.00 76.25 653 CYS A CA 1
ATOM 5267 C C . CYS A 1 653 ? 0.128 -10.685 -31.237 1.00 76.25 653 CYS A C 1
ATOM 5269 O O . CYS A 1 653 ? 0.816 -10.284 -30.299 1.00 76.25 653 CYS A O 1
ATOM 5271 N N . SER A 1 654 ? -1.139 -10.281 -31.394 1.00 85.75 654 SER A N 1
ATOM 5272 C CA . SER A 1 654 ? -1.739 -9.159 -30.651 1.00 85.75 654 SER A CA 1
ATOM 5273 C C . SER A 1 654 ? -2.712 -9.565 -29.536 1.00 85.75 654 SER A C 1
ATOM 5275 O O . SER A 1 654 ? -2.971 -8.766 -28.633 1.00 85.75 654 SER A O 1
ATOM 5277 N N . SER A 1 655 ? -3.247 -10.795 -29.542 1.00 88.06 655 SER A N 1
ATOM 5278 C CA . SER A 1 655 ? -4.372 -11.175 -28.667 1.00 88.06 655 SER A CA 1
ATOM 5279 C C . SER A 1 655 ? -4.093 -10.986 -27.179 1.00 88.06 655 SER A C 1
ATOM 5281 O O . SER A 1 655 ? -4.934 -10.440 -26.468 1.00 88.06 655 SER A O 1
ATOM 5283 N N . LYS A 1 656 ? -2.919 -11.399 -26.684 1.00 90.12 656 LYS A N 1
ATOM 5284 C CA . LYS A 1 656 ? -2.597 -11.294 -25.249 1.00 90.12 656 LYS A CA 1
ATOM 5285 C C . LYS A 1 656 ? -2.513 -9.839 -24.787 1.00 90.12 656 LYS A C 1
ATOM 5287 O O . LYS A 1 656 ? -3.049 -9.496 -23.733 1.00 90.12 656 LYS A O 1
ATOM 5292 N N . TRP A 1 657 ? -1.903 -8.983 -25.603 1.00 93.38 657 TRP A N 1
ATOM 5293 C CA . TRP A 1 657 ? -1.814 -7.552 -25.337 1.00 93.38 657 TRP A CA 1
ATOM 5294 C C . TRP A 1 657 ? -3.205 -6.904 -25.337 1.00 93.38 657 TRP A C 1
ATOM 5296 O O . TRP A 1 657 ? -3.574 -6.213 -24.388 1.00 93.38 657 TRP A O 1
ATOM 5306 N N . ARG A 1 658 ? -4.039 -7.232 -26.327 1.00 94.00 658 ARG A N 1
ATOM 5307 C CA . ARG A 1 658 ? -5.434 -6.775 -26.397 1.00 94.00 658 ARG A CA 1
ATOM 5308 C C . ARG A 1 658 ? -6.265 -7.202 -25.188 1.00 94.00 658 ARG A C 1
ATOM 5310 O O . ARG A 1 658 ? -7.006 -6.388 -24.647 1.00 94.00 658 ARG A O 1
ATOM 5317 N N . LYS A 1 659 ? -6.100 -8.434 -24.689 1.00 93.62 659 LYS A N 1
ATOM 5318 C CA . LYS A 1 659 ? -6.772 -8.889 -23.455 1.00 93.62 659 LYS A CA 1
ATOM 5319 C C . LYS A 1 659 ? -6.393 -8.050 -22.238 1.00 93.62 659 LYS A C 1
ATOM 5321 O O . LYS A 1 659 ? -7.265 -7.757 -21.426 1.00 93.62 659 LYS A O 1
ATOM 5326 N N . TYR A 1 660 ? -5.133 -7.627 -22.125 1.00 94.31 660 TYR A N 1
ATOM 5327 C CA . TYR A 1 660 ? -4.713 -6.694 -21.078 1.00 94.31 660 TYR A CA 1
ATOM 5328 C C . TYR A 1 660 ? -5.396 -5.324 -21.218 1.00 94.31 660 TYR A C 1
ATOM 5330 O O . TYR A 1 660 ? -5.925 -4.807 -20.234 1.00 94.31 660 TYR A O 1
ATOM 5338 N N . LEU A 1 661 ? -5.442 -4.764 -22.431 1.00 95.88 661 LEU A N 1
ATOM 5339 C CA . LEU A 1 661 ? -6.078 -3.465 -22.684 1.00 95.88 661 LEU A CA 1
ATOM 5340 C C . LEU A 1 661 ? -7.587 -3.512 -22.396 1.00 95.88 661 LEU A C 1
ATOM 5342 O O . LEU A 1 661 ? -8.107 -2.642 -21.705 1.00 95.88 661 LEU A O 1
ATOM 5346 N N . GLN A 1 662 ? -8.274 -4.571 -22.831 1.00 96.00 662 GLN A N 1
ATOM 5347 C CA . GLN A 1 662 ? -9.696 -4.808 -22.546 1.00 96.00 662 GLN A CA 1
ATOM 5348 C C . GLN A 1 662 ? -9.962 -4.971 -21.046 1.00 96.00 662 GLN A C 1
ATOM 5350 O O . GLN A 1 662 ? -10.912 -4.398 -20.512 1.00 96.00 662 GLN A O 1
ATOM 5355 N N . LEU A 1 663 ? -9.111 -5.727 -20.344 1.00 94.62 663 LEU A N 1
ATOM 5356 C CA . LEU A 1 663 ? -9.188 -5.887 -18.891 1.00 94.62 663 LEU A CA 1
ATOM 5357 C C . LEU A 1 663 ? -9.109 -4.524 -18.203 1.00 94.62 663 LEU A C 1
ATOM 5359 O O . LEU A 1 663 ? -9.969 -4.198 -17.387 1.00 94.62 663 LEU A O 1
ATOM 5363 N N . LYS A 1 664 ? -8.095 -3.721 -18.543 1.00 95.19 664 LYS A N 1
ATOM 5364 C CA . LYS A 1 664 ? -7.880 -2.401 -17.941 1.00 95.19 664 LYS A CA 1
ATOM 5365 C C . LYS A 1 664 ? -8.994 -1.417 -18.289 1.00 95.19 664 LYS A C 1
ATOM 5367 O O . LYS A 1 664 ? -9.432 -0.678 -17.413 1.00 95.19 664 LYS A O 1
ATOM 5372 N N . GLN A 1 665 ? -9.506 -1.457 -19.516 1.00 96.81 665 GLN A N 1
ATOM 5373 C CA . GLN A 1 665 ? -10.651 -0.660 -19.946 1.00 96.81 665 GLN A CA 1
ATOM 5374 C C . GLN A 1 665 ? -11.886 -0.936 -19.079 1.00 96.81 665 GLN A C 1
ATOM 5376 O O . GLN A 1 665 ? -12.436 -0.004 -18.494 1.00 96.81 665 GLN A O 1
ATOM 5381 N N . HIS A 1 666 ? -12.288 -2.199 -18.918 1.00 96.19 666 HIS A N 1
ATOM 5382 C CA . HIS A 1 666 ? -13.427 -2.549 -18.061 1.00 96.19 666 HIS A CA 1
ATOM 5383 C C . HIS A 1 666 ? -13.168 -2.269 -16.573 1.00 96.19 666 HIS A C 1
ATOM 5385 O O . HIS A 1 666 ? -14.072 -1.824 -15.866 1.00 96.19 666 HIS A O 1
ATOM 5391 N N . PHE A 1 667 ? -11.936 -2.467 -16.102 1.00 94.81 667 PHE A N 1
ATOM 5392 C CA . PHE A 1 667 ? -11.546 -2.174 -14.723 1.00 94.81 667 PHE A CA 1
ATOM 5393 C C . PHE A 1 667 ? -11.662 -0.677 -14.387 1.00 94.81 667 PHE A C 1
ATOM 5395 O O . PHE A 1 667 ? -12.260 -0.310 -13.375 1.00 94.81 667 PHE A O 1
ATOM 5402 N N . TYR A 1 668 ? -11.149 0.205 -15.249 1.00 95.38 668 TYR A N 1
ATOM 5403 C CA . TYR A 1 668 ? -11.254 1.652 -15.040 1.00 95.38 668 TYR A CA 1
ATOM 5404 C C . TYR A 1 668 ? -12.653 2.200 -15.323 1.00 95.38 668 TYR A C 1
ATOM 5406 O O . TYR A 1 668 ? -13.071 3.154 -14.668 1.00 95.38 668 TYR A O 1
ATOM 5414 N N . MET A 1 669 ? -13.422 1.549 -16.199 1.00 96.25 669 MET A N 1
ATOM 5415 C CA . MET A 1 669 ? -14.842 1.852 -16.367 1.00 96.25 669 MET A CA 1
ATOM 5416 C C . MET A 1 669 ? -15.633 1.546 -15.084 1.00 96.25 669 MET A C 1
ATOM 5418 O O . MET A 1 669 ? -16.468 2.346 -14.665 1.00 96.25 669 MET A O 1
ATOM 5422 N N . ALA A 1 670 ? -15.321 0.441 -14.397 1.00 95.75 670 ALA A N 1
ATOM 5423 C CA . ALA A 1 670 ? -15.908 0.130 -13.094 1.00 95.75 670 ALA A CA 1
ATOM 5424 C C . ALA A 1 670 ? -15.545 1.185 -12.028 1.00 95.75 670 ALA A C 1
ATOM 5426 O O . ALA A 1 670 ? -16.415 1.622 -11.273 1.00 95.75 670 ALA A O 1
ATOM 5427 N N . TYR A 1 671 ? -14.294 1.667 -12.010 1.00 93.25 671 TYR A N 1
ATOM 5428 C CA . TYR A 1 671 ? -13.889 2.809 -11.174 1.00 93.25 671 TYR A CA 1
ATOM 5429 C C . TYR A 1 671 ? -14.708 4.071 -11.480 1.00 93.25 671 TYR A C 1
ATOM 5431 O O . TYR A 1 671 ? -15.194 4.724 -10.554 1.00 93.25 671 TYR A O 1
ATOM 5439 N N . ALA A 1 672 ? -14.884 4.403 -12.762 1.00 95.38 672 ALA A N 1
ATOM 5440 C CA . ALA A 1 672 ? -15.632 5.581 -13.188 1.00 95.38 672 ALA A CA 1
ATOM 5441 C C . ALA A 1 672 ? -17.082 5.534 -12.692 1.00 95.38 672 ALA A C 1
ATOM 5443 O O . ALA A 1 672 ? -17.521 6.458 -12.008 1.00 95.38 672 ALA A O 1
ATOM 5444 N N . TYR A 1 673 ? -17.793 4.429 -12.935 1.00 96.38 673 TYR A N 1
ATOM 5445 C CA . TYR A 1 673 ? -19.167 4.243 -12.462 1.00 96.38 673 TYR A CA 1
ATOM 5446 C C . TYR A 1 673 ? -19.285 4.218 -10.933 1.00 96.38 673 TYR A C 1
ATOM 5448 O O . TYR A 1 673 ? -20.274 4.713 -10.388 1.00 96.38 673 TYR A O 1
ATOM 5456 N N . CYS A 1 674 ? -18.283 3.688 -10.225 1.00 94.00 674 CYS A N 1
ATOM 5457 C CA . CYS A 1 674 ? -18.273 3.662 -8.765 1.00 94.00 674 CYS A CA 1
ATOM 5458 C C . CYS A 1 674 ? -18.202 5.075 -8.169 1.00 94.00 674 CYS A C 1
ATOM 5460 O O . CYS A 1 674 ? -19.041 5.456 -7.351 1.00 94.00 674 CYS A O 1
ATOM 5462 N N . TYR A 1 675 ? -17.229 5.883 -8.598 1.00 93.50 675 TYR A N 1
ATOM 5463 C CA . TYR A 1 675 ? -17.075 7.259 -8.110 1.00 93.50 675 TYR A CA 1
ATOM 5464 C C . TYR A 1 675 ? -18.139 8.210 -8.678 1.00 93.50 675 TYR A C 1
ATOM 5466 O O . TYR A 1 675 ? -18.512 9.190 -8.026 1.00 93.50 675 TYR A O 1
ATOM 5474 N N . HIS A 1 676 ? -18.685 7.911 -9.859 1.00 94.69 676 HIS A N 1
ATOM 5475 C CA . HIS A 1 676 ? -19.863 8.604 -10.369 1.00 94.69 676 HIS A CA 1
ATOM 5476 C C . HIS A 1 676 ? -21.090 8.321 -9.495 1.00 94.69 676 HIS A C 1
ATOM 5478 O O . HIS A 1 676 ? -21.780 9.260 -9.112 1.00 94.69 676 HIS A O 1
ATOM 5484 N N . GLY A 1 677 ? -21.295 7.070 -9.068 1.00 92.75 677 GLY A N 1
ATOM 5485 C CA . GLY A 1 677 ? -22.338 6.709 -8.106 1.00 92.75 677 GLY A CA 1
ATOM 5486 C C . GLY A 1 677 ? -22.204 7.469 -6.785 1.00 92.75 677 GLY A C 1
ATOM 5487 O O . GLY A 1 677 ? -23.179 8.030 -6.300 1.00 92.75 677 GLY A O 1
ATOM 5488 N N . GLN A 1 678 ? -20.985 7.599 -6.252 1.00 92.06 678 GLN A N 1
ATOM 5489 C CA . GLN A 1 678 ? -20.732 8.436 -5.067 1.00 92.06 678 GLN A CA 1
ATOM 5490 C C . GLN A 1 678 ? -21.045 9.920 -5.308 1.00 92.06 678 GLN A C 1
ATOM 5492 O O . GLN A 1 678 ? -21.549 10.594 -4.414 1.00 92.06 678 GLN A O 1
ATOM 5497 N N . THR A 1 679 ? -20.765 10.433 -6.510 1.00 92.38 679 THR A N 1
ATOM 5498 C CA . THR A 1 679 ? -21.105 11.814 -6.886 1.00 92.38 679 THR A CA 1
ATOM 5499 C C . THR A 1 679 ? -22.618 12.020 -6.952 1.00 92.38 679 THR A C 1
ATOM 5501 O O . THR A 1 679 ? -23.112 13.023 -6.452 1.00 92.38 679 THR A O 1
ATOM 5504 N N . LEU A 1 680 ? -23.347 11.075 -7.551 1.00 92.56 680 LEU A N 1
ATOM 5505 C CA . LEU A 1 680 ? -24.807 11.106 -7.638 1.00 92.56 680 LEU A CA 1
ATOM 5506 C C . LEU A 1 680 ? -25.450 11.009 -6.255 1.00 92.56 680 LEU A C 1
ATOM 5508 O O . LEU A 1 680 ? -26.377 11.760 -5.971 1.00 92.56 680 LEU A O 1
ATOM 5512 N N . LEU A 1 681 ? -24.922 10.142 -5.386 1.00 90.44 681 LEU A N 1
ATOM 5513 C CA . LEU A 1 681 ? -25.384 10.017 -4.006 1.00 90.44 681 LEU A CA 1
ATOM 5514 C C . LEU A 1 681 ? -25.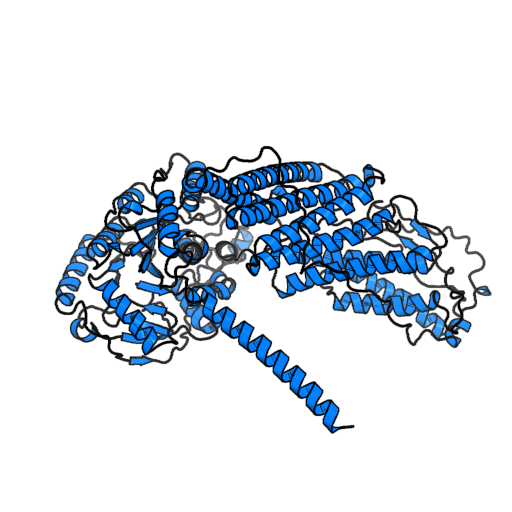209 11.328 -3.234 1.00 90.44 681 LEU A C 1
ATOM 5516 O O . LEU A 1 681 ? -26.131 11.765 -2.565 1.00 90.44 681 LEU A O 1
ATOM 5520 N N . ALA A 1 682 ? -24.054 11.984 -3.380 1.00 89.75 682 ALA A N 1
ATOM 5521 C CA . ALA A 1 682 ? -23.791 13.282 -2.758 1.00 89.75 682 ALA A CA 1
ATOM 5522 C C . ALA A 1 682 ? -24.640 14.434 -3.333 1.00 89.75 682 ALA A C 1
ATOM 5524 O O . ALA A 1 682 ? -24.647 15.521 -2.767 1.00 89.75 682 ALA A O 1
ATOM 5525 N N . GLY A 1 683 ? -25.303 14.219 -4.472 1.00 90.69 683 GLY A N 1
ATOM 5526 C CA . GLY A 1 683 ? -26.281 15.134 -5.059 1.00 90.69 683 GLY A CA 1
ATOM 5527 C C . GLY A 1 683 ? -27.722 14.655 -4.878 1.00 90.69 683 GLY A C 1
ATOM 5528 O O . GLY A 1 683 ? -28.555 14.973 -5.724 1.00 90.69 683 GLY A O 1
ATOM 5529 N N . ASP A 1 684 ? -27.981 13.832 -3.858 1.00 90.88 684 ASP A N 1
ATOM 5530 C CA . ASP A 1 684 ? -29.284 13.273 -3.476 1.00 90.88 684 ASP A CA 1
ATOM 5531 C C . ASP A 1 684 ? -29.951 12.382 -4.540 1.00 90.88 684 ASP A C 1
ATOM 5533 O O . ASP A 1 684 ? -31.098 11.968 -4.409 1.00 90.88 684 ASP A O 1
ATOM 5537 N N . LYS A 1 685 ? -29.246 11.989 -5.604 1.00 91.31 685 LYS A N 1
ATOM 5538 C CA . LYS A 1 685 ? -29.779 11.150 -6.693 1.00 91.31 685 LYS A CA 1
ATOM 5539 C C . LYS A 1 685 ? -29.544 9.664 -6.434 1.00 91.31 685 LYS A C 1
ATOM 5541 O O . LYS A 1 685 ? -28.908 8.964 -7.223 1.00 91.31 685 LYS A O 1
ATOM 5546 N N . CYS A 1 686 ? -30.076 9.158 -5.323 1.00 90.12 686 CYS A N 1
ATOM 5547 C CA . CYS A 1 686 ? -29.776 7.804 -4.846 1.00 90.12 686 CYS A CA 1
ATOM 5548 C C . CYS A 1 686 ? -30.177 6.673 -5.823 1.00 90.12 686 CYS A C 1
ATOM 5550 O O . CYS A 1 686 ? -29.401 5.746 -6.054 1.00 90.12 686 CYS A O 1
ATOM 5552 N N . GLY A 1 687 ? -31.341 6.767 -6.480 1.00 90.94 687 GLY A N 1
ATOM 5553 C CA . GLY A 1 687 ? -31.774 5.781 -7.483 1.00 90.94 687 GLY A CA 1
ATOM 5554 C C . GLY A 1 687 ? -30.823 5.683 -8.686 1.00 90.94 687 GLY A C 1
ATOM 5555 O O . GLY A 1 687 ? -30.472 4.582 -9.115 1.00 90.94 687 GLY A O 1
ATOM 5556 N N . GLU A 1 688 ? -30.344 6.826 -9.190 1.00 92.94 688 GLU A N 1
ATOM 5557 C CA . GLU A 1 688 ? -29.327 6.889 -10.251 1.00 92.94 688 GLU A CA 1
ATOM 5558 C C . GLU A 1 688 ? -27.969 6.361 -9.754 1.00 92.94 688 GLU A C 1
ATOM 5560 O O . GLU A 1 688 ? -27.286 5.630 -10.474 1.00 92.94 688 GLU A O 1
ATOM 5565 N N . ALA A 1 689 ? -27.599 6.660 -8.502 1.00 92.56 689 ALA A N 1
ATOM 5566 C CA . ALA A 1 689 ? -26.374 6.164 -7.876 1.00 92.56 689 ALA A CA 1
ATOM 5567 C C . ALA A 1 689 ? -26.345 4.628 -7.788 1.00 92.56 689 ALA A C 1
ATOM 5569 O O . ALA A 1 689 ? -25.342 4.014 -8.163 1.00 92.56 689 ALA A O 1
ATOM 5570 N N . ILE A 1 690 ? -27.454 3.999 -7.375 1.00 94.06 690 ILE A N 1
ATOM 5571 C CA . ILE A 1 690 ? -27.605 2.534 -7.370 1.00 94.06 690 ILE A CA 1
ATOM 5572 C C . ILE A 1 690 ? -27.403 1.980 -8.777 1.00 94.06 690 ILE A C 1
ATOM 5574 O O . ILE A 1 690 ? -26.634 1.036 -8.963 1.00 94.06 690 ILE A O 1
ATOM 5578 N N . ARG A 1 691 ? -28.060 2.571 -9.782 1.00 95.75 691 ARG A N 1
ATOM 5579 C CA . ARG A 1 691 ? -27.962 2.074 -11.157 1.00 95.75 691 ARG A CA 1
ATOM 5580 C C . ARG A 1 691 ? -26.551 2.216 -11.730 1.00 95.75 691 ARG A C 1
ATOM 5582 O O . ARG A 1 691 ? -26.102 1.312 -12.441 1.00 95.75 691 ARG A O 1
ATOM 5589 N N . SER A 1 692 ? -25.849 3.299 -11.389 1.00 95.06 692 SER A N 1
ATOM 5590 C CA . SER A 1 692 ? -24.428 3.501 -11.701 1.00 95.06 692 SER A CA 1
ATOM 5591 C C . SER A 1 692 ? -23.566 2.395 -11.086 1.00 95.06 692 SER A C 1
ATOM 5593 O O . SER A 1 692 ? -22.763 1.773 -11.774 1.00 95.06 692 SER A O 1
ATOM 5595 N N . LEU A 1 693 ? -23.768 2.080 -9.805 1.00 93.62 693 LEU A N 1
ATOM 5596 C CA . LEU A 1 693 ? -22.992 1.058 -9.094 1.00 93.62 693 LEU A CA 1
ATOM 5597 C C . LEU A 1 693 ? -23.287 -0.373 -9.568 1.00 93.62 693 LEU A C 1
ATOM 5599 O O . LEU A 1 693 ? -22.371 -1.188 -9.636 1.00 93.62 693 LEU A O 1
ATOM 5603 N N . GLN A 1 694 ? -24.520 -0.666 -9.984 1.00 94.94 694 GLN A N 1
ATOM 5604 C CA . GLN A 1 694 ? -24.846 -1.922 -10.670 1.00 94.94 694 GLN A CA 1
ATOM 5605 C C . GLN A 1 694 ? -24.091 -2.057 -12.000 1.00 94.94 694 GLN A C 1
ATOM 5607 O O . GLN A 1 694 ? -23.671 -3.150 -12.375 1.00 94.94 694 GLN A O 1
ATOM 5612 N N . GLU A 1 695 ? -23.894 -0.955 -12.730 1.00 95.56 695 GLU A N 1
ATOM 5613 C CA . GLU A 1 695 ? -23.081 -0.974 -13.949 1.00 95.56 695 GLU A CA 1
ATOM 5614 C C . GLU A 1 695 ? -21.584 -1.128 -13.637 1.00 95.56 695 GLU A C 1
ATOM 5616 O O . GLU A 1 695 ? -20.876 -1.839 -14.354 1.00 95.56 695 GLU A O 1
ATOM 5621 N N . ALA A 1 696 ? -21.112 -0.549 -12.526 1.00 94.44 696 ALA A N 1
ATOM 5622 C CA . ALA A 1 696 ? -19.758 -0.777 -12.024 1.00 94.44 696 ALA A CA 1
ATOM 5623 C C . ALA A 1 696 ? -19.509 -2.262 -11.709 1.00 94.44 696 ALA A C 1
ATOM 5625 O O . ALA A 1 696 ? -18.481 -2.804 -12.114 1.00 94.44 696 ALA A O 1
ATOM 5626 N N . GLU A 1 697 ? -20.455 -2.936 -11.050 1.00 94.44 697 GLU A N 1
ATOM 5627 C CA . GLU A 1 697 ? -20.377 -4.369 -10.736 1.00 94.44 697 GLU A CA 1
ATOM 5628 C C . GLU A 1 697 ? -20.313 -5.234 -12.004 1.00 94.44 697 GLU A C 1
ATOM 5630 O O . GLU A 1 697 ? -19.457 -6.116 -12.111 1.00 94.44 697 GLU A O 1
ATOM 5635 N N . LYS A 1 698 ? -21.136 -4.936 -13.020 1.00 95.19 698 LYS A N 1
ATOM 5636 C CA . LYS A 1 698 ? -21.070 -5.620 -14.325 1.00 95.19 698 LYS A CA 1
ATOM 5637 C C . LYS A 1 698 ? -19.716 -5.434 -15.008 1.00 95.19 698 LYS A C 1
ATOM 5639 O O . LYS A 1 698 ? -19.139 -6.401 -15.510 1.00 95.19 698 LYS A O 1
ATOM 5644 N N . CYS A 1 699 ? -19.197 -4.205 -15.024 1.00 95.00 699 CYS A N 1
ATOM 5645 C CA . CYS A 1 699 ? -17.881 -3.912 -15.589 1.00 95.00 699 CYS A CA 1
ATOM 5646 C C . CYS A 1 699 ? -16.773 -4.665 -14.837 1.00 95.00 699 CYS A C 1
ATOM 5648 O O . CYS A 1 699 ? -15.881 -5.234 -15.468 1.00 95.00 699 CYS A O 1
ATOM 5650 N N . TYR A 1 700 ? -16.860 -4.729 -13.507 1.00 93.56 700 TYR A N 1
ATOM 5651 C CA . TYR A 1 700 ? -15.916 -5.459 -12.664 1.00 93.56 700 TYR A CA 1
ATOM 5652 C C . TYR A 1 700 ? -15.943 -6.971 -12.934 1.00 93.56 700 TYR A C 1
ATOM 5654 O O . TYR A 1 700 ? -14.894 -7.567 -13.174 1.00 93.56 700 TYR A O 1
ATOM 5662 N N . ALA A 1 701 ? -17.131 -7.578 -13.010 1.00 93.50 701 ALA A N 1
ATOM 5663 C CA . ALA A 1 701 ? -17.289 -8.992 -13.354 1.00 93.50 701 ALA A CA 1
ATOM 5664 C C . ALA A 1 701 ? -16.736 -9.310 -14.756 1.00 93.50 701 ALA A C 1
ATOM 5666 O O . ALA A 1 701 ? -16.088 -10.339 -14.969 1.00 93.50 701 ALA A O 1
ATOM 5667 N N . ARG A 1 702 ? -16.924 -8.401 -15.727 1.00 94.94 702 ARG A N 1
ATOM 5668 C CA . ARG A 1 702 ? -16.323 -8.549 -17.060 1.00 94.94 702 ARG A CA 1
ATOM 5669 C C . ARG A 1 702 ? -14.797 -8.459 -17.014 1.00 94.94 702 ARG A C 1
ATOM 5671 O O . ARG A 1 702 ? -14.136 -9.256 -17.681 1.00 94.94 702 ARG A O 1
ATOM 5678 N N . ALA A 1 703 ? -14.240 -7.541 -16.224 1.00 92.69 703 ALA A N 1
ATOM 5679 C CA . ALA A 1 703 ? -12.798 -7.448 -16.007 1.00 92.69 703 ALA A CA 1
ATOM 5680 C C . ALA A 1 703 ? -12.241 -8.733 -15.364 1.00 92.69 703 ALA A C 1
ATOM 5682 O O . ALA A 1 703 ? -11.186 -9.212 -15.775 1.00 92.69 703 ALA A O 1
ATOM 5683 N N . GLU A 1 704 ? -12.971 -9.348 -14.430 1.00 89.75 704 GLU A N 1
ATOM 5684 C CA . GLU A 1 704 ? -12.574 -10.608 -13.788 1.00 89.75 704 GLU A CA 1
ATOM 5685 C C . GLU A 1 704 ? -12.557 -11.780 -14.783 1.00 89.75 704 GLU A C 1
ATOM 5687 O O . GLU A 1 704 ? -11.619 -12.583 -14.800 1.00 89.75 704 GLU A O 1
ATOM 5692 N N . ALA A 1 705 ? -13.554 -11.862 -15.669 1.00 92.38 705 ALA A N 1
ATOM 5693 C CA . ALA A 1 705 ? -13.550 -12.838 -16.757 1.00 92.38 705 ALA A CA 1
ATOM 5694 C C . ALA A 1 705 ? -12.333 -12.640 -17.681 1.00 92.38 705 ALA A C 1
ATOM 5696 O O . ALA A 1 705 ? -11.629 -13.600 -18.002 1.00 92.38 705 ALA A O 1
ATOM 5697 N N . LEU A 1 706 ? -12.017 -11.388 -18.029 1.00 92.81 706 LEU A N 1
ATOM 5698 C CA . LEU A 1 706 ? -10.853 -11.047 -18.850 1.00 92.81 706 LEU A CA 1
ATOM 5699 C C . LEU A 1 706 ? -9.517 -11.376 -18.166 1.00 92.81 706 LEU A C 1
ATOM 5701 O O . LEU A 1 706 ? -8.571 -11.743 -18.861 1.00 92.81 706 LEU A O 1
ATOM 5705 N N . CYS A 1 707 ? -9.427 -11.342 -16.830 1.00 87.94 707 CYS A N 1
ATOM 5706 C CA . CYS A 1 707 ? -8.258 -11.840 -16.092 1.00 87.94 707 CYS A CA 1
ATOM 5707 C C . CYS A 1 707 ? -7.991 -13.327 -16.385 1.00 87.94 707 CYS A C 1
ATOM 5709 O O . CYS A 1 707 ? -6.842 -13.725 -16.606 1.00 87.94 707 CYS A O 1
ATOM 5711 N N . LYS A 1 708 ? -9.050 -14.149 -16.414 1.00 87.88 708 LYS A N 1
ATOM 5712 C CA . LYS A 1 708 ? -8.964 -15.586 -16.728 1.00 87.88 708 LYS A CA 1
ATOM 5713 C C . LYS A 1 708 ? -8.594 -15.802 -18.198 1.00 87.88 708 LYS A C 1
ATOM 5715 O O . LYS A 1 708 ? -7.683 -16.580 -18.483 1.00 87.88 708 LYS A O 1
ATOM 5720 N N . GLU A 1 709 ? -9.228 -15.063 -19.110 1.00 90.88 709 GLU A N 1
ATOM 5721 C CA . GLU A 1 709 ? -8.931 -15.112 -20.549 1.00 90.88 709 GLU A CA 1
ATOM 5722 C C . GLU A 1 709 ? -7.474 -14.697 -20.847 1.00 90.88 709 GLU A C 1
ATOM 5724 O O . GLU A 1 709 ? -6.770 -15.395 -21.579 1.00 90.88 709 GLU A O 1
ATOM 5729 N N . TYR A 1 710 ? -6.971 -13.616 -20.236 1.00 89.25 710 TYR A N 1
ATOM 5730 C CA . TYR A 1 710 ? -5.580 -13.157 -20.379 1.00 89.25 710 TYR A CA 1
ATOM 5731 C C . TYR A 1 710 ? -4.576 -14.241 -19.969 1.00 89.25 710 TYR A C 1
ATOM 5733 O O . TYR A 1 710 ? -3.587 -14.470 -20.665 1.00 89.25 710 TYR A O 1
ATOM 5741 N N . ARG A 1 711 ? -4.847 -14.951 -18.865 1.00 85.62 711 ARG A N 1
ATOM 5742 C CA . ARG A 1 711 ? -3.981 -16.028 -18.364 1.00 85.62 711 ARG A CA 1
ATOM 5743 C C . ARG A 1 711 ? -3.890 -17.210 -19.331 1.00 85.62 711 ARG A C 1
ATOM 5745 O O . ARG A 1 711 ? -2.832 -17.827 -19.437 1.00 85.62 711 ARG A O 1
ATOM 5752 N N . GLN A 1 712 ? -4.993 -17.536 -19.997 1.00 87.38 712 GLN A N 1
ATOM 5753 C CA . GLN A 1 712 ? -5.079 -18.645 -20.951 1.00 87.38 712 GLN A CA 1
ATOM 5754 C C . GLN A 1 712 ? -4.536 -18.270 -22.337 1.00 87.38 712 GLN A C 1
ATOM 5756 O O . GLN A 1 712 ? -4.143 -19.145 -23.109 1.00 87.38 712 GLN A O 1
ATOM 5761 N N . THR A 1 713 ? -4.486 -16.974 -22.651 1.00 87.50 713 THR A N 1
ATOM 5762 C CA . THR A 1 713 ? -4.041 -16.477 -23.953 1.00 87.50 713 THR A CA 1
ATOM 5763 C C . THR A 1 713 ? -2.517 -16.556 -24.069 1.00 87.50 713 THR A C 1
ATOM 5765 O O . THR A 1 713 ? -1.774 -15.934 -23.303 1.00 87.50 713 THR A O 1
ATOM 5768 N N . LYS A 1 714 ? -2.030 -17.309 -25.060 1.00 84.38 714 LYS A N 1
ATOM 5769 C CA . LYS A 1 714 ? -0.611 -17.309 -25.440 1.00 84.38 714 LYS A CA 1
ATOM 5770 C C . LYS A 1 714 ? -0.267 -16.002 -26.155 1.00 84.38 714 LYS A C 1
ATOM 5772 O O . LYS A 1 714 ? -1.090 -15.447 -26.874 1.00 84.38 714 LYS A O 1
ATOM 5777 N N . GLY A 1 715 ? 0.947 -15.513 -25.948 1.00 81.44 715 GLY A N 1
ATOM 5778 C CA . GLY A 1 715 ? 1.433 -14.290 -26.577 1.00 81.44 715 GLY A CA 1
ATOM 5779 C C . GLY A 1 715 ? 2.629 -13.698 -25.833 1.00 81.44 715 GLY A C 1
ATOM 5780 O O . GLY A 1 715 ? 3.011 -14.240 -24.785 1.00 81.44 715 GLY A O 1
ATOM 5781 N N . PRO A 1 716 ? 3.203 -12.604 -26.361 1.00 79.62 716 PRO A N 1
ATOM 5782 C CA . PRO A 1 716 ? 4.389 -11.960 -25.802 1.00 79.62 716 PRO A CA 1
ATOM 5783 C C . PRO A 1 716 ? 4.204 -11.530 -24.338 1.00 79.62 716 PRO A C 1
ATOM 5785 O O . PRO A 1 716 ? 3.097 -11.224 -23.897 1.00 79.62 716 PRO A O 1
ATOM 5788 N N . GLY A 1 717 ? 5.293 -11.516 -23.567 1.00 73.12 717 GLY A N 1
ATOM 5789 C CA . GLY A 1 717 ? 5.297 -11.071 -22.169 1.00 73.12 717 GLY A CA 1
ATOM 5790 C C . GLY A 1 717 ? 4.936 -12.145 -21.133 1.00 73.12 717 GLY A C 1
ATOM 5791 O O . GLY A 1 717 ? 4.374 -13.204 -21.436 1.00 73.12 717 GLY A O 1
ATOM 5792 N N . THR A 1 718 ? 5.262 -11.868 -19.870 1.00 71.25 718 THR A N 1
ATOM 5793 C CA . THR A 1 718 ? 5.064 -12.798 -18.750 1.00 71.25 718 THR A CA 1
ATOM 5794 C C . THR A 1 718 ? 3.580 -12.984 -18.417 1.00 71.25 718 THR A C 1
ATOM 5796 O O . THR A 1 718 ? 2.769 -12.053 -18.431 1.00 71.25 718 THR A O 1
ATOM 5799 N N . THR A 1 719 ? 3.190 -14.228 -18.137 1.00 69.88 719 THR A N 1
ATOM 5800 C CA . THR A 1 719 ? 1.825 -14.541 -17.698 1.00 69.88 719 THR A CA 1
ATOM 5801 C C . THR A 1 719 ? 1.688 -14.211 -16.214 1.00 69.88 719 THR A C 1
ATOM 5803 O O . THR A 1 719 ? 2.390 -14.781 -15.384 1.00 69.88 719 THR A O 1
ATOM 5806 N N . ALA A 1 720 ? 0.778 -13.293 -15.893 1.00 69.56 720 ALA A N 1
ATOM 5807 C CA . ALA A 1 720 ? 0.461 -12.862 -14.534 1.00 69.56 720 ALA A CA 1
ATOM 5808 C C . ALA A 1 720 ? -0.952 -13.313 -14.134 1.00 69.56 720 ALA A C 1
ATOM 5810 O O . ALA A 1 720 ? -1.750 -13.716 -14.986 1.00 69.56 720 ALA A O 1
ATOM 5811 N N . LYS A 1 721 ? -1.263 -13.224 -12.837 1.00 74.69 721 LYS A N 1
ATOM 5812 C CA . LYS A 1 721 ? -2.589 -13.512 -12.276 1.00 74.69 721 LYS A CA 1
ATOM 5813 C C . LYS A 1 721 ? -3.236 -12.239 -11.703 1.00 74.69 721 LYS A C 1
ATOM 5815 O O . LYS A 1 721 ? -3.260 -12.053 -10.491 1.00 74.69 721 LYS A O 1
ATOM 5820 N N . PRO A 1 722 ? -3.754 -11.344 -12.554 1.00 71.25 722 PRO A N 1
ATOM 5821 C CA . PRO A 1 722 ? -4.197 -10.021 -12.115 1.00 71.25 722 PRO A CA 1
ATOM 5822 C C . PRO A 1 722 ? -5.394 -10.026 -11.159 1.00 71.25 722 PRO A C 1
ATOM 5824 O O . PRO A 1 722 ? -5.502 -9.129 -10.333 1.00 71.25 722 PRO A O 1
ATOM 5827 N N . SER A 1 723 ? -6.263 -11.039 -11.217 1.00 69.69 723 SER A N 1
ATOM 5828 C CA . SER A 1 723 ? -7.415 -11.167 -10.311 1.00 69.69 723 SER A CA 1
ATOM 5829 C C . SER A 1 723 ? -7.028 -11.437 -8.853 1.00 69.69 723 SER A C 1
ATOM 5831 O O . SER A 1 723 ? -7.807 -11.139 -7.957 1.00 69.69 723 SER A O 1
ATOM 5833 N N . GLU A 1 724 ? -5.842 -12.006 -8.616 1.00 67.44 724 GLU A N 1
ATOM 5834 C CA . GLU A 1 724 ? -5.317 -12.289 -7.271 1.00 67.44 724 GLU A CA 1
ATOM 5835 C C . GLU A 1 724 ? -4.568 -11.072 -6.692 1.00 67.44 724 GLU A C 1
ATOM 5837 O O . GLU A 1 724 ? -4.219 -11.056 -5.516 1.00 67.44 724 GLU A O 1
ATOM 5842 N N . GLN A 1 725 ? -4.343 -10.025 -7.495 1.00 67.62 725 GLN A N 1
ATOM 5843 C CA . GLN A 1 725 ? -3.576 -8.861 -7.072 1.00 67.62 725 GLN A CA 1
ATOM 5844 C C . GLN A 1 725 ? -4.430 -7.849 -6.307 1.00 67.62 725 GLN A C 1
ATOM 5846 O O . GLN A 1 725 ? -5.596 -7.588 -6.612 1.00 67.62 725 GLN A O 1
ATOM 5851 N N . LEU A 1 726 ? -3.796 -7.200 -5.332 1.00 63.38 726 LEU A N 1
ATOM 5852 C CA . LEU A 1 726 ? -4.453 -6.319 -4.370 1.00 63.38 726 LEU A CA 1
ATOM 5853 C C . LEU A 1 726 ? -5.206 -5.139 -5.005 1.00 63.38 726 LEU A C 1
ATOM 5855 O O . LEU A 1 726 ? -6.250 -4.732 -4.494 1.00 63.38 726 LEU A O 1
ATOM 5859 N N . PHE A 1 727 ? -4.703 -4.588 -6.116 1.00 71.31 727 PHE A N 1
ATOM 5860 C CA . PHE A 1 727 ? -5.382 -3.502 -6.832 1.00 71.31 727 PHE A CA 1
ATOM 5861 C C . PHE A 1 727 ? -6.754 -3.944 -7.366 1.00 71.31 727 PHE A C 1
ATOM 5863 O O . PHE A 1 727 ? -7.698 -3.157 -7.352 1.00 71.31 727 PHE A O 1
ATOM 5870 N N . PHE A 1 728 ? -6.878 -5.212 -7.772 1.00 74.94 728 PHE A N 1
ATOM 5871 C CA . PHE A 1 728 ? -8.102 -5.775 -8.325 1.00 74.94 728 PHE A CA 1
ATOM 5872 C C . PHE A 1 728 ? -9.132 -6.072 -7.227 1.00 74.94 728 PHE A C 1
ATOM 5874 O O . PHE A 1 728 ? -10.299 -5.702 -7.353 1.00 74.94 728 PHE A O 1
ATOM 5881 N N . ILE A 1 729 ? -8.697 -6.667 -6.112 1.00 74.94 729 ILE A N 1
ATOM 5882 C CA . ILE A 1 729 ? -9.561 -7.029 -4.971 1.00 74.94 729 ILE A CA 1
ATOM 5883 C C . ILE A 1 729 ? -10.151 -5.780 -4.294 1.00 74.94 729 ILE A C 1
ATOM 5885 O O . ILE A 1 729 ? -11.333 -5.749 -3.947 1.00 74.94 729 ILE A O 1
ATOM 5889 N N . LYS A 1 730 ? -9.350 -4.715 -4.148 1.00 72.31 730 LYS A N 1
ATOM 5890 C CA . LYS A 1 730 ? -9.778 -3.452 -3.520 1.00 72.31 730 LYS A CA 1
ATOM 5891 C C . LYS A 1 730 ? -10.990 -2.822 -4.201 1.00 72.31 730 LYS A C 1
ATOM 5893 O O . LYS A 1 730 ? -11.902 -2.368 -3.511 1.00 72.31 730 LYS A O 1
ATOM 5898 N N . LEU A 1 731 ? -10.999 -2.782 -5.535 1.00 82.25 731 LEU A N 1
ATOM 5899 C CA . LEU A 1 731 ? -12.108 -2.192 -6.281 1.00 82.25 731 LEU A CA 1
ATOM 5900 C C . LEU A 1 731 ? -13.405 -2.983 -6.067 1.00 82.25 731 LEU A C 1
ATOM 5902 O O . LEU A 1 731 ? -14.446 -2.373 -5.842 1.00 82.25 731 LEU A O 1
ATOM 5906 N N . GLY A 1 732 ? -13.334 -4.318 -6.058 1.00 80.81 732 GLY A N 1
ATOM 5907 C CA . GLY A 1 732 ? -14.500 -5.172 -5.807 1.00 80.81 732 GLY A CA 1
ATOM 5908 C C . GLY A 1 732 ? -15.150 -4.881 -4.452 1.00 80.81 732 GLY A C 1
ATOM 5909 O O . GLY A 1 732 ? -16.362 -4.676 -4.374 1.00 80.81 732 GLY A O 1
ATOM 5910 N N . GLY A 1 733 ? -14.337 -4.760 -3.396 1.00 76.44 733 GLY A N 1
ATOM 5911 C CA . GLY A 1 733 ? -14.818 -4.366 -2.068 1.00 76.44 733 GLY A CA 1
ATOM 5912 C C . GLY A 1 733 ? -15.434 -2.962 -2.042 1.00 76.44 733 GLY A C 1
ATOM 5913 O O . GLY A 1 733 ? -16.497 -2.764 -1.457 1.00 76.44 733 GLY A O 1
ATOM 5914 N N . LEU A 1 734 ? -14.810 -1.989 -2.714 1.00 81.62 734 LEU A N 1
ATOM 5915 C CA . LEU A 1 734 ? -15.317 -0.615 -2.782 1.00 81.62 734 LEU A CA 1
ATOM 5916 C C . LEU A 1 734 ? -16.683 -0.529 -3.480 1.00 81.62 734 LEU A C 1
ATOM 5918 O O . LEU A 1 734 ? -17.582 0.137 -2.962 1.00 81.62 734 LEU A O 1
ATOM 5922 N N . ILE A 1 735 ? -16.848 -1.203 -4.624 1.00 88.81 735 ILE A N 1
ATOM 5923 C CA . ILE A 1 735 ? -18.110 -1.240 -5.383 1.00 88.81 735 ILE A CA 1
ATOM 5924 C C . ILE A 1 735 ? -19.208 -1.848 -4.514 1.00 88.81 735 ILE A C 1
ATOM 5926 O O . ILE A 1 735 ? -20.247 -1.215 -4.330 1.00 88.81 735 ILE A O 1
ATOM 5930 N N . LYS A 1 736 ? -18.958 -3.029 -3.934 1.00 87.62 736 LYS A N 1
ATOM 5931 C CA . LYS A 1 736 ? -19.934 -3.739 -3.103 1.00 87.62 736 LYS A CA 1
ATOM 5932 C C . LYS A 1 736 ? -20.390 -2.889 -1.916 1.00 87.62 736 LYS A C 1
ATOM 5934 O O . LYS A 1 736 ? -21.584 -2.656 -1.748 1.00 87.62 736 LYS A O 1
ATOM 5939 N N . ASN A 1 737 ? -19.445 -2.341 -1.152 1.00 81.94 737 ASN A N 1
ATOM 5940 C CA . ASN A 1 737 ? -19.752 -1.534 0.030 1.00 81.94 737 ASN A CA 1
ATOM 5941 C C . ASN A 1 737 ? -20.519 -0.253 -0.325 1.00 81.94 737 ASN A C 1
ATOM 5943 O O . ASN A 1 737 ? -21.434 0.152 0.395 1.00 81.94 737 ASN A O 1
ATOM 5947 N N . THR A 1 738 ? -20.159 0.390 -1.441 1.00 81.56 738 THR A N 1
ATOM 5948 C CA . THR A 1 738 ? -20.837 1.609 -1.902 1.00 81.56 738 THR A CA 1
ATOM 5949 C C . THR A 1 738 ? -22.243 1.294 -2.423 1.00 81.56 738 THR A C 1
ATOM 5951 O O . THR A 1 738 ? -23.172 2.053 -2.149 1.00 81.56 738 THR A O 1
ATOM 5954 N N . LEU A 1 739 ? -22.427 0.173 -3.130 1.00 89.88 739 LEU A N 1
ATOM 5955 C CA . LEU A 1 739 ? -23.734 -0.273 -3.620 1.00 89.88 739 LEU A CA 1
ATOM 5956 C C . LEU A 1 739 ? -24.678 -0.594 -2.462 1.00 89.88 739 LEU A C 1
ATOM 5958 O O . LEU A 1 739 ? -25.791 -0.073 -2.432 1.00 89.88 739 LEU A O 1
ATOM 5962 N N . GLU A 1 740 ? -24.218 -1.374 -1.483 1.00 88.88 740 GLU A N 1
ATOM 5963 C CA . GLU A 1 740 ? -24.991 -1.688 -0.278 1.00 88.88 740 GLU A CA 1
ATOM 5964 C C . GLU A 1 740 ? -25.360 -0.414 0.493 1.00 88.88 740 GLU A C 1
ATOM 5966 O O . GLU A 1 740 ? -26.490 -0.278 0.961 1.00 88.88 740 GLU A O 1
ATOM 5971 N N . LYS A 1 741 ? -24.440 0.558 0.587 1.00 84.75 741 LYS A N 1
ATOM 5972 C CA . LYS A 1 741 ? -24.725 1.873 1.177 1.00 84.75 741 LYS A CA 1
ATOM 5973 C C . LYS A 1 741 ? -25.854 2.593 0.434 1.00 84.75 741 LYS A C 1
ATOM 5975 O O . LYS A 1 741 ? -26.816 2.998 1.077 1.00 84.75 741 LYS A O 1
ATOM 5980 N N . CYS A 1 742 ? -25.774 2.707 -0.893 1.00 86.88 742 CYS A N 1
ATOM 5981 C CA . CYS A 1 742 ? -26.812 3.378 -1.682 1.00 86.88 742 CYS A CA 1
ATOM 5982 C C . CYS A 1 742 ? -28.159 2.648 -1.590 1.00 86.88 742 CYS A C 1
ATOM 5984 O O . CYS A 1 742 ? -29.193 3.289 -1.478 1.00 86.88 742 CYS A O 1
ATOM 5986 N N . GLN A 1 743 ? -28.169 1.312 -1.596 1.00 89.19 743 GLN A N 1
ATOM 5987 C CA . GLN A 1 743 ? -29.397 0.526 -1.437 1.00 89.19 743 GLN A CA 1
ATOM 5988 C C . GLN A 1 743 ? -30.058 0.753 -0.077 1.00 89.19 743 GLN A C 1
ATOM 5990 O O . GLN A 1 743 ? -31.274 0.924 -0.024 1.00 89.19 743 GLN A O 1
ATOM 5995 N N . ARG A 1 744 ? -29.269 0.798 1.006 1.00 88.31 744 ARG A N 1
ATOM 5996 C CA . ARG A 1 744 ? -29.777 1.141 2.340 1.00 88.31 744 ARG A CA 1
ATOM 5997 C C . ARG A 1 744 ? -30.346 2.555 2.358 1.00 88.31 744 ARG A C 1
ATOM 5999 O O . ARG A 1 744 ? -31.503 2.726 2.711 1.00 88.31 744 ARG A O 1
ATOM 6006 N N . GLU A 1 745 ? -29.579 3.549 1.921 1.00 84.81 745 GLU A N 1
ATOM 6007 C CA . GLU A 1 745 ? -30.042 4.942 1.905 1.00 84.81 745 GLU A CA 1
ATOM 6008 C C . GLU A 1 745 ? -31.293 5.128 1.037 1.00 84.81 745 GLU A C 1
ATOM 6010 O O . GLU A 1 745 ? -32.221 5.830 1.420 1.00 84.81 745 GLU A O 1
ATOM 6015 N N . ASN A 1 746 ? -31.394 4.443 -0.100 1.00 88.50 746 ASN A N 1
ATOM 6016 C CA . ASN A 1 746 ? -32.601 4.498 -0.917 1.00 88.50 746 ASN A CA 1
ATOM 6017 C C . ASN A 1 746 ? -33.801 3.798 -0.264 1.00 88.50 746 ASN A C 1
ATOM 6019 O O . ASN A 1 746 ? -34.934 4.191 -0.512 1.00 88.50 746 ASN A O 1
ATOM 6023 N N . GLY A 1 747 ? -33.563 2.760 0.542 1.00 81.19 747 GLY A N 1
ATOM 6024 C CA . GLY A 1 747 ? -34.602 2.034 1.273 1.00 81.19 747 GLY A CA 1
ATOM 6025 C C . GLY A 1 747 ? -35.098 2.737 2.540 1.00 81.19 747 GLY A C 1
ATOM 6026 O O . GLY A 1 747 ? -36.183 2.402 3.004 1.00 81.19 747 GLY A O 1
ATOM 6027 N N . PHE A 1 748 ? -34.332 3.688 3.085 1.00 78.25 748 PHE A N 1
ATOM 6028 C CA . PHE A 1 748 ? -34.679 4.411 4.315 1.00 78.25 748 PHE A CA 1
ATOM 6029 C C . PHE A 1 748 ? -34.987 5.899 4.098 1.00 78.25 748 PHE A C 1
ATOM 6031 O O . PHE A 1 748 ? -35.861 6.427 4.777 1.00 78.25 748 PHE A O 1
ATOM 6038 N N . ILE A 1 749 ? -34.295 6.554 3.162 1.00 82.31 749 ILE A N 1
ATOM 6039 C CA . ILE A 1 749 ? -34.257 8.018 3.028 1.00 82.31 749 ILE A CA 1
ATOM 6040 C C . ILE A 1 749 ? -34.955 8.459 1.739 1.00 82.31 749 ILE A C 1
ATOM 6042 O O . ILE A 1 749 ? -35.954 9.174 1.763 1.00 82.31 749 ILE A O 1
ATOM 6046 N N . TYR A 1 750 ? -34.429 8.029 0.589 1.00 85.88 750 TYR A N 1
ATOM 6047 C CA . TYR A 1 750 ? -34.778 8.646 -0.695 1.00 85.88 750 TYR A CA 1
ATOM 6048 C C . TYR A 1 750 ? -35.991 8.008 -1.380 1.00 85.88 750 TYR A C 1
ATOM 6050 O O . TYR A 1 750 ? -36.753 8.696 -2.054 1.00 85.88 750 TYR A O 1
ATOM 6058 N N . PHE A 1 751 ? -36.161 6.686 -1.269 1.00 90.19 751 PHE A N 1
ATOM 6059 C CA . PHE A 1 751 ? -37.195 5.914 -1.976 1.00 90.19 751 PHE A CA 1
ATOM 6060 C C . PHE A 1 751 ? -37.244 6.183 -3.493 1.00 90.19 751 PHE A C 1
ATOM 6062 O O . PHE A 1 751 ? -38.285 6.049 -4.143 1.00 90.19 751 PHE A O 1
ATOM 6069 N N . HIS A 1 752 ? -36.109 6.562 -4.087 1.00 92.56 752 HIS A N 1
ATOM 6070 C CA . HIS A 1 752 ? -36.013 6.873 -5.504 1.00 92.56 752 HIS A CA 1
ATOM 6071 C C . HIS A 1 752 ? -36.160 5.602 -6.339 1.00 92.56 752 HIS A C 1
ATOM 6073 O O . HIS A 1 752 ? -35.614 4.540 -6.021 1.00 92.56 752 HIS A O 1
ATOM 6079 N N . LYS A 1 753 ? -36.868 5.709 -7.467 1.00 91.94 753 LYS A N 1
ATOM 6080 C CA . LYS A 1 753 ? -36.901 4.625 -8.452 1.00 91.94 753 LYS A CA 1
ATOM 6081 C C . LYS A 1 753 ? -35.515 4.460 -9.064 1.00 91.94 753 LYS A C 1
ATOM 6083 O O . LYS A 1 753 ? -34.921 5.430 -9.527 1.00 91.94 753 LYS A O 1
ATOM 6088 N N . VAL A 1 754 ? -35.024 3.225 -9.092 1.00 93.25 754 VAL A N 1
ATOM 6089 C CA . VAL A 1 754 ? -33.781 2.880 -9.787 1.00 93.25 754 VAL A CA 1
ATOM 6090 C C . VAL A 1 754 ? -34.059 2.907 -11.298 1.00 93.25 754 VAL A C 1
ATOM 6092 O O . VAL A 1 754 ? -34.951 2.182 -11.747 1.00 93.25 754 VAL A O 1
ATOM 6095 N N . PRO A 1 755 ? -33.357 3.739 -12.091 1.00 92.44 755 PRO A N 1
ATOM 6096 C CA . PRO A 1 755 ? -33.528 3.770 -13.542 1.00 92.44 755 PRO A CA 1
ATOM 6097 C C . PRO A 1 755 ? -33.214 2.415 -14.186 1.00 92.44 755 PRO A C 1
ATOM 6099 O O . PRO A 1 755 ? -32.345 1.685 -13.715 1.00 92.44 755 PRO A O 1
ATOM 6102 N N . ALA A 1 756 ? -33.887 2.077 -15.288 1.00 84.94 756 ALA A N 1
ATOM 6103 C CA . ALA A 1 756 ? -33.604 0.839 -16.022 1.00 84.94 756 ALA A CA 1
ATOM 6104 C C . ALA A 1 756 ? -32.255 0.912 -16.767 1.00 84.94 756 ALA A C 1
ATOM 6106 O O . ALA A 1 756 ? -31.471 -0.043 -16.785 1.00 84.94 756 ALA A O 1
ATOM 6107 N N . GLU A 1 757 ? -31.950 2.074 -17.342 1.00 87.69 757 GLU A N 1
ATOM 6108 C CA . GLU A 1 757 ? -30.741 2.310 -18.129 1.00 87.69 757 GLU A CA 1
ATOM 6109 C C . GLU A 1 757 ? -29.605 2.879 -17.274 1.00 87.69 757 GLU A C 1
ATOM 6111 O O . GLU A 1 757 ? -29.837 3.602 -16.305 1.00 87.69 757 GLU A O 1
ATOM 6116 N N . ALA A 1 758 ? -28.366 2.514 -17.613 1.00 84.69 758 ALA A N 1
ATOM 6117 C CA . ALA A 1 758 ? -27.187 3.058 -16.945 1.00 84.69 758 ALA A CA 1
ATOM 6118 C C . ALA A 1 758 ? -27.000 4.541 -17.309 1.00 84.69 758 ALA A C 1
ATOM 6120 O O . ALA A 1 758 ? -27.283 4.915 -18.449 1.00 84.69 758 ALA A O 1
ATOM 6121 N N . PRO A 1 759 ? -26.486 5.377 -16.388 1.00 81.69 759 PRO A N 1
ATOM 6122 C CA . PRO A 1 759 ? -26.179 6.765 -16.708 1.00 81.69 759 PRO A CA 1
ATOM 6123 C C . PRO A 1 759 ? -25.100 6.835 -17.795 1.00 81.69 759 PRO A C 1
ATOM 6125 O O . PRO A 1 759 ? -24.062 6.179 -17.695 1.00 81.69 759 PRO A O 1
ATOM 6128 N N . THR A 1 760 ? -25.328 7.638 -18.835 1.00 81.69 760 THR A N 1
ATOM 6129 C CA . THR A 1 760 ? -24.309 7.902 -19.857 1.00 81.69 760 THR A CA 1
ATOM 6130 C C . THR A 1 760 ? -23.213 8.782 -19.260 1.00 81.69 760 THR A C 1
ATOM 6132 O O . THR A 1 760 ? -23.467 9.907 -18.832 1.00 81.69 760 THR A O 1
ATOM 6135 N N . LEU A 1 761 ? -21.983 8.268 -19.205 1.00 83.06 761 LEU A N 1
ATOM 6136 C CA . LEU A 1 761 ? -20.845 9.010 -18.668 1.00 83.06 761 LEU A CA 1
ATOM 6137 C C . LEU A 1 761 ? -20.310 9.996 -19.718 1.00 83.06 761 LEU A C 1
ATOM 6139 O O . LEU A 1 761 ? -19.597 9.614 -20.638 1.00 83.06 761 LEU A O 1
ATOM 6143 N N . GLU A 1 762 ? -20.602 11.284 -19.556 1.00 76.81 762 GLU A N 1
ATOM 6144 C CA . GLU A 1 762 ? -19.977 12.376 -20.326 1.00 76.81 762 GLU A CA 1
ATOM 6145 C C . GLU A 1 762 ? -18.984 13.160 -19.456 1.00 76.81 762 GLU A C 1
ATOM 6147 O O . GLU A 1 762 ? -18.998 14.389 -19.368 1.00 76.81 762 GLU A O 1
ATOM 6152 N N . LEU A 1 763 ? -18.132 12.432 -18.735 1.00 79.19 763 LEU A N 1
ATOM 6153 C CA . LEU A 1 763 ? -17.182 13.029 -17.806 1.00 79.19 763 LEU A CA 1
ATOM 6154 C C . LEU A 1 763 ? -15.940 13.509 -18.563 1.00 79.19 763 LEU A C 1
ATOM 6156 O O . LEU A 1 763 ? -15.326 12.739 -19.292 1.00 79.19 763 LEU A O 1
ATOM 6160 N N . LYS A 1 764 ? -15.542 14.767 -18.350 1.00 80.00 764 LYS A N 1
ATOM 6161 C CA . LYS A 1 764 ? -14.271 15.317 -18.843 1.00 80.00 764 LYS A CA 1
ATOM 6162 C C . LYS A 1 764 ? -13.399 15.727 -17.672 1.00 80.00 764 LYS A C 1
ATOM 6164 O O . LYS A 1 764 ? -13.828 16.504 -16.816 1.00 80.00 764 LYS A O 1
ATOM 6169 N N . ALA A 1 765 ? -12.172 15.221 -17.629 1.00 75.50 765 ALA A N 1
ATOM 6170 C CA . ALA A 1 765 ? -11.217 15.619 -16.604 1.00 75.50 765 ALA A CA 1
ATOM 6171 C C . ALA A 1 765 ? -10.692 17.034 -16.902 1.00 75.50 765 ALA A C 1
ATOM 6173 O O . ALA A 1 765 ? -10.086 17.277 -17.941 1.00 75.50 765 ALA A O 1
ATOM 6174 N N . SER A 1 766 ? -10.912 17.979 -15.986 1.00 63.34 766 SER A N 1
ATOM 6175 C CA . SER A 1 766 ? -10.420 19.361 -16.110 1.00 63.34 766 SER A CA 1
ATOM 6176 C C . SER A 1 766 ? -8.982 19.550 -15.608 1.00 63.34 766 SER A C 1
ATOM 6178 O O . SER A 1 766 ? -8.367 20.579 -15.878 1.00 63.34 766 SER A O 1
ATOM 6180 N N . TYR A 1 767 ? -8.438 18.575 -14.873 1.00 65.56 767 TYR A N 1
ATOM 6181 C CA . TYR A 1 767 ? -7.093 18.601 -14.296 1.00 65.56 767 TYR A CA 1
ATOM 6182 C C . TYR A 1 767 ? -6.539 17.174 -14.162 1.00 65.56 767 TYR A C 1
ATOM 6184 O O . TYR A 1 767 ? -7.301 16.247 -13.896 1.00 65.56 767 TYR A O 1
ATOM 6192 N N . GLY A 1 768 ? -5.219 17.001 -14.294 1.00 67.81 768 GLY A N 1
ATOM 6193 C CA . GLY A 1 768 ? -4.533 15.729 -14.018 1.00 67.81 768 GLY A CA 1
ATOM 6194 C C . GLY A 1 768 ? -4.387 14.756 -15.197 1.00 67.81 768 GLY A C 1
ATOM 6195 O O . GLY A 1 768 ? -3.951 13.627 -14.982 1.00 67.81 768 GLY A O 1
ATOM 6196 N N . LEU A 1 769 ? -4.708 15.164 -16.429 1.00 80.62 769 LEU A N 1
ATOM 6197 C CA . LEU A 1 769 ? -4.439 14.344 -17.616 1.00 80.62 769 LEU A CA 1
ATOM 6198 C C . LEU A 1 769 ? -2.928 14.163 -17.832 1.00 80.62 769 LEU A C 1
ATOM 6200 O O . LEU A 1 769 ? -2.130 15.092 -17.660 1.00 80.62 769 LEU A O 1
ATOM 6204 N N . ALA A 1 770 ? -2.530 12.939 -18.175 1.00 82.00 770 ALA A N 1
ATOM 6205 C CA . ALA A 1 770 ? -1.130 12.582 -18.360 1.00 82.00 770 ALA A CA 1
ATOM 6206 C C . ALA A 1 770 ? -0.643 12.969 -19.768 1.00 82.00 770 ALA A C 1
ATOM 6208 O O . ALA A 1 770 ? -0.778 12.209 -20.726 1.00 82.00 770 ALA A O 1
ATOM 6209 N N . GLU A 1 771 ? -0.035 14.152 -19.878 1.00 89.31 771 GLU A N 1
ATOM 6210 C CA . GLU A 1 771 ? 0.523 14.644 -21.146 1.00 89.31 771 GLU A CA 1
ATOM 6211 C C . GLU A 1 771 ? 1.954 14.135 -21.405 1.00 89.31 771 GLU A C 1
ATOM 6213 O O . GLU A 1 771 ? 2.797 14.228 -20.509 1.00 89.31 771 GLU A O 1
ATOM 6218 N N . PRO A 1 772 ? 2.282 13.631 -22.606 1.00 92.62 772 PRO A N 1
ATOM 6219 C CA . PRO A 1 772 ? 3.635 13.193 -22.950 1.00 92.62 772 PRO A CA 1
ATOM 6220 C C . PRO A 1 772 ? 4.688 14.288 -22.724 1.00 92.62 772 PRO A C 1
ATOM 6222 O O . PRO A 1 772 ? 4.431 15.473 -22.934 1.00 92.62 772 PRO A O 1
ATOM 6225 N N . VAL A 1 773 ? 5.892 13.903 -22.296 1.00 93.38 773 VAL A N 1
ATOM 6226 C CA . VAL A 1 773 ? 7.021 14.845 -22.190 1.00 93.38 773 VAL A CA 1
ATOM 6227 C C . VAL A 1 773 ? 7.708 14.918 -23.552 1.00 93.38 773 VAL A C 1
ATOM 6229 O O . VAL A 1 773 ? 8.163 13.873 -24.005 1.00 93.38 773 VAL A O 1
ATOM 6232 N N . PRO A 1 774 ? 7.828 16.093 -24.201 1.00 92.38 774 PRO A N 1
ATOM 6233 C CA . PRO A 1 774 ? 8.517 16.204 -25.484 1.00 92.38 774 PRO A CA 1
ATOM 6234 C C . PRO A 1 774 ? 9.928 15.614 -25.421 1.00 92.38 774 PRO A C 1
ATOM 6236 O O . PRO A 1 774 ? 10.684 15.894 -24.487 1.00 92.38 774 PRO A O 1
ATOM 6239 N N . PHE A 1 775 ? 10.260 14.776 -26.401 1.00 91.25 775 PHE A N 1
ATOM 6240 C CA . PHE A 1 775 ? 11.578 14.171 -26.536 1.00 91.25 775 PHE A CA 1
ATOM 6241 C C . PHE A 1 775 ? 12.339 14.833 -27.680 1.00 91.25 775 PHE A C 1
ATOM 6243 O O . PHE A 1 775 ? 11.807 14.990 -28.779 1.00 91.25 775 PHE A O 1
ATOM 6250 N N . GLU A 1 776 ? 13.595 15.169 -27.412 1.00 88.31 776 GLU A N 1
ATOM 6251 C CA . GLU A 1 776 ? 14.538 15.695 -28.390 1.00 88.31 776 GLU A CA 1
ATOM 6252 C C . GLU A 1 776 ? 15.817 14.862 -28.341 1.00 88.31 776 GLU A C 1
ATOM 6254 O O . GLU A 1 776 ? 16.252 14.420 -27.272 1.00 88.31 776 GLU A O 1
ATOM 6259 N N . LEU A 1 777 ? 16.415 14.644 -29.511 1.00 88.88 777 LEU A N 1
ATOM 6260 C CA . LEU A 1 777 ? 17.712 13.989 -29.613 1.00 88.88 777 LEU A CA 1
ATOM 6261 C C . LEU A 1 777 ? 18.816 14.888 -29.036 1.00 88.88 777 LEU A C 1
ATOM 6263 O O . LEU A 1 777 ? 18.707 16.115 -29.096 1.00 88.88 777 LEU A O 1
ATOM 6267 N N . PRO A 1 778 ? 19.898 14.301 -28.493 1.00 93.00 778 PRO A N 1
ATOM 6268 C CA . PRO A 1 778 ? 21.034 15.080 -28.013 1.00 93.00 778 PRO A CA 1
ATOM 6269 C C . PRO A 1 778 ? 21.688 15.862 -29.164 1.00 93.00 778 PRO A C 1
ATOM 6271 O O . PRO A 1 778 ? 21.595 15.444 -30.322 1.00 93.00 778 PRO A O 1
ATOM 6274 N N . PRO A 1 779 ? 22.419 16.949 -28.872 1.00 90.19 779 PRO A N 1
ATOM 6275 C CA . PRO A 1 779 ? 23.237 17.608 -29.882 1.00 90.19 779 PRO A CA 1
ATOM 6276 C C . PRO A 1 779 ? 24.295 16.652 -30.457 1.00 90.19 779 PRO A C 1
ATOM 6278 O O . PRO A 1 779 ? 24.690 15.669 -29.821 1.00 90.19 779 PRO A O 1
ATOM 6281 N N . LEU A 1 780 ? 24.766 16.954 -31.670 1.00 90.75 780 LEU A N 1
ATOM 6282 C CA . LEU A 1 780 ? 25.873 16.235 -32.302 1.00 90.75 780 LEU A CA 1
ATOM 6283 C C . LEU A 1 780 ? 27.115 16.252 -31.406 1.00 90.75 780 LEU A C 1
ATOM 6285 O O . LEU A 1 780 ? 27.444 17.266 -30.793 1.00 90.75 780 LEU A O 1
ATOM 6289 N N . SER A 1 781 ? 27.818 15.121 -31.356 1.00 91.81 781 SER A N 1
ATOM 6290 C CA . SER A 1 781 ? 29.085 15.026 -30.633 1.00 91.81 781 SER A CA 1
ATOM 6291 C C . SER A 1 781 ? 30.105 16.000 -31.225 1.00 91.81 781 SER A C 1
ATOM 6293 O O . SER A 1 781 ? 30.227 16.089 -32.444 1.00 91.81 781 SER A O 1
ATOM 6295 N N . GLU A 1 782 ? 30.911 16.646 -30.379 1.00 89.88 782 GLU A N 1
ATOM 6296 C CA . GLU A 1 782 ? 32.014 17.528 -30.805 1.00 89.88 782 GLU A CA 1
ATOM 6297 C C . GLU A 1 782 ? 33.027 16.823 -31.723 1.00 89.88 782 GLU A C 1
ATOM 6299 O O . GLU A 1 782 ? 33.736 17.461 -32.495 1.00 89.88 782 GLU A O 1
ATOM 6304 N N . GLN A 1 783 ? 33.072 15.487 -31.679 1.00 88.50 783 GLN A N 1
ATOM 6305 C CA . GLN A 1 783 ? 33.905 14.677 -32.567 1.00 88.50 783 GLN A CA 1
ATOM 6306 C C . GLN A 1 783 ? 33.397 14.669 -34.019 1.00 88.50 783 GLN A C 1
ATOM 6308 O O . GLN A 1 783 ? 34.148 14.324 -34.931 1.00 88.50 783 GLN A O 1
ATOM 6313 N N . CYS A 1 784 ? 32.126 15.010 -34.250 1.00 88.06 784 CYS A N 1
ATOM 6314 C CA . CYS A 1 784 ? 31.485 14.933 -35.555 1.00 88.06 784 CYS A CA 1
ATOM 6315 C C . CYS A 1 784 ? 31.644 16.223 -36.358 1.00 88.06 784 CYS A C 1
ATOM 6317 O O . CYS A 1 784 ? 30.679 16.953 -36.566 1.00 88.06 784 CYS A O 1
ATOM 6319 N N . THR A 1 785 ? 32.862 16.484 -36.834 1.00 89.50 785 THR A N 1
ATOM 6320 C CA . THR A 1 785 ? 33.147 17.658 -37.669 1.00 89.50 785 THR A CA 1
ATOM 6321 C C . THR A 1 785 ? 33.154 17.316 -39.167 1.00 89.50 785 THR A C 1
ATOM 6323 O O . THR A 1 785 ? 33.477 16.178 -39.540 1.00 89.50 785 THR A O 1
ATOM 6326 N N . PRO A 1 786 ? 32.836 18.278 -40.055 1.00 87.19 786 PRO A N 1
ATOM 6327 C CA . PRO A 1 786 ? 32.904 18.077 -41.504 1.00 87.19 786 PRO A CA 1
ATOM 6328 C C . PRO A 1 786 ? 34.268 17.561 -41.981 1.00 87.19 786 PRO A C 1
ATOM 6330 O O . PRO A 1 786 ? 34.333 16.697 -42.856 1.00 87.19 786 PRO A O 1
ATOM 6333 N N . GLU A 1 787 ? 35.359 18.027 -41.368 1.00 88.38 787 GLU A N 1
ATOM 6334 C CA . GLU A 1 787 ? 36.730 17.647 -41.721 1.00 88.38 787 GLU A CA 1
ATOM 6335 C C . GLU A 1 787 ? 36.985 16.165 -41.444 1.00 88.38 787 GLU A C 1
ATOM 6337 O O . GLU A 1 787 ? 37.558 15.465 -42.280 1.00 88.38 787 GLU A O 1
ATOM 6342 N N . VAL A 1 788 ? 36.523 15.651 -40.297 1.00 88.50 788 VAL A N 1
ATOM 6343 C CA . VAL A 1 788 ? 36.675 14.229 -39.964 1.00 88.50 788 VAL A CA 1
ATOM 6344 C C . VAL A 1 788 ? 35.814 13.375 -40.894 1.00 88.50 788 VAL A C 1
ATOM 6346 O O . VAL A 1 788 ? 36.289 12.358 -41.409 1.00 88.50 788 VAL A O 1
ATOM 6349 N N . TYR A 1 789 ? 34.583 13.801 -41.189 1.00 89.06 789 TYR A N 1
ATOM 6350 C CA . TYR A 1 789 ? 33.668 13.063 -42.068 1.00 89.06 789 TYR A CA 1
ATOM 6351 C C . TYR A 1 789 ? 34.082 13.077 -43.551 1.00 89.06 789 TYR A C 1
ATOM 6353 O O . TYR A 1 789 ? 33.781 12.136 -44.297 1.00 89.06 789 TYR A O 1
ATOM 6361 N N . ALA A 1 790 ? 34.860 14.075 -43.981 1.00 87.56 790 ALA A N 1
ATOM 6362 C CA . ALA A 1 790 ? 35.503 14.077 -45.293 1.00 87.56 790 ALA A CA 1
ATOM 6363 C C . ALA A 1 790 ? 36.494 12.909 -45.456 1.00 87.56 790 ALA A C 1
ATOM 6365 O O . ALA A 1 790 ? 36.631 12.380 -46.557 1.00 87.56 790 ALA A O 1
ATOM 6366 N N . THR A 1 791 ? 37.113 12.442 -44.362 1.00 89.69 791 THR A N 1
ATOM 6367 C CA . THR A 1 791 ? 38.088 11.332 -44.383 1.00 89.69 791 THR A CA 1
ATOM 6368 C C . THR A 1 791 ? 37.467 9.935 -44.479 1.00 89.69 791 THR A C 1
ATOM 6370 O O . THR A 1 791 ? 38.204 8.958 -44.623 1.00 89.69 791 THR A O 1
ATOM 6373 N N . PHE A 1 792 ? 36.135 9.816 -44.424 1.00 87.81 792 PHE A N 1
ATOM 6374 C CA . PHE A 1 792 ? 35.452 8.563 -44.741 1.00 87.81 792 PHE A CA 1
ATOM 6375 C C . PHE A 1 792 ? 35.343 8.389 -46.262 1.00 87.81 792 PHE A C 1
ATOM 6377 O O . PHE A 1 792 ? 34.592 9.108 -46.930 1.00 87.81 792 PHE A O 1
ATOM 6384 N N . ASP A 1 793 ? 36.086 7.430 -46.808 1.00 85.06 793 ASP A N 1
ATOM 6385 C CA . ASP A 1 793 ? 36.166 7.151 -48.242 1.00 85.06 793 ASP A CA 1
ATOM 6386 C C . ASP A 1 793 ? 35.472 5.825 -48.578 1.00 85.06 793 ASP A C 1
ATOM 6388 O O . ASP A 1 793 ? 36.031 4.738 -48.421 1.00 85.06 793 ASP A O 1
ATOM 6392 N N . LEU A 1 794 ? 34.232 5.922 -49.064 1.00 83.56 794 LEU A N 1
ATOM 6393 C CA . LEU A 1 794 ? 33.413 4.765 -49.434 1.00 83.56 794 LEU A CA 1
ATOM 6394 C C . LEU A 1 794 ? 34.016 3.946 -50.591 1.00 83.56 794 LEU A C 1
ATOM 6396 O O . LEU A 1 794 ? 33.643 2.789 -50.768 1.00 83.56 794 LEU A O 1
ATOM 6400 N N . THR A 1 795 ? 34.970 4.496 -51.353 1.00 80.06 795 THR A N 1
ATOM 6401 C CA . THR A 1 795 ? 35.636 3.777 -52.453 1.00 80.06 795 THR A CA 1
ATOM 6402 C C . THR A 1 795 ? 36.707 2.794 -51.968 1.00 80.06 795 THR A C 1
ATOM 6404 O O . THR A 1 795 ? 37.126 1.917 -52.725 1.00 80.06 795 THR A O 1
ATOM 6407 N N . ARG A 1 796 ? 37.129 2.906 -50.698 1.00 73.50 796 ARG A N 1
ATOM 6408 C CA . ARG A 1 796 ? 38.164 2.066 -50.068 1.00 73.50 796 ARG A CA 1
ATOM 6409 C C . ARG A 1 796 ? 37.617 0.864 -49.296 1.00 73.50 796 ARG A C 1
ATOM 6411 O O . ARG A 1 796 ? 38.408 0.121 -48.722 1.00 73.50 796 ARG A O 1
ATOM 6418 N N . GLY A 1 797 ? 36.297 0.668 -49.277 1.00 61.31 797 GLY A N 1
ATOM 6419 C CA . GLY A 1 797 ? 35.666 -0.485 -48.630 1.00 61.31 797 GLY A CA 1
ATOM 6420 C C . GLY A 1 797 ? 36.084 -1.820 -49.252 1.00 61.31 797 GLY A C 1
ATOM 6421 O O . GLY A 1 797 ? 36.445 -1.888 -50.428 1.00 61.31 797 GLY A O 1
ATOM 6422 N N . ALA A 1 798 ? 36.049 -2.887 -48.449 1.00 54.03 798 ALA A N 1
ATOM 6423 C CA . ALA A 1 798 ? 36.503 -4.223 -48.826 1.00 54.03 798 ALA A CA 1
ATOM 6424 C C . ALA A 1 798 ? 35.947 -4.680 -50.193 1.00 54.03 798 ALA A C 1
ATOM 6426 O O . ALA A 1 798 ? 34.758 -4.958 -50.350 1.00 54.03 798 ALA A O 1
ATOM 6427 N N . LYS A 1 799 ? 36.837 -4.813 -51.186 1.00 46.38 799 LYS A N 1
ATOM 6428 C CA . LYS A 1 799 ? 36.573 -5.596 -52.397 1.00 46.38 799 LYS A CA 1
ATOM 6429 C C . LYS A 1 799 ? 36.423 -7.065 -51.988 1.00 46.38 799 LYS A C 1
ATOM 6431 O O . LYS A 1 799 ? 37.420 -7.699 -51.678 1.00 46.38 799 LYS A O 1
ATOM 6436 N N . ASN A 1 800 ? 35.196 -7.586 -52.050 1.00 46.38 800 ASN A N 1
ATOM 6437 C CA . ASN A 1 800 ? 34.849 -9.013 -52.034 1.00 46.38 800 ASN A CA 1
ATOM 6438 C C . ASN A 1 800 ? 35.570 -9.879 -50.985 1.00 46.38 800 ASN A C 1
ATOM 6440 O O . ASN A 1 800 ? 36.484 -10.627 -51.333 1.00 46.38 800 ASN A O 1
ATOM 6444 N N . ASP A 1 801 ? 35.041 -9.935 -49.762 1.00 37.66 801 ASP A N 1
ATOM 6445 C CA . ASP A 1 801 ? 35.164 -11.171 -48.991 1.00 37.66 801 ASP A CA 1
ATOM 6446 C C . ASP A 1 801 ? 34.042 -12.128 -49.405 1.00 37.66 801 ASP A C 1
ATOM 6448 O O . ASP A 1 801 ? 32.871 -11.955 -49.072 1.00 37.66 801 ASP A O 1
ATOM 6452 N N . LYS A 1 802 ? 34.416 -13.178 -50.144 1.00 37.31 802 LYS A N 1
ATOM 6453 C CA . LYS A 1 802 ? 33.590 -14.367 -50.427 1.00 37.31 802 LYS A CA 1
ATOM 6454 C C . LYS A 1 802 ? 33.413 -15.251 -49.178 1.00 37.31 802 LYS A C 1
ATOM 6456 O O . LYS A 1 802 ? 33.315 -16.471 -49.290 1.00 37.31 802 LYS A O 1
ATOM 6461 N N . ALA A 1 803 ? 33.377 -14.667 -47.986 1.00 37.53 803 ALA A N 1
ATOM 6462 C CA . ALA A 1 803 ? 32.928 -15.357 -46.791 1.00 37.53 803 ALA A CA 1
ATOM 6463 C C . ALA A 1 803 ? 31.420 -15.124 -46.688 1.00 37.53 803 ALA A C 1
ATOM 6465 O O . ALA A 1 803 ? 30.981 -13.996 -46.473 1.00 37.53 803 ALA A O 1
ATOM 6466 N N . LYS A 1 804 ? 30.609 -16.181 -46.858 1.00 32.78 804 LYS A N 1
ATOM 6467 C CA . LYS A 1 804 ? 29.202 -16.129 -46.432 1.00 32.78 804 LYS A CA 1
ATOM 6468 C C . LYS A 1 804 ? 29.201 -15.581 -44.999 1.00 32.78 804 LYS A C 1
ATOM 6470 O O . LYS A 1 804 ? 29.875 -16.194 -44.165 1.00 32.78 804 LYS A O 1
ATOM 6475 N N . PRO A 1 805 ? 28.508 -14.468 -44.697 1.00 41.38 805 PRO A N 1
ATOM 6476 C CA . PRO A 1 805 ? 28.379 -14.038 -43.317 1.00 41.38 805 PRO A CA 1
ATOM 6477 C C . PRO A 1 805 ? 27.780 -15.222 -42.559 1.00 41.38 805 PRO A C 1
ATOM 6479 O O . PRO A 1 805 ? 26.720 -15.721 -42.939 1.00 41.38 805 PRO A O 1
ATOM 6482 N N . LYS A 1 806 ? 28.487 -15.738 -41.544 1.00 39.78 806 LYS A N 1
ATOM 6483 C CA . LYS A 1 806 ? 27.841 -16.612 -40.563 1.00 39.78 806 LYS A CA 1
ATOM 6484 C C . LYS A 1 806 ? 26.649 -15.806 -40.066 1.00 39.78 806 LYS A C 1
ATOM 6486 O O . LYS A 1 806 ? 26.848 -14.703 -39.562 1.00 39.78 806 LYS A O 1
ATOM 6491 N N . GLU A 1 807 ? 25.435 -16.300 -40.282 1.00 45.41 807 GLU A N 1
ATOM 6492 C CA . GLU A 1 807 ? 24.253 -15.705 -39.675 1.00 45.41 807 GLU A CA 1
ATOM 6493 C C . GLU A 1 807 ? 24.432 -15.811 -38.164 1.00 45.41 807 GLU A C 1
ATOM 6495 O O . GLU A 1 807 ? 24.181 -16.852 -37.564 1.00 45.41 807 GLU A O 1
ATOM 6500 N N . GLU A 1 808 ? 24.960 -14.755 -37.547 1.00 55.12 808 GLU A N 1
ATOM 6501 C CA . GLU A 1 808 ? 24.926 -14.638 -36.101 1.00 55.12 808 GLU A CA 1
ATOM 6502 C C . GLU A 1 808 ? 23.456 -14.527 -35.704 1.00 55.12 808 GLU A C 1
ATOM 6504 O O . GLU A 1 808 ? 22.738 -13.593 -36.083 1.00 55.12 808 GLU A O 1
ATOM 6509 N N . GLU A 1 809 ? 23.000 -15.560 -35.008 1.00 63.06 809 GLU A N 1
ATOM 6510 C CA . GLU A 1 809 ? 21.648 -15.681 -34.493 1.00 63.06 809 GLU A CA 1
ATOM 6511 C C . GLU A 1 809 ? 21.393 -14.546 -33.490 1.00 63.06 809 GLU A C 1
ATOM 6513 O O . GLU A 1 809 ? 22.165 -14.349 -32.544 1.00 63.06 809 GLU A O 1
ATOM 6518 N N . VAL A 1 810 ? 20.326 -13.767 -33.703 1.00 79.50 810 VAL A N 1
ATOM 6519 C CA . VAL A 1 810 ? 19.946 -12.692 -32.777 1.00 79.50 810 VAL A CA 1
ATOM 6520 C C . VAL A 1 810 ? 19.396 -13.341 -31.517 1.00 79.50 810 VAL A C 1
ATOM 6522 O O . VAL A 1 810 ? 18.261 -13.812 -31.486 1.00 79.50 810 VAL A O 1
ATOM 6525 N N . LYS A 1 811 ? 20.224 -13.392 -30.475 1.00 76.44 811 LYS A N 1
ATOM 6526 C CA . LYS A 1 811 ? 19.828 -13.975 -29.195 1.00 76.44 811 LYS A CA 1
ATOM 6527 C C . LYS A 1 811 ? 18.784 -13.081 -28.519 1.00 76.44 811 LYS A C 1
ATOM 6529 O O . LYS A 1 811 ? 19.001 -11.871 -28.450 1.00 76.44 811 LYS A O 1
ATOM 6534 N N . PRO A 1 812 ? 17.693 -13.649 -27.979 1.00 76.81 812 PRO A N 1
ATOM 6535 C CA . PRO A 1 812 ? 16.728 -12.888 -27.197 1.00 76.81 812 PRO A CA 1
ATOM 6536 C C . PRO A 1 812 ? 17.404 -12.187 -26.018 1.00 76.81 812 PRO A C 1
ATOM 6538 O O . PRO A 1 812 ? 18.318 -12.741 -25.398 1.00 76.81 812 PRO A O 1
ATOM 6541 N N . VAL A 1 813 ? 16.937 -10.983 -25.683 1.00 80.00 813 VAL A N 1
ATOM 6542 C CA . VAL A 1 813 ? 17.421 -10.268 -24.499 1.00 80.00 813 VAL A CA 1
ATOM 6543 C C . VAL A 1 813 ? 17.052 -11.078 -23.258 1.00 80.00 813 VAL A C 1
ATOM 6545 O O . VAL A 1 813 ? 15.883 -11.398 -23.036 1.00 80.00 813 VAL A O 1
ATOM 6548 N N . LYS A 1 814 ? 18.048 -11.417 -22.433 1.00 74.50 814 LYS A N 1
ATOM 6549 C CA . LYS A 1 814 ? 17.808 -12.058 -21.138 1.00 74.50 814 LYS A CA 1
ATOM 6550 C C . LYS A 1 814 ? 17.335 -10.998 -20.151 1.00 74.50 814 LYS A C 1
ATOM 6552 O O . LYS A 1 814 ? 18.135 -10.392 -19.445 1.00 74.50 814 LYS A O 1
ATOM 6557 N N . GLU A 1 815 ? 16.033 -10.750 -20.146 1.00 72.69 815 GLU A N 1
ATOM 6558 C CA . GLU A 1 815 ? 15.441 -9.778 -19.237 1.00 72.69 815 GLU A CA 1
ATOM 6559 C C . GLU A 1 815 ? 15.605 -10.225 -17.776 1.00 72.69 815 GLU A C 1
ATOM 6561 O O . GLU A 1 815 ? 15.437 -11.414 -17.477 1.00 72.69 815 GLU A O 1
ATOM 6566 N N . PRO A 1 816 ? 15.922 -9.302 -16.849 1.00 62.16 816 PRO A N 1
ATOM 6567 C CA . PRO A 1 816 ? 15.813 -9.598 -15.430 1.00 62.16 816 PRO A CA 1
ATOM 6568 C C . PRO A 1 816 ? 14.367 -10.002 -15.130 1.00 62.16 816 PRO A C 1
ATOM 6570 O O . PRO A 1 816 ? 13.439 -9.382 -15.650 1.00 62.16 816 PRO A O 1
ATOM 6573 N N . ASP A 1 817 ? 14.177 -11.054 -14.326 1.00 52.75 817 ASP A N 1
ATOM 6574 C CA . ASP A 1 817 ? 12.853 -11.581 -13.987 1.00 52.75 817 ASP A CA 1
ATOM 6575 C C . ASP A 1 817 ? 11.958 -10.430 -13.488 1.00 52.75 817 ASP A C 1
ATOM 6577 O O . ASP A 1 817 ? 12.032 -10.019 -12.332 1.00 52.75 817 ASP A O 1
ATOM 6581 N N . LEU A 1 818 ? 11.045 -9.953 -14.344 1.00 49.31 818 LEU A N 1
ATOM 6582 C CA . LEU A 1 818 ? 9.881 -9.146 -13.964 1.00 49.31 818 LEU A CA 1
ATOM 6583 C C . LEU A 1 818 ? 8.856 -10.038 -13.255 1.00 49.31 818 LEU A C 1
ATOM 6585 O O . LEU A 1 818 ? 7.647 -9.897 -13.457 1.00 49.31 818 LEU A O 1
ATOM 6589 N N . LYS A 1 819 ? 9.322 -11.016 -12.467 1.00 37.91 819 LYS A N 1
ATOM 6590 C CA . LYS A 1 819 ? 8.447 -11.705 -11.541 1.00 37.91 819 LYS A CA 1
ATOM 6591 C C . LYS A 1 819 ? 7.861 -10.582 -10.687 1.00 37.91 819 LYS A C 1
ATOM 6593 O O . LYS A 1 819 ? 8.640 -9.838 -10.082 1.00 37.91 819 LYS A O 1
ATOM 6598 N N . PRO A 1 820 ? 6.522 -10.443 -10.617 1.00 38.69 820 PRO A N 1
ATOM 6599 C CA . PRO A 1 820 ? 5.960 -9.889 -9.399 1.00 38.69 820 PRO A CA 1
ATOM 6600 C C . PRO A 1 820 ? 6.710 -10.612 -8.284 1.00 38.69 820 PRO A C 1
ATOM 6602 O O . PRO A 1 820 ? 6.887 -11.836 -8.400 1.00 38.69 820 PRO A O 1
ATOM 6605 N N . GLN A 1 821 ? 7.238 -9.890 -7.287 1.00 32.50 821 GLN A N 1
ATOM 6606 C CA . GLN A 1 821 ? 7.637 -10.563 -6.050 1.00 32.50 821 GLN A CA 1
ATOM 6607 C C . GLN A 1 821 ? 6.556 -11.598 -5.800 1.00 32.50 821 GLN A C 1
ATOM 6609 O O . GLN A 1 821 ? 5.381 -11.236 -5.895 1.00 32.50 821 GLN A O 1
ATOM 6614 N N . LYS A 1 822 ? 6.948 -12.884 -5.716 1.00 27.20 822 LYS A N 1
ATOM 6615 C CA . LYS A 1 822 ? 5.982 -13.959 -5.501 1.00 27.20 822 LYS A CA 1
ATOM 6616 C C . LYS A 1 822 ? 5.054 -13.405 -4.443 1.00 27.20 822 LYS A C 1
ATOM 6618 O O . LYS A 1 822 ? 5.544 -13.068 -3.366 1.00 27.20 822 LYS A O 1
ATOM 6623 N N . ASP A 1 823 ? 3.778 -13.271 -4.790 1.00 36.38 823 ASP A N 1
ATOM 6624 C CA . ASP A 1 823 ? 2.728 -13.177 -3.803 1.00 36.38 823 ASP A CA 1
ATOM 6625 C C . ASP A 1 823 ? 2.858 -14.483 -3.014 1.00 36.38 823 ASP A C 1
ATOM 6627 O O . ASP A 1 823 ? 2.191 -15.476 -3.275 1.00 36.38 823 ASP A O 1
ATOM 6631 N N . THR A 1 824 ? 3.768 -14.494 -2.047 1.00 28.23 824 THR A N 1
ATOM 6632 C CA . THR A 1 824 ? 3.489 -15.074 -0.757 1.00 28.23 824 THR A CA 1
ATOM 6633 C C . THR A 1 824 ? 2.637 -14.028 -0.040 1.00 28.23 824 THR A C 1
ATOM 6635 O O . THR A 1 824 ? 2.992 -13.516 1.025 1.00 28.23 824 THR A O 1
ATOM 6638 N N . GLY A 1 825 ? 1.474 -13.715 -0.627 1.00 29.92 825 GLY A N 1
ATOM 6639 C CA . GLY A 1 825 ? 0.297 -13.689 0.214 1.00 29.92 825 GLY A CA 1
ATOM 6640 C C . GLY A 1 825 ? 0.301 -14.993 1.004 1.00 29.92 825 GLY A C 1
ATOM 6641 O O . GLY A 1 825 ? 0.886 -15.989 0.565 1.00 29.92 825 GLY A O 1
ATOM 6642 N N . CYS A 1 826 ? -0.322 -15.015 2.171 1.00 26.59 826 CYS A N 1
ATOM 6643 C CA . CYS A 1 826 ? -0.828 -16.296 2.623 1.00 26.59 826 CYS A CA 1
ATOM 6644 C C . CYS A 1 826 ? -1.690 -16.820 1.470 1.00 26.59 826 CYS A C 1
ATOM 6646 O O . CYS A 1 826 ? -2.795 -16.330 1.231 1.00 26.59 826 CYS A O 1
ATOM 6648 N N . SER A 1 827 ? -1.133 -17.727 0.671 1.00 21.50 827 SER A N 1
ATOM 6649 C CA . SER A 1 827 ? -1.930 -18.637 -0.105 1.00 21.50 827 SER A CA 1
ATOM 6650 C C . SER A 1 827 ? -2.762 -19.337 0.946 1.00 21.50 827 SER A C 1
ATOM 6652 O O . SER A 1 827 ? -2.234 -20.100 1.746 1.00 21.50 827 SER A O 1
ATOM 6654 N N . ILE A 1 828 ? -4.048 -19.002 0.961 1.00 26.84 828 ILE A N 1
ATOM 6655 C CA . ILE A 1 828 ? -5.080 -19.943 1.352 1.00 26.84 828 ILE A CA 1
ATOM 6656 C C . ILE A 1 828 ? -4.919 -21.093 0.354 1.00 26.84 828 ILE A C 1
ATOM 6658 O O . ILE A 1 828 ? -5.433 -21.048 -0.765 1.00 26.84 828 ILE A O 1
ATOM 6662 N N . SER A 1 829 ? -4.060 -22.036 0.710 1.00 23.19 829 SER A N 1
ATOM 6663 C CA . SER A 1 829 ? -4.173 -23.425 0.300 1.00 23.19 829 SER A CA 1
ATOM 6664 C C . SER A 1 829 ? -4.664 -24.185 1.508 1.00 23.19 829 SER A C 1
ATOM 6666 O O . SER A 1 829 ? -3.989 -24.032 2.549 1.00 23.19 829 SER A O 1
#